Protein AF-A0A2V0PEZ6-F1 (afdb_monomer)

Foldseek 3Di:
DVVVVVVVVVVVVPDPPCVVVVVVVPPPVVVVVVVVVVPDDDDDDDDDDDDDDDPDLDPFAEEEEEEQDAQPLQQCLLVVLQVLVVCVVRHVYYHYAYAEAEDDPPPQPRLRSQSLQQVCLRRNDDSVLRYFYYPVVLVVCVVVVNLVVSLVRSVVSVVLSVLVRPDYAYEYEYEDDPDPRLLSSLVNLQLVLHAYEYEYEPQVPDALVRRVVVVVVSLVSNVCCCVVQVTDRRQYLAYEYEANAPVCQVVRFVVNCVVCVVVVGDYQFYFHRDVLSFWAFQVNLCVLQVKDFLDDDPPLSLFTAPEEAADPDDLVVVQVCLPPVVGQAYEYEYELVVVVNVVSLVVQVVDPPRRHHSEYEYEHDPDDDDDDPPSNVSCNVVVVVVVVVPPDDDDDRIYIYGHDPSVVSVVSVVPDTHGDGSPNPVSSVVSNVSCVPTGNVVSSVVSVVVSCVVCPQFDAPSNLLVLLQVLLVPSNPPPPVCVVVCVVVVNAFFAEEEDLLDLLRLQLLLVCQVSNSGAYEYEDDVVNSVVSNVVSVGDNVSHHYDYPCLVVLVVVVLQLQLLADDDDDPDDDDDDDPDAAEDPPQADDLLQLDFDDAQDPQRAGPSCRLAGNHDGRDGNDGQEYECEQLCFLVGLSRLQSHQAYEDELAALQARQFGAWAQLQQQDPVSCVSRVHDRSDIDGGGSGNPQDPDLVSVLVVLSSSCRSHVSYAYEYEHEADPPLLVVLLSVLVSQHLEYEYEANQGDDLDDDPCSNVPPTHGQLRRLLSNCLSCLVVVSLLRYAYEYEHPDQALVVVLLSQLSAHLYYDDDPNLLVLQPQPPPSCLNVLPRCQLSRHPDPVNVSNRRGHPVSSVVSVVRRVVRNCVVCVVVVHRDSQVRGQNLCVDDDDPPDCDPPDRDDDCCSSSDRSDDDHGSVSSVPDGRGDPPDDPVVVVVPDPLCSPQVLLVSLSCCLVSSHLEYEYALADPPCSNVVSNCVRVPDPDDFKKWKFWNFNHGTAIEIHARPFAADFLCRLLVRQVVSCVLCVLSPRNAQEAQEDPDFPPNDDDDLQVRSVSSQVVNCVVCVPHNYDDPHHPCQQQQPVVVVVRPVDDGPGTNPGRYYGYRGNVRRNVVSVVCCVVRVIQIEDDQDLRGRTHDHNPDGSVSSSSNSSSNSSSSVVSVVVVVPPDPDVPPPVVVVVVVPPDDDDDDDD

Sequence (1189 aa):
MIAATCVGALQAAGLRSCLGALTRAAPHAAAALALARRRAYGNAPSSPAGAAGANGAGKHSAIYLTDGNGTTLQEHTPLILGMLNYFERHLPFVGYFTPFGGNQGAKGNHPTDRHLRLVQSVVGGEPSSMMGVPEDEAARLIAAGKTAELQDRVFAAFAKNKARLGESKDLVLVGSPPMVGEQLDAEIAAALGAPVVLAIDGGELTSPAEIYRAATLRRQLYREHRASARCLAVPFLGAIVNKIPARDHAITSAQLKRRFEEGGIPLLGAVPDVGILRSVRLDEVKEALGADVLFSSTGTLDEEYSYVIPAAQRLADLLDILRNDGLMRPLIVTTVDRLDLVMGLMGAQVSAHGPGLAGVLLCPSGHRHTTESKTRDLAQDYFDGIKRSGLYKGFIFPVLAVNKPMVDVLRTLDGMRGAILPSSARKIQECKMLFDSHVDANLLVQNLEASESLHAGRMTPKKFTHQIKSMCGGGIWSMSGETPRRAARGEWGGVADFGATDSRVLLAASEVTARGLARVILLGDPVTVANEAKKAGADISGCSVNTSRLDKYVDALVEIRKKKGISREVASDQSAWPAEKGAGEGGEDPIRWTTLDDAAADGKSPTFPYLKGLENGDTATSKIKQVASGRFGVTPEFLVNADQLEIKVAQGAKPGEGGQLPGKKVSPYIAELRRSKPGVPLISPPPHHDIYSIEDLAQLIYDLHQINPEAKVSVKLVAEAGIGVVASGVAKANADVIQISGHDGGTGASPISSIKHAGGPMEMGVAETHQTLVRNELRERVVLRADGGMRSGRDVLMAAALGADEYGFGTVAMIATGCIMARVCHTNNCPVGVASQREELRARFPGAPADLVNYFHFVAEEVRAGLASLGLRSLDELIGRADLLRQRADLKLAKTAGLNLAFLTTFAGAAGGSSARLAQEVHSNGPQLDDVILADSEIRGDCNSFGVMMVALGDADGMVSGAIHTTAATIRPAMQVLKTDSLVSSVFFMCLPDKVLVYGDCAVNVSPSSKDLAQIAATSADTAAAFGLTPRVAMLSYSTLGSGAGPDVQKVTDAVKLVKEMRPDLMVEGPIQYDAAIDPAVARVKVKTHSEVAGRANVFVFPDLNTGNNTYKAVQQATGAIAMGPGLSKPVNDLSRGCTVADIVNTICVTSVQAMQAKAHAGGGGAGGAGAQQVVAAAVAAAPAAAAA

Nearest PDB structures (foldseek):
  1ofe-assembly2_B  TM=5.510E-01  e=1.376E-43  Synechocystis sp. PCC 6803
  1lm1-assembly1_A  TM=4.915E-01  e=4.345E-41  Synechocystis sp. PCC 6803
  1ofd-assembly2_B  TM=4.906E-01  e=1.569E-41  Synechocystis sp. PCC 6803
  6s6u-assembly1_A  TM=4.973E-01  e=2.276E-33  Azospirillum brasilense
  6s6s-assembly1_C  TM=4.905E-01  e=6.236E-32  Azospirillum brasilense

Organism: NCBI:txid307507

Structure (mmCIF, N/CA/C/O backbone):
data_AF-A0A2V0PEZ6-F1
#
_entry.id   AF-A0A2V0PEZ6-F1
#
loop_
_atom_site.group_PDB
_atom_site.id
_atom_site.type_symbol
_atom_site.label_atom_id
_atom_site.label_alt_id
_atom_site.label_comp_id
_atom_site.label_asym_id
_atom_site.label_entity_id
_atom_site.label_seq_id
_atom_site.pdbx_PDB_ins_code
_atom_site.Cartn_x
_atom_site.Cartn_y
_atom_site.Cartn_z
_atom_site.occupancy
_atom_site.B_iso_or_equiv
_atom_site.auth_seq_id
_atom_site.auth_comp_id
_atom_site.auth_asym_id
_atom_site.auth_atom_id
_atom_site.pdbx_PDB_model_num
ATOM 1 N N . MET A 1 1 ? -15.218 45.414 31.428 1.00 34.12 1 MET A N 1
ATOM 2 C CA . MET A 1 1 ? -14.978 46.824 31.043 1.00 34.12 1 MET A CA 1
ATOM 3 C C . MET A 1 1 ? -14.325 46.963 29.670 1.00 34.12 1 MET A C 1
ATOM 5 O O . MET A 1 1 ? -14.887 47.682 28.868 1.00 34.12 1 MET A O 1
ATOM 9 N N . ILE A 1 2 ? -13.255 46.233 29.328 1.00 30.09 2 ILE A N 1
ATOM 10 C CA . ILE A 1 2 ? -12.585 46.345 28.007 1.00 30.09 2 ILE A CA 1
ATOM 11 C C . ILE A 1 2 ? -13.483 45.916 26.815 1.00 30.09 2 ILE A C 1
ATOM 13 O O . ILE A 1 2 ? -13.410 46.499 25.737 1.00 30.09 2 ILE A O 1
ATOM 17 N N . ALA A 1 3 ? -14.414 44.974 27.021 1.00 30.25 3 ALA A N 1
ATOM 18 C CA . ALA A 1 3 ? -15.379 44.553 25.993 1.00 30.25 3 ALA A CA 1
ATOM 19 C C . ALA A 1 3 ? -16.481 45.595 25.691 1.00 30.25 3 ALA A C 1
ATOM 21 O O . ALA A 1 3 ? -17.000 45.628 24.581 1.00 30.25 3 ALA A O 1
ATOM 22 N N . ALA A 1 4 ? -16.818 46.472 26.645 1.00 33.84 4 ALA A N 1
ATOM 23 C CA . ALA A 1 4 ? -17.837 47.507 26.444 1.00 33.84 4 ALA A CA 1
ATOM 24 C C . ALA A 1 4 ? -17.295 48.687 25.614 1.00 33.84 4 ALA A C 1
ATOM 26 O O . ALA A 1 4 ? -18.023 49.280 24.823 1.00 33.84 4 ALA A O 1
ATOM 27 N N . THR A 1 5 ? -15.994 48.970 25.725 1.00 36.16 5 THR A N 1
ATOM 28 C CA . THR A 1 5 ? -15.318 50.046 24.986 1.00 36.16 5 THR A CA 1
ATOM 29 C C . THR A 1 5 ? -15.142 49.717 23.497 1.00 36.16 5 THR A C 1
ATOM 31 O O . THR A 1 5 ? -15.225 50.609 22.658 1.00 36.16 5 THR A O 1
ATOM 34 N N . CYS A 1 6 ? -14.976 48.435 23.140 1.00 34.53 6 CYS A N 1
ATOM 35 C CA . CYS A 1 6 ? -14.837 48.007 21.739 1.00 34.53 6 CYS A CA 1
ATOM 36 C C . CYS A 1 6 ? -16.167 48.014 20.963 1.00 34.53 6 CYS A C 1
ATOM 38 O O . CYS A 1 6 ? -16.174 48.274 19.761 1.00 34.53 6 CYS A O 1
ATOM 40 N N . VAL A 1 7 ? -17.300 47.776 21.637 1.00 39.66 7 VAL A N 1
ATOM 41 C CA . VAL A 1 7 ? -18.634 47.789 21.003 1.00 39.66 7 VAL A CA 1
ATOM 42 C C . VAL A 1 7 ? -19.071 49.217 20.657 1.00 39.66 7 VAL A C 1
ATOM 44 O O . VAL A 1 7 ? -19.615 49.442 19.576 1.00 39.66 7 VAL A O 1
ATOM 47 N N . GLY A 1 8 ? -18.751 50.196 21.512 1.00 35.38 8 GLY A N 1
ATOM 48 C CA . GLY A 1 8 ? -19.025 51.612 21.238 1.00 35.38 8 GLY A CA 1
ATOM 49 C C . GLY A 1 8 ? -18.233 52.172 20.048 1.00 35.38 8 GLY A C 1
ATOM 50 O O . GLY A 1 8 ? -18.774 52.941 19.257 1.00 35.38 8 GLY A O 1
ATOM 51 N N . ALA A 1 9 ? -16.981 51.737 19.861 1.00 38.50 9 ALA A N 1
ATOM 52 C CA . ALA A 1 9 ? -16.134 52.190 18.754 1.00 38.50 9 ALA A CA 1
ATOM 53 C C . ALA A 1 9 ? -16.578 51.640 17.381 1.00 38.50 9 ALA A C 1
ATOM 55 O O . ALA A 1 9 ? -16.454 52.325 16.368 1.00 38.50 9 ALA A O 1
ATOM 56 N N . LEU A 1 10 ? -17.143 50.428 17.338 1.00 39.81 10 LEU A N 1
ATOM 57 C CA . LEU A 1 10 ? -17.592 49.787 16.094 1.00 39.81 10 LEU A CA 1
ATOM 58 C C . LEU A 1 10 ? -18.952 50.309 15.597 1.00 39.81 10 LEU A C 1
ATOM 60 O O . LEU A 1 10 ? -19.192 50.319 14.390 1.00 39.81 10 LEU A O 1
ATOM 64 N N . GLN A 1 11 ? -19.820 50.805 16.489 1.00 39.09 11 GLN A N 1
ATOM 65 C CA . GLN A 1 11 ? -21.077 51.465 16.102 1.00 39.09 11 GLN A CA 1
ATOM 66 C C . GLN A 1 11 ? -20.857 52.843 15.461 1.00 39.09 11 GLN A C 1
ATOM 68 O O . GLN A 1 11 ? -21.628 53.227 14.583 1.00 39.09 11 GLN A O 1
ATOM 73 N N . ALA A 1 12 ? -19.787 53.553 15.830 1.00 38.94 12 ALA A N 1
ATOM 74 C CA . ALA A 1 12 ? -19.442 54.849 15.244 1.00 38.94 12 ALA A CA 1
ATOM 75 C C . ALA A 1 12 ? -18.870 54.749 13.811 1.00 38.94 12 ALA A C 1
ATOM 77 O O . ALA A 1 12 ? -18.877 55.738 13.084 1.00 38.94 12 ALA A O 1
ATOM 78 N N . ALA A 1 13 ? -18.408 53.564 13.385 1.00 41.56 13 ALA A N 1
ATOM 79 C CA . ALA A 1 13 ? -17.692 53.361 12.118 1.00 41.56 13 ALA A CA 1
ATOM 80 C C . ALA A 1 13 ? -18.529 52.734 10.977 1.00 41.56 13 ALA A C 1
ATOM 82 O O . ALA A 1 13 ? -17.995 52.464 9.905 1.00 41.56 13 ALA A O 1
ATOM 83 N N . GLY A 1 14 ? -19.830 52.478 11.168 1.00 36.72 14 GLY A N 1
ATOM 84 C CA . GLY A 1 14 ? -20.753 52.113 10.074 1.00 36.72 14 GLY A CA 1
ATOM 85 C C . GLY A 1 14 ? -20.540 50.747 9.388 1.00 36.72 14 GLY A C 1
ATOM 86 O O . GLY A 1 14 ? -21.167 50.474 8.364 1.00 36.72 14 GLY A O 1
ATOM 87 N N . LEU A 1 15 ? -19.708 49.856 9.932 1.00 40.09 15 LEU A N 1
ATOM 88 C CA . LEU A 1 15 ? -19.366 48.558 9.328 1.00 40.09 15 LEU A CA 1
ATOM 89 C C . LEU A 1 15 ? -20.370 47.450 9.710 1.00 40.09 15 LEU A C 1
ATOM 91 O O . LEU A 1 15 ? -20.171 46.699 10.664 1.00 40.09 15 LEU A O 1
ATOM 95 N N . ARG A 1 16 ? -21.464 47.312 8.944 1.00 39.25 16 ARG A N 1
ATOM 96 C CA . ARG A 1 16 ? -22.516 46.294 9.183 1.00 39.25 16 ARG A CA 1
ATOM 97 C C . ARG A 1 16 ? -22.111 44.844 8.866 1.00 39.25 16 ARG A C 1
ATOM 99 O O . ARG A 1 16 ? -22.759 43.927 9.362 1.00 39.25 16 ARG A O 1
ATOM 106 N N . SER A 1 17 ? -21.056 44.602 8.087 1.00 36.06 17 SER A N 1
ATOM 107 C CA . SER A 1 17 ? -20.670 43.247 7.646 1.00 36.06 17 SER A CA 1
ATOM 108 C C . SER A 1 17 ? -19.959 42.403 8.716 1.00 36.06 17 SER A C 1
ATOM 110 O O . SER A 1 17 ? -19.944 41.180 8.602 1.00 36.06 17 SER A O 1
ATOM 112 N N . CYS A 1 18 ? -19.446 43.009 9.792 1.00 35.44 18 CYS A N 1
ATOM 113 C CA . CYS A 1 18 ? -18.765 42.285 10.876 1.00 35.44 18 CYS A CA 1
ATOM 114 C C . CYS A 1 18 ? -19.692 41.848 12.030 1.00 35.44 18 CYS A C 1
ATOM 116 O O . CYS A 1 18 ? -19.283 41.042 12.865 1.00 35.44 18 CYS A O 1
ATOM 118 N N . LEU A 1 19 ? -20.954 42.306 12.074 1.00 34.19 19 LEU A N 1
ATOM 119 C CA . LEU A 1 19 ? -21.910 41.913 13.126 1.00 34.19 19 LEU A CA 1
ATOM 120 C C . LEU A 1 19 ? -22.400 40.458 12.996 1.00 34.19 19 LEU A C 1
ATOM 122 O O . LEU A 1 19 ? -22.786 39.850 13.992 1.00 34.19 19 LEU A O 1
ATOM 126 N N . GLY A 1 20 ? -22.358 39.879 11.792 1.00 31.75 20 GLY A N 1
ATOM 127 C CA . GLY A 1 20 ? -22.798 38.500 11.541 1.00 31.75 20 GLY A CA 1
ATOM 128 C C . GLY A 1 20 ? -21.821 37.417 12.017 1.00 31.75 20 GLY A C 1
ATOM 129 O O . GLY A 1 20 ? -22.214 36.261 12.162 1.00 31.75 20 GLY A O 1
ATOM 130 N N . ALA A 1 21 ? -20.560 37.772 12.281 1.00 35.31 21 ALA A N 1
ATOM 131 C CA . ALA A 1 21 ? -19.534 36.828 12.730 1.00 35.31 21 ALA A CA 1
ATOM 132 C C . ALA A 1 21 ? -19.492 36.667 14.264 1.00 35.31 21 ALA A C 1
ATOM 134 O O . ALA A 1 21 ? -19.077 35.622 14.761 1.00 35.31 21 ALA A O 1
ATOM 135 N N . LEU A 1 22 ? -19.977 37.657 15.023 1.00 29.73 22 LEU A N 1
ATOM 136 C CA . LEU A 1 22 ? -19.959 37.655 16.495 1.00 29.73 22 LEU A CA 1
ATOM 137 C C . LEU A 1 22 ? -21.168 36.952 17.139 1.00 29.73 22 LEU A C 1
ATOM 139 O O . LEU A 1 22 ? -21.116 36.605 18.315 1.00 29.73 22 LEU A O 1
ATOM 143 N N . THR A 1 23 ? -22.223 36.651 16.377 1.00 30.69 23 THR A N 1
ATOM 144 C CA . THR A 1 23 ? -23.391 35.878 16.846 1.00 30.69 23 THR A CA 1
ATOM 145 C C . THR A 1 23 ? -23.188 34.358 16.810 1.00 30.69 23 THR A C 1
ATOM 147 O O . THR A 1 23 ? -24.002 33.625 17.365 1.00 30.69 23 THR A O 1
ATOM 150 N N . ARG A 1 24 ? -22.084 33.857 16.230 1.00 33.66 24 ARG A N 1
ATOM 151 C CA . ARG A 1 24 ? -21.743 32.416 16.207 1.00 33.66 24 ARG A CA 1
ATOM 152 C C . ARG A 1 24 ? -20.792 31.964 17.325 1.00 33.66 24 ARG A C 1
ATOM 154 O O . ARG A 1 24 ? -20.493 30.779 17.409 1.00 33.66 24 ARG A O 1
ATOM 161 N N . ALA A 1 25 ? -20.372 32.863 18.217 1.00 29.05 25 ALA A N 1
ATOM 162 C CA . ALA A 1 25 ? -19.492 32.560 19.356 1.00 29.05 25 ALA A CA 1
ATOM 163 C C . ALA A 1 25 ? -20.240 32.457 20.709 1.00 29.05 25 ALA A C 1
ATOM 165 O O . ALA A 1 25 ? -19.677 32.717 21.770 1.00 29.05 25 ALA A O 1
ATOM 166 N N . ALA A 1 26 ? -21.523 32.083 20.681 1.00 28.94 26 ALA A N 1
ATOM 167 C CA . ALA A 1 26 ? -22.407 32.022 21.847 1.00 28.94 26 ALA A CA 1
ATOM 168 C C . ALA A 1 26 ? -22.497 30.685 22.647 1.00 28.94 26 ALA A C 1
ATOM 170 O O . ALA A 1 26 ? -23.466 30.552 23.390 1.00 28.94 26 ALA A O 1
ATOM 171 N N . PRO A 1 27 ? -21.555 29.710 22.606 1.00 28.59 27 PRO A N 1
ATOM 172 C CA . PRO A 1 27 ? -21.555 28.620 23.603 1.00 28.59 27 PRO A CA 1
ATOM 173 C C . PRO A 1 27 ? -20.714 28.890 24.865 1.00 28.59 27 PRO A C 1
ATOM 175 O O . PRO A 1 27 ? -20.953 28.271 25.897 1.00 28.59 27 PRO A O 1
ATOM 178 N N . HIS A 1 28 ? -19.746 29.815 24.837 1.00 32.31 28 HIS A N 1
ATOM 179 C CA . HIS A 1 28 ? -18.786 29.976 25.948 1.00 32.31 28 HIS A CA 1
ATOM 180 C C . HIS A 1 28 ? -19.166 31.032 27.004 1.00 32.31 28 HIS A C 1
ATOM 182 O O . HIS A 1 28 ? -18.557 31.080 28.071 1.00 32.31 28 HIS A O 1
ATOM 188 N N . ALA A 1 29 ? -20.211 31.835 26.776 1.00 29.12 29 ALA A N 1
ATOM 189 C CA . ALA A 1 29 ? -20.673 32.842 27.742 1.00 29.12 29 ALA A CA 1
ATOM 190 C C . ALA A 1 29 ? -21.552 32.265 28.877 1.00 29.12 29 ALA A C 1
ATOM 192 O O . ALA A 1 29 ? -21.693 32.894 29.926 1.00 29.12 29 ALA A O 1
ATOM 193 N N . ALA A 1 30 ? -22.106 31.057 28.710 1.00 30.27 30 ALA A N 1
ATOM 194 C CA . ALA A 1 30 ? -22.971 30.418 29.707 1.00 30.27 30 ALA A CA 1
ATOM 195 C C . ALA A 1 30 ? -22.200 29.937 30.956 1.00 30.27 30 ALA A C 1
ATOM 197 O O . ALA A 1 30 ? -22.709 30.035 32.072 1.00 30.27 30 ALA A O 1
ATOM 198 N N . ALA A 1 31 ? -20.942 29.510 30.794 1.00 31.05 31 ALA A N 1
ATOM 199 C CA . ALA A 1 31 ? -20.091 29.072 31.906 1.00 31.05 31 ALA A CA 1
ATOM 200 C C . ALA A 1 31 ? -19.629 30.243 32.799 1.00 31.05 31 ALA A C 1
ATOM 202 O O . ALA A 1 31 ? -19.542 30.108 34.019 1.00 31.05 31 ALA A O 1
ATOM 203 N N . ALA A 1 32 ? -19.408 31.426 32.213 1.00 30.66 32 ALA A N 1
ATOM 204 C CA . ALA A 1 32 ? -19.034 32.629 32.960 1.00 30.66 32 ALA A CA 1
ATOM 205 C C . ALA A 1 32 ? -20.216 33.227 33.752 1.00 30.66 32 ALA A C 1
ATOM 207 O O . ALA A 1 32 ? -20.022 33.759 34.847 1.00 30.66 32 ALA A O 1
ATOM 208 N N . LEU A 1 33 ? -21.452 33.093 33.249 1.00 30.83 33 LEU A N 1
ATOM 209 C CA . LEU A 1 33 ? -22.659 33.534 33.962 1.00 30.83 33 LEU A CA 1
ATOM 210 C C . LEU A 1 33 ? -22.996 32.646 35.176 1.00 30.83 33 LEU A C 1
ATOM 212 O O . LEU A 1 33 ? -23.523 33.148 36.171 1.00 30.83 33 LEU A O 1
ATOM 216 N N . ALA A 1 34 ? -22.655 31.353 35.128 1.00 32.53 34 ALA A N 1
ATOM 217 C CA . ALA A 1 34 ? -22.834 30.426 36.249 1.00 32.53 34 ALA A CA 1
ATOM 218 C C . ALA A 1 34 ? -21.904 30.760 37.433 1.00 32.53 34 ALA A C 1
ATOM 220 O O . ALA A 1 34 ? -22.328 30.721 38.587 1.00 32.53 34 ALA A O 1
ATOM 221 N N . LEU A 1 35 ? -20.670 31.202 37.158 1.00 33.50 35 LEU A N 1
ATOM 222 C CA . LEU A 1 35 ? -19.739 31.683 38.187 1.00 33.50 35 LEU A CA 1
ATOM 223 C C . LEU A 1 35 ? -20.143 33.042 38.783 1.00 33.50 35 LEU A C 1
ATOM 225 O O . LEU A 1 35 ? -19.887 33.285 39.959 1.00 33.50 35 LEU A O 1
ATOM 229 N N . ALA A 1 36 ? -20.819 33.909 38.022 1.00 32.12 36 ALA A N 1
ATOM 230 C CA . ALA A 1 36 ? -21.310 35.195 38.527 1.00 32.12 36 ALA A CA 1
ATOM 231 C C . ALA A 1 36 ? -22.546 35.057 39.443 1.00 32.12 36 ALA A C 1
ATOM 233 O O . ALA A 1 36 ? -22.724 35.861 40.359 1.00 32.12 36 ALA A O 1
ATOM 234 N N . ARG A 1 37 ? -23.366 34.006 39.267 1.00 32.06 37 ARG A N 1
ATOM 235 C CA . ARG A 1 37 ? -24.490 33.688 40.174 1.00 32.06 37 ARG A CA 1
ATOM 236 C C . ARG A 1 37 ? -24.048 33.166 41.549 1.00 32.06 37 ARG A C 1
ATOM 238 O O . ARG A 1 37 ? -24.825 33.282 42.494 1.00 32.06 37 ARG A O 1
ATOM 245 N N . ARG A 1 38 ? -22.793 32.708 41.702 1.00 37.09 38 ARG A N 1
ATOM 246 C CA . ARG A 1 38 ? -22.211 32.221 42.976 1.00 37.09 38 ARG A CA 1
ATOM 247 C C . ARG A 1 38 ? -22.097 33.278 44.089 1.00 37.09 38 ARG A C 1
ATOM 249 O O . ARG A 1 38 ? -21.725 32.929 45.201 1.00 37.09 38 ARG A O 1
ATOM 256 N N . ARG A 1 39 ? -22.401 34.558 43.831 1.00 31.14 39 ARG A N 1
ATOM 257 C CA . ARG A 1 39 ? -22.325 35.643 44.835 1.00 31.14 39 ARG A CA 1
ATOM 258 C C . ARG A 1 39 ? -23.665 36.283 45.219 1.00 31.14 39 ARG A C 1
ATOM 260 O O . ARG A 1 39 ? -23.661 37.190 46.041 1.00 31.14 39 ARG A O 1
ATOM 267 N N . ALA A 1 40 ? -24.794 35.853 44.649 1.00 27.89 40 ALA A N 1
ATOM 268 C CA . ALA A 1 40 ? -26.060 36.593 44.769 1.00 27.89 40 ALA A CA 1
ATOM 269 C C . ALA A 1 40 ? -27.091 36.014 45.762 1.00 27.89 40 ALA A C 1
ATOM 271 O O . ALA A 1 40 ? -28.107 36.662 46.002 1.00 27.89 40 ALA A O 1
ATOM 272 N N . TYR A 1 41 ? -26.849 34.848 46.368 1.00 26.23 41 TYR A N 1
ATOM 273 C CA . TYR A 1 41 ? -27.761 34.258 47.355 1.00 26.23 41 TYR A CA 1
ATOM 274 C C . TYR A 1 41 ? -27.072 34.061 48.710 1.00 26.23 41 TYR A C 1
ATOM 276 O O . TYR A 1 41 ? -26.319 33.112 48.894 1.00 26.23 41 TYR A O 1
ATOM 284 N N . GLY A 1 42 ? -27.388 34.947 49.662 1.00 27.17 42 GLY A N 1
ATOM 285 C CA . GLY A 1 42 ? -27.304 34.660 51.097 1.00 27.17 42 GLY A CA 1
ATOM 286 C C . GLY A 1 42 ? -26.284 35.468 51.899 1.00 27.17 42 GLY A C 1
ATOM 287 O O . GLY A 1 42 ? -25.166 35.020 52.120 1.00 27.17 42 GLY A O 1
ATOM 288 N N . ASN A 1 43 ? -26.727 36.615 52.422 1.00 27.73 43 ASN A N 1
ATOM 289 C CA . ASN A 1 43 ? -26.205 37.197 53.660 1.00 27.73 43 ASN A CA 1
ATOM 290 C C . ASN A 1 43 ? -26.256 36.150 54.789 1.00 27.73 43 ASN A C 1
ATOM 292 O O . ASN A 1 43 ? -27.319 35.580 55.033 1.00 27.73 43 ASN A O 1
ATOM 296 N N . ALA A 1 44 ? -25.151 35.951 55.507 1.00 26.05 44 ALA A N 1
ATOM 297 C CA . ALA A 1 44 ? -25.131 35.224 56.776 1.00 26.05 44 ALA A CA 1
ATOM 298 C C . ALA A 1 44 ? -25.045 36.222 57.951 1.00 26.05 44 ALA A C 1
ATOM 300 O O . ALA A 1 44 ? -24.298 37.200 57.849 1.00 26.05 44 ALA A O 1
ATOM 301 N N . PRO A 1 45 ? -25.782 36.010 59.059 1.00 27.27 45 PRO A N 1
ATOM 302 C CA . PRO A 1 45 ? -25.605 36.767 60.292 1.00 27.27 45 PRO A CA 1
ATOM 303 C C . PRO A 1 45 ? -24.343 36.313 61.050 1.00 27.27 45 PRO A C 1
ATOM 305 O O . PRO A 1 45 ? -23.789 35.240 60.826 1.00 27.27 45 PRO A O 1
ATOM 308 N N . SER A 1 46 ? -23.880 37.180 61.943 1.00 26.97 46 SER A N 1
ATOM 309 C CA . SER A 1 46 ? -22.612 37.139 62.677 1.00 26.97 46 SER A CA 1
ATOM 310 C C . SER A 1 46 ? -22.538 36.150 63.863 1.00 26.97 46 SER A C 1
ATOM 312 O O . SER A 1 46 ? -23.357 36.271 64.768 1.00 26.97 46 SER A O 1
ATOM 314 N N . SER A 1 47 ? -21.435 35.369 63.919 1.00 28.59 47 SER A N 1
ATOM 315 C CA . SER A 1 47 ? -20.692 34.814 65.099 1.00 28.59 47 SER A CA 1
ATOM 316 C C . SER A 1 47 ? -21.376 33.758 66.014 1.00 28.59 47 SER A C 1
ATOM 318 O O . SER A 1 47 ? -22.600 33.766 66.069 1.00 28.59 47 SER A O 1
ATOM 320 N N . PRO A 1 48 ? -20.656 32.893 66.798 1.00 31.78 48 PRO A N 1
ATOM 321 C CA . PRO A 1 48 ? -19.251 32.983 67.237 1.00 31.78 48 PRO A CA 1
ATOM 322 C C . PRO A 1 48 ? -18.373 31.706 67.160 1.00 31.78 48 PRO A C 1
ATOM 324 O O . PRO A 1 48 ? -18.800 30.621 66.785 1.00 31.78 48 PRO A O 1
ATOM 327 N N . ALA A 1 49 ? -17.096 31.908 67.503 1.00 31.17 49 ALA A N 1
ATOM 328 C CA . ALA A 1 49 ? -15.961 30.984 67.488 1.00 31.17 49 ALA A CA 1
ATOM 329 C C . ALA A 1 49 ? -16.137 29.650 68.249 1.00 31.17 49 ALA A C 1
ATOM 331 O O . ALA A 1 49 ? -16.747 29.605 69.314 1.00 31.17 49 ALA A O 1
ATOM 332 N N . GLY A 1 50 ? -15.469 28.596 67.758 1.00 23.22 50 GLY A N 1
ATOM 333 C CA . GLY A 1 50 ? -15.253 27.329 68.467 1.00 23.22 50 GLY A CA 1
ATOM 334 C C . GLY A 1 50 ? -14.541 26.290 67.591 1.00 23.22 50 GLY A C 1
ATOM 335 O O . GLY A 1 50 ? -14.939 26.056 66.459 1.00 23.22 50 GLY A O 1
ATOM 336 N N . ALA A 1 51 ? -13.448 25.723 68.093 1.00 26.88 51 ALA A N 1
ATOM 337 C CA . ALA A 1 51 ? -12.465 24.906 67.382 1.00 26.88 51 ALA A CA 1
ATOM 338 C C . ALA A 1 51 ? -12.911 23.471 67.023 1.00 26.88 51 ALA A C 1
ATOM 340 O O . ALA A 1 51 ? -13.625 22.852 67.801 1.00 26.88 51 ALA A O 1
ATOM 341 N N . ALA A 1 52 ? -12.381 22.921 65.917 1.00 24.86 52 ALA A N 1
ATOM 342 C CA . ALA A 1 52 ? -11.737 21.593 65.800 1.00 24.86 52 ALA A CA 1
ATOM 343 C C . ALA A 1 52 ? -11.479 21.247 64.314 1.00 24.86 52 ALA A C 1
ATOM 345 O O . ALA A 1 52 ? -12.288 21.556 63.447 1.00 24.86 52 ALA A O 1
ATOM 346 N N . GLY A 1 53 ? -10.308 20.674 64.019 1.00 31.19 53 GLY A N 1
ATOM 347 C CA . GLY A 1 53 ? -9.710 20.614 62.681 1.00 31.19 53 GLY A CA 1
ATOM 348 C C . GLY A 1 53 ? -10.346 19.656 61.668 1.00 31.19 53 GLY A C 1
ATOM 349 O O . GLY A 1 53 ? -10.916 18.628 62.017 1.00 31.19 53 GLY A O 1
ATOM 350 N N . ALA A 1 54 ? -10.142 19.975 60.389 1.00 26.97 54 ALA A N 1
ATOM 351 C CA . ALA A 1 54 ? -10.428 19.101 59.258 1.00 26.97 54 ALA A CA 1
ATOM 352 C C . ALA A 1 54 ? -9.174 18.975 58.373 1.00 26.97 54 ALA A C 1
ATOM 354 O O . ALA A 1 54 ? -8.911 19.806 57.507 1.00 26.97 54 ALA A O 1
ATOM 355 N N . ASN A 1 55 ? -8.396 17.916 58.609 1.00 30.11 55 ASN A N 1
ATOM 356 C CA . ASN A 1 55 ? -7.555 17.309 57.580 1.00 30.11 55 ASN A CA 1
ATOM 357 C C . ASN A 1 55 ? -8.482 16.458 56.704 1.00 30.11 55 ASN A C 1
ATOM 359 O O . ASN A 1 55 ? -8.991 15.441 57.166 1.00 30.11 55 ASN A O 1
ATOM 363 N N . GLY A 1 56 ? -8.719 16.878 55.464 1.00 28.58 56 GLY A N 1
ATOM 364 C CA . GLY A 1 56 ? -9.610 16.165 54.549 1.00 28.58 56 GLY A CA 1
ATOM 365 C C . GLY A 1 56 ? -9.654 16.808 53.170 1.00 28.58 56 GLY A C 1
ATOM 366 O O . GLY A 1 56 ? -10.711 17.217 52.708 1.00 28.58 56 GLY A O 1
ATOM 367 N N . ALA A 1 57 ? -8.500 16.949 52.516 1.00 28.50 57 ALA A N 1
ATOM 368 C CA . ALA A 1 57 ? -8.468 17.275 51.094 1.00 28.50 57 ALA A CA 1
ATOM 369 C C . ALA A 1 57 ? -8.986 16.056 50.301 1.00 28.50 57 ALA A C 1
ATOM 371 O O . ALA A 1 57 ? -8.248 15.098 50.074 1.00 28.50 57 ALA A O 1
ATOM 372 N N . GLY A 1 58 ? -10.274 16.061 49.943 1.00 33.41 58 GLY A N 1
ATOM 373 C CA . GLY A 1 58 ? -10.917 14.987 49.182 1.00 33.41 58 GLY A CA 1
ATOM 374 C C . GLY A 1 58 ? -10.326 14.835 47.774 1.00 33.41 58 GLY A C 1
ATOM 375 O O . GLY A 1 58 ? -10.260 15.792 47.007 1.00 33.41 58 GLY A O 1
ATOM 376 N N . LYS A 1 59 ? -9.913 13.612 47.423 1.00 42.03 59 LYS A N 1
ATOM 377 C CA . LYS A 1 59 ? -9.276 13.191 46.152 1.00 42.03 59 LYS A CA 1
ATOM 378 C C . LYS A 1 59 ? -10.216 13.190 44.921 1.00 42.03 59 LYS A C 1
ATOM 380 O O . LYS A 1 59 ? -10.058 12.346 44.042 1.00 42.03 59 LYS A O 1
ATOM 385 N N . HIS A 1 60 ? -11.275 13.993 44.864 1.00 52.03 60 HIS A N 1
ATOM 386 C CA . HIS A 1 60 ? -12.406 13.723 43.956 1.00 52.03 60 HIS A CA 1
ATOM 387 C C . HIS A 1 60 ? -12.682 14.860 42.957 1.00 52.03 60 HIS A C 1
ATOM 389 O O . HIS A 1 60 ? -12.795 16.019 43.343 1.00 52.03 60 HIS A O 1
ATOM 395 N N . SER A 1 61 ? -12.829 14.513 41.671 1.00 51.75 61 SER A N 1
ATOM 396 C CA . SER A 1 61 ? -13.076 15.448 40.559 1.00 51.75 61 SER A CA 1
ATOM 397 C C . SER A 1 61 ? -14.559 15.602 40.181 1.00 51.75 61 SER A C 1
ATOM 399 O O . SER A 1 61 ? -14.956 16.695 39.791 1.00 51.75 61 SER A O 1
ATOM 401 N N . ALA A 1 62 ? -15.395 14.560 40.288 1.00 65.06 62 ALA A N 1
ATOM 402 C CA . ALA A 1 62 ? -16.820 14.634 39.927 1.00 65.06 62 ALA A CA 1
ATOM 403 C C . ALA A 1 62 ? -17.662 13.470 40.497 1.00 65.06 62 ALA A C 1
ATOM 405 O O . ALA A 1 62 ? -17.157 12.348 40.601 1.00 65.06 62 ALA A O 1
ATOM 406 N N . ILE A 1 63 ? -18.954 13.700 40.786 1.00 74.44 63 ILE A N 1
ATOM 407 C CA . ILE A 1 63 ? -19.933 12.647 41.144 1.00 74.44 63 ILE A CA 1
ATOM 408 C C . ILE A 1 63 ? -21.232 12.763 40.329 1.00 74.44 63 ILE A C 1
ATOM 410 O O . ILE A 1 63 ? -21.710 13.868 40.084 1.00 74.44 63 ILE A O 1
ATOM 414 N N . TYR A 1 64 ? -21.822 11.634 39.933 1.00 75.19 64 TYR A N 1
ATOM 415 C CA . TYR A 1 64 ? -23.169 11.538 39.366 1.00 75.19 64 TYR A CA 1
ATOM 416 C C . TYR A 1 64 ? -24.103 10.820 40.322 1.00 75.19 64 TYR A C 1
ATOM 418 O O . TYR A 1 64 ? -23.845 9.677 40.690 1.00 75.19 64 TYR A O 1
ATOM 426 N N . LEU A 1 65 ? -25.215 11.465 40.658 1.00 78.38 65 LEU A N 1
ATOM 427 C CA . LEU A 1 65 ? -26.306 10.852 41.397 1.00 78.38 65 LEU A CA 1
ATOM 428 C C . LEU A 1 65 ? -27.340 10.292 40.416 1.00 78.38 65 LEU A C 1
ATOM 430 O O . LEU A 1 65 ? -27.840 11.025 39.563 1.00 78.38 65 LEU A O 1
ATOM 434 N N . THR A 1 66 ? -27.672 9.012 40.546 1.00 74.06 66 THR A N 1
ATOM 435 C CA . THR A 1 66 ? -28.766 8.381 39.802 1.00 74.06 66 THR A CA 1
ATOM 436 C C . THR A 1 66 ? -29.905 8.027 40.746 1.00 74.06 66 THR A C 1
ATOM 438 O O . THR A 1 66 ? -29.651 7.364 41.746 1.00 74.06 66 THR A O 1
ATOM 441 N N . ASP A 1 67 ? -31.135 8.436 40.436 1.00 73.75 67 ASP A N 1
ATOM 442 C CA . ASP A 1 67 ? -32.339 7.981 41.151 1.00 73.75 67 ASP A CA 1
ATOM 443 C C . ASP A 1 67 ? -33.113 6.990 40.281 1.00 73.75 67 ASP A C 1
ATOM 445 O O . ASP A 1 67 ? -33.557 7.350 39.189 1.00 73.75 67 ASP A O 1
ATOM 449 N N . GLY A 1 68 ? -33.242 5.751 40.755 1.00 60.34 68 GLY A N 1
ATOM 450 C CA . GLY A 1 68 ? -33.833 4.637 40.011 1.00 60.34 68 GLY A CA 1
ATOM 451 C C . GLY A 1 68 ? -35.341 4.737 39.758 1.00 60.34 68 GLY A C 1
ATOM 452 O O . GLY A 1 68 ? -35.861 4.146 38.812 1.00 60.34 68 GLY A O 1
ATOM 453 N N . ASN A 1 69 ? -36.070 5.530 40.548 1.00 62.75 69 ASN A N 1
ATOM 454 C CA . ASN A 1 69 ? -37.525 5.406 40.606 1.00 62.75 69 ASN A CA 1
ATOM 455 C C . ASN A 1 69 ? -38.256 6.577 39.928 1.00 62.75 69 ASN A C 1
ATOM 457 O O . ASN A 1 69 ? -38.346 7.653 40.504 1.00 62.75 69 ASN A O 1
ATOM 461 N N . GLY A 1 70 ? -38.827 6.371 38.732 1.00 50.66 70 GLY A N 1
ATOM 462 C CA . GLY A 1 70 ? -39.569 7.408 37.986 1.00 50.66 70 GLY A CA 1
ATOM 463 C C . GLY A 1 70 ? -40.918 7.810 38.608 1.00 50.66 70 GLY A C 1
ATOM 464 O O . GLY A 1 70 ? -41.306 8.980 38.565 1.00 50.66 70 GLY A O 1
ATOM 465 N N . THR A 1 71 ? -41.596 6.870 39.280 1.00 43.00 71 THR A N 1
ATOM 466 C CA . THR A 1 71 ? -42.989 7.056 39.736 1.00 43.00 71 THR A CA 1
ATOM 467 C C . THR A 1 71 ? -43.145 7.656 41.139 1.00 43.00 71 THR A C 1
ATOM 469 O O . THR A 1 71 ? -44.194 8.227 41.437 1.00 43.00 71 THR A O 1
ATOM 472 N N . THR A 1 72 ? -42.115 7.591 41.996 1.00 53.44 72 THR A N 1
ATOM 473 C CA . THR A 1 72 ? -42.158 8.081 43.395 1.00 53.44 72 THR A CA 1
ATOM 474 C C . THR A 1 72 ? -41.130 9.176 43.702 1.00 53.44 72 THR A C 1
ATOM 476 O O . THR A 1 72 ? -40.887 9.489 44.866 1.00 53.44 72 THR A O 1
ATOM 479 N N . LEU A 1 73 ? -40.573 9.835 42.675 1.00 57.88 73 LEU A N 1
ATOM 480 C CA . LEU A 1 73 ? -39.547 10.895 42.779 1.00 57.88 73 LEU A CA 1
ATOM 481 C C . LEU A 1 73 ? -39.810 11.943 43.878 1.00 57.88 73 LEU A C 1
ATOM 483 O O . LEU A 1 73 ? -38.877 12.476 44.484 1.00 57.88 73 LEU A O 1
ATOM 487 N N . GLN A 1 74 ? -41.078 12.250 44.169 1.00 59.84 74 GLN A N 1
ATOM 488 C CA . GLN A 1 74 ? -41.456 13.195 45.226 1.00 59.84 74 GLN A CA 1
ATOM 489 C C . GLN A 1 74 ? -40.997 12.762 46.629 1.00 59.84 74 GLN A C 1
ATOM 491 O O . GLN A 1 74 ? -40.701 13.616 47.461 1.00 59.84 74 GLN A O 1
ATOM 496 N N . GLU A 1 75 ? -40.878 11.464 46.897 1.00 67.12 75 GLU A N 1
ATOM 497 C CA . GLU A 1 75 ? -40.585 10.931 48.231 1.00 67.12 75 GLU A CA 1
ATOM 498 C C . GLU A 1 75 ? -39.098 10.982 48.587 1.00 67.12 75 GLU A C 1
ATOM 500 O O . GLU A 1 75 ? -38.744 11.182 49.752 1.00 67.12 75 GLU A O 1
ATOM 505 N N . HIS A 1 76 ? -38.223 10.853 47.587 1.00 74.56 76 HIS A N 1
ATOM 506 C CA . HIS A 1 76 ? -36.768 10.928 47.759 1.00 74.56 76 HIS A CA 1
ATOM 507 C C . HIS A 1 76 ? -36.213 12.331 47.520 1.00 74.56 76 HIS A C 1
ATOM 509 O O . HIS A 1 76 ? -35.051 12.591 47.835 1.00 74.56 76 HIS A O 1
ATOM 515 N N . THR A 1 77 ? -37.037 13.251 47.004 1.00 78.44 77 THR A N 1
ATOM 516 C CA . THR A 1 77 ? -36.630 14.626 46.691 1.00 78.44 77 THR A CA 1
ATOM 517 C C . THR A 1 77 ? -35.863 15.303 47.841 1.00 78.44 77 THR A C 1
ATOM 519 O O . THR A 1 77 ? -34.812 15.881 47.559 1.00 78.44 77 THR A O 1
ATOM 522 N N . PRO A 1 78 ? -36.276 15.201 49.125 1.00 82.81 78 PRO A N 1
ATOM 523 C CA . PRO A 1 78 ? -35.513 15.798 50.223 1.00 82.81 78 PRO A CA 1
ATOM 524 C C . PRO A 1 78 ? -34.085 15.253 50.357 1.00 82.81 78 PRO A C 1
ATOM 526 O O . PRO A 1 78 ? -33.148 16.027 50.553 1.00 82.81 78 PRO A O 1
ATOM 529 N N . LEU A 1 79 ? -33.907 13.936 50.203 1.00 85.56 79 LEU A N 1
ATOM 530 C CA . LEU A 1 79 ? -32.599 13.282 50.287 1.00 85.56 79 LEU A CA 1
ATOM 531 C C . LEU A 1 79 ? -31.711 13.665 49.101 1.00 85.56 79 LEU A C 1
ATOM 533 O O . LEU A 1 79 ? -30.547 14.004 49.295 1.00 85.56 79 LEU A O 1
ATOM 537 N N . ILE A 1 80 ? -32.271 13.675 47.889 1.00 85.62 80 ILE A N 1
ATOM 538 C CA . ILE A 1 80 ? -31.564 14.047 46.656 1.00 85.62 80 ILE A CA 1
ATOM 539 C C . ILE A 1 80 ? -31.066 15.488 46.736 1.00 85.62 80 ILE A C 1
ATOM 541 O O . ILE A 1 80 ? -29.891 15.744 46.488 1.00 85.62 80 ILE A O 1
ATOM 545 N N . LEU A 1 81 ? -31.923 16.429 47.141 1.00 85.81 81 LEU A N 1
ATOM 546 C CA . LEU A 1 81 ? -31.534 17.830 47.313 1.00 85.81 81 LEU A CA 1
ATOM 547 C C . LEU A 1 81 ? -30.444 18.004 48.377 1.00 85.81 81 LEU A C 1
ATOM 549 O O . LEU A 1 81 ? -29.512 18.784 48.173 1.00 85.81 81 LEU A O 1
ATOM 553 N N . GLY A 1 82 ? -30.546 17.269 49.488 1.00 86.75 82 GLY A N 1
ATOM 554 C CA . GLY A 1 82 ? -29.527 17.242 50.536 1.00 86.75 82 GLY A CA 1
ATOM 555 C C . GLY A 1 82 ? -28.173 16.743 50.025 1.00 86.75 82 GLY A C 1
ATOM 556 O O . GLY A 1 82 ? -27.161 17.427 50.188 1.00 86.75 82 GLY A O 1
ATOM 557 N N . MET A 1 83 ? -28.163 15.605 49.324 1.00 86.94 83 MET A N 1
ATOM 558 C CA . MET A 1 83 ? -26.958 15.008 48.737 1.00 86.94 83 MET A CA 1
ATOM 559 C C . MET A 1 83 ? -26.325 15.906 47.673 1.00 86.94 83 MET A C 1
ATOM 561 O O . MET A 1 83 ? -25.117 16.130 47.713 1.00 86.94 83 MET A O 1
ATOM 565 N N . LEU A 1 84 ? -27.120 16.454 46.748 1.00 85.88 84 LEU A N 1
ATOM 566 C CA . LEU A 1 84 ? -26.629 17.368 45.713 1.00 85.88 84 LEU A CA 1
ATOM 567 C C . LEU A 1 84 ? -25.982 18.610 46.341 1.00 85.88 84 LEU A C 1
ATOM 569 O O . LEU A 1 84 ? -24.868 18.967 45.971 1.00 85.88 84 LEU A O 1
ATOM 573 N N . ASN A 1 85 ? -26.620 19.208 47.354 1.00 86.38 85 ASN A N 1
ATOM 574 C CA . ASN A 1 85 ? -26.074 20.358 48.080 1.00 86.38 85 ASN A CA 1
ATOM 575 C C . ASN A 1 85 ? -24.806 20.014 48.883 1.00 86.38 85 ASN A C 1
ATOM 577 O O . ASN A 1 85 ? -23.909 20.846 49.020 1.00 86.38 85 ASN A O 1
ATOM 581 N N . TYR A 1 86 ? -24.710 18.807 49.447 1.00 86.81 86 TYR A N 1
ATOM 582 C CA . TYR A 1 86 ? -23.482 18.349 50.093 1.00 86.81 86 TYR A CA 1
ATOM 583 C C . TYR A 1 86 ? -22.347 18.196 49.074 1.00 86.81 86 TYR A C 1
ATOM 585 O O . TYR A 1 86 ? -21.293 18.804 49.254 1.00 86.81 86 TYR A O 1
ATOM 593 N N . PHE A 1 87 ? -22.559 17.458 47.981 1.00 84.44 87 PHE A N 1
ATOM 594 C CA . PHE A 1 87 ? -21.512 17.210 46.990 1.00 84.44 87 PHE A CA 1
ATOM 595 C C . PHE A 1 87 ? -21.097 18.468 46.224 1.00 84.44 87 PHE A C 1
ATOM 597 O O . PHE A 1 87 ? -19.909 18.638 45.979 1.00 84.44 87 PHE A O 1
ATOM 604 N N . GLU A 1 88 ? -22.012 19.389 45.914 1.00 81.25 88 GLU A N 1
ATOM 605 C CA . GLU A 1 88 ? -21.680 20.647 45.222 1.00 81.25 88 GLU A CA 1
ATOM 606 C C . GLU A 1 88 ? -20.741 21.534 46.059 1.00 81.25 88 GLU A C 1
ATOM 608 O O . GLU A 1 88 ? -19.889 22.238 45.519 1.00 81.25 88 GLU A O 1
ATOM 613 N N . ARG A 1 89 ? -20.848 21.466 47.395 1.00 81.94 89 ARG A N 1
ATOM 614 C CA . ARG A 1 89 ? -19.943 22.175 48.316 1.00 81.94 89 ARG A CA 1
ATOM 615 C C . ARG A 1 89 ? -18.533 21.572 48.360 1.00 81.94 89 ARG A C 1
ATOM 617 O O . ARG A 1 89 ? -17.600 22.287 48.715 1.00 81.94 89 ARG A O 1
ATOM 624 N N . HIS A 1 90 ? -18.376 20.291 48.021 1.00 77.06 90 HIS A N 1
ATOM 625 C CA . HIS A 1 90 ? -17.129 19.538 48.221 1.00 77.06 90 HIS A CA 1
ATOM 626 C C . HIS A 1 90 ? -16.456 19.079 46.918 1.00 77.06 90 HIS A C 1
ATOM 628 O O . HIS A 1 90 ? -15.286 18.707 46.949 1.00 77.06 90 HIS A O 1
ATOM 634 N N . LEU A 1 91 ? -17.163 19.106 45.783 1.00 74.81 91 LEU A N 1
ATOM 635 C CA . LEU A 1 91 ? -16.697 18.614 44.486 1.00 74.81 91 LEU A CA 1
ATOM 636 C C . LEU A 1 91 ? -16.864 19.678 43.393 1.00 74.81 91 LEU A C 1
ATOM 638 O O . LEU A 1 91 ? -17.848 20.417 43.399 1.00 74.81 91 LEU A O 1
ATOM 642 N N . PRO A 1 92 ? -15.951 19.742 42.406 1.00 64.88 92 PRO A N 1
ATOM 643 C CA . PRO A 1 92 ? -16.040 20.744 41.348 1.00 64.88 92 PRO A CA 1
ATOM 644 C C . PRO A 1 92 ? -17.155 20.460 40.331 1.00 64.88 92 PRO A C 1
ATOM 646 O O . PRO A 1 92 ? -17.638 21.403 39.702 1.00 64.88 92 PRO A O 1
ATOM 649 N N . PHE A 1 93 ? -17.589 19.201 40.192 1.00 71.19 93 PHE A N 1
ATOM 650 C CA . PHE A 1 93 ? -18.667 18.799 39.287 1.00 71.19 93 PHE A CA 1
ATOM 651 C C . PHE A 1 93 ? -19.628 17.802 39.947 1.00 71.19 93 PHE A C 1
ATOM 653 O O . PHE A 1 93 ? -19.210 16.778 40.491 1.00 71.19 93 PHE A O 1
ATOM 660 N N . VAL A 1 94 ? -20.929 18.080 39.846 1.00 78.12 94 VAL A N 1
ATOM 661 C CA . VAL A 1 94 ? -22.007 17.200 40.315 1.00 78.12 94 VAL A CA 1
ATOM 662 C C . VAL A 1 94 ? -23.035 17.049 39.200 1.00 78.12 94 VAL A C 1
ATOM 664 O O . VAL A 1 94 ? -23.508 18.043 38.654 1.00 78.12 94 VAL A O 1
ATOM 667 N N . GLY A 1 95 ? -23.355 15.808 38.844 1.00 78.62 95 GLY A N 1
ATOM 668 C CA . GLY A 1 95 ? -24.353 15.461 37.837 1.00 78.62 95 GLY A CA 1
ATOM 669 C C . GLY A 1 95 ? -25.548 14.722 38.435 1.00 78.62 95 GLY A C 1
ATOM 670 O O . GLY A 1 95 ? -25.449 14.114 39.501 1.00 78.62 95 GLY A O 1
ATOM 671 N N . TYR A 1 96 ? -26.675 14.753 37.724 1.00 83.44 96 TYR A N 1
ATOM 672 C CA . TYR A 1 96 ? -27.886 14.009 38.070 1.00 83.44 96 TYR A CA 1
ATOM 673 C C . TYR A 1 96 ? -28.436 13.265 36.849 1.00 83.44 96 TYR A C 1
ATOM 675 O O . TYR A 1 96 ? -28.408 13.789 35.729 1.00 83.44 96 TYR A O 1
ATOM 683 N N . PHE A 1 97 ? -28.942 12.053 37.072 1.00 78.75 97 PHE A N 1
ATOM 684 C CA . PHE A 1 97 ? -29.621 11.245 36.067 1.00 78.75 97 PHE A CA 1
ATOM 685 C C . PHE A 1 97 ? -30.801 10.480 36.674 1.00 78.75 97 PHE A C 1
ATOM 687 O O . PHE A 1 97 ? -30.723 9.978 37.791 1.00 78.75 97 PHE A O 1
ATOM 694 N N . THR A 1 98 ? -31.880 10.335 35.917 1.00 78.00 98 THR A N 1
ATOM 695 C CA . THR A 1 98 ? -32.958 9.396 36.235 1.00 78.00 98 THR A CA 1
ATOM 696 C C . THR A 1 98 ? -33.181 8.450 35.049 1.00 78.00 98 THR A C 1
ATOM 698 O O . THR A 1 98 ? -33.276 8.916 33.908 1.00 78.00 98 THR A O 1
ATOM 701 N N . PRO A 1 99 ? -33.235 7.120 35.250 1.00 72.31 99 PRO A N 1
ATOM 702 C CA . PRO A 1 99 ? -33.442 6.163 34.166 1.00 72.31 99 PRO A CA 1
ATOM 703 C C . PRO A 1 99 ? -34.762 6.360 33.420 1.00 72.31 99 PRO A C 1
ATOM 705 O O . PRO A 1 99 ? -34.817 6.077 32.222 1.00 72.31 99 PRO A O 1
ATOM 708 N N . PHE A 1 100 ? -35.790 6.882 34.099 1.00 73.00 100 PHE A N 1
ATOM 709 C CA . PHE A 1 100 ? -37.134 7.046 33.550 1.00 73.00 100 PHE A CA 1
ATOM 710 C C . PHE A 1 100 ? -37.623 8.487 33.659 1.00 73.00 100 PHE A C 1
ATOM 712 O O . PHE A 1 100 ? -37.426 9.138 34.681 1.00 73.00 100 PHE A O 1
ATOM 719 N N . GLY A 1 101 ? -38.263 8.997 32.605 1.00 66.69 101 GLY A N 1
ATOM 720 C CA . GLY A 1 101 ? -38.836 10.347 32.609 1.00 66.69 101 GLY A CA 1
ATOM 721 C C . GLY A 1 101 ? -40.319 10.402 32.253 1.00 66.69 101 GLY A C 1
ATOM 722 O O . GLY A 1 101 ? -40.894 9.426 31.776 1.00 66.69 101 GLY A O 1
ATOM 723 N N . GLY A 1 102 ? -40.933 11.569 32.476 1.00 61.59 102 GLY A N 1
ATOM 724 C CA . GLY A 1 102 ? -42.359 11.795 32.228 1.00 61.59 102 GLY A CA 1
ATOM 725 C C . GLY A 1 102 ? -42.750 11.694 30.747 1.00 61.59 102 GLY A C 1
ATOM 726 O O . GLY A 1 102 ? -41.940 11.937 29.850 1.00 61.59 102 GLY A O 1
ATOM 727 N N . ASN A 1 103 ? -44.012 11.336 30.488 1.00 58.31 103 ASN A N 1
ATOM 728 C CA . ASN A 1 103 ? -44.542 11.125 29.136 1.00 58.31 103 ASN A CA 1
ATOM 729 C C . ASN A 1 103 ? -44.468 12.392 28.265 1.00 58.31 103 ASN A C 1
ATOM 731 O O . ASN A 1 103 ? -45.024 13.439 28.615 1.00 58.31 103 ASN A O 1
ATOM 735 N N . GLN A 1 104 ? -43.881 12.275 27.068 1.00 45.62 104 GLN A N 1
ATOM 736 C CA . GLN A 1 104 ? -43.888 13.349 26.072 1.00 45.62 104 GLN A CA 1
ATOM 737 C C . GLN A 1 104 ? -45.315 13.576 25.547 1.00 45.62 104 GLN A C 1
ATOM 739 O O . GLN A 1 104 ? -45.822 12.814 24.730 1.00 45.62 104 GLN A O 1
ATOM 744 N N . GLY A 1 105 ? -45.978 14.628 26.032 1.00 44.47 105 GLY A N 1
ATOM 745 C CA . GLY A 1 105 ? -47.315 15.033 25.576 1.00 44.47 105 GLY A CA 1
ATOM 746 C C . GLY A 1 105 ? -48.276 15.446 26.691 1.00 44.47 105 GLY A C 1
ATOM 747 O O . GLY A 1 105 ? -49.266 16.128 26.422 1.00 44.47 105 GLY A O 1
ATOM 748 N N . ALA A 1 106 ? -47.984 15.116 27.951 1.00 43.62 106 ALA A N 1
ATOM 749 C CA . ALA A 1 106 ? -48.722 15.672 29.080 1.00 43.62 106 ALA A CA 1
ATOM 750 C C . ALA A 1 106 ? -48.264 17.121 29.310 1.00 43.62 106 ALA A C 1
ATOM 752 O O . ALA A 1 106 ? -47.072 17.391 29.415 1.00 43.62 106 ALA A O 1
ATOM 753 N N . LYS A 1 107 ? -49.198 18.077 29.371 1.00 44.56 107 LYS A N 1
ATOM 754 C CA . LYS A 1 107 ? -48.922 19.501 29.627 1.00 44.56 107 LYS A CA 1
ATOM 755 C C . LYS A 1 107 ? -48.149 19.691 30.945 1.00 44.56 107 LYS A C 1
ATOM 757 O O . LYS A 1 107 ? -48.785 19.855 31.974 1.00 44.56 107 LYS A O 1
ATOM 762 N N . GLY A 1 108 ? -46.814 19.655 30.923 1.00 49.44 108 GLY A N 1
ATOM 763 C CA . GLY A 1 108 ? -45.884 20.190 31.929 1.00 49.44 108 GLY A CA 1
ATOM 764 C C . GLY A 1 108 ? -46.159 19.925 33.417 1.00 49.44 108 GLY A C 1
ATOM 765 O O . GLY A 1 108 ? -45.630 20.666 34.238 1.00 49.44 108 GLY A O 1
ATOM 766 N N . ASN A 1 109 ? -46.974 18.938 33.796 1.00 53.53 109 ASN A N 1
ATOM 767 C CA . ASN A 1 109 ? -47.430 18.753 35.181 1.00 53.53 109 ASN A CA 1
ATOM 768 C C . ASN A 1 109 ? -47.149 17.339 35.727 1.00 53.53 109 ASN A C 1
ATOM 770 O O . ASN A 1 109 ? -47.606 16.990 36.818 1.00 53.53 109 ASN A O 1
ATOM 774 N N . HIS A 1 110 ? -46.374 16.522 34.998 1.00 63.34 110 HIS A N 1
ATOM 775 C CA . HIS A 1 110 ? -45.929 15.221 35.501 1.00 63.34 110 HIS A CA 1
ATOM 776 C C . HIS A 1 110 ? -45.036 15.416 36.743 1.00 63.34 110 HIS A C 1
ATOM 778 O O . HIS A 1 110 ? -44.226 16.352 36.765 1.00 63.34 110 HIS A O 1
ATOM 784 N N . PRO A 1 111 ? -45.154 14.581 37.795 1.00 62.34 111 PRO A N 1
ATOM 785 C CA . PRO A 1 111 ? -44.276 14.638 38.970 1.00 62.34 111 PRO A CA 1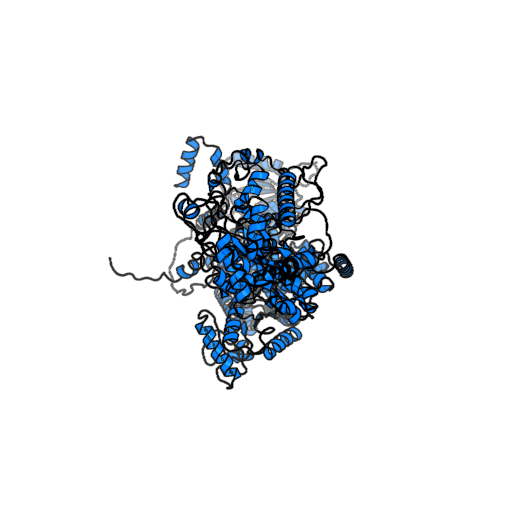
ATOM 786 C C . PRO A 1 111 ? -42.782 14.639 38.606 1.00 62.34 111 PRO A C 1
ATOM 788 O O . PRO A 1 111 ? -42.020 15.448 39.135 1.00 62.34 111 PRO A O 1
ATOM 791 N N . THR A 1 112 ? -42.393 13.823 37.626 1.00 65.31 112 THR A N 1
ATOM 792 C CA . THR A 1 112 ? -41.024 13.720 37.098 1.00 65.31 112 THR A CA 1
ATOM 793 C C . THR A 1 112 ? -40.531 15.011 36.447 1.00 65.31 112 THR A C 1
ATOM 795 O O . THR A 1 112 ? -39.431 15.465 36.740 1.00 65.31 112 THR A O 1
ATOM 798 N N . ASP A 1 113 ? -41.362 15.681 35.644 1.00 67.88 113 ASP A N 1
ATOM 799 C CA . ASP A 1 113 ? -40.996 16.951 34.996 1.00 67.88 113 ASP A CA 1
ATOM 800 C C . ASP A 1 113 ? -40.842 18.096 36.003 1.00 67.88 113 ASP A C 1
ATOM 802 O O . ASP A 1 113 ? -40.097 19.055 35.778 1.00 67.88 113 ASP A O 1
ATOM 806 N N . ARG A 1 114 ? -41.590 18.038 37.112 1.00 71.31 114 ARG A N 1
ATOM 807 C CA . ARG A 1 114 ? -41.456 18.983 38.228 1.00 71.31 114 ARG A CA 1
ATOM 808 C C . ARG A 1 114 ? -40.166 18.725 39.003 1.00 71.31 114 ARG A C 1
ATOM 810 O O . ARG A 1 114 ? -39.435 19.676 39.272 1.00 71.31 114 ARG A O 1
ATOM 817 N N . HIS A 1 115 ? -39.849 17.459 39.275 1.00 75.62 115 HIS A N 1
ATOM 818 C CA . HIS A 1 115 ? -38.600 17.060 39.923 1.00 75.62 115 HIS A CA 1
ATOM 819 C C . HIS A 1 115 ? -37.370 17.423 39.077 1.00 75.62 115 HIS A C 1
ATOM 821 O O . HIS A 1 115 ? -36.443 18.045 39.583 1.00 75.62 115 HIS A O 1
ATOM 827 N N . LEU A 1 116 ? -37.380 17.143 37.770 1.00 75.19 116 LEU A N 1
ATOM 828 C CA . LEU A 1 116 ? -36.274 17.495 36.875 1.00 75.19 116 LEU A CA 1
ATOM 829 C C . LEU A 1 116 ? -36.054 19.009 36.783 1.00 75.19 116 LEU A C 1
ATOM 831 O O . LEU A 1 116 ? -34.911 19.455 36.793 1.00 75.19 116 LEU A O 1
ATOM 835 N N . ARG A 1 117 ? -37.123 19.819 36.762 1.00 75.12 117 ARG A N 1
ATOM 836 C CA . ARG A 1 117 ? -37.007 21.290 36.835 1.00 75.12 117 ARG A CA 1
ATOM 837 C C . ARG A 1 117 ? -36.452 21.773 38.176 1.00 75.12 117 ARG A C 1
ATOM 839 O O . ARG A 1 117 ? -35.687 22.735 38.212 1.00 75.12 117 ARG A O 1
ATOM 846 N N . LEU A 1 118 ? -36.820 21.116 39.275 1.00 78.44 118 LEU A N 1
ATOM 847 C CA . LEU A 1 118 ? -36.266 21.383 40.602 1.00 78.44 118 LEU A CA 1
ATOM 848 C C . LEU A 1 118 ? -34.774 21.052 40.655 1.00 78.44 118 LEU A C 1
ATOM 850 O O . LEU A 1 118 ? -33.981 21.912 41.027 1.00 78.44 118 LEU A O 1
ATOM 854 N N . VAL A 1 119 ? -34.371 19.862 40.216 1.00 79.25 119 VAL A N 1
ATOM 855 C CA . VAL A 1 119 ? -32.961 19.461 40.166 1.00 79.25 119 VAL A CA 1
ATOM 856 C C . VAL A 1 119 ? -32.168 20.362 39.216 1.00 79.25 119 VAL A C 1
ATOM 858 O O . VAL A 1 119 ? -31.100 20.841 39.590 1.00 79.25 119 VAL A O 1
ATOM 861 N N . GLN A 1 120 ? -32.719 20.715 38.049 1.00 81.38 120 GLN A N 1
ATOM 862 C CA . GLN A 1 120 ? -32.131 21.696 37.130 1.00 81.38 120 GLN A CA 1
ATOM 863 C C . GLN A 1 120 ? -31.849 23.039 37.816 1.00 81.38 120 GLN A C 1
ATOM 865 O O . GLN A 1 120 ? -30.823 23.659 37.543 1.00 81.38 120 GLN A O 1
ATOM 870 N N . SER A 1 121 ? -32.733 23.499 38.705 1.00 76.69 121 SER A N 1
ATOM 871 C CA . SER A 1 121 ? -32.516 24.752 39.437 1.00 76.69 121 SER A CA 1
ATOM 872 C C . SER A 1 121 ? -31.337 24.692 40.418 1.00 76.69 121 SER A C 1
ATOM 874 O O . SER A 1 121 ? -30.795 25.741 40.764 1.00 76.69 121 SER A O 1
ATOM 876 N N . VAL A 1 122 ? -30.921 23.485 40.819 1.00 73.50 122 VAL A N 1
ATOM 877 C CA . VAL A 1 122 ? -29.808 23.237 41.746 1.00 73.50 122 VAL A CA 1
ATOM 878 C C . VAL A 1 122 ? -28.506 22.957 40.993 1.00 73.50 122 VAL A C 1
ATOM 880 O O . VAL A 1 122 ? -27.536 23.672 41.201 1.00 73.50 122 VAL A O 1
ATOM 883 N N . VAL A 1 123 ? -28.476 21.973 40.086 1.00 72.19 123 VAL A N 1
ATOM 884 C CA . VAL A 1 123 ? -27.236 21.540 39.398 1.00 72.19 123 VAL A CA 1
ATOM 885 C C . VAL A 1 123 ? -27.037 22.132 37.994 1.00 72.19 123 VAL A C 1
ATOM 887 O O . VAL A 1 123 ? -25.942 22.049 37.441 1.00 72.19 123 VAL A O 1
ATOM 890 N N . GLY A 1 124 ? -28.060 22.763 37.404 1.00 70.50 124 GLY A N 1
ATOM 891 C CA . GLY A 1 124 ? -28.031 23.267 36.023 1.00 70.50 124 GLY A CA 1
ATOM 892 C C . GLY A 1 124 ? -28.097 22.163 34.953 1.00 70.50 124 GLY A C 1
ATOM 893 O O . GLY A 1 124 ? -27.987 20.984 35.257 1.00 70.50 124 GLY A O 1
ATOM 894 N N . GLY A 1 125 ? -28.293 22.533 33.679 1.00 68.81 125 GLY A N 1
ATOM 895 C CA . GLY A 1 125 ? -28.374 21.602 32.534 1.00 68.81 125 GLY A CA 1
ATOM 896 C C . GLY A 1 125 ? -29.743 21.570 31.836 1.00 68.81 125 GLY A C 1
ATOM 897 O O . GLY A 1 125 ? -30.661 22.284 32.224 1.00 68.81 125 GLY A O 1
ATOM 898 N N . GLU A 1 126 ? -29.874 20.770 30.773 1.00 69.19 126 GLU A N 1
ATOM 899 C CA . GLU A 1 126 ? -31.137 20.567 30.037 1.00 69.19 126 GLU A CA 1
ATOM 900 C C . GLU A 1 126 ? -31.905 19.361 30.620 1.00 69.19 126 GLU A C 1
ATOM 902 O O . GLU A 1 126 ? -31.337 18.264 30.632 1.00 69.19 126 GLU A O 1
ATOM 907 N N . PRO A 1 127 ? -33.173 19.496 31.063 1.00 69.75 127 PRO A N 1
ATOM 908 C CA . PRO A 1 127 ? -33.939 18.405 31.682 1.00 69.75 127 PRO A CA 1
ATOM 909 C C . PRO A 1 127 ? -34.028 17.151 30.808 1.00 69.75 127 PRO A C 1
ATOM 911 O O . PRO A 1 127 ? -33.875 16.035 31.295 1.00 69.75 127 PRO A O 1
ATOM 914 N N . SER A 1 128 ? -34.168 17.341 29.493 1.00 67.00 128 SER A N 1
ATOM 915 C CA . SER A 1 128 ? -34.205 16.263 28.493 1.00 67.00 128 SER A CA 1
ATOM 916 C C . SER A 1 128 ? -32.928 15.418 28.448 1.00 67.00 128 SER A C 1
ATOM 918 O O . SER A 1 128 ? -32.954 14.276 28.001 1.00 67.00 128 SER A O 1
ATOM 920 N N . SER A 1 129 ? -31.802 15.966 28.908 1.00 68.56 129 SER A N 1
ATOM 921 C CA . SER A 1 129 ? -30.528 15.250 28.980 1.00 68.56 129 SER A CA 1
ATOM 922 C C . SER A 1 129 ? -30.285 14.549 30.314 1.00 68.56 129 SER A C 1
ATOM 924 O O . SER A 1 129 ? -29.375 13.736 30.383 1.00 68.56 129 SER A O 1
ATOM 926 N N . MET A 1 130 ? -31.095 14.830 31.340 1.00 76.50 130 MET A N 1
ATOM 927 C CA . MET A 1 130 ? -31.012 14.217 32.672 1.00 76.50 130 MET A CA 1
ATOM 928 C C . MET A 1 130 ? -31.850 12.940 32.801 1.00 76.50 130 MET A C 1
ATOM 930 O O . MET A 1 130 ? -31.891 12.354 33.878 1.00 76.50 130 MET A O 1
ATOM 934 N N . MET A 1 131 ? -32.515 12.511 31.726 1.00 77.19 131 MET A N 1
ATOM 935 C CA . MET A 1 131 ? -33.427 11.369 31.722 1.00 77.19 131 MET A CA 1
ATOM 936 C C . MET A 1 131 ? -33.020 10.295 30.708 1.00 77.19 131 MET A C 1
ATOM 938 O O . MET A 1 131 ? -32.419 10.602 29.676 1.00 77.19 131 MET A O 1
ATOM 942 N N . GLY A 1 132 ? -33.357 9.041 31.013 1.00 75.62 132 GLY A N 1
ATOM 943 C CA . GLY A 1 132 ? -33.135 7.884 30.148 1.00 75.62 132 GLY A CA 1
ATOM 944 C C . GLY A 1 132 ? -34.250 7.658 29.126 1.00 75.62 132 GLY A C 1
ATOM 945 O O . GLY A 1 132 ? -34.184 8.148 28.000 1.00 75.62 132 GLY A O 1
ATOM 946 N N . VAL A 1 133 ? -35.257 6.871 29.505 1.00 75.62 133 VAL A N 1
ATOM 947 C CA . VAL A 1 133 ? -36.367 6.437 28.639 1.00 75.62 133 VAL A CA 1
ATOM 948 C C . VAL A 1 133 ? -37.701 6.951 29.204 1.00 75.62 133 VAL A C 1
ATOM 950 O O . VAL A 1 133 ? -37.891 6.906 30.417 1.00 75.62 133 VAL A O 1
ATOM 953 N N . PRO A 1 134 ? -38.641 7.455 28.386 1.00 77.69 134 PRO A N 1
ATOM 954 C CA . PRO A 1 134 ? -39.986 7.798 28.854 1.00 77.69 134 PRO A CA 1
ATOM 955 C C . PRO A 1 134 ? -40.706 6.608 29.517 1.00 77.69 134 PRO A C 1
ATOM 957 O O . PRO A 1 134 ? -40.562 5.468 29.072 1.00 77.69 134 PRO A O 1
ATOM 960 N N . GLU A 1 135 ? -41.486 6.855 30.572 1.00 72.06 135 GLU A N 1
ATOM 961 C CA . GLU A 1 135 ? -42.174 5.802 31.339 1.00 72.06 135 GLU A CA 1
ATOM 962 C C . GLU A 1 135 ? -43.142 4.956 30.494 1.00 72.06 135 GLU A C 1
ATOM 964 O O . GLU A 1 135 ? -43.161 3.730 30.626 1.00 72.06 135 GLU A O 1
ATOM 969 N N . ASP A 1 136 ? -43.918 5.569 29.594 1.00 70.81 136 ASP A N 1
ATOM 970 C CA . ASP A 1 136 ? -44.829 4.844 28.698 1.00 70.81 136 ASP A CA 1
ATOM 971 C C . ASP A 1 136 ? -44.089 3.902 27.743 1.00 70.81 136 ASP A C 1
ATOM 973 O O . ASP A 1 136 ? -44.557 2.803 27.433 1.00 70.81 136 ASP A O 1
ATOM 977 N N . GLU A 1 137 ? -42.914 4.318 27.288 1.00 75.50 137 GLU A N 1
ATOM 978 C CA . GLU A 1 137 ? -42.055 3.534 26.419 1.00 75.50 137 GLU A CA 1
ATOM 979 C C . GLU A 1 137 ? -41.362 2.392 27.174 1.00 75.50 137 GLU A C 1
ATOM 981 O O . GLU A 1 137 ? -41.326 1.260 26.680 1.00 75.50 137 GLU A O 1
ATOM 986 N N . ALA A 1 138 ? -40.884 2.649 28.394 1.00 72.50 138 ALA A N 1
ATOM 987 C CA . ALA A 1 138 ? -40.329 1.622 29.269 1.00 72.50 138 ALA A CA 1
ATOM 988 C C . ALA A 1 138 ? -41.368 0.531 29.579 1.00 72.50 138 ALA A C 1
ATOM 990 O O . ALA A 1 138 ? -41.075 -0.659 29.442 1.00 72.50 138 ALA A O 1
ATOM 991 N N . ALA A 1 139 ? -42.610 0.922 29.888 1.00 71.81 139 ALA A N 1
ATOM 992 C CA . ALA A 1 139 ? -43.711 -0.010 30.123 1.00 71.81 139 ALA A CA 1
ATOM 993 C C . ALA A 1 139 ? -44.009 -0.895 28.897 1.00 71.81 139 ALA A C 1
ATOM 995 O O . ALA A 1 139 ? -44.227 -2.100 29.045 1.00 71.81 139 ALA A O 1
ATOM 996 N N . ARG A 1 140 ? -43.961 -0.338 27.675 1.00 76.38 140 ARG A N 1
ATOM 997 C CA . ARG A 1 140 ? -44.141 -1.110 26.428 1.00 76.38 140 ARG A CA 1
ATOM 998 C C . ARG A 1 140 ? -43.025 -2.131 26.207 1.00 76.38 140 ARG A C 1
ATOM 1000 O O . ARG A 1 140 ? -43.312 -3.265 25.830 1.00 76.38 140 ARG A O 1
ATOM 1007 N N . LEU A 1 141 ? -41.768 -1.747 26.435 1.00 72.69 141 LEU A N 1
ATOM 1008 C CA . LEU A 1 141 ? -40.617 -2.640 26.256 1.00 72.69 141 LEU A CA 1
ATOM 1009 C C . LEU A 1 141 ? -40.621 -3.790 27.268 1.00 72.69 141 LEU A C 1
ATOM 1011 O O . LEU A 1 141 ? -40.341 -4.931 26.896 1.00 72.69 141 LEU A O 1
ATOM 1015 N N . ILE A 1 142 ? -41.002 -3.513 28.517 1.00 69.19 142 ILE A N 1
ATOM 1016 C CA . ILE A 1 142 ? -41.162 -4.536 29.559 1.00 69.19 142 ILE A CA 1
ATOM 1017 C C . ILE A 1 142 ? -42.290 -5.504 29.189 1.00 69.19 142 ILE A C 1
ATOM 1019 O O . ILE A 1 142 ? -42.085 -6.716 29.222 1.00 69.19 142 ILE A O 1
ATOM 1023 N N . ALA A 1 143 ? -43.449 -4.995 28.757 1.00 71.38 143 ALA A N 1
ATOM 1024 C CA . ALA A 1 143 ? -44.570 -5.833 28.323 1.00 71.38 143 ALA A CA 1
ATOM 1025 C C . ALA A 1 143 ? -44.222 -6.727 27.116 1.00 71.38 143 ALA A C 1
ATOM 1027 O O . ALA A 1 143 ? -44.772 -7.816 26.973 1.00 71.38 143 ALA A O 1
ATOM 1028 N N . ALA A 1 144 ? -43.282 -6.294 26.271 1.00 72.62 144 ALA A N 1
ATOM 1029 C CA . ALA A 1 144 ? -42.772 -7.057 25.134 1.00 72.62 144 ALA A CA 1
ATOM 1030 C C . ALA A 1 144 ? -41.628 -8.035 25.487 1.00 72.62 144 ALA A C 1
ATOM 1032 O O . ALA A 1 144 ? -41.081 -8.667 24.585 1.00 72.62 144 ALA A O 1
ATOM 1033 N N . GLY A 1 145 ? -41.222 -8.145 26.760 1.00 64.56 145 GLY A N 1
ATOM 1034 C CA . GLY A 1 145 ? -40.101 -8.993 27.189 1.00 64.56 145 GLY A CA 1
ATOM 1035 C C . GLY A 1 145 ? -38.720 -8.497 26.733 1.00 64.56 145 GLY A C 1
ATOM 1036 O O . GLY A 1 145 ? -37.749 -9.251 26.754 1.00 64.56 145 GLY A O 1
ATOM 1037 N N . LYS A 1 146 ? -38.607 -7.231 26.314 1.00 68.31 146 LYS A N 1
ATOM 1038 C CA . LYS A 1 146 ? -37.396 -6.617 25.740 1.00 68.31 146 LYS A CA 1
ATOM 1039 C C . LYS A 1 146 ? -36.556 -5.878 26.790 1.00 68.31 146 LYS A C 1
ATOM 1041 O O . LYS A 1 146 ? -36.080 -4.766 26.561 1.00 68.31 146 LYS A O 1
ATOM 1046 N N . THR A 1 147 ? -36.343 -6.491 27.952 1.00 62.56 147 THR A N 1
ATOM 1047 C CA . THR A 1 147 ? -35.636 -5.866 29.087 1.00 62.56 147 THR A CA 1
ATOM 1048 C C . THR A 1 147 ? -34.186 -5.492 28.751 1.00 62.56 147 THR A C 1
ATOM 1050 O O . THR A 1 147 ? -33.712 -4.437 29.164 1.00 62.56 147 THR A O 1
ATOM 1053 N N . ALA A 1 148 ? -33.492 -6.298 27.940 1.00 56.25 148 ALA A N 1
ATOM 1054 C CA . ALA A 1 148 ? -32.130 -5.992 27.491 1.00 56.25 148 ALA A CA 1
ATOM 1055 C C . ALA A 1 148 ? -32.065 -4.734 26.597 1.00 56.25 148 ALA A C 1
ATOM 1057 O O . ALA A 1 148 ? -31.158 -3.920 26.744 1.00 56.25 148 ALA A O 1
ATOM 1058 N N . GLU A 1 149 ? -33.059 -4.536 25.723 1.00 66.62 149 GLU A N 1
ATOM 1059 C CA . GLU A 1 149 ? -33.169 -3.348 24.861 1.00 66.62 149 GLU A CA 1
ATOM 1060 C C . GLU A 1 149 ? -33.448 -2.087 25.693 1.00 66.62 149 GLU A C 1
ATOM 1062 O O . GLU A 1 149 ? -32.847 -1.037 25.465 1.00 66.62 149 GLU A O 1
ATOM 1067 N N . LEU A 1 150 ? -34.324 -2.197 26.700 1.00 69.44 150 LEU A N 1
ATOM 1068 C CA . LEU A 1 150 ? -34.598 -1.113 27.643 1.00 69.44 150 LEU A CA 1
ATOM 1069 C C . LEU A 1 150 ? -33.331 -0.694 28.400 1.00 69.44 150 LEU A C 1
ATOM 1071 O O . LEU A 1 150 ? -33.025 0.497 28.468 1.00 69.44 150 LEU A O 1
ATOM 1075 N N . GLN A 1 151 ? -32.575 -1.666 28.919 1.00 65.25 151 GLN A N 1
ATOM 1076 C CA . GLN A 1 151 ? -31.303 -1.413 29.593 1.00 65.25 151 GLN A CA 1
ATOM 1077 C C . GLN A 1 151 ? -30.329 -0.671 28.671 1.00 65.25 151 GLN A C 1
ATOM 1079 O O . GLN A 1 151 ? -29.852 0.400 29.039 1.00 65.25 151 GLN A O 1
ATOM 1084 N N . ASP A 1 152 ? -30.069 -1.189 27.467 1.00 62.41 152 ASP A N 1
ATOM 1085 C CA . ASP A 1 152 ? -29.127 -0.585 26.514 1.00 62.41 152 ASP A CA 1
ATOM 1086 C C . ASP A 1 152 ? -29.462 0.883 26.209 1.00 62.41 152 ASP A C 1
ATOM 1088 O O . ASP A 1 152 ? -28.568 1.729 26.120 1.00 62.41 152 ASP A O 1
ATOM 1092 N N . ARG A 1 153 ? -30.753 1.218 26.114 1.00 71.12 153 ARG A N 1
ATOM 1093 C CA . ARG A 1 153 ? -31.214 2.594 25.888 1.00 71.12 153 ARG A CA 1
ATOM 1094 C C . ARG A 1 153 ? -30.986 3.506 27.089 1.00 71.12 153 ARG A C 1
ATOM 1096 O O . ARG A 1 153 ? -30.524 4.634 26.905 1.00 71.12 153 ARG A O 1
ATOM 1103 N N . VAL A 1 154 ? -31.266 3.025 28.301 1.00 70.62 154 VAL A N 1
ATOM 1104 C CA . VAL A 1 154 ? -30.959 3.750 29.545 1.00 70.62 154 VAL A CA 1
ATOM 1105 C C . VAL A 1 154 ? -29.451 4.004 29.646 1.00 70.62 154 VAL A C 1
ATOM 1107 O O . VAL A 1 154 ? -29.044 5.132 29.924 1.00 70.62 154 VAL A O 1
ATOM 1110 N N . PHE A 1 155 ? -28.616 3.005 29.334 1.00 67.81 155 PHE A N 1
ATOM 1111 C CA . PHE A 1 155 ? -27.155 3.144 29.322 1.00 67.81 155 PHE A CA 1
ATOM 1112 C C . PHE A 1 155 ? -26.666 4.157 28.290 1.00 67.81 155 PHE A C 1
ATOM 1114 O O . PHE A 1 155 ? -25.829 4.998 28.615 1.00 67.81 155 PHE A O 1
ATOM 1121 N N . ALA A 1 156 ? -27.203 4.121 27.070 1.00 64.12 156 ALA A N 1
ATOM 1122 C CA . ALA A 1 156 ? -26.833 5.067 26.023 1.00 64.12 156 ALA A CA 1
ATOM 1123 C C . ALA A 1 156 ? -27.172 6.516 26.419 1.00 64.12 156 ALA A C 1
ATOM 1125 O O . ALA A 1 156 ? -26.359 7.425 26.225 1.00 64.12 156 ALA A O 1
ATOM 1126 N N . ALA A 1 157 ? -28.348 6.737 27.015 1.00 70.75 157 ALA A N 1
ATOM 1127 C CA . ALA A 1 157 ? -28.756 8.047 27.515 1.00 70.75 157 ALA A CA 1
ATOM 1128 C C . ALA A 1 157 ? -27.874 8.516 28.684 1.00 70.75 157 ALA A C 1
ATOM 1130 O O . ALA A 1 157 ? -27.389 9.652 28.674 1.00 70.75 157 ALA A O 1
ATOM 1131 N N . PHE A 1 158 ? -27.589 7.623 29.637 1.00 71.31 158 PHE A N 1
ATOM 1132 C CA . PHE A 1 158 ? -26.680 7.890 30.749 1.00 71.31 158 PHE A CA 1
ATOM 1133 C C . PHE A 1 158 ? -25.280 8.268 30.258 1.00 71.31 158 PHE A C 1
ATOM 1135 O O . PHE A 1 158 ? -24.739 9.294 30.663 1.00 71.31 158 PHE A O 1
ATOM 1142 N N . ALA A 1 159 ? -24.705 7.498 29.331 1.00 61.22 159 ALA A N 1
ATOM 1143 C CA . ALA A 1 159 ? -23.375 7.752 28.789 1.00 61.22 159 ALA A CA 1
ATOM 1144 C C . ALA A 1 159 ? -23.297 9.076 28.014 1.00 61.22 159 ALA A C 1
ATOM 1146 O O . ALA A 1 159 ? -22.319 9.814 28.149 1.00 61.22 159 ALA A O 1
ATOM 1147 N N . LYS A 1 160 ? -24.345 9.416 27.249 1.00 65.31 160 LYS A N 1
ATOM 1148 C CA . LYS A 1 160 ? -24.461 10.707 26.556 1.00 65.31 160 LYS A CA 1
ATOM 1149 C C . LYS A 1 160 ? -24.483 11.884 27.535 1.00 65.31 160 LYS A C 1
ATOM 1151 O O . LYS A 1 160 ? -23.900 12.927 27.240 1.00 65.31 160 LYS A O 1
ATOM 1156 N N . ASN A 1 161 ? -25.143 11.727 28.682 1.00 66.00 161 ASN A N 1
ATOM 1157 C CA . ASN A 1 161 ? -25.153 12.739 29.736 1.00 66.00 161 ASN A CA 1
ATOM 1158 C C . ASN A 1 161 ? -23.784 12.811 30.441 1.00 66.00 161 ASN A C 1
ATOM 1160 O O . ASN A 1 161 ? -23.176 13.880 30.505 1.00 66.00 161 ASN A O 1
ATOM 1164 N N . LYS A 1 162 ? -23.236 11.653 30.835 1.00 62.12 162 LYS A N 1
ATOM 1165 C CA . LYS A 1 162 ? -21.943 11.506 31.518 1.00 62.12 162 LYS A CA 1
ATOM 1166 C C . LYS A 1 162 ? -20.771 12.121 30.754 1.00 62.12 162 LYS A C 1
ATOM 1168 O O . LYS A 1 162 ? -19.943 12.796 31.366 1.00 62.12 162 LYS A O 1
ATOM 1173 N N . ALA A 1 163 ? -20.736 11.973 29.425 1.00 56.12 163 ALA A N 1
ATOM 1174 C CA . ALA A 1 163 ? -19.692 12.523 28.553 1.00 56.12 163 ALA A CA 1
ATOM 1175 C C . ALA A 1 163 ? -19.456 14.039 28.721 1.00 56.12 163 ALA A C 1
ATOM 1177 O O . ALA A 1 163 ? -18.387 14.536 28.378 1.00 56.12 163 ALA A O 1
ATOM 1178 N N . ARG A 1 164 ? -20.420 14.782 29.280 1.00 55.91 164 ARG A N 1
ATOM 1179 C CA . ARG A 1 164 ? -20.299 16.223 29.540 1.00 55.91 164 ARG A CA 1
ATOM 1180 C C . ARG A 1 164 ? -19.426 16.584 30.748 1.00 55.91 164 ARG A C 1
ATOM 1182 O O . ARG A 1 164 ? -19.016 17.736 30.835 1.00 55.91 164 ARG A O 1
ATOM 1189 N N . LEU A 1 165 ? -19.159 15.649 31.668 1.00 49.78 165 LEU A N 1
ATOM 1190 C CA . LEU A 1 165 ? -18.446 15.913 32.933 1.00 49.78 165 LEU A CA 1
ATOM 1191 C C . LEU A 1 165 ? -17.103 15.163 33.080 1.00 49.78 165 LEU A C 1
ATOM 1193 O O . LEU A 1 165 ? -16.444 15.316 34.104 1.00 49.78 165 LEU A O 1
ATOM 1197 N N . GLY A 1 166 ? -16.660 14.396 32.076 1.00 48.53 166 GLY A N 1
ATOM 1198 C CA . GLY A 1 166 ? -15.380 13.667 32.120 1.00 48.53 166 GLY A CA 1
ATOM 1199 C C . GLY A 1 166 ? -15.396 12.426 33.030 1.00 48.53 166 GLY A C 1
ATOM 1200 O O . GLY A 1 166 ? -16.440 11.798 33.210 1.00 48.53 166 GLY A O 1
ATOM 1201 N N . GLU A 1 167 ? -14.239 12.031 33.579 1.00 50.12 167 GLU A N 1
ATOM 1202 C CA . GLU A 1 167 ? -14.152 10.928 34.551 1.00 50.12 167 GLU A CA 1
ATOM 1203 C C . GLU A 1 167 ? -14.900 11.287 35.844 1.00 50.12 167 GLU A C 1
ATOM 1205 O O . GLU A 1 167 ? -14.426 12.070 36.669 1.00 50.12 167 GLU A O 1
ATOM 1210 N N . SER A 1 168 ? -16.085 10.702 36.019 1.00 58.19 168 SER A N 1
ATOM 1211 C CA . SER A 1 168 ? -16.942 10.899 37.186 1.00 58.19 168 SER A CA 1
ATOM 1212 C C . SER A 1 168 ? -17.239 9.588 37.905 1.00 58.19 168 SER A C 1
ATOM 1214 O O . SER A 1 168 ? -17.398 8.534 37.274 1.00 58.19 168 SER A O 1
ATOM 1216 N N . LYS A 1 169 ? -17.363 9.669 39.231 1.00 63.06 169 LYS A N 1
ATOM 1217 C CA . LYS A 1 169 ? -17.866 8.575 40.067 1.00 63.06 169 LYS A CA 1
ATOM 1218 C C . LYS A 1 169 ? -19.382 8.502 39.941 1.00 63.06 169 LYS A C 1
ATOM 1220 O O . LYS A 1 169 ? -20.030 9.542 39.912 1.00 63.06 169 LYS A O 1
ATOM 1225 N N . ASP A 1 170 ? -19.941 7.301 39.887 1.00 67.38 170 ASP A N 1
ATOM 1226 C CA . ASP A 1 170 ? -21.389 7.103 39.790 1.00 67.38 170 ASP A CA 1
ATOM 1227 C C . ASP A 1 170 ? -21.913 6.620 41.149 1.00 67.38 170 ASP A C 1
ATOM 1229 O O . ASP A 1 170 ? -21.305 5.754 41.769 1.00 67.38 170 ASP A O 1
ATOM 1233 N N . LEU A 1 171 ? -23.016 7.188 41.624 1.00 66.06 171 LEU A N 1
ATOM 1234 C CA . LEU A 1 171 ? -23.683 6.836 42.874 1.00 66.06 171 LEU A CA 1
ATOM 1235 C C . LEU A 1 171 ? -25.167 6.629 42.583 1.00 66.06 171 LEU A C 1
ATOM 1237 O O . LEU A 1 171 ? -25.821 7.532 42.062 1.00 66.06 171 LEU A O 1
ATOM 1241 N N . VAL A 1 172 ? -25.705 5.461 42.925 1.00 65.94 172 VAL A N 1
ATOM 1242 C CA . VAL A 1 172 ? -27.119 5.137 42.690 1.00 65.94 172 VAL A CA 1
ATOM 1243 C C . VAL A 1 172 ? -27.878 5.181 44.014 1.00 65.94 172 VAL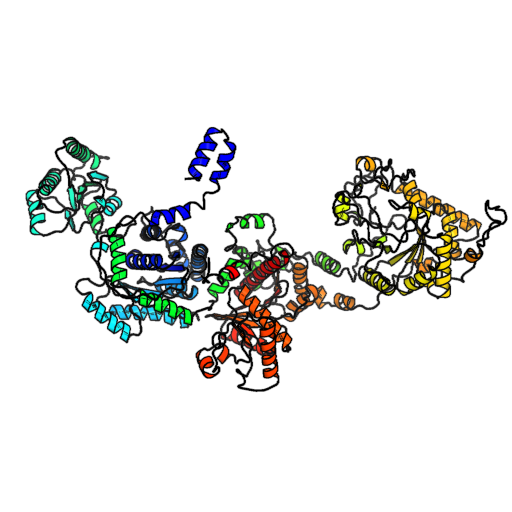 A C 1
ATOM 1245 O O . VAL A 1 172 ? -27.507 4.526 44.988 1.00 65.94 172 VAL A O 1
ATOM 1248 N N . LEU A 1 173 ? -28.949 5.966 44.054 1.00 67.88 173 LEU A N 1
ATOM 1249 C CA . LEU A 1 173 ? -29.910 6.003 45.145 1.00 67.88 173 LEU A CA 1
ATOM 1250 C C . LEU A 1 173 ? -31.105 5.113 44.783 1.00 67.88 173 LEU A C 1
ATOM 1252 O O . LEU A 1 173 ? -31.656 5.216 43.689 1.00 67.88 173 LEU A O 1
ATOM 1256 N N . VAL A 1 174 ? -31.480 4.225 45.704 1.00 65.94 174 VAL A N 1
ATOM 1257 C CA . VAL A 1 174 ? -32.493 3.179 45.484 1.00 65.94 174 VAL A CA 1
ATOM 1258 C C . VAL A 1 174 ? -33.598 3.298 46.530 1.00 65.94 174 VAL A C 1
ATOM 1260 O O . VAL A 1 174 ? -33.299 3.288 47.722 1.00 65.94 174 VAL A O 1
ATOM 1263 N N . GLY A 1 175 ? -34.860 3.376 46.100 1.00 60.06 175 GLY A N 1
ATOM 1264 C CA . GLY A 1 175 ? -36.036 3.605 46.958 1.00 60.06 175 GLY A CA 1
ATOM 1265 C C . GLY A 1 175 ? -37.019 2.434 47.137 1.00 60.06 175 GLY A C 1
ATOM 1266 O O . GLY A 1 175 ? -36.680 1.291 46.855 1.00 60.06 175 GLY A O 1
ATOM 1267 N N . SER A 1 176 ? -38.247 2.724 47.613 1.00 52.00 176 SER A N 1
ATOM 1268 C CA . SER A 1 176 ? -39.374 1.769 47.855 1.00 52.00 176 SER A CA 1
ATOM 1269 C C . SER A 1 176 ? -40.529 1.908 46.815 1.00 52.00 176 SER A C 1
ATOM 1271 O O . SER A 1 176 ? -40.587 2.965 46.193 1.00 52.00 176 SER A O 1
ATOM 1273 N N . PRO A 1 177 ? -41.423 0.903 46.569 1.00 52.44 177 PRO A N 1
ATOM 1274 C CA . PRO A 1 177 ? -41.765 0.482 45.188 1.00 52.44 177 PRO A CA 1
ATOM 1275 C C . PRO A 1 177 ? -43.242 0.656 44.728 1.00 52.44 177 PRO A C 1
ATOM 1277 O O . PRO A 1 177 ? -44.083 1.112 45.500 1.00 52.44 177 PRO A O 1
ATOM 1280 N N . PRO A 1 178 ? -43.577 0.236 43.477 1.00 45.25 178 PRO A N 1
ATOM 1281 C CA . PRO A 1 178 ? -44.065 -1.142 43.283 1.00 45.25 178 PRO A CA 1
ATOM 1282 C C . PRO A 1 178 ? -43.210 -2.021 42.338 1.00 45.25 178 PRO A C 1
ATOM 1284 O O . PRO A 1 178 ? -42.444 -1.543 41.506 1.00 45.25 178 PRO A O 1
ATOM 1287 N N . MET A 1 179 ? -43.365 -3.339 42.528 1.00 44.88 179 MET A N 1
ATOM 1288 C CA . MET A 1 179 ? -42.542 -4.515 42.162 1.00 44.88 179 MET A CA 1
ATOM 1289 C C . MET A 1 179 ? -41.809 -4.612 40.803 1.00 44.88 179 MET A C 1
ATOM 1291 O O . MET A 1 179 ? -41.072 -5.574 40.611 1.00 44.88 179 MET A O 1
ATOM 1295 N N . VAL A 1 180 ? -41.957 -3.681 39.864 1.00 47.88 180 VAL A N 1
ATOM 1296 C CA . VAL A 1 180 ? -41.290 -3.752 38.546 1.00 47.88 180 VAL A CA 1
ATOM 1297 C C . VAL A 1 180 ? -39.969 -2.963 38.525 1.00 47.88 180 VAL A C 1
ATOM 1299 O O . VAL A 1 180 ? -39.048 -3.334 37.802 1.00 47.88 180 VAL A O 1
ATOM 1302 N N . GLY A 1 181 ? -39.843 -1.912 39.348 1.00 57.00 181 GLY A N 1
ATOM 1303 C CA . GLY A 1 181 ? -38.667 -1.025 39.360 1.00 57.00 181 GLY A CA 1
ATOM 1304 C C . GLY A 1 181 ? -37.450 -1.561 40.124 1.00 57.00 181 GLY A C 1
ATOM 1305 O O . GLY A 1 181 ? -36.324 -1.407 39.663 1.00 57.00 181 GLY A O 1
ATOM 1306 N N . GLU A 1 182 ? -37.650 -2.257 41.252 1.00 59.22 182 GLU A N 1
ATOM 1307 C CA . GLU A 1 182 ? -36.541 -2.648 42.148 1.00 59.22 182 GLU A CA 1
ATOM 1308 C C . GLU A 1 182 ? -35.539 -3.618 41.490 1.00 59.22 182 GLU A C 1
ATOM 1310 O O . GLU A 1 182 ? -34.340 -3.557 41.772 1.00 59.22 182 GLU A O 1
ATOM 1315 N N . GLN A 1 183 ? -36.012 -4.497 40.599 1.00 59.78 183 GLN A N 1
ATOM 1316 C CA . GLN A 1 183 ? -35.151 -5.420 39.854 1.00 59.78 183 GLN A CA 1
ATOM 1317 C C . GLN A 1 183 ? -34.295 -4.676 38.818 1.00 59.78 183 GLN A C 1
ATOM 1319 O O . GLN A 1 183 ? -33.102 -4.936 38.678 1.00 59.78 183 GLN A O 1
ATOM 1324 N N . LEU A 1 184 ? -34.894 -3.701 38.140 1.00 62.97 184 LEU A N 1
ATOM 1325 C CA . LEU A 1 184 ? -34.239 -2.912 37.107 1.00 62.97 184 LEU A CA 1
ATOM 1326 C C . LEU A 1 184 ? -33.195 -1.953 37.699 1.00 62.97 184 LEU A C 1
ATOM 1328 O O . LEU A 1 184 ? -32.115 -1.808 37.132 1.00 62.97 184 LEU A O 1
ATOM 1332 N N . ASP A 1 185 ? -33.452 -1.381 38.878 1.00 66.19 185 ASP A N 1
ATOM 1333 C CA . ASP A 1 185 ? -32.479 -0.562 39.615 1.00 66.19 185 ASP A CA 1
ATOM 1334 C C . ASP A 1 185 ? -31.235 -1.368 40.010 1.00 66.19 185 ASP A C 1
ATOM 1336 O O . ASP A 1 185 ? -30.100 -0.895 39.874 1.00 66.19 185 ASP A O 1
ATOM 1340 N N . ALA A 1 186 ? -31.434 -2.622 40.432 1.00 66.38 186 ALA A N 1
ATOM 1341 C CA . ALA A 1 186 ? -30.343 -3.538 40.742 1.00 66.38 186 ALA A CA 1
ATOM 1342 C C . ALA A 1 186 ? -29.529 -3.905 39.498 1.00 66.38 186 ALA A C 1
ATOM 1344 O O . ALA A 1 186 ? -28.296 -3.928 39.544 1.00 66.38 186 ALA A O 1
ATOM 1345 N N . GLU A 1 187 ? -30.202 -4.140 38.373 1.00 63.44 187 GLU A N 1
ATOM 1346 C CA . GLU A 1 187 ? -29.567 -4.402 37.083 1.00 63.44 187 GLU A CA 1
ATOM 1347 C C . GLU A 1 187 ? -28.773 -3.189 36.573 1.00 63.44 187 GLU A C 1
ATOM 1349 O O . GLU A 1 187 ? -27.649 -3.358 36.090 1.00 63.44 187 GLU A O 1
ATOM 1354 N N . ILE A 1 188 ? -29.310 -1.972 36.722 1.00 65.12 188 ILE A N 1
ATOM 1355 C CA . ILE A 1 188 ? -28.648 -0.720 36.334 1.00 65.12 188 ILE A CA 1
ATOM 1356 C C . ILE A 1 188 ? -27.409 -0.481 37.204 1.00 65.12 188 ILE A C 1
ATOM 1358 O O . ILE A 1 188 ? -26.319 -0.277 36.664 1.00 65.12 188 ILE A O 1
ATOM 1362 N N . ALA A 1 189 ? -27.533 -0.574 38.531 1.00 67.88 189 ALA A N 1
ATOM 1363 C CA . ALA A 1 189 ? -26.409 -0.395 39.450 1.00 67.88 189 ALA A CA 1
ATOM 1364 C C . ALA A 1 189 ? -25.289 -1.424 39.203 1.00 67.88 189 ALA A C 1
ATOM 1366 O O . ALA A 1 189 ? -24.109 -1.062 39.158 1.00 67.88 189 ALA A O 1
ATOM 1367 N N . ALA A 1 190 ? -25.646 -2.692 38.963 1.00 64.56 190 ALA A N 1
ATOM 1368 C CA . ALA A 1 190 ? -24.694 -3.758 38.654 1.00 64.56 190 ALA A CA 1
ATOM 1369 C C . ALA A 1 190 ? -23.972 -3.547 37.318 1.00 64.56 190 ALA A C 1
ATOM 1371 O O . ALA A 1 190 ? -22.763 -3.764 37.224 1.00 64.56 190 ALA A O 1
ATOM 1372 N N . ALA A 1 191 ? -24.684 -3.102 36.286 1.00 58.78 191 ALA A N 1
ATOM 1373 C CA . ALA A 1 191 ? -24.086 -2.870 34.979 1.00 58.78 191 ALA A CA 1
ATOM 1374 C C . ALA A 1 191 ? -23.238 -1.582 34.926 1.00 58.78 191 ALA A C 1
ATOM 1376 O O . ALA A 1 191 ? -22.201 -1.585 34.256 1.00 58.78 191 ALA A O 1
ATOM 1377 N N . LEU A 1 192 ? -23.598 -0.538 35.689 1.00 62.31 192 LEU A N 1
ATOM 1378 C CA . LEU A 1 192 ? -22.762 0.656 35.900 1.00 62.31 192 LEU A CA 1
ATOM 1379 C C . LEU A 1 192 ? -21.540 0.383 36.793 1.00 62.31 192 LEU A C 1
ATOM 1381 O O . LEU A 1 192 ? -20.543 1.102 36.707 1.00 62.31 192 LEU A O 1
ATOM 1385 N N . GLY A 1 193 ? -21.601 -0.648 37.642 1.00 62.72 193 GLY A N 1
ATOM 1386 C CA . GLY A 1 193 ? -20.620 -0.866 38.706 1.00 62.72 193 GLY A CA 1
ATOM 1387 C C . GLY A 1 193 ? -20.665 0.239 39.767 1.00 62.72 193 GLY A C 1
ATOM 1388 O O . GLY A 1 193 ? -19.640 0.544 40.375 1.00 62.72 193 GLY A O 1
ATOM 1389 N N . ALA A 1 194 ? -21.828 0.869 39.944 1.00 71.38 194 ALA A N 1
ATOM 1390 C CA . ALA A 1 194 ? -22.006 2.022 40.812 1.00 71.38 194 ALA A CA 1
ATOM 1391 C C . ALA A 1 194 ? -22.419 1.583 42.229 1.00 71.38 194 ALA A C 1
ATOM 1393 O O . ALA A 1 194 ? -23.309 0.740 42.364 1.00 71.38 194 ALA A O 1
ATOM 1394 N N . PRO A 1 195 ? -21.808 2.124 43.297 1.00 76.81 195 PRO A N 1
ATOM 1395 C CA . PRO A 1 195 ? -22.256 1.893 44.663 1.00 76.81 195 PRO A CA 1
ATOM 1396 C C . PRO A 1 195 ? -23.688 2.389 44.911 1.00 76.81 195 PRO A C 1
ATOM 1398 O O . PRO A 1 195 ? -24.142 3.358 44.299 1.00 76.81 195 PRO A O 1
ATOM 1401 N N . VAL A 1 196 ? -24.379 1.732 45.846 1.00 81.44 196 VAL A N 1
ATOM 1402 C CA . VAL A 1 196 ? -25.796 1.964 46.161 1.00 81.44 196 VAL A CA 1
ATOM 1403 C C . VAL A 1 196 ? -25.996 2.499 47.576 1.00 81.44 196 VAL A C 1
ATOM 1405 O O . VAL A 1 196 ? -25.430 1.972 48.539 1.00 81.44 196 VAL A O 1
ATOM 1408 N N . VAL A 1 197 ? -26.879 3.492 47.697 1.00 85.19 197 VAL A N 1
ATOM 1409 C CA . VAL A 1 197 ? -27.486 3.950 48.957 1.00 85.19 197 VAL A CA 1
ATOM 1410 C C . VAL A 1 197 ? -28.971 3.590 48.951 1.00 85.19 197 VAL A C 1
ATOM 1412 O O . VAL A 1 197 ? -29.685 3.928 48.010 1.00 85.19 197 VAL A O 1
ATOM 1415 N N . LEU A 1 198 ? -29.447 2.921 50.005 1.00 83.69 198 LEU A N 1
ATOM 1416 C CA . LEU A 1 198 ? -30.868 2.586 50.154 1.00 83.69 198 LEU A CA 1
ATOM 1417 C C . LEU A 1 198 ? -31.617 3.728 50.847 1.00 83.69 198 LEU A C 1
ATOM 1419 O O . LEU A 1 198 ? -31.323 4.044 51.994 1.00 83.69 198 LEU A O 1
ATOM 1423 N N . ALA A 1 199 ? -32.619 4.295 50.188 1.00 82.81 199 ALA A N 1
ATOM 1424 C CA . ALA A 1 199 ? -33.610 5.184 50.774 1.00 82.81 199 ALA A CA 1
ATOM 1425 C C . ALA A 1 199 ? -34.846 4.370 51.191 1.00 82.81 199 ALA A C 1
ATOM 1427 O O . ALA A 1 199 ? -35.485 3.701 50.377 1.00 82.81 199 ALA A O 1
ATOM 1428 N N . ILE A 1 200 ? -35.180 4.394 52.479 1.00 82.31 200 ILE A N 1
ATOM 1429 C CA . ILE A 1 200 ? -36.308 3.641 53.040 1.00 82.31 200 ILE A CA 1
ATOM 1430 C C . ILE A 1 200 ? -37.346 4.626 53.553 1.00 82.31 200 ILE A C 1
ATOM 1432 O O . ILE A 1 200 ? -37.010 5.498 54.350 1.00 82.31 200 ILE A O 1
ATOM 1436 N N . ASP A 1 201 ? -38.598 4.473 53.132 1.00 79.06 201 ASP A N 1
ATOM 1437 C CA . ASP A 1 201 ? -39.702 5.247 53.693 1.00 79.06 201 ASP A CA 1
ATOM 1438 C C . ASP A 1 201 ? -40.111 4.668 55.059 1.00 79.06 201 ASP A C 1
ATOM 1440 O O . ASP A 1 201 ? -40.581 3.535 55.158 1.00 79.06 201 ASP A O 1
ATOM 1444 N N . GLY A 1 202 ? -39.878 5.431 56.125 1.00 76.12 202 GLY A N 1
ATOM 1445 C CA . GLY A 1 202 ? -40.272 5.107 57.495 1.00 76.12 202 GLY A CA 1
ATOM 1446 C C . GLY A 1 202 ? -41.659 5.624 57.890 1.00 76.12 202 GLY A C 1
ATOM 1447 O O . GLY A 1 202 ? -42.066 5.404 59.025 1.00 76.12 202 GLY A O 1
ATOM 1448 N N . GLY A 1 203 ? -42.375 6.312 56.995 1.00 71.12 203 GLY A N 1
ATOM 1449 C CA . GLY A 1 203 ? -43.720 6.840 57.228 1.00 71.12 203 GLY A CA 1
ATOM 1450 C C . GLY A 1 203 ? -44.837 5.814 57.010 1.00 71.12 203 GLY A C 1
ATOM 1451 O O . GLY A 1 203 ? -45.875 5.908 57.661 1.00 71.12 203 GLY A O 1
ATOM 1452 N N . GLU A 1 204 ? -44.626 4.827 56.133 1.00 60.72 204 GLU A N 1
ATOM 1453 C CA . GLU A 1 204 ? -45.572 3.719 55.893 1.00 60.72 204 GLU A CA 1
ATOM 1454 C C . GLU A 1 204 ? -45.301 2.483 56.769 1.00 60.72 204 GLU A C 1
ATOM 1456 O O . GLU A 1 204 ? -46.170 1.627 56.932 1.00 60.72 204 GLU A O 1
ATOM 1461 N N . LEU A 1 205 ? -44.099 2.380 57.346 1.00 62.44 205 LEU A N 1
ATOM 1462 C CA . LEU A 1 205 ? -43.647 1.231 58.133 1.00 62.44 205 LEU A CA 1
ATOM 1463 C C . LEU A 1 205 ? -43.771 1.539 59.629 1.00 62.44 205 LEU A C 1
ATOM 1465 O O . LEU A 1 205 ? -43.203 2.503 60.133 1.00 62.44 205 LEU A O 1
ATOM 1469 N N . THR A 1 206 ? -44.509 0.706 60.359 1.00 60.97 206 THR A N 1
ATOM 1470 C CA . THR A 1 206 ? -44.985 1.030 61.714 1.00 60.97 206 THR A CA 1
ATOM 1471 C C . THR A 1 206 ? -44.020 0.642 62.837 1.00 60.97 206 THR A C 1
ATOM 1473 O O . THR A 1 206 ? -44.244 1.013 63.990 1.00 60.97 206 THR A O 1
ATOM 1476 N N . SER A 1 207 ? -42.919 -0.065 62.539 1.00 80.06 207 SER A N 1
ATOM 1477 C CA . SER A 1 207 ? -41.897 -0.407 63.540 1.00 80.06 207 SER A CA 1
ATOM 1478 C C . SER A 1 207 ? -40.453 -0.442 63.000 1.00 80.06 207 SER A C 1
ATOM 1480 O O . SER A 1 207 ? -40.226 -0.781 61.835 1.00 80.06 207 SER A O 1
ATOM 1482 N N . PRO A 1 208 ? -39.429 -0.215 63.855 1.00 81.94 208 PRO A N 1
ATOM 1483 C CA . PRO A 1 208 ? -38.017 -0.373 63.478 1.00 81.94 208 PRO A CA 1
ATOM 1484 C C . PRO A 1 208 ? -37.662 -1.761 62.925 1.00 81.94 208 PRO A C 1
ATOM 1486 O O . PRO A 1 208 ? -36.721 -1.906 62.145 1.00 81.94 208 PRO A O 1
ATOM 1489 N N . ALA A 1 209 ? -38.405 -2.797 63.330 1.00 81.62 209 ALA A N 1
ATOM 1490 C CA . ALA A 1 209 ? -38.224 -4.156 62.834 1.00 81.62 209 ALA A CA 1
ATOM 1491 C C . ALA A 1 209 ? -38.668 -4.297 61.369 1.00 81.62 209 ALA A C 1
ATOM 1493 O O . ALA A 1 209 ? -37.978 -4.955 60.591 1.00 81.62 209 ALA A O 1
ATOM 1494 N N . GLU A 1 210 ? -39.779 -3.662 60.991 1.00 81.81 210 GLU A N 1
ATOM 1495 C CA . GLU A 1 210 ? -40.279 -3.629 59.612 1.00 81.81 210 GLU A CA 1
ATOM 1496 C C . GLU A 1 210 ? -39.341 -2.836 58.700 1.00 81.81 210 GLU A C 1
ATOM 1498 O O . GLU A 1 210 ? -38.977 -3.325 57.632 1.00 81.81 210 GLU A O 1
ATOM 1503 N N . ILE A 1 211 ? -38.859 -1.678 59.163 1.00 82.69 211 ILE A N 1
ATOM 1504 C CA . ILE A 1 211 ? -37.877 -0.845 58.446 1.00 82.69 211 ILE A CA 1
ATOM 1505 C C . ILE A 1 211 ? -36.583 -1.629 58.186 1.00 82.69 211 ILE A C 1
ATOM 1507 O O . ILE A 1 211 ? -36.087 -1.677 57.059 1.00 82.69 211 ILE A O 1
ATOM 1511 N N . TYR A 1 212 ? -36.051 -2.308 59.206 1.00 84.94 212 TYR A N 1
ATOM 1512 C CA . TYR A 1 212 ? -34.858 -3.142 59.051 1.00 84.94 212 TYR A CA 1
ATOM 1513 C C . TYR A 1 212 ? -35.099 -4.355 58.134 1.00 84.94 212 TYR A C 1
ATOM 1515 O O . TYR A 1 212 ? -34.236 -4.713 57.326 1.00 84.94 212 TYR A O 1
ATOM 1523 N N . ARG A 1 213 ? -36.278 -4.988 58.208 1.00 82.81 213 ARG A N 1
ATOM 1524 C CA . ARG A 1 213 ? -36.647 -6.094 57.311 1.00 82.81 213 ARG A CA 1
ATOM 1525 C C . ARG A 1 213 ? -36.721 -5.625 55.857 1.00 82.81 213 ARG A C 1
ATOM 1527 O O . ARG A 1 213 ? -36.195 -6.319 54.991 1.00 82.81 213 ARG A O 1
ATOM 1534 N N . ALA A 1 214 ? -37.291 -4.447 55.600 1.00 78.56 214 ALA A N 1
ATOM 1535 C CA . ALA A 1 214 ? -37.320 -3.835 54.273 1.00 78.56 214 ALA A CA 1
ATOM 1536 C C . ALA A 1 214 ? -35.899 -3.557 53.747 1.00 78.56 214 ALA A C 1
ATOM 1538 O O . ALA A 1 214 ? -35.579 -3.921 52.615 1.00 78.56 214 ALA A O 1
ATOM 1539 N N . ALA A 1 215 ? -35.010 -3.017 54.591 1.00 80.19 215 ALA A N 1
ATOM 1540 C CA . ALA A 1 215 ? -33.594 -2.829 54.257 1.00 80.19 215 ALA A CA 1
ATOM 1541 C C . ALA A 1 215 ? -32.898 -4.150 53.893 1.00 80.19 215 ALA A C 1
ATOM 1543 O O . ALA A 1 215 ? -32.134 -4.226 52.931 1.00 80.19 215 ALA A O 1
ATOM 1544 N N . THR A 1 216 ? -33.174 -5.203 54.665 1.00 81.19 216 THR A N 1
ATOM 1545 C CA . THR A 1 216 ? -32.547 -6.519 54.508 1.00 81.19 216 THR A CA 1
ATOM 1546 C C . THR A 1 216 ? -33.018 -7.222 53.240 1.00 81.19 216 THR A C 1
ATOM 1548 O O . THR A 1 216 ? -32.181 -7.710 52.486 1.00 81.19 216 THR A O 1
ATOM 1551 N N . LEU A 1 217 ? -34.329 -7.229 52.973 1.00 77.56 217 LEU A N 1
ATOM 1552 C CA . LEU A 1 217 ? -34.909 -7.798 51.752 1.00 77.56 217 LEU A CA 1
ATOM 1553 C C . LEU A 1 217 ? -34.351 -7.111 50.500 1.00 77.56 217 LEU A C 1
ATOM 1555 O O . LEU A 1 217 ? -33.950 -7.786 49.556 1.00 77.56 217 LEU A O 1
ATOM 1559 N N . ARG A 1 218 ? -34.216 -5.780 50.518 1.00 75.94 218 ARG A N 1
ATOM 1560 C CA . ARG A 1 218 ? -33.606 -5.043 49.400 1.00 75.94 218 ARG A CA 1
ATOM 1561 C C . ARG A 1 218 ? -32.132 -5.346 49.242 1.00 75.94 218 ARG A C 1
ATOM 1563 O O . ARG A 1 218 ? -31.687 -5.673 48.150 1.00 75.94 218 ARG A O 1
ATOM 1570 N N . ARG A 1 219 ? -31.363 -5.337 50.330 1.00 78.38 219 ARG A N 1
ATOM 1571 C CA . ARG A 1 219 ? -29.960 -5.767 50.277 1.00 78.38 219 ARG A CA 1
ATOM 1572 C C . ARG A 1 219 ? -29.828 -7.192 49.726 1.00 78.38 219 ARG A C 1
ATOM 1574 O O . ARG A 1 219 ? -28.852 -7.485 49.037 1.00 78.38 219 ARG A O 1
ATOM 1581 N N . GLN A 1 220 ? -30.781 -8.070 50.034 1.00 72.62 220 GLN A N 1
ATOM 1582 C CA . GLN A 1 220 ? -30.814 -9.441 49.546 1.00 72.62 220 GLN A CA 1
ATOM 1583 C C . GLN A 1 220 ? -31.110 -9.512 48.044 1.00 72.62 220 GLN A C 1
ATOM 1585 O O . GLN A 1 220 ? -30.373 -10.209 47.363 1.00 72.62 220 GLN A O 1
ATOM 1590 N N . LEU A 1 221 ? -32.037 -8.719 47.496 1.00 68.19 221 LEU A N 1
ATOM 1591 C CA . LEU A 1 221 ? -32.270 -8.629 46.042 1.00 68.19 221 LEU A CA 1
ATOM 1592 C C . LEU A 1 221 ? -30.990 -8.264 45.266 1.00 68.19 221 LEU A C 1
ATOM 1594 O O . LEU A 1 221 ? -30.618 -8.941 44.306 1.00 68.19 221 LEU A O 1
ATOM 1598 N N . TYR A 1 222 ? -30.243 -7.267 45.751 1.00 66.88 222 TYR A N 1
ATOM 1599 C CA . TYR A 1 222 ? -28.963 -6.850 45.158 1.00 66.88 222 TYR A CA 1
ATOM 1600 C C . TYR A 1 222 ? -27.847 -7.895 45.357 1.00 66.88 222 TYR A C 1
ATOM 1602 O O . TYR A 1 222 ? -26.886 -7.946 44.587 1.00 66.88 222 TYR A O 1
ATOM 1610 N N . ARG A 1 223 ? -27.964 -8.761 46.375 1.00 63.81 223 ARG A N 1
ATOM 1611 C CA . ARG A 1 223 ? -27.069 -9.907 46.600 1.00 63.81 223 ARG A CA 1
ATOM 1612 C C . ARG A 1 223 ? -27.455 -11.143 45.789 1.00 63.81 223 ARG A C 1
ATOM 1614 O O . ARG A 1 223 ? -26.556 -11.873 45.399 1.00 63.81 223 ARG A O 1
ATOM 1621 N N . GLU A 1 224 ? -28.734 -11.401 45.544 1.00 54.25 224 GLU A N 1
ATOM 1622 C CA . GLU A 1 224 ? -29.246 -12.578 44.829 1.00 54.25 224 GLU A CA 1
ATOM 1623 C C . GLU A 1 224 ? -29.139 -12.423 43.312 1.00 54.25 224 GLU A C 1
ATOM 1625 O O . GLU A 1 224 ? -28.868 -13.402 42.621 1.00 54.25 224 GLU A O 1
ATOM 1630 N N . HIS A 1 225 ? -29.193 -11.193 42.790 1.00 51.41 225 HIS A N 1
ATOM 1631 C CA . HIS A 1 225 ? -28.802 -10.904 41.401 1.00 51.41 225 HIS A CA 1
ATOM 1632 C C . HIS A 1 225 ? -27.360 -11.323 41.071 1.00 51.41 225 HIS A C 1
ATOM 1634 O O . HIS A 1 225 ? -27.033 -11.610 39.920 1.00 51.41 225 HIS A O 1
ATOM 1640 N N . ARG A 1 226 ? -26.501 -11.466 42.085 1.00 47.44 226 ARG A N 1
ATOM 1641 C CA . ARG A 1 226 ? -25.175 -12.080 41.948 1.00 47.44 226 ARG A CA 1
ATOM 1642 C C . ARG A 1 226 ? -25.244 -13.557 41.536 1.00 47.44 226 ARG A C 1
ATOM 1644 O O . ARG A 1 226 ? -24.350 -14.027 40.839 1.00 47.44 226 ARG A O 1
ATOM 1651 N N . ALA A 1 227 ? -26.266 -14.291 41.984 1.00 37.91 227 ALA A N 1
ATOM 1652 C CA . ALA A 1 227 ? -26.404 -15.731 41.766 1.00 37.91 227 ALA A CA 1
ATOM 1653 C C . ALA A 1 227 ? -27.019 -16.067 40.397 1.00 37.91 227 ALA A C 1
ATOM 1655 O O . ALA A 1 227 ? -26.626 -17.061 39.791 1.00 37.91 227 ALA A O 1
ATOM 1656 N N . SER A 1 228 ? -27.933 -15.234 39.888 1.00 38.72 228 SER A N 1
ATOM 1657 C CA . SER A 1 228 ? -28.607 -15.453 38.598 1.00 38.72 228 SER A CA 1
ATOM 1658 C C . SER A 1 228 ? -27.897 -14.804 37.401 1.00 38.72 228 SER A C 1
ATOM 1660 O O . SER A 1 228 ? -27.912 -15.382 36.318 1.00 38.72 228 SER A O 1
ATOM 1662 N N . ALA A 1 229 ? -27.241 -13.647 37.574 1.00 41.47 229 ALA A N 1
ATOM 1663 C CA . ALA A 1 229 ? -26.664 -12.872 36.464 1.00 41.47 229 ALA A CA 1
ATOM 1664 C C . ALA A 1 229 ? -25.128 -12.942 36.350 1.00 41.47 229 ALA A C 1
ATOM 1666 O O . ALA A 1 229 ? -24.552 -12.313 35.465 1.00 41.47 229 ALA A O 1
ATOM 1667 N N . ARG A 1 230 ? -24.441 -13.681 37.236 1.00 46.44 230 ARG A N 1
ATOM 1668 C CA . ARG A 1 230 ? -22.965 -13.753 37.314 1.00 46.44 230 ARG A CA 1
ATOM 1669 C C . ARG A 1 230 ? -22.263 -12.365 37.429 1.00 46.44 230 ARG A C 1
ATOM 1671 O O . ARG A 1 230 ? -21.060 -12.279 37.247 1.00 46.44 230 ARG A O 1
ATOM 1678 N N . CYS A 1 231 ? -22.959 -11.278 37.773 1.00 44.06 231 CYS A N 1
ATOM 1679 C CA . CYS A 1 231 ? -22.396 -9.917 37.854 1.00 44.06 231 CYS A CA 1
ATOM 1680 C C . CYS A 1 231 ? -21.598 -9.633 39.152 1.00 44.06 231 CYS A C 1
ATOM 1682 O O . CYS A 1 231 ? -21.731 -10.341 40.155 1.00 44.06 231 CYS A O 1
ATOM 1684 N N . LEU A 1 232 ? -20.801 -8.548 39.152 1.00 48.16 232 LEU A N 1
ATOM 1685 C CA . LEU A 1 232 ? -20.127 -7.993 40.343 1.00 48.16 232 LEU A CA 1
ATOM 1686 C C . LEU A 1 232 ? -21.121 -7.717 41.483 1.00 48.16 232 LEU A C 1
ATOM 1688 O O . LEU A 1 232 ? -22.252 -7.292 41.255 1.00 48.16 232 LEU A O 1
ATOM 1692 N N . ALA A 1 233 ? -20.675 -7.903 42.727 1.00 55.28 233 ALA A N 1
ATOM 1693 C CA . ALA A 1 233 ? -21.446 -7.478 43.889 1.00 55.28 233 ALA A CA 1
ATOM 1694 C C . ALA A 1 233 ? -21.511 -5.946 43.926 1.00 55.28 233 ALA A C 1
ATOM 1696 O O . ALA A 1 233 ? -20.479 -5.296 44.079 1.00 55.28 233 ALA A O 1
ATOM 1697 N N . VAL A 1 234 ? -22.713 -5.382 43.806 1.00 64.50 234 VAL A N 1
ATOM 1698 C CA . VAL A 1 234 ? -22.931 -3.936 43.912 1.00 64.50 234 VAL A CA 1
ATOM 1699 C C . VAL A 1 234 ? -22.501 -3.470 45.312 1.00 64.50 234 VAL A C 1
ATOM 1701 O O . VAL A 1 234 ? -23.013 -4.004 46.305 1.00 64.50 234 VAL A O 1
ATOM 1704 N N . PRO A 1 235 ? -21.544 -2.529 45.436 1.00 66.88 235 PRO A N 1
ATOM 1705 C CA . PRO A 1 235 ? -21.100 -2.062 46.736 1.00 66.88 235 PRO A CA 1
ATOM 1706 C C . PRO A 1 235 ? -22.234 -1.315 47.430 1.00 66.88 235 PRO A C 1
ATOM 1708 O O . PRO A 1 235 ? -22.791 -0.362 46.896 1.00 66.88 235 PRO A O 1
ATOM 1711 N N . PHE A 1 236 ? -22.574 -1.750 48.635 1.00 77.62 236 PHE A N 1
ATOM 1712 C CA . PHE A 1 236 ? -23.634 -1.139 49.419 1.00 77.62 236 PHE A CA 1
AT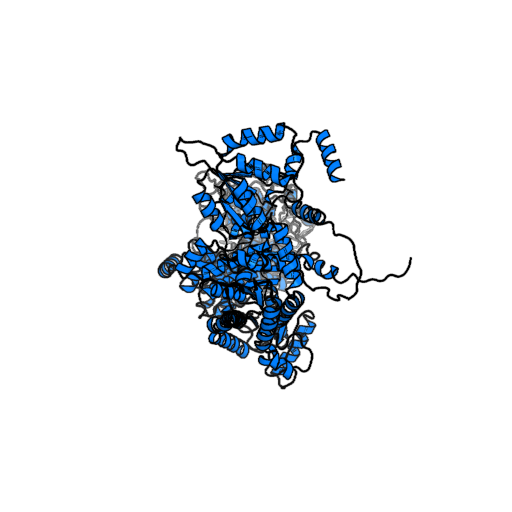OM 1713 C C . PHE A 1 236 ? -23.031 -0.166 50.434 1.00 77.62 236 PHE A C 1
ATOM 1715 O O . PHE A 1 236 ? -22.307 -0.598 51.332 1.00 77.62 236 PHE A O 1
ATOM 1722 N N . LEU A 1 237 ? -23.317 1.130 50.285 1.00 82.88 237 LEU A N 1
ATOM 1723 C CA . LEU A 1 237 ? -22.750 2.180 51.140 1.00 82.88 237 LEU A CA 1
ATOM 1724 C C . LEU A 1 237 ? -23.505 2.338 52.458 1.00 82.88 237 LEU A C 1
ATOM 1726 O O . LEU A 1 237 ? -22.922 2.782 53.443 1.00 82.88 237 LEU A O 1
ATOM 1730 N N . GLY A 1 238 ? -24.790 1.988 52.486 1.00 86.50 238 GLY A N 1
ATOM 1731 C CA . GLY A 1 238 ? -25.629 2.114 53.670 1.00 86.50 238 GLY A CA 1
ATOM 1732 C C . GLY A 1 238 ? -27.064 2.527 53.355 1.00 86.50 238 GLY A C 1
ATOM 1733 O O . GLY A 1 238 ? -27.449 2.672 52.193 1.00 86.50 238 GLY A O 1
ATOM 1734 N N . ALA A 1 239 ? -27.871 2.669 54.403 1.00 88.50 239 ALA A N 1
ATOM 1735 C CA . ALA A 1 239 ? -29.282 3.027 54.310 1.00 88.50 239 ALA A CA 1
ATOM 1736 C C . ALA A 1 239 ? -29.573 4.377 54.975 1.00 88.50 239 ALA A C 1
ATOM 1738 O O . ALA A 1 239 ? -29.042 4.671 56.046 1.00 88.50 239 ALA A O 1
ATOM 1739 N N . ILE A 1 240 ? -30.456 5.161 54.364 1.00 90.06 240 ILE A N 1
ATOM 1740 C CA . ILE A 1 240 ? -31.070 6.357 54.933 1.00 90.06 240 ILE A CA 1
ATOM 1741 C C . ILE A 1 240 ? -32.560 6.066 55.109 1.00 90.06 240 ILE A C 1
ATOM 1743 O O . ILE A 1 240 ? -33.250 5.724 54.149 1.00 90.06 240 ILE A O 1
ATOM 1747 N N . VAL A 1 241 ? -33.062 6.202 56.332 1.00 88.31 241 VAL A N 1
ATOM 1748 C CA . VAL A 1 241 ? -34.492 6.068 56.631 1.00 88.31 241 VAL A CA 1
ATOM 1749 C C . VAL A 1 241 ? -35.110 7.462 56.626 1.00 88.31 241 VAL A C 1
ATOM 1751 O O . VAL A 1 241 ? -34.711 8.304 57.423 1.00 88.31 241 VAL A O 1
ATOM 1754 N N . ASN A 1 242 ? -36.047 7.723 55.718 1.00 86.25 242 ASN A N 1
ATOM 1755 C CA . ASN A 1 242 ? -36.731 9.006 55.563 1.00 86.25 242 ASN A CA 1
ATOM 1756 C C . ASN A 1 242 ? -38.117 8.992 56.227 1.00 86.25 242 ASN A C 1
ATOM 1758 O O . ASN A 1 242 ? -38.684 7.926 56.446 1.00 86.25 242 ASN A O 1
ATOM 1762 N N . LYS A 1 243 ? -38.687 10.173 56.493 1.00 82.75 243 LYS A N 1
ATOM 1763 C CA . LYS A 1 243 ? -40.055 10.364 57.013 1.00 82.75 243 LYS A CA 1
ATOM 1764 C C . LYS A 1 243 ? -40.341 9.673 58.362 1.00 82.75 243 LYS A C 1
ATOM 1766 O O . LYS A 1 243 ? -41.451 9.196 58.594 1.00 82.75 243 LYS A O 1
ATOM 1771 N N . ILE A 1 244 ? -39.379 9.647 59.286 1.00 85.50 244 ILE A N 1
ATOM 1772 C CA . ILE A 1 244 ? -39.620 9.123 60.644 1.00 85.50 244 ILE A CA 1
ATOM 1773 C C . ILE A 1 244 ? -40.505 10.109 61.425 1.00 85.50 244 ILE A C 1
ATOM 1775 O O . ILE A 1 244 ? -40.134 11.279 61.521 1.00 85.50 244 ILE A O 1
ATOM 1779 N N . PRO A 1 245 ? -41.623 9.688 62.045 1.00 81.12 245 PRO A N 1
ATOM 1780 C CA . PRO A 1 245 ? -42.492 10.591 62.802 1.00 81.12 245 PRO A CA 1
ATOM 1781 C C . PRO A 1 245 ? -41.721 11.449 63.820 1.00 81.12 245 PRO A C 1
ATOM 1783 O O . PRO A 1 245 ? -41.075 10.917 64.724 1.00 81.12 245 PRO A O 1
ATOM 1786 N N . ALA A 1 246 ? -41.808 12.782 63.701 1.00 74.69 246 ALA A N 1
ATOM 1787 C CA . ALA A 1 246 ? -40.999 13.720 64.493 1.00 74.69 246 ALA A CA 1
ATOM 1788 C C . ALA A 1 246 ? -41.137 13.535 66.015 1.00 74.69 246 ALA A C 1
ATOM 1790 O O . ALA A 1 246 ? -40.157 13.667 66.744 1.00 74.69 246 ALA A O 1
ATOM 1791 N N . ARG A 1 247 ? -42.337 13.173 66.491 1.00 73.38 247 ARG A N 1
ATOM 1792 C CA . ARG A 1 247 ? -42.620 12.917 67.916 1.00 73.38 247 ARG A CA 1
ATOM 1793 C C . ARG A 1 247 ? -41.781 11.781 68.520 1.00 73.38 247 ARG A C 1
ATOM 1795 O O . ARG A 1 247 ? -41.428 11.853 69.690 1.00 73.38 247 ARG A O 1
ATOM 1802 N N . ASP A 1 248 ? -41.427 10.782 67.711 1.00 72.69 248 ASP A N 1
ATOM 1803 C CA . ASP A 1 248 ? -40.773 9.542 68.146 1.00 72.69 248 ASP A CA 1
ATOM 1804 C C . ASP A 1 248 ? -39.346 9.421 67.575 1.00 72.69 248 ASP A C 1
ATOM 1806 O O . ASP A 1 248 ? -38.702 8.373 67.693 1.00 72.69 248 ASP A O 1
ATOM 1810 N N . HIS A 1 249 ? -38.835 10.485 66.940 1.00 85.75 249 HIS A N 1
ATOM 1811 C CA . HIS A 1 249 ? -37.618 10.456 66.125 1.00 85.75 249 HIS A CA 1
ATOM 1812 C C . HIS A 1 249 ? -36.377 10.021 66.904 1.00 85.75 249 HIS A C 1
ATOM 1814 O O . HIS A 1 249 ? -35.678 9.113 66.458 1.00 85.75 249 HIS A O 1
ATOM 1820 N N . ALA A 1 250 ? -36.122 10.600 68.080 1.00 81.81 250 ALA A N 1
ATOM 1821 C CA . ALA A 1 250 ? -34.921 10.298 68.863 1.00 81.81 250 ALA A CA 1
ATOM 1822 C C . ALA A 1 250 ? -34.870 8.823 69.307 1.00 81.81 250 ALA A C 1
ATOM 1824 O O . ALA A 1 250 ? -33.837 8.161 69.187 1.00 81.81 250 ALA A O 1
ATOM 1825 N N . ILE A 1 251 ? -36.006 8.291 69.770 1.00 84.25 251 ILE A N 1
ATOM 1826 C CA . ILE A 1 251 ? -36.132 6.905 70.245 1.00 84.25 251 ILE A CA 1
ATOM 1827 C C . ILE A 1 251 ? -36.026 5.934 69.066 1.00 84.25 251 ILE A C 1
ATOM 1829 O O . ILE A 1 251 ? -35.238 4.987 69.104 1.00 84.25 251 ILE A O 1
ATOM 1833 N N . THR A 1 252 ? -36.776 6.200 67.996 1.00 83.62 252 THR A N 1
ATOM 1834 C CA . THR A 1 252 ? -36.804 5.365 66.789 1.00 83.62 252 THR A CA 1
ATOM 1835 C C . THR A 1 252 ? -35.433 5.330 66.114 1.00 83.62 252 THR A C 1
ATOM 1837 O O . THR A 1 252 ? -34.958 4.258 65.745 1.00 83.62 252 THR A O 1
ATOM 1840 N N . SER A 1 253 ? -34.741 6.470 66.023 1.00 85.50 253 SER A N 1
ATOM 1841 C CA . SER A 1 253 ? -33.398 6.565 65.437 1.00 85.50 253 SER A CA 1
ATOM 1842 C C . SER A 1 253 ? -32.365 5.754 66.222 1.00 85.50 253 SER A C 1
ATOM 1844 O O . SER A 1 253 ? -31.559 5.045 65.620 1.00 85.50 253 SER A O 1
ATOM 1846 N N . ALA A 1 254 ? -32.409 5.786 67.559 1.00 85.00 254 ALA A N 1
ATOM 1847 C CA . ALA A 1 254 ? -31.516 4.985 68.398 1.00 85.00 254 ALA A CA 1
ATOM 1848 C C . ALA A 1 254 ? -31.772 3.473 68.241 1.00 85.00 254 ALA A C 1
ATOM 1850 O O . ALA A 1 254 ? -30.830 2.683 68.138 1.00 85.00 254 ALA A O 1
ATOM 1851 N N . GLN A 1 255 ? -33.045 3.068 68.172 1.00 87.00 255 GLN A N 1
ATOM 1852 C CA . GLN A 1 255 ? -33.438 1.673 67.946 1.00 87.00 255 GLN A CA 1
ATOM 1853 C C . GLN A 1 255 ? -33.025 1.176 66.554 1.00 87.00 255 GLN A C 1
ATOM 1855 O O . GLN A 1 255 ? -32.528 0.055 66.428 1.00 87.00 255 GLN A O 1
ATOM 1860 N N . LEU A 1 256 ? -33.193 2.007 65.521 1.00 87.62 256 LEU A N 1
ATOM 1861 C CA . LEU A 1 256 ? -32.742 1.712 64.162 1.00 87.62 256 LEU A CA 1
ATOM 1862 C C . LEU A 1 256 ? -31.222 1.567 64.112 1.00 87.62 256 LEU A C 1
ATOM 1864 O O . LEU A 1 256 ? -30.743 0.562 63.599 1.00 87.62 256 LEU A O 1
ATOM 1868 N N . LYS A 1 257 ? -30.469 2.506 64.699 1.00 87.62 257 LYS A N 1
ATOM 1869 C CA . LYS A 1 257 ? -29.001 2.464 64.717 1.00 87.62 257 LYS A CA 1
ATOM 1870 C C . LYS A 1 257 ? -28.481 1.144 65.280 1.00 87.62 257 LYS A C 1
ATOM 1872 O O . LYS A 1 257 ? -27.750 0.437 64.593 1.00 87.62 257 LYS A O 1
ATOM 1877 N N . ARG A 1 258 ? -28.956 0.755 66.468 1.00 86.25 258 ARG A N 1
ATOM 1878 C CA . ARG A 1 258 ? -28.579 -0.513 67.105 1.00 86.25 258 ARG A CA 1
ATOM 1879 C C . ARG A 1 258 ? -28.897 -1.725 66.224 1.00 86.25 258 ARG A C 1
ATOM 1881 O O . ARG A 1 258 ? -28.069 -2.613 66.064 1.00 86.25 258 ARG A O 1
ATOM 1888 N N . ARG A 1 259 ? -30.093 -1.765 65.634 1.00 87.44 259 ARG A N 1
ATOM 1889 C CA . ARG A 1 259 ? -30.552 -2.917 64.845 1.00 87.44 259 ARG A CA 1
ATOM 1890 C C . ARG A 1 259 ? -29.821 -3.050 63.507 1.00 87.44 259 ARG A C 1
ATOM 1892 O O . ARG A 1 259 ? -29.537 -4.160 63.071 1.00 87.44 259 ARG A O 1
ATOM 1899 N N . PHE A 1 260 ? -29.502 -1.927 62.868 1.00 88.56 260 PHE A N 1
ATOM 1900 C CA . PHE A 1 260 ? -28.708 -1.879 61.640 1.00 88.56 260 PHE A CA 1
ATOM 1901 C C . PHE A 1 260 ? -27.239 -2.265 61.893 1.00 88.56 260 PHE A C 1
ATOM 1903 O O . PHE A 1 260 ? -26.670 -3.015 61.096 1.00 88.56 260 PHE A O 1
ATOM 1910 N N . GLU A 1 261 ? -26.664 -1.845 63.028 1.00 83.19 261 GLU A N 1
ATOM 1911 C CA . GLU A 1 261 ? -25.332 -2.266 63.490 1.00 83.19 261 GLU A CA 1
ATOM 1912 C C . GLU A 1 261 ? -25.271 -3.782 63.758 1.00 83.19 261 GLU A C 1
ATOM 1914 O O . GLU A 1 261 ? -24.419 -4.463 63.188 1.00 83.19 261 GLU A O 1
ATOM 1919 N N . GLU A 1 262 ? -26.216 -4.337 64.532 1.00 83.88 262 GLU A N 1
ATOM 1920 C CA . GLU A 1 262 ? -26.340 -5.789 64.783 1.00 83.88 262 GLU A CA 1
ATOM 1921 C C . GLU A 1 262 ? -26.548 -6.587 63.477 1.00 83.88 262 GLU A C 1
ATOM 1923 O O . GLU A 1 262 ? -26.095 -7.723 63.338 1.00 83.88 262 GLU A O 1
ATOM 1928 N N . GLY A 1 263 ? -27.215 -5.970 62.501 1.00 77.38 263 GLY A N 1
ATOM 1929 C CA . GLY A 1 263 ? -27.541 -6.527 61.192 1.00 77.38 263 GLY A CA 1
ATOM 1930 C C . GLY A 1 263 ? -26.472 -6.401 60.101 1.00 77.38 263 GLY A C 1
ATOM 1931 O O . GLY A 1 263 ? -26.634 -6.929 58.993 1.00 77.38 263 GLY A O 1
ATOM 1932 N N . GLY A 1 264 ? -25.384 -5.675 60.368 1.00 79.56 264 GLY A N 1
ATOM 1933 C CA . GLY A 1 264 ? -24.305 -5.437 59.407 1.00 79.56 264 GLY A CA 1
ATOM 1934 C C . GLY A 1 264 ? -24.720 -4.633 58.166 1.00 79.56 264 GLY A C 1
ATOM 1935 O O . GLY A 1 264 ? -24.193 -4.888 57.075 1.00 79.56 264 GLY A O 1
ATOM 1936 N N . ILE A 1 265 ? -25.689 -3.719 58.297 1.00 83.81 265 ILE A N 1
ATOM 1937 C CA . ILE A 1 265 ? -26.100 -2.734 57.281 1.00 83.81 265 ILE A CA 1
ATOM 1938 C C . ILE A 1 265 ? -25.739 -1.349 57.839 1.00 83.81 265 ILE A C 1
ATOM 1940 O O . ILE A 1 265 ? -26.345 -0.955 58.829 1.00 83.81 265 ILE A O 1
ATOM 1944 N N . PRO A 1 266 ? -24.793 -0.588 57.255 1.00 87.25 266 PRO A N 1
ATOM 1945 C CA . PRO A 1 266 ? -24.481 0.750 57.756 1.00 87.25 266 PRO A CA 1
ATOM 1946 C C . PRO A 1 266 ? -25.713 1.660 57.693 1.00 87.25 266 PRO A C 1
ATOM 1948 O O . PRO A 1 266 ? -26.301 1.831 56.623 1.00 87.25 266 PRO A O 1
ATOM 1951 N N . LEU A 1 267 ? -26.120 2.234 58.825 1.00 90.69 267 LEU A N 1
ATOM 1952 C CA . LEU A 1 267 ? -27.155 3.265 58.861 1.00 90.69 267 LEU A CA 1
ATOM 1953 C C . LEU A 1 267 ? -26.484 4.624 58.654 1.00 90.69 267 LEU A C 1
ATOM 1955 O O . LEU A 1 267 ? -25.760 5.095 59.525 1.00 90.69 267 LEU A O 1
ATOM 1959 N N . LEU A 1 268 ? -26.721 5.235 57.496 1.00 90.75 268 LEU A N 1
ATOM 1960 C CA . LEU A 1 268 ? -26.184 6.548 57.139 1.00 90.75 268 LEU A CA 1
ATOM 1961 C C . LEU A 1 268 ? -26.992 7.675 57.773 1.00 90.75 268 LEU A C 1
ATOM 1963 O O . LEU A 1 268 ? -26.443 8.728 58.056 1.00 90.75 268 LEU A O 1
ATOM 1967 N N . GLY A 1 269 ? -28.292 7.483 57.989 1.00 89.88 269 GLY A N 1
ATOM 1968 C CA . GLY A 1 269 ? -29.119 8.528 58.572 1.00 89.88 269 GLY A CA 1
ATOM 1969 C C . GLY A 1 269 ? -30.555 8.110 58.829 1.00 89.88 269 GLY A C 1
ATOM 1970 O O . GLY A 1 269 ? -31.065 7.153 58.245 1.00 89.88 269 GLY A O 1
ATOM 1971 N N . ALA A 1 270 ? -31.199 8.858 59.714 1.00 90.19 270 ALA A N 1
ATOM 1972 C CA . ALA A 1 270 ? -32.584 8.682 60.123 1.00 90.19 270 ALA A CA 1
ATOM 1973 C C . ALA A 1 270 ? -33.238 10.069 60.120 1.00 90.19 270 ALA A C 1
ATOM 1975 O O . ALA A 1 270 ? -33.050 10.851 61.049 1.00 90.19 270 ALA A O 1
ATOM 1976 N N . VAL A 1 271 ? -33.939 10.411 59.041 1.00 89.31 271 VAL A N 1
ATOM 1977 C CA . VAL A 1 271 ? -34.447 11.761 58.770 1.00 89.31 271 VAL A CA 1
ATOM 1978 C C . VAL A 1 271 ? -35.886 11.894 59.290 1.00 89.31 271 VAL A C 1
ATOM 1980 O O . VAL A 1 271 ? -36.735 11.062 58.942 1.00 89.31 271 VAL A O 1
ATOM 1983 N N . PRO A 1 272 ? -36.185 12.909 60.125 1.00 88.00 272 PRO A N 1
ATOM 1984 C CA . PRO A 1 272 ? -37.524 13.128 60.642 1.00 88.00 272 PRO A CA 1
ATOM 1985 C C . PRO A 1 272 ? -38.467 13.649 59.557 1.00 88.00 272 PRO A C 1
ATOM 1987 O O . PRO A 1 272 ? -38.082 14.347 58.621 1.00 88.00 272 PRO A O 1
ATOM 1990 N N . ASP A 1 273 ? -39.737 13.336 59.736 1.00 84.44 273 ASP A N 1
ATOM 1991 C CA . ASP A 1 273 ? -40.839 13.882 58.974 1.00 84.44 273 ASP A CA 1
ATOM 1992 C C . ASP A 1 273 ? -41.225 15.264 59.508 1.00 84.44 273 ASP A C 1
ATOM 1994 O O . ASP A 1 273 ? -41.748 15.387 60.617 1.00 84.44 273 ASP A O 1
ATOM 1998 N N . VAL A 1 274 ? -40.965 16.311 58.725 1.00 81.81 274 VAL A N 1
ATOM 1999 C CA . VAL A 1 274 ? -41.281 17.695 59.101 1.00 81.81 274 VAL A CA 1
ATOM 2000 C C . VAL A 1 274 ? -42.493 18.219 58.332 1.00 81.81 274 VAL A C 1
ATOM 2002 O O . VAL A 1 274 ? -42.627 18.028 57.121 1.00 81.81 274 VAL A O 1
ATOM 2005 N N . GLY A 1 275 ? -43.377 18.934 59.034 1.00 72.94 275 GLY A N 1
ATOM 2006 C CA . GLY A 1 275 ? -44.651 19.406 58.475 1.00 72.94 275 GLY A CA 1
ATOM 2007 C C . GLY A 1 275 ? -44.504 20.338 57.266 1.00 72.94 275 GLY A C 1
ATOM 2008 O O . GLY A 1 275 ? -45.290 20.242 56.327 1.00 72.94 275 GLY A O 1
ATOM 2009 N N . ILE A 1 276 ? -43.460 21.173 57.237 1.00 76.25 276 ILE A N 1
ATOM 2010 C CA . ILE A 1 276 ? -43.182 22.118 56.139 1.00 76.25 276 ILE A CA 1
ATOM 2011 C C . ILE A 1 276 ? -42.916 21.427 54.791 1.00 76.25 276 ILE A C 1
ATOM 2013 O O . ILE A 1 276 ? -43.180 21.993 53.738 1.00 76.25 276 ILE A O 1
ATOM 2017 N N . LEU A 1 277 ? -42.426 20.183 54.777 1.00 77.56 277 LEU A N 1
ATOM 2018 C CA . LEU A 1 277 ? -42.217 19.458 53.517 1.00 77.56 277 LEU A CA 1
ATOM 2019 C C . LEU A 1 277 ? -43.521 18.875 52.949 1.00 77.56 277 LEU A C 1
ATOM 2021 O O . LEU A 1 277 ? -43.571 18.561 51.762 1.00 77.56 277 LEU A O 1
ATOM 2025 N N . ARG A 1 278 ? -44.576 18.769 53.770 1.00 73.12 278 ARG A N 1
ATOM 2026 C CA . ARG A 1 278 ? -45.906 18.257 53.387 1.00 73.12 278 ARG A CA 1
ATOM 2027 C C . ARG A 1 278 ? -46.918 19.355 53.070 1.00 73.12 278 ARG A C 1
ATOM 2029 O O . ARG A 1 278 ? -47.934 19.071 52.438 1.00 73.12 278 ARG A O 1
ATOM 2036 N N . SER A 1 279 ? -46.668 20.576 53.530 1.00 77.12 279 SER A N 1
ATOM 2037 C CA . SER A 1 279 ? -47.579 21.707 53.372 1.00 77.12 279 SER A CA 1
ATOM 2038 C C . SER A 1 279 ? -47.783 22.071 51.900 1.00 77.12 279 SER A C 1
ATOM 2040 O O . SER A 1 279 ? -46.912 21.850 51.059 1.00 77.12 279 SER A O 1
ATOM 2042 N N . VAL A 1 280 ? -48.941 22.635 51.566 1.00 80.50 280 VAL A N 1
ATOM 2043 C CA . VAL A 1 280 ? -49.267 23.085 50.206 1.00 80.50 280 VAL A CA 1
ATOM 2044 C C . VAL A 1 280 ? -49.170 24.610 50.162 1.00 80.50 280 VAL A C 1
ATOM 2046 O O . VAL A 1 280 ? -49.724 25.294 51.027 1.00 80.50 280 VAL A O 1
ATOM 2049 N N . ARG A 1 281 ? -48.459 25.152 49.166 1.00 82.56 281 ARG A N 1
ATOM 2050 C CA . ARG A 1 281 ? -48.320 26.604 48.965 1.00 82.56 281 ARG A CA 1
ATOM 2051 C C . ARG A 1 281 ? -49.462 27.171 48.121 1.00 82.56 281 ARG A C 1
ATOM 2053 O O . ARG A 1 281 ? -50.093 26.473 47.327 1.00 82.56 281 ARG A O 1
ATOM 2060 N N . LEU A 1 282 ? -49.751 28.460 48.280 1.00 84.00 282 LEU A N 1
ATOM 2061 C CA . LEU A 1 282 ? -50.868 29.109 47.580 1.00 84.00 282 LEU A CA 1
ATOM 2062 C C . LEU A 1 282 ? -50.624 29.299 46.076 1.00 84.00 282 LEU A C 1
ATOM 2064 O O . LEU A 1 282 ? -51.586 29.377 45.309 1.00 84.00 282 LEU A O 1
ATOM 2068 N N . ASP A 1 283 ? -49.369 29.330 45.627 1.00 80.75 283 ASP A N 1
ATOM 2069 C CA . ASP A 1 283 ? -49.027 29.254 44.204 1.00 80.75 283 ASP A CA 1
ATOM 2070 C C . ASP A 1 283 ? -49.380 27.883 43.594 1.00 80.75 283 ASP A C 1
ATOM 2072 O O . ASP A 1 283 ? -49.940 27.842 42.494 1.00 80.75 283 ASP A O 1
ATOM 2076 N N . GLU A 1 284 ? -49.170 26.787 44.332 1.00 78.25 284 GLU A N 1
ATOM 2077 C CA . GLU A 1 284 ? -49.612 25.433 43.957 1.00 78.25 284 GLU A CA 1
ATOM 2078 C C . GLU A 1 284 ? -51.146 25.367 43.843 1.00 78.25 284 GLU A C 1
ATOM 2080 O O . GLU A 1 284 ? -51.682 24.804 42.885 1.00 78.25 284 GLU A O 1
ATOM 2085 N N . VAL A 1 285 ? -51.868 25.998 44.780 1.00 83.94 285 VAL A N 1
ATOM 2086 C CA . VAL A 1 285 ? -53.343 26.088 44.757 1.00 83.94 285 VAL A CA 1
ATOM 2087 C C . VAL A 1 285 ? -53.829 26.869 43.541 1.00 83.94 285 VAL A C 1
ATOM 2089 O O . VAL A 1 285 ? -54.755 26.441 42.844 1.00 83.94 285 VAL A O 1
ATOM 2092 N N . LYS A 1 286 ? -53.191 28.010 43.259 1.00 85.31 286 LYS A N 1
ATOM 2093 C CA . LYS A 1 286 ? -53.503 28.850 42.102 1.00 85.31 286 LYS A CA 1
ATOM 2094 C C . LYS A 1 286 ? -53.369 28.066 40.799 1.00 85.31 286 LYS A C 1
ATOM 2096 O O . LYS A 1 286 ? -54.245 28.162 39.941 1.00 85.31 286 LYS A O 1
ATOM 2101 N N . GLU A 1 287 ? -52.289 27.307 40.638 1.00 79.50 287 GLU A N 1
ATOM 2102 C CA . GLU A 1 287 ? -52.055 26.504 39.437 1.00 79.50 287 GLU A CA 1
ATOM 2103 C C . GLU A 1 287 ? -53.051 25.341 39.321 1.00 79.50 287 GLU A C 1
ATOM 2105 O O . GLU A 1 287 ? -53.694 25.195 38.281 1.00 79.50 287 GLU A O 1
ATOM 2110 N N . ALA A 1 288 ? -53.256 24.569 40.395 1.00 78.19 288 ALA A N 1
ATOM 2111 C CA . ALA A 1 288 ? -54.149 23.405 40.398 1.00 78.19 288 ALA A CA 1
ATOM 2112 C C . ALA A 1 288 ? -55.613 23.766 40.089 1.00 78.19 288 ALA A C 1
ATOM 2114 O O . ALA A 1 288 ? -56.333 23.028 39.407 1.00 78.19 288 ALA A O 1
ATOM 2115 N N . LEU A 1 289 ? -56.067 24.923 40.571 1.00 82.88 289 LEU A N 1
ATOM 2116 C CA . LEU A 1 289 ? -57.438 25.382 40.375 1.00 82.88 289 LEU A CA 1
ATOM 2117 C C . LEU A 1 289 ? -57.621 26.267 39.140 1.00 82.88 289 LEU A C 1
ATOM 2119 O O . LEU A 1 289 ? -58.766 26.481 38.739 1.00 82.88 289 LEU A O 1
ATOM 2123 N N . GLY A 1 290 ? -56.533 26.736 38.520 1.00 79.75 290 GLY A N 1
ATOM 2124 C CA . GLY A 1 290 ? -56.585 27.768 37.484 1.00 79.75 290 GLY A CA 1
ATOM 2125 C C . GLY A 1 290 ? -57.109 29.096 38.036 1.00 79.75 290 GLY A C 1
ATOM 2126 O O . GLY A 1 290 ? -57.922 29.750 37.389 1.00 79.75 290 GLY A O 1
ATOM 2127 N N . ALA A 1 291 ? -56.710 29.444 39.260 1.00 84.31 291 ALA A N 1
ATOM 2128 C CA . ALA A 1 291 ? -57.224 30.601 39.976 1.00 84.31 291 ALA A CA 1
ATOM 2129 C C . ALA A 1 291 ? -56.616 31.919 39.468 1.00 84.31 291 ALA A C 1
ATOM 2131 O O . ALA A 1 291 ? -55.416 32.015 39.182 1.00 84.31 291 ALA A O 1
ATOM 2132 N N . ASP A 1 292 ? -57.438 32.961 39.444 1.00 82.94 292 ASP A N 1
ATOM 2133 C CA . ASP A 1 292 ? -57.025 34.337 39.215 1.00 82.94 292 ASP A CA 1
ATOM 2134 C C . ASP A 1 292 ? -56.638 35.005 40.537 1.00 82.94 292 ASP A C 1
ATOM 2136 O O . ASP A 1 292 ? -57.338 34.885 41.540 1.00 82.94 292 ASP A O 1
ATOM 2140 N N . VAL A 1 293 ? -55.530 35.745 40.549 1.00 84.38 293 VAL A N 1
ATOM 2141 C CA . VAL A 1 293 ? -55.116 36.534 41.719 1.00 84.38 293 VAL A CA 1
ATOM 2142 C C . VAL A 1 293 ? -55.818 37.886 41.657 1.00 84.38 293 VAL A C 1
ATOM 2144 O O . VAL A 1 293 ? -55.487 38.707 40.804 1.00 84.38 293 VAL A O 1
ATOM 2147 N N . LEU A 1 294 ? -56.769 38.127 42.558 1.00 78.62 294 LEU A N 1
ATOM 2148 C CA . LEU A 1 294 ? -57.494 39.402 42.641 1.00 78.62 294 LEU A CA 1
ATOM 2149 C C . LEU A 1 294 ? -56.724 40.427 43.472 1.00 78.62 294 LEU A C 1
ATOM 2151 O O . LEU A 1 294 ? -56.628 41.615 43.135 1.00 78.62 294 LEU A O 1
ATOM 2155 N N . PHE A 1 295 ? -56.136 39.942 44.564 1.00 78.25 295 PHE A N 1
ATOM 2156 C CA . PHE A 1 295 ? -55.357 40.744 45.487 1.00 78.25 295 PHE A CA 1
ATOM 2157 C C . PHE A 1 295 ? -54.209 39.918 46.067 1.00 78.25 295 PHE A C 1
ATOM 2159 O O . PHE A 1 295 ? -54.422 38.820 46.563 1.00 78.25 295 PHE A O 1
ATOM 2166 N N . SER A 1 296 ? -52.984 40.436 46.015 1.00 75.62 296 SER A N 1
ATOM 2167 C CA . SER A 1 296 ? -51.799 39.835 46.636 1.00 75.62 296 SER A CA 1
ATOM 2168 C C . SER A 1 296 ? -50.702 40.899 46.723 1.00 75.62 296 SER A C 1
ATOM 2170 O O . SER A 1 296 ? -50.572 41.723 45.815 1.00 75.62 296 SER A O 1
ATOM 2172 N N . SER A 1 297 ? -49.924 40.910 47.806 1.00 71.25 297 SER A N 1
ATOM 2173 C CA . SER A 1 297 ? -48.669 41.668 47.891 1.00 71.25 297 SER A CA 1
ATOM 2174 C C . SER A 1 297 ? -47.476 40.775 47.530 1.00 71.25 297 SER A C 1
ATOM 2176 O O . SER A 1 297 ? -47.557 39.544 47.581 1.00 71.25 297 SER A O 1
ATOM 2178 N N . THR A 1 298 ? -46.353 41.383 47.143 1.00 59.88 298 THR A N 1
ATOM 2179 C CA . THR A 1 298 ? -45.150 40.681 46.672 1.00 59.88 298 THR A CA 1
ATOM 2180 C C . THR A 1 298 ? -44.685 39.620 47.681 1.00 59.88 298 THR A C 1
ATOM 2182 O O . THR A 1 298 ? -44.361 39.953 48.816 1.00 59.88 298 THR A O 1
ATOM 2185 N N . GLY A 1 299 ? -44.655 38.346 47.270 1.00 62.12 299 GLY A N 1
ATOM 2186 C CA . GLY A 1 299 ? -44.199 37.215 48.097 1.00 62.12 299 GLY A CA 1
ATOM 2187 C C . GLY A 1 299 ? -45.292 36.454 48.861 1.00 62.12 299 GLY A C 1
ATOM 2188 O O . GLY A 1 299 ? -45.014 35.385 49.384 1.00 62.12 299 GLY A O 1
ATOM 2189 N N . THR A 1 300 ? -46.542 36.924 48.882 1.00 72.81 300 THR A N 1
ATOM 2190 C CA . THR A 1 300 ? -47.610 36.282 49.687 1.00 72.81 300 THR A CA 1
ATOM 2191 C C . THR A 1 300 ? -48.170 34.977 49.117 1.00 72.81 300 THR A C 1
ATOM 2193 O O . THR A 1 300 ? -48.789 34.213 49.847 1.00 72.81 300 THR A O 1
ATOM 2196 N N . LEU A 1 301 ? -47.935 34.677 47.837 1.00 75.56 301 LEU A N 1
ATOM 2197 C CA . LEU A 1 301 ? -48.298 33.377 47.250 1.00 75.56 301 LEU A CA 1
ATOM 2198 C C . LEU A 1 301 ? -47.337 32.243 47.658 1.00 75.56 301 LEU A C 1
ATOM 2200 O O . LEU A 1 301 ? -47.639 31.083 47.405 1.00 75.56 301 LEU A O 1
ATOM 2204 N N . ASP A 1 302 ? -46.204 32.573 48.291 1.00 71.56 302 ASP A N 1
ATOM 2205 C CA . ASP A 1 302 ? -45.274 31.606 48.893 1.00 71.56 302 ASP A CA 1
ATOM 2206 C C . ASP A 1 302 ? -45.777 31.065 50.244 1.00 71.56 302 ASP A C 1
ATOM 2208 O O . ASP A 1 302 ? -45.180 30.157 50.815 1.00 71.56 302 ASP A O 1
ATOM 2212 N N . GLU A 1 303 ? -46.870 31.623 50.771 1.00 77.19 303 GLU A N 1
ATOM 2213 C CA . GLU A 1 303 ? -47.430 31.197 52.047 1.00 77.19 303 GLU A CA 1
ATOM 2214 C C . GLU A 1 303 ? -48.067 29.804 51.954 1.00 77.19 303 GLU A C 1
ATOM 2216 O O . GLU A 1 303 ? -48.653 29.411 50.942 1.00 77.19 303 GLU A O 1
ATOM 2221 N N . GLU A 1 304 ? -47.946 29.063 53.051 1.00 79.06 304 GLU A N 1
ATOM 2222 C CA . GLU A 1 304 ? -48.442 27.699 53.215 1.00 79.06 304 GLU A CA 1
ATOM 2223 C C . GLU A 1 304 ? -49.723 27.717 54.050 1.00 79.06 304 GLU A C 1
ATOM 2225 O O . GLU A 1 304 ? -49.806 28.446 55.047 1.00 79.06 304 GLU A O 1
ATOM 2230 N N . TYR A 1 305 ? -50.715 26.912 53.665 1.00 83.06 305 TYR A N 1
ATOM 2231 C CA . TYR A 1 305 ? -51.904 26.702 54.489 1.00 83.06 305 TYR A CA 1
ATOM 2232 C C . TYR A 1 305 ? -51.827 25.361 55.215 1.00 83.06 305 TYR A C 1
ATOM 2234 O O . TYR A 1 305 ? -51.372 24.361 54.658 1.00 83.06 305 TYR A O 1
ATOM 2242 N N . SER A 1 306 ? -52.306 25.342 56.458 1.00 70.56 306 SER A N 1
ATOM 2243 C CA . SER A 1 306 ? -52.351 24.113 57.265 1.00 70.56 306 SER A CA 1
ATOM 2244 C C . SER A 1 306 ? -53.719 23.433 57.207 1.00 70.56 306 SER A C 1
ATOM 2246 O O . SER A 1 306 ? -53.816 22.221 57.358 1.00 70.56 306 SER A O 1
ATOM 2248 N N . TYR A 1 307 ? -54.780 24.217 56.990 1.00 76.00 307 TYR A N 1
ATOM 2249 C CA . TYR A 1 307 ? -56.171 23.761 56.998 1.00 76.00 307 TYR A CA 1
ATOM 2250 C C . TYR A 1 307 ? -56.998 24.542 55.979 1.00 76.00 307 TYR A C 1
ATOM 2252 O O . TYR A 1 307 ? -56.705 25.704 55.696 1.00 76.00 307 TYR A O 1
ATOM 2260 N N . VAL A 1 308 ? -58.055 23.919 55.461 1.00 86.06 308 VAL A N 1
ATOM 2261 C CA . VAL A 1 308 ? -59.035 24.559 54.576 1.00 86.06 308 VAL A CA 1
ATOM 2262 C C . VAL A 1 308 ? -60.344 24.719 55.342 1.00 86.06 308 VAL A C 1
ATOM 2264 O O . VAL A 1 308 ? -60.850 23.743 55.889 1.00 86.06 308 VAL A O 1
ATOM 2267 N N . ILE A 1 309 ? -60.903 25.930 55.376 1.00 87.81 309 ILE A N 1
ATOM 2268 C CA . ILE A 1 309 ? -62.192 26.209 56.024 1.00 87.81 309 ILE A CA 1
ATOM 2269 C C . ILE A 1 309 ? -63.206 26.626 54.952 1.00 87.81 309 ILE A C 1
ATOM 2271 O O . ILE A 1 309 ? -63.101 27.735 54.419 1.00 87.81 309 ILE A O 1
ATOM 2275 N N . PRO A 1 310 ? -64.209 25.786 54.643 1.00 87.38 310 PRO A N 1
ATOM 2276 C CA . PRO A 1 310 ? -65.372 26.202 53.870 1.00 87.38 310 PRO A CA 1
ATOM 2277 C C . PRO A 1 310 ? -66.213 27.168 54.714 1.00 87.38 310 PRO A C 1
ATOM 2279 O O . PRO A 1 310 ? -66.829 26.772 55.702 1.00 87.38 310 PRO A O 1
ATOM 2282 N N . ALA A 1 311 ? -66.225 28.447 54.354 1.00 86.19 311 ALA A N 1
ATOM 2283 C CA . ALA A 1 311 ? -66.928 29.482 55.099 1.00 86.19 311 ALA A CA 1
ATOM 2284 C C . ALA A 1 311 ? -68.267 29.819 54.433 1.00 86.19 311 ALA A C 1
ATOM 2286 O O . ALA A 1 311 ? -68.329 30.612 53.490 1.00 86.19 311 ALA A O 1
ATOM 2287 N N . ALA A 1 312 ? -69.341 29.225 54.959 1.00 79.12 312 ALA A N 1
ATOM 2288 C CA . ALA A 1 312 ? -70.728 29.526 54.584 1.00 79.12 312 ALA A CA 1
ATOM 2289 C C . ALA A 1 312 ? -71.515 30.230 55.711 1.00 79.12 312 ALA A C 1
ATOM 2291 O O . ALA A 1 312 ? -72.553 30.839 55.458 1.00 79.12 312 ALA A O 1
ATOM 2292 N N . GLN A 1 313 ? -71.014 30.193 56.948 1.00 83.62 313 GLN A N 1
ATOM 2293 C CA . GLN A 1 313 ? -71.622 30.798 58.139 1.00 83.62 313 GLN A CA 1
ATOM 2294 C C . GLN A 1 313 ? -71.537 32.339 58.174 1.00 83.62 313 GLN A C 1
ATOM 2296 O O . GLN A 1 313 ? -70.953 32.972 57.287 1.00 83.62 313 GLN A O 1
ATOM 2301 N N . ARG A 1 314 ? -72.147 32.974 59.189 1.00 86.38 314 ARG A N 1
ATOM 2302 C CA . ARG A 1 314 ? -72.037 34.427 59.415 1.00 86.38 314 ARG A CA 1
ATOM 2303 C C . ARG A 1 314 ? -70.614 34.782 59.858 1.00 86.38 314 ARG A C 1
ATOM 2305 O O . ARG A 1 314 ? -69.913 33.952 60.430 1.00 86.38 314 ARG A O 1
ATOM 2312 N N . LEU A 1 315 ? -70.195 36.027 59.620 1.00 85.44 315 LEU A N 1
ATOM 2313 C CA . LEU A 1 315 ? -68.852 36.507 59.975 1.00 85.44 315 LEU A CA 1
ATOM 2314 C C . LEU A 1 315 ? -68.503 36.270 61.454 1.00 85.44 315 LEU A C 1
ATOM 2316 O O . LEU A 1 315 ? -67.388 35.851 61.746 1.00 85.44 315 LEU A O 1
ATOM 2320 N N . ALA A 1 316 ? -69.451 36.502 62.368 1.00 84.56 316 ALA A N 1
ATOM 2321 C CA . ALA A 1 316 ? -69.250 36.282 63.802 1.00 84.56 316 ALA A CA 1
ATOM 2322 C C . ALA A 1 316 ? -68.877 34.821 64.113 1.00 84.56 316 ALA A C 1
ATOM 2324 O O . ALA A 1 316 ? -67.881 34.576 64.786 1.00 84.56 316 ALA A O 1
ATOM 2325 N N . ASP A 1 317 ? -69.607 33.870 63.524 1.00 85.62 317 ASP A N 1
ATOM 2326 C CA . ASP A 1 317 ? -69.377 32.434 63.710 1.00 85.62 317 ASP A CA 1
ATOM 2327 C C . ASP A 1 317 ? -68.001 32.011 63.150 1.00 85.62 317 ASP A C 1
ATOM 2329 O O . ASP A 1 317 ? -67.282 31.223 63.760 1.00 85.62 317 ASP A O 1
ATOM 2333 N N . LEU A 1 318 ? -67.594 32.563 61.997 1.00 86.62 318 LEU A N 1
ATOM 2334 C CA . LEU A 1 318 ? -66.272 32.309 61.409 1.00 86.62 318 LEU A CA 1
ATOM 2335 C C . LEU A 1 318 ? -65.131 32.862 62.280 1.00 86.62 318 LEU A C 1
ATOM 2337 O O . LEU A 1 318 ? -64.111 32.196 62.440 1.00 86.62 318 LEU A O 1
ATOM 2341 N N . LEU A 1 319 ? -65.290 34.064 62.842 1.00 83.81 319 LEU A N 1
ATOM 2342 C CA . LEU A 1 319 ? -64.287 34.666 63.726 1.00 83.81 319 LEU A CA 1
ATOM 2343 C C . LEU A 1 319 ? -64.142 33.894 65.046 1.00 83.81 319 LEU A C 1
ATOM 2345 O O . LEU A 1 319 ? -63.024 33.770 65.543 1.00 83.81 319 LEU A O 1
ATOM 2349 N N . ASP A 1 320 ? -65.230 33.335 65.584 1.00 82.81 320 ASP A N 1
ATOM 2350 C CA . ASP A 1 320 ? -65.176 32.484 66.778 1.00 82.81 320 ASP A CA 1
ATOM 2351 C C . ASP A 1 320 ? -64.434 31.162 66.515 1.00 82.81 320 ASP A C 1
ATOM 2353 O O . ASP A 1 320 ? -63.593 30.777 67.330 1.00 82.81 320 ASP A O 1
ATOM 2357 N N . ILE A 1 321 ? -64.660 30.514 65.362 1.00 82.06 321 ILE A N 1
ATOM 2358 C CA . ILE A 1 321 ? -63.902 29.318 64.932 1.00 82.06 321 ILE A CA 1
ATOM 2359 C C . ILE A 1 321 ? -62.403 29.637 64.856 1.00 82.06 321 ILE A C 1
ATOM 2361 O O . ILE A 1 321 ? -61.571 28.926 65.417 1.00 82.06 321 ILE A O 1
ATOM 2365 N N . LEU A 1 322 ? -62.052 30.755 64.215 1.00 80.19 322 LEU A N 1
ATOM 2366 C CA . LEU A 1 322 ? -60.659 31.178 64.065 1.00 80.19 322 LEU A CA 1
ATOM 2367 C C . LEU A 1 322 ? -59.984 31.539 65.399 1.00 80.19 322 LEU A C 1
ATOM 2369 O O . LEU A 1 322 ? -58.766 31.414 65.509 1.00 80.19 322 LEU A O 1
ATOM 2373 N N . ARG A 1 323 ? -60.749 31.983 66.407 1.00 76.25 323 ARG A N 1
ATOM 2374 C CA . ARG A 1 323 ? -60.229 32.329 67.739 1.00 76.25 323 ARG A CA 1
ATOM 2375 C C . ARG A 1 323 ? -60.060 31.107 68.646 1.00 76.25 323 ARG A C 1
ATOM 2377 O O . ARG A 1 323 ? -59.090 31.054 69.395 1.00 76.25 323 ARG A O 1
ATOM 2384 N N . ASN A 1 324 ? -61.000 30.163 68.612 1.00 66.75 324 ASN A N 1
ATOM 2385 C CA . ASN A 1 324 ? -61.076 29.079 69.597 1.00 66.75 324 ASN A CA 1
ATOM 2386 C C . ASN A 1 324 ? -60.253 27.838 69.214 1.00 66.75 324 ASN A C 1
ATOM 2388 O O . ASN A 1 324 ? -59.741 27.167 70.106 1.00 66.75 324 ASN A O 1
ATOM 2392 N N . ASP A 1 325 ? -60.074 27.558 67.920 1.00 62.44 325 ASP A N 1
ATOM 2393 C CA . ASP A 1 325 ? -59.456 26.299 67.474 1.00 62.44 325 ASP A CA 1
ATOM 2394 C C . ASP A 1 325 ? -57.923 26.371 67.333 1.00 62.44 325 ASP A C 1
ATOM 2396 O O . ASP A 1 325 ? -57.283 25.391 66.953 1.00 62.44 325 ASP A O 1
ATOM 2400 N N . GLY A 1 326 ? -57.301 27.526 67.618 1.00 60.41 326 GLY A N 1
ATOM 2401 C CA . GLY A 1 326 ? -55.840 27.693 67.555 1.00 60.41 326 GLY A CA 1
ATOM 2402 C C . GLY A 1 326 ? -55.231 27.377 66.180 1.00 60.41 326 GLY A C 1
ATOM 2403 O O . GLY A 1 326 ? -54.046 27.054 66.080 1.00 60.41 326 GLY A O 1
ATOM 2404 N N . LEU A 1 327 ? -56.043 27.427 65.117 1.00 62.88 327 LEU A N 1
ATOM 2405 C CA . LEU A 1 327 ? -55.660 26.989 63.779 1.00 62.88 327 LEU A CA 1
ATOM 2406 C C . LEU A 1 327 ? -54.598 27.921 63.196 1.00 62.88 327 LEU A C 1
ATOM 2408 O O . LEU A 1 327 ? -54.845 29.089 62.893 1.00 62.88 327 LEU A O 1
ATOM 2412 N N . MET A 1 328 ? -53.405 27.375 62.985 1.00 64.25 328 MET A N 1
ATOM 2413 C CA . MET A 1 328 ? -52.302 28.097 62.365 1.00 64.25 328 MET A CA 1
ATOM 2414 C C . MET A 1 328 ? -52.549 28.237 60.858 1.00 64.25 328 MET A C 1
ATOM 2416 O O . MET A 1 328 ? -52.379 27.277 60.107 1.00 64.25 328 MET A O 1
ATOM 2420 N N . ARG A 1 329 ? -52.898 29.451 60.410 1.00 78.31 329 ARG A N 1
ATOM 2421 C CA . ARG A 1 329 ? -52.937 29.854 58.990 1.00 78.31 329 ARG A CA 1
ATOM 2422 C C . ARG A 1 329 ? -53.895 29.031 58.111 1.00 78.31 329 ARG A C 1
ATOM 2424 O O . ARG A 1 329 ? -53.444 28.300 57.227 1.00 78.31 329 ARG A O 1
ATOM 2431 N N . PRO A 1 330 ? -55.221 29.148 58.308 1.00 86.19 330 PRO A N 1
ATOM 2432 C CA . PRO A 1 330 ? -56.189 28.495 57.438 1.00 86.19 330 PRO A CA 1
ATOM 2433 C C . PRO A 1 330 ? -56.359 29.226 56.095 1.00 86.19 330 PRO A C 1
ATOM 2435 O O . PRO A 1 330 ? -56.231 30.452 56.008 1.00 86.19 330 PRO A O 1
ATOM 2438 N N . LEU A 1 331 ? -56.678 28.456 55.052 1.00 89.38 331 LEU A N 1
ATOM 2439 C CA . LEU A 1 331 ? -57.175 28.924 53.759 1.00 89.38 331 LEU A CA 1
ATOM 2440 C C . LEU A 1 331 ? -58.706 28.936 53.800 1.00 89.38 331 LEU A C 1
ATOM 2442 O O . LEU A 1 331 ? -59.340 27.891 53.945 1.00 89.38 331 LEU A O 1
ATOM 2446 N N . ILE A 1 332 ? -59.308 30.115 53.674 1.00 90.62 332 ILE A N 1
ATOM 2447 C CA . ILE A 1 332 ? -60.765 30.262 53.714 1.00 90.62 332 ILE A CA 1
ATOM 2448 C C . ILE A 1 332 ? -61.329 30.103 52.304 1.00 90.62 332 ILE A C 1
ATOM 2450 O O . ILE A 1 332 ? -60.903 30.803 51.390 1.00 90.62 332 ILE A O 1
ATOM 2454 N N . VAL A 1 333 ? -62.313 29.228 52.122 1.00 91.81 333 VAL A N 1
ATOM 2455 C CA . VAL A 1 333 ? -63.008 29.031 50.842 1.00 91.81 333 VAL A CA 1
ATOM 2456 C C . VAL A 1 333 ? -64.440 29.521 50.993 1.00 91.81 333 VAL A C 1
ATOM 2458 O O . VAL A 1 333 ? -65.192 28.989 51.803 1.00 91.81 333 VAL A O 1
ATOM 2461 N N . THR A 1 334 ? -64.835 30.537 50.231 1.00 90.69 334 THR A N 1
ATOM 2462 C CA . THR A 1 334 ? -66.192 31.107 50.287 1.00 90.69 334 THR A CA 1
ATOM 2463 C C . THR A 1 334 ? -66.690 31.491 48.892 1.00 90.69 334 THR A C 1
ATOM 2465 O O . THR A 1 334 ? -65.983 31.293 47.905 1.00 90.69 334 THR A O 1
ATOM 2468 N N . THR A 1 335 ? -67.920 31.979 48.771 1.00 87.06 335 THR A N 1
ATOM 2469 C CA . THR A 1 335 ? -68.521 32.394 47.496 1.00 87.06 335 THR A CA 1
ATOM 2470 C C . THR A 1 335 ? -68.401 33.905 47.273 1.00 87.06 335 THR A C 1
ATOM 2472 O O . THR A 1 335 ? -68.260 34.682 48.213 1.00 87.06 335 THR A O 1
ATOM 2475 N N . VAL A 1 336 ? -68.434 34.345 46.012 1.00 81.75 336 VAL A N 1
ATOM 2476 C CA . VAL A 1 336 ? -68.239 35.758 45.629 1.00 81.75 336 VAL A CA 1
ATOM 2477 C C . VAL A 1 336 ? -69.330 36.708 46.139 1.00 81.75 336 VAL A C 1
ATOM 2479 O O . VAL A 1 336 ? -69.092 37.900 46.254 1.00 81.75 336 VAL A O 1
ATOM 2482 N N . ASP A 1 337 ? -70.513 36.209 46.489 1.00 82.19 337 ASP A N 1
ATOM 2483 C CA . ASP A 1 337 ? -71.584 36.973 47.144 1.00 82.19 337 ASP A CA 1
ATOM 2484 C C . ASP A 1 337 ? -71.330 37.208 48.645 1.00 82.19 337 ASP A C 1
ATOM 2486 O O . ASP A 1 337 ? -72.028 38.005 49.269 1.00 82.19 337 ASP A O 1
ATOM 2490 N N . ARG A 1 338 ? -70.301 36.572 49.221 1.00 84.81 338 ARG A N 1
ATOM 2491 C CA . ARG A 1 338 ? -69.893 36.707 50.627 1.00 84.81 338 ARG A CA 1
ATOM 2492 C C . ARG A 1 338 ? -68.687 37.626 50.823 1.00 84.81 338 ARG A C 1
ATOM 2494 O O . ARG A 1 338 ? -67.788 37.355 51.621 1.00 84.81 338 ARG A O 1
ATOM 2501 N N . LEU A 1 339 ? -68.662 38.754 50.109 1.00 78.94 339 LEU A N 1
ATOM 2502 C CA . LEU A 1 339 ? -67.636 39.792 50.302 1.00 78.94 339 LEU A CA 1
ATOM 2503 C C . LEU A 1 339 ? -67.667 40.400 51.717 1.00 78.94 339 LEU A C 1
ATOM 2505 O O . LEU A 1 339 ? -66.645 40.908 52.178 1.00 78.94 339 LEU A O 1
ATOM 2509 N N . ASP A 1 340 ? -68.790 40.281 52.439 1.00 83.31 340 ASP A N 1
ATOM 2510 C CA . ASP A 1 340 ? -68.902 40.614 53.866 1.00 83.31 340 ASP A CA 1
ATOM 2511 C C . ASP A 1 340 ? -67.885 39.841 54.722 1.00 83.31 340 ASP A C 1
ATOM 2513 O O . ASP A 1 340 ? -67.263 40.421 55.615 1.00 83.31 340 ASP A O 1
ATOM 2517 N N . LEU A 1 341 ? -67.659 38.556 54.413 1.00 86.19 341 LEU A N 1
ATOM 2518 C CA . LEU A 1 341 ? -66.667 37.732 55.103 1.00 86.19 341 LEU A CA 1
ATOM 2519 C C . LEU A 1 341 ? -65.253 38.224 54.822 1.00 86.19 341 LEU A C 1
ATOM 2521 O O . LEU A 1 341 ? -64.454 38.353 55.745 1.00 86.19 341 LEU A O 1
ATOM 2525 N N . VAL A 1 342 ? -64.950 38.537 53.562 1.00 81.94 342 VAL A N 1
ATOM 2526 C CA . VAL A 1 342 ? -63.620 39.015 53.171 1.00 81.94 342 VAL A CA 1
ATOM 2527 C C . VAL A 1 342 ? -63.292 40.329 53.876 1.00 81.94 342 VAL A C 1
ATOM 2529 O O . VAL A 1 342 ? -62.222 40.450 54.466 1.00 81.94 342 VAL A O 1
ATOM 2532 N N . MET A 1 343 ? -64.234 41.274 53.914 1.00 78.31 343 MET A N 1
ATOM 2533 C CA . MET A 1 343 ? -64.059 42.547 54.622 1.00 78.31 343 MET A CA 1
ATOM 2534 C C . MET A 1 343 ? -63.923 42.387 56.127 1.00 78.31 343 MET A C 1
ATOM 2536 O O . MET A 1 343 ? -63.093 43.052 56.744 1.00 78.31 343 MET A O 1
ATOM 2540 N N . GLY A 1 344 ? -64.719 41.499 56.719 1.00 79.25 344 GLY A N 1
ATOM 2541 C CA . GLY A 1 344 ? -64.622 41.180 58.135 1.00 79.25 344 GLY A CA 1
ATOM 2542 C C . GLY A 1 344 ? -63.261 40.604 58.515 1.00 79.25 344 GLY A C 1
ATOM 2543 O O . GLY A 1 344 ? -62.662 41.039 59.496 1.00 79.25 344 GLY A O 1
ATOM 2544 N N . LEU A 1 345 ? -62.741 39.677 57.706 1.00 82.75 345 LEU A N 1
ATOM 2545 C CA . LEU A 1 345 ? -61.416 39.082 57.894 1.00 82.75 345 LEU A CA 1
ATOM 2546 C C . LEU A 1 345 ? -60.295 40.108 57.664 1.00 82.75 345 LEU A C 1
ATOM 2548 O O . LEU A 1 345 ? -59.340 40.146 58.437 1.00 82.75 345 LEU A O 1
ATOM 2552 N N . MET A 1 346 ? -60.430 40.980 56.659 1.00 77.19 346 MET A N 1
ATOM 2553 C CA . MET A 1 346 ? -59.494 42.086 56.419 1.00 77.19 346 MET A CA 1
ATOM 2554 C C . MET A 1 346 ? -59.473 43.077 57.590 1.00 77.19 346 MET A C 1
ATOM 2556 O O . MET A 1 346 ? -58.401 43.485 58.026 1.00 77.19 346 MET A O 1
ATOM 2560 N N . GLY A 1 347 ? -60.638 43.435 58.139 1.00 74.56 347 GLY A N 1
ATOM 2561 C CA . GLY A 1 347 ? -60.742 44.294 59.321 1.00 74.56 347 GLY A CA 1
ATOM 2562 C C . GLY A 1 347 ? -60.169 43.641 60.580 1.00 74.56 347 GLY A C 1
ATOM 2563 O O . GLY A 1 347 ? -59.479 44.301 61.356 1.00 74.56 347 GLY A O 1
ATOM 2564 N N . ALA A 1 348 ? -60.384 42.335 60.758 1.00 74.75 348 ALA A N 1
ATOM 2565 C CA . ALA A 1 348 ? -59.844 41.582 61.887 1.00 74.75 348 ALA A CA 1
ATOM 2566 C C . ALA A 1 348 ? -58.305 41.529 61.887 1.00 74.75 348 ALA A C 1
ATOM 2568 O O . ALA A 1 348 ? -57.705 41.549 62.960 1.00 74.75 348 ALA A O 1
ATOM 2569 N N . GLN A 1 349 ? -57.657 41.522 60.715 1.00 69.25 349 GLN A N 1
ATOM 2570 C CA . GLN A 1 349 ? -56.190 41.515 60.597 1.00 69.25 349 GLN A CA 1
ATOM 2571 C C . GLN A 1 349 ? -55.508 42.851 60.924 1.00 69.25 349 GLN A C 1
ATOM 2573 O O . GLN A 1 349 ? -54.305 42.867 61.167 1.00 69.25 349 GLN A O 1
ATOM 2578 N N . VAL A 1 350 ? -56.250 43.964 60.987 1.00 66.69 350 VAL A N 1
ATOM 2579 C CA . VAL A 1 350 ? -55.699 45.261 61.434 1.00 66.69 350 VAL A CA 1
ATOM 2580 C C . VAL A 1 350 ? -55.357 45.232 62.933 1.00 66.69 350 VAL A C 1
ATOM 2582 O O . VAL A 1 350 ? -54.522 46.003 63.404 1.00 66.69 350 VAL A O 1
ATOM 2585 N N . SER A 1 351 ? -55.971 44.322 63.697 1.00 66.00 351 SER A N 1
ATOM 2586 C CA . SER A 1 351 ? -55.641 44.098 65.105 1.00 66.00 351 SER A CA 1
ATOM 2587 C C . SER A 1 351 ? -54.374 43.255 65.251 1.00 66.00 351 SER A C 1
ATOM 2589 O O . SER A 1 351 ? -54.236 42.213 64.615 1.00 66.00 351 SER A O 1
ATOM 2591 N N . ALA A 1 352 ? -53.497 43.626 66.191 1.00 59.66 352 ALA A N 1
ATOM 2592 C CA . ALA A 1 352 ? -52.315 42.837 66.559 1.00 59.66 352 ALA A CA 1
ATOM 2593 C C . ALA A 1 352 ? -52.643 41.412 67.064 1.00 59.66 352 ALA A C 1
ATOM 2595 O O . ALA A 1 352 ? -51.753 40.571 67.137 1.00 59.66 352 ALA A O 1
ATOM 2596 N N . HIS A 1 353 ? -53.910 41.145 67.403 1.00 63.59 353 HIS A N 1
ATOM 2597 C CA . HIS A 1 353 ? -54.415 39.851 67.880 1.00 63.59 353 HIS A CA 1
ATOM 2598 C C . HIS A 1 353 ? -55.376 39.183 66.876 1.00 63.59 353 HIS A C 1
ATOM 2600 O O . HIS A 1 353 ? -56.139 38.292 67.249 1.00 63.59 353 HIS A O 1
ATOM 2606 N N . GLY A 1 354 ? -55.407 39.647 65.622 1.00 65.44 354 GLY A N 1
ATOM 2607 C CA . GLY A 1 354 ? -56.242 39.068 64.570 1.00 65.44 354 GLY A CA 1
ATOM 2608 C C . GLY A 1 354 ? -55.788 37.661 64.152 1.00 65.44 354 GLY A C 1
ATOM 2609 O O . GLY A 1 354 ? -54.614 37.318 64.310 1.00 65.44 354 GLY A O 1
ATOM 2610 N N . PRO A 1 355 ? -56.685 36.829 63.588 1.00 69.56 355 PRO A N 1
ATOM 2611 C CA . PRO A 1 355 ? -56.322 35.494 63.132 1.00 69.56 355 PRO A CA 1
ATOM 2612 C C . PRO A 1 355 ? -55.328 35.566 61.963 1.00 69.56 355 PRO A C 1
ATOM 2614 O O . PRO A 1 355 ? -55.536 36.276 60.972 1.00 69.56 355 PRO A O 1
ATOM 2617 N N . GLY A 1 356 ? -54.231 34.813 62.065 1.00 74.38 356 GLY A N 1
ATOM 2618 C CA . GLY A 1 356 ? -53.278 34.652 60.970 1.00 74.38 356 GLY A CA 1
ATOM 2619 C C . GLY A 1 356 ? -53.885 33.753 59.899 1.00 74.38 356 GLY A C 1
ATOM 2620 O O . GLY A 1 356 ? -54.123 32.583 60.169 1.00 74.38 356 GLY A O 1
ATOM 2621 N N . LEU A 1 357 ? -54.139 34.284 58.703 1.00 82.88 357 LEU A N 1
ATOM 2622 C CA . LEU A 1 357 ? -54.750 33.567 57.578 1.00 82.88 357 LEU A CA 1
ATOM 2623 C C . LEU A 1 357 ? -53.709 33.278 56.498 1.00 82.88 357 LEU A C 1
ATOM 2625 O O . LEU A 1 357 ? -52.829 34.105 56.260 1.00 82.88 357 LEU A O 1
ATOM 2629 N N . ALA A 1 358 ? -53.834 32.127 55.832 1.00 83.31 358 ALA A N 1
ATOM 2630 C CA . ALA A 1 358 ? -53.015 31.816 54.663 1.00 83.31 358 ALA A CA 1
ATOM 2631 C C . ALA A 1 358 ? -53.531 32.561 53.426 1.00 83.31 358 ALA A C 1
ATOM 2633 O O . ALA A 1 358 ? -52.754 33.190 52.724 1.00 83.31 358 ALA A O 1
ATOM 2634 N N . GLY A 1 359 ? -54.842 32.538 53.178 1.00 88.12 359 GLY A N 1
ATOM 2635 C CA . GLY A 1 359 ? -55.459 33.126 51.987 1.00 88.12 359 GLY A CA 1
ATOM 2636 C C . GLY A 1 359 ? -56.981 33.033 52.013 1.00 88.12 359 GLY A C 1
ATOM 2637 O O . GLY A 1 359 ? -57.554 32.356 52.871 1.00 88.12 359 GLY A O 1
ATOM 2638 N N . VAL A 1 360 ? -57.631 33.680 51.044 1.00 89.56 360 VAL A N 1
ATOM 2639 C CA . VAL A 1 360 ? -59.064 33.510 50.757 1.00 89.56 360 VAL A CA 1
ATOM 2640 C C . VAL A 1 360 ? -59.249 33.088 49.302 1.00 89.56 360 VAL A C 1
ATOM 2642 O O . VAL A 1 360 ? -58.651 33.664 48.396 1.00 89.56 360 VAL A O 1
ATOM 2645 N N . LEU A 1 361 ? -60.109 32.101 49.076 1.00 90.31 361 LEU A N 1
ATOM 2646 C CA . LEU A 1 361 ? -60.448 31.551 47.772 1.00 90.31 361 LEU A CA 1
ATOM 2647 C C . LEU A 1 361 ? -61.946 31.750 47.493 1.00 90.31 361 LEU A C 1
ATOM 2649 O O . LEU A 1 361 ? -62.797 31.193 48.188 1.00 90.31 361 LEU A O 1
ATOM 2653 N N . LEU A 1 362 ? -62.260 32.551 46.477 1.00 89.50 362 LEU A N 1
ATOM 2654 C CA . LEU A 1 362 ? -63.614 32.903 46.063 1.00 89.50 362 LEU A CA 1
ATOM 2655 C C . LEU A 1 362 ? -64.109 31.973 44.955 1.00 89.50 362 LEU A C 1
ATOM 2657 O O . LEU A 1 362 ? -63.482 31.846 43.902 1.00 89.50 362 LEU A O 1
ATOM 2661 N N . CYS A 1 363 ? -65.262 31.359 45.197 1.00 87.25 363 CYS A N 1
ATOM 2662 C CA . CYS A 1 363 ? -65.983 30.498 44.266 1.00 87.25 363 CYS A CA 1
ATOM 2663 C C . CYS A 1 363 ? -67.227 31.223 43.703 1.00 87.25 363 CYS A C 1
ATOM 2665 O O . CYS A 1 363 ? -67.708 32.182 44.317 1.00 87.25 363 CYS A O 1
ATOM 2667 N N . PRO A 1 364 ? -67.817 30.764 42.588 1.00 81.31 364 PRO A N 1
ATOM 2668 C CA . PRO A 1 364 ? -69.074 31.306 42.076 1.00 81.31 364 PRO A CA 1
ATOM 2669 C C . PRO A 1 364 ? -70.227 31.054 43.063 1.00 81.31 364 PRO A C 1
ATOM 2671 O O . PRO A 1 364 ? -70.269 30.006 43.714 1.00 81.31 364 PRO A O 1
ATOM 2674 N N . SER A 1 365 ? -71.187 31.981 43.154 1.00 72.25 365 SER A N 1
ATOM 2675 C CA . SER A 1 365 ? -72.427 31.763 43.910 1.00 72.25 365 SER A CA 1
ATOM 2676 C C . SER A 1 365 ? -73.377 30.856 43.113 1.00 72.25 365 SER A C 1
ATOM 2678 O O . SER A 1 365 ? -73.467 30.936 41.889 1.00 72.25 365 SER A O 1
ATOM 2680 N N . GLY A 1 366 ? -74.069 29.936 43.789 1.00 62.28 366 GLY A N 1
ATOM 2681 C CA . GLY A 1 366 ? -74.810 28.822 43.172 1.00 62.28 366 GLY A CA 1
ATOM 2682 C C . GLY A 1 366 ? -76.085 29.173 42.385 1.00 62.28 366 GLY A C 1
ATOM 2683 O O . GLY A 1 366 ? -76.966 28.323 42.277 1.00 62.28 366 GLY A O 1
ATOM 2684 N N . HIS A 1 367 ? -76.232 30.391 41.856 1.00 52.25 367 HIS A N 1
ATOM 2685 C CA . HIS A 1 367 ? -77.411 30.792 41.083 1.00 52.25 367 HIS A CA 1
ATOM 2686 C C . HIS A 1 367 ? -77.165 30.663 39.575 1.00 52.25 367 HIS A C 1
ATOM 2688 O O . HIS A 1 367 ? -76.276 31.287 39.002 1.00 52.25 367 HIS A O 1
ATOM 2694 N N . ARG A 1 368 ? -77.987 29.824 38.931 1.00 49.81 368 ARG A N 1
ATOM 2695 C CA . ARG A 1 368 ? -78.060 29.636 37.477 1.00 49.81 368 ARG A CA 1
ATOM 2696 C C . ARG A 1 368 ? -78.201 30.985 36.765 1.00 49.81 368 ARG A C 1
ATOM 2698 O O . ARG A 1 368 ? -79.295 31.522 36.787 1.00 49.81 368 ARG A O 1
ATOM 2705 N N . HIS A 1 369 ? -77.174 31.447 36.056 1.00 44.69 369 HIS A N 1
ATOM 2706 C CA . HIS A 1 369 ? -77.314 32.190 34.800 1.00 44.69 369 HIS A CA 1
ATOM 2707 C C . HIS A 1 369 ? -76.019 32.081 33.980 1.00 44.69 369 HIS A C 1
ATOM 2709 O O . HIS A 1 369 ? -74.946 32.414 34.463 1.00 44.69 369 HIS A O 1
ATOM 2715 N N . THR A 1 370 ? -76.186 31.558 32.759 1.00 42.00 370 THR A N 1
ATOM 2716 C CA . THR A 1 370 ? -75.460 31.846 31.507 1.00 42.00 370 THR A CA 1
ATOM 2717 C C . THR A 1 370 ? -73.927 31.910 31.518 1.00 42.00 370 THR A C 1
ATOM 2719 O O . THR A 1 370 ? -73.303 32.667 32.249 1.00 42.00 370 THR A O 1
ATOM 2722 N N . THR A 1 371 ? -73.340 31.131 30.605 1.00 47.94 371 THR A N 1
ATOM 2723 C CA . THR A 1 371 ? -72.026 31.328 29.967 1.00 47.94 371 THR A CA 1
ATOM 2724 C C . THR A 1 371 ? -71.385 32.698 30.242 1.00 47.94 371 THR A C 1
ATOM 2726 O O . THR A 1 371 ? -71.912 33.711 29.796 1.00 47.94 371 THR A O 1
ATOM 2729 N N . GLU A 1 372 ? -70.238 32.681 30.936 1.00 49.72 372 GLU A N 1
ATOM 2730 C CA . GLU A 1 372 ? -69.346 33.819 31.253 1.00 49.72 372 GLU A CA 1
ATOM 2731 C C . GLU A 1 372 ? -69.627 34.676 32.508 1.00 49.72 372 GLU A C 1
ATOM 2733 O O . GLU A 1 372 ? -69.257 35.846 32.551 1.00 49.72 372 GLU A O 1
ATOM 2738 N N . SER A 1 373 ? -70.135 34.110 33.611 1.00 53.06 373 SER A N 1
ATOM 2739 C CA . SER A 1 373 ? -69.900 34.737 34.928 1.00 53.06 373 SER A CA 1
ATOM 2740 C C . SER A 1 373 ? -68.436 34.529 35.349 1.00 53.06 373 SER A C 1
ATOM 2742 O O . SER A 1 373 ? -68.068 33.502 35.922 1.00 53.06 373 SER A O 1
ATOM 2744 N N . LYS A 1 374 ? -67.557 35.482 35.020 1.00 62.38 374 LYS A N 1
ATOM 2745 C CA . LYS A 1 374 ? -66.196 35.517 35.563 1.00 62.38 374 LYS A CA 1
ATOM 2746 C C . LYS A 1 374 ? -66.296 35.988 37.013 1.00 62.38 374 LYS A C 1
ATOM 2748 O O . LYS A 1 374 ? -66.412 37.180 37.266 1.00 62.38 374 LYS A O 1
ATOM 2753 N N . THR A 1 375 ? -66.200 35.057 37.966 1.00 65.25 375 THR A N 1
ATOM 2754 C CA . THR A 1 375 ? -66.040 35.323 39.418 1.00 65.25 375 THR A CA 1
ATOM 2755 C C . THR A 1 375 ? -65.022 36.438 39.676 1.00 65.25 375 THR A C 1
ATOM 2757 O O . THR A 1 375 ? -65.171 37.249 40.587 1.00 65.25 375 THR A O 1
ATOM 2760 N N . ARG A 1 376 ? -64.006 36.499 38.810 1.00 71.12 376 ARG A N 1
ATOM 2761 C CA . ARG A 1 376 ? -63.014 37.560 38.728 1.00 71.12 376 ARG A CA 1
ATOM 2762 C C . ARG A 1 376 ? -63.616 38.953 38.541 1.00 71.12 376 ARG A C 1
ATOM 2764 O O . ARG A 1 376 ? -63.303 39.821 39.340 1.00 71.12 376 ARG A O 1
ATOM 2771 N N . ASP A 1 377 ? -64.448 39.170 37.529 1.00 70.81 377 ASP A N 1
ATOM 2772 C CA . ASP A 1 377 ? -64.926 40.505 37.142 1.00 70.81 377 ASP A CA 1
ATOM 2773 C C . ASP A 1 377 ? -65.806 41.113 38.247 1.00 70.81 377 ASP A C 1
ATOM 2775 O O . ASP A 1 377 ? -65.617 42.265 38.627 1.00 70.81 377 ASP A O 1
ATOM 2779 N N . LEU A 1 378 ? -66.674 40.296 38.859 1.00 70.06 378 LEU A N 1
ATOM 2780 C CA . LEU A 1 378 ? -67.528 40.692 39.990 1.00 70.06 378 LEU A CA 1
ATOM 2781 C C . LEU A 1 378 ? -66.730 41.104 41.238 1.00 70.06 378 LEU A C 1
ATOM 2783 O O . LEU A 1 378 ? -67.151 41.985 41.984 1.00 70.06 378 LEU A O 1
ATOM 2787 N N . ALA A 1 379 ? -65.587 40.464 41.480 1.00 72.06 379 ALA A N 1
ATOM 2788 C CA . ALA A 1 379 ? -64.748 40.749 42.637 1.00 72.06 379 ALA A CA 1
ATOM 2789 C C . ALA A 1 379 ? -63.675 41.819 42.350 1.00 72.06 379 ALA A C 1
ATOM 2791 O O . ALA A 1 379 ? -63.249 42.524 43.263 1.00 72.06 379 ALA A O 1
ATOM 2792 N N . GLN A 1 380 ? -63.228 41.967 41.099 1.00 74.06 380 GLN A N 1
ATOM 2793 C CA . GLN A 1 380 ? -62.130 42.860 40.717 1.00 74.06 380 GLN A CA 1
ATOM 2794 C C . GLN A 1 380 ? -62.482 44.335 40.937 1.00 74.06 380 GLN A C 1
ATOM 2796 O O . GLN A 1 380 ? -61.684 45.054 41.540 1.00 74.06 380 GLN A O 1
ATOM 2801 N N . ASP A 1 381 ? -63.682 44.765 40.531 1.00 73.00 381 ASP A N 1
ATOM 2802 C CA . ASP A 1 381 ? -64.156 46.144 40.729 1.00 73.00 381 ASP A CA 1
ATOM 2803 C C . ASP A 1 381 ? -64.153 46.538 42.214 1.00 73.00 381 ASP A C 1
ATOM 2805 O O . ASP A 1 381 ? -63.788 47.657 42.588 1.00 73.00 381 ASP A O 1
ATOM 2809 N N . TYR A 1 382 ? -64.489 45.578 43.078 1.00 75.31 382 TYR A N 1
ATOM 2810 C CA . TYR A 1 382 ? -64.498 45.744 44.523 1.00 75.31 382 TYR A CA 1
ATOM 2811 C C . TYR A 1 382 ? -63.089 45.970 45.096 1.00 75.31 382 TYR A C 1
ATOM 2813 O O . TYR A 1 382 ? -62.841 46.953 45.802 1.00 75.31 382 TYR A O 1
ATOM 2821 N N . PHE A 1 383 ? -62.130 45.102 44.753 1.00 75.56 383 PHE A N 1
ATOM 2822 C CA . PHE A 1 383 ? -60.748 45.222 45.233 1.00 75.56 383 PHE A CA 1
ATOM 2823 C C . PHE A 1 383 ? -60.004 46.416 44.626 1.00 75.56 383 PHE A C 1
ATOM 2825 O O . PHE A 1 383 ? -59.141 47.003 45.288 1.00 75.56 383 PHE A O 1
ATOM 2832 N N . ASP A 1 384 ? -60.342 46.822 43.403 1.00 74.94 384 ASP A N 1
ATOM 2833 C CA . ASP A 1 384 ? -59.796 48.031 42.790 1.00 74.94 384 ASP A CA 1
ATOM 2834 C C . ASP A 1 384 ? -60.314 49.299 43.486 1.00 74.94 384 ASP A C 1
ATOM 2836 O O . ASP A 1 384 ? -59.544 50.244 43.682 1.00 74.94 384 ASP A O 1
ATOM 2840 N N . GLY A 1 385 ? -61.569 49.303 43.952 1.00 73.62 385 GLY A N 1
ATOM 2841 C CA . GLY A 1 385 ? -62.107 50.346 44.832 1.00 73.62 385 GLY A CA 1
ATOM 2842 C C . GLY A 1 385 ? -61.336 50.463 46.153 1.00 73.62 385 GLY A C 1
ATOM 2843 O O . GLY A 1 385 ? -60.940 51.563 46.548 1.00 73.62 385 GLY A O 1
ATOM 2844 N N . ILE A 1 386 ? -61.027 49.329 46.793 1.00 72.75 386 ILE A N 1
ATOM 2845 C CA . ILE A 1 386 ? -60.217 49.287 48.023 1.00 72.75 386 ILE A CA 1
ATOM 2846 C C . ILE A 1 386 ? -58.812 49.852 47.776 1.00 72.75 386 ILE A C 1
ATOM 2848 O O . ILE A 1 386 ? -58.356 50.700 48.547 1.00 72.75 386 ILE A O 1
ATOM 2852 N N . LYS A 1 387 ? -58.143 49.458 46.681 1.00 69.44 387 LYS A N 1
ATOM 2853 C CA . LYS A 1 387 ? -56.814 49.984 46.309 1.00 69.44 387 LYS A CA 1
ATOM 2854 C C . LYS A 1 387 ? -56.826 51.499 46.092 1.00 69.44 387 LYS A C 1
ATOM 2856 O O . LYS A 1 387 ? -55.904 52.179 46.536 1.00 69.44 387 LYS A O 1
ATOM 2861 N N . ARG A 1 388 ? -57.863 52.037 45.434 1.00 72.44 388 ARG A N 1
ATOM 2862 C CA . ARG A 1 388 ? -58.002 53.484 45.169 1.00 72.44 388 ARG A CA 1
ATOM 2863 C C . ARG A 1 388 ? -58.295 54.303 46.425 1.00 72.44 388 ARG A C 1
ATOM 2865 O O . ARG A 1 388 ? -57.928 55.471 46.468 1.00 72.44 388 ARG A O 1
ATOM 2872 N N . SER A 1 389 ? -58.926 5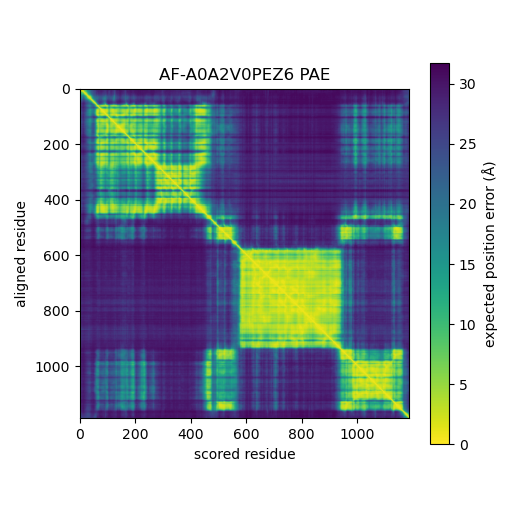3.710 47.440 1.00 72.00 389 SER A N 1
ATOM 2873 C CA . SER A 1 389 ? -59.329 54.425 48.659 1.00 72.00 389 SER A CA 1
ATOM 2874 C C . SER A 1 389 ? -58.160 54.929 49.519 1.00 72.00 389 SER A C 1
ATOM 2876 O O . SER A 1 389 ? -58.356 55.797 50.364 1.00 72.00 389 SER A O 1
ATOM 2878 N N . GLY A 1 390 ? -56.948 54.382 49.352 1.00 61.91 390 GLY A N 1
ATOM 2879 C CA . GLY A 1 390 ? -55.776 54.741 50.163 1.00 61.91 390 GLY A CA 1
ATOM 2880 C C . GLY A 1 390 ? -55.877 54.368 51.651 1.00 61.91 390 GLY A C 1
ATOM 2881 O O . GLY A 1 390 ? -54.935 54.623 52.400 1.00 61.91 390 GLY A O 1
ATOM 2882 N N . LEU A 1 391 ? -56.981 53.742 52.077 1.00 59.38 391 LEU A N 1
ATOM 2883 C CA . LEU A 1 391 ? -57.295 53.422 53.474 1.00 59.38 391 LEU A CA 1
ATOM 2884 C C . LEU A 1 391 ? -56.457 52.272 54.059 1.00 59.38 391 LEU A C 1
ATOM 2886 O O . LEU A 1 391 ? -56.514 52.037 55.262 1.00 59.38 391 LEU A O 1
ATOM 2890 N N . TYR A 1 392 ? -55.661 51.566 53.250 1.00 59.44 392 TYR A N 1
ATOM 2891 C CA . TYR A 1 392 ? -55.003 50.327 53.669 1.00 59.44 392 TYR A CA 1
ATOM 2892 C C . TYR A 1 392 ? -53.500 50.340 53.361 1.00 59.44 392 TYR A C 1
ATOM 2894 O O . TYR A 1 392 ? -53.087 50.429 52.205 1.00 59.44 392 TYR A O 1
ATOM 2902 N N . LYS A 1 393 ? -52.671 50.241 54.411 1.00 55.06 393 LYS A N 1
ATOM 2903 C CA . LYS A 1 393 ? -51.197 50.264 54.350 1.00 55.06 393 LYS A CA 1
ATOM 2904 C C . LYS A 1 393 ? -50.574 49.078 55.103 1.00 55.06 393 LYS A C 1
ATOM 2906 O O . LYS A 1 393 ? -49.884 49.271 56.098 1.00 55.06 393 LYS A O 1
ATOM 2911 N N . GLY A 1 394 ? -50.775 47.863 54.595 1.00 57.19 394 GLY A N 1
ATOM 2912 C CA . GLY A 1 394 ? -49.975 46.689 54.977 1.00 57.19 394 GLY A CA 1
ATOM 2913 C C . GLY A 1 394 ? -50.758 45.517 55.577 1.00 57.19 394 GLY A C 1
ATOM 2914 O O . GLY A 1 394 ? -51.693 45.719 56.338 1.00 57.19 394 GLY A O 1
ATOM 2915 N N . PHE A 1 395 ? -50.303 44.313 55.203 1.00 58.62 395 PHE A N 1
ATOM 2916 C CA . PHE A 1 395 ? -50.779 42.951 55.511 1.00 58.62 395 PHE A CA 1
ATOM 2917 C C . PHE A 1 395 ? -52.190 42.586 55.038 1.00 58.62 395 PHE A C 1
ATOM 2919 O O . PHE A 1 395 ? -53.183 42.785 55.723 1.00 58.62 395 PHE A O 1
ATOM 2926 N N . ILE A 1 396 ? -52.242 41.981 53.848 1.00 69.38 396 ILE A N 1
ATOM 2927 C CA . ILE A 1 396 ? -53.425 41.304 53.316 1.00 69.38 396 ILE A CA 1
ATOM 2928 C C . ILE A 1 396 ? -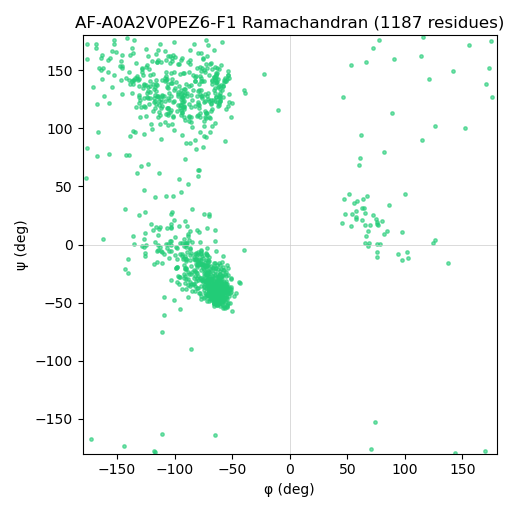52.967 39.930 52.821 1.00 69.38 396 ILE A C 1
ATOM 2930 O O . ILE A 1 396 ? -51.990 39.828 52.072 1.00 69.38 396 ILE A O 1
ATOM 2934 N N . PHE A 1 397 ? -53.658 38.884 53.263 1.00 77.25 397 PHE A N 1
ATOM 2935 C CA . PHE A 1 397 ? -53.531 37.538 52.712 1.00 77.25 397 PHE A CA 1
ATOM 2936 C C . PHE A 1 397 ? -54.004 37.529 51.243 1.00 77.25 397 PHE A C 1
ATOM 2938 O O . PHE A 1 397 ? -54.895 38.294 50.873 1.00 77.25 397 PHE A O 1
ATOM 2945 N N . PRO A 1 398 ? -53.432 36.695 50.366 1.00 84.88 398 PRO A N 1
ATOM 2946 C CA . PRO A 1 398 ? -53.827 36.658 48.967 1.00 84.88 398 PRO A CA 1
ATOM 2947 C C . PRO A 1 398 ? -55.297 36.239 48.818 1.00 84.88 398 PRO A C 1
ATOM 2949 O O . PRO A 1 398 ? -55.758 35.286 49.450 1.00 84.88 398 PRO A O 1
ATOM 2952 N N . VAL A 1 399 ? -56.019 36.958 47.955 1.00 86.69 399 VAL A N 1
ATOM 2953 C CA . VAL A 1 399 ? -57.387 36.642 47.540 1.00 86.69 399 VAL A CA 1
ATOM 2954 C C . VAL A 1 399 ? -57.356 36.120 46.110 1.00 86.69 399 VAL A C 1
ATOM 2956 O O . VAL A 1 399 ? -56.955 36.820 45.173 1.00 86.69 399 VAL A O 1
ATOM 2959 N N . LEU A 1 400 ? -57.777 34.873 45.961 1.00 88.44 400 LEU A N 1
ATOM 2960 C CA . LEU A 1 400 ? -57.800 34.117 44.718 1.00 88.44 400 LEU A CA 1
ATOM 2961 C C . LEU A 1 400 ? -59.257 33.907 44.291 1.00 88.44 400 LEU A C 1
ATOM 2963 O O . LEU A 1 400 ? -60.106 33.650 45.137 1.00 88.44 400 LEU A O 1
ATOM 2967 N N . ALA A 1 401 ? -59.558 33.976 42.998 1.00 86.44 401 ALA A N 1
ATOM 2968 C CA . ALA A 1 401 ? -60.870 33.637 42.448 1.00 86.44 401 ALA A CA 1
ATOM 2969 C C . ALA A 1 401 ? -60.783 32.435 41.516 1.00 86.44 401 ALA A C 1
ATOM 2971 O O . ALA A 1 401 ? -59.875 32.337 40.694 1.00 86.44 401 ALA A O 1
ATOM 2972 N N . VAL A 1 402 ? -61.753 31.532 41.623 1.00 87.44 402 VAL A N 1
ATOM 2973 C CA . VAL A 1 402 ? -61.830 30.312 40.818 1.00 87.44 402 VAL A CA 1
ATOM 2974 C C . VAL A 1 402 ? -63.204 30.231 40.174 1.00 87.44 402 VAL A C 1
ATOM 2976 O O . VAL A 1 402 ? -64.219 30.400 40.838 1.00 87.44 402 VAL A O 1
ATOM 2979 N N . ASN A 1 403 ? -63.254 29.896 38.886 1.00 82.75 403 ASN A N 1
ATOM 2980 C CA . ASN A 1 403 ? -64.508 29.631 38.175 1.00 82.75 403 ASN A CA 1
ATOM 2981 C C . ASN A 1 403 ? -64.912 28.149 38.285 1.00 82.75 403 ASN A C 1
ATOM 2983 O O . ASN A 1 403 ? -65.140 27.482 37.278 1.00 82.75 403 ASN A O 1
ATOM 2987 N N . LYS A 1 404 ? -64.952 27.612 39.511 1.00 82.06 404 LYS A N 1
ATOM 2988 C CA . LYS A 1 404 ? -65.376 26.235 39.812 1.00 82.06 404 LYS A CA 1
ATOM 2989 C C . LYS A 1 404 ? -66.293 26.234 41.040 1.00 82.06 404 LYS A C 1
ATOM 2991 O O . LYS A 1 404 ? -66.017 26.989 41.973 1.00 82.06 404 LYS A O 1
ATOM 2996 N N . PRO A 1 405 ? -67.352 25.406 41.080 1.00 83.69 405 PRO A N 1
ATOM 2997 C CA . PRO A 1 405 ? -68.183 25.250 42.270 1.00 83.69 405 PRO A CA 1
ATOM 2998 C C . PRO A 1 405 ? -67.349 24.903 43.511 1.00 83.69 405 PRO A C 1
ATOM 3000 O O . PRO A 1 405 ? -66.374 24.157 43.416 1.00 83.69 405 PRO A O 1
ATOM 3003 N N . MET A 1 406 ? -67.767 25.387 44.687 1.00 85.50 406 MET A N 1
ATOM 3004 C CA . MET A 1 406 ? -67.048 25.169 45.954 1.00 85.50 406 MET A CA 1
ATOM 3005 C C . MET A 1 406 ? -66.755 23.684 46.228 1.00 85.50 406 MET A C 1
ATOM 3007 O O . MET A 1 406 ? -65.678 23.352 46.710 1.00 85.50 406 MET A O 1
ATOM 3011 N N . VAL A 1 407 ? -67.665 22.774 45.867 1.00 83.75 407 VAL A N 1
ATOM 3012 C CA . VAL A 1 407 ? -67.474 21.322 46.042 1.00 83.75 407 VAL A CA 1
ATOM 3013 C C . VAL A 1 407 ? -66.285 20.790 45.231 1.00 83.75 407 VAL A C 1
ATOM 3015 O O . VAL A 1 407 ? -65.501 19.994 45.745 1.00 83.75 407 VAL A O 1
ATOM 3018 N N . ASP A 1 408 ? -66.110 21.246 43.989 1.00 83.62 408 ASP A N 1
ATOM 3019 C CA . ASP A 1 408 ? -65.001 20.815 43.127 1.00 83.62 408 ASP A CA 1
ATOM 3020 C C . ASP A 1 408 ? -63.671 21.423 43.578 1.00 83.62 408 ASP A C 1
ATOM 3022 O O . ASP A 1 408 ? -62.619 20.784 43.492 1.00 83.62 408 ASP A O 1
ATOM 3026 N N . VAL A 1 409 ? -63.725 22.651 44.099 1.00 86.25 409 VAL A N 1
ATOM 3027 C CA . VAL A 1 409 ? -62.582 23.316 44.729 1.00 86.25 409 VAL A CA 1
ATOM 3028 C C . VAL A 1 409 ? -62.115 22.525 45.949 1.00 86.25 409 VAL A C 1
ATOM 3030 O O . VAL A 1 409 ? -60.941 22.171 46.016 1.00 86.25 409 VAL A O 1
ATOM 3033 N N . LEU A 1 410 ? -63.023 22.174 46.865 1.00 88.69 410 LEU A N 1
ATOM 3034 C CA . LEU A 1 410 ? -62.691 21.389 48.056 1.00 88.69 410 LEU A CA 1
ATOM 3035 C C . LEU A 1 410 ? -62.154 20.000 47.696 1.00 88.69 410 LEU A C 1
ATOM 3037 O O . LEU A 1 410 ? -61.145 19.589 48.254 1.00 88.69 410 LEU A O 1
ATOM 3041 N N . ARG A 1 411 ? -62.752 19.314 46.711 1.00 84.75 411 ARG A N 1
ATOM 3042 C CA . ARG A 1 411 ? -62.250 18.014 46.231 1.00 84.75 411 ARG A CA 1
ATOM 3043 C C . ARG A 1 411 ? -60.844 18.116 45.639 1.00 84.75 411 ARG A C 1
ATOM 3045 O O . ARG A 1 411 ? -60.033 17.216 45.821 1.00 84.75 411 ARG A O 1
ATOM 3052 N N . THR A 1 412 ? -60.555 19.201 44.921 1.00 83.44 412 THR A N 1
ATOM 3053 C CA . THR A 1 412 ? -59.213 19.426 44.373 1.00 83.44 412 THR A CA 1
ATOM 3054 C C . THR A 1 412 ? -58.214 19.680 45.499 1.00 83.44 412 THR A C 1
ATOM 3056 O O . THR A 1 412 ? -57.161 19.057 45.495 1.00 83.44 412 THR A O 1
ATOM 3059 N N . LEU A 1 413 ? -58.554 20.538 46.470 1.00 85.38 413 LEU A N 1
ATOM 3060 C CA . LEU A 1 413 ? -57.694 20.858 47.617 1.00 85.38 413 LEU A CA 1
ATOM 3061 C C . LEU A 1 413 ? -57.414 19.637 48.509 1.00 85.38 413 LEU A C 1
ATOM 3063 O O . LEU A 1 413 ? -56.295 19.496 48.987 1.00 85.38 413 LEU A O 1
ATOM 3067 N N . ASP A 1 414 ? -58.392 18.747 48.694 1.00 81.38 414 ASP A N 1
ATOM 3068 C CA . ASP A 1 414 ? -58.246 17.498 49.461 1.00 81.38 414 ASP A CA 1
ATOM 3069 C C . ASP A 1 414 ? -57.273 16.506 48.792 1.00 81.38 414 ASP A C 1
ATOM 3071 O O . ASP A 1 414 ? -56.510 15.807 49.454 1.00 81.38 414 ASP A O 1
ATOM 3075 N N . GLY A 1 415 ? -57.237 16.491 47.456 1.00 72.69 415 GLY A N 1
ATOM 3076 C CA . GLY A 1 415 ? -56.309 15.665 46.679 1.00 72.69 415 GLY A CA 1
ATOM 3077 C C . GLY A 1 415 ? -54.901 16.249 46.522 1.00 72.69 415 GLY A C 1
ATOM 3078 O O . GLY A 1 415 ? -54.024 15.578 45.971 1.00 72.69 415 GLY A O 1
ATOM 3079 N N . MET A 1 416 ? -54.660 17.490 46.958 1.00 77.44 416 MET A N 1
ATOM 3080 C CA . MET A 1 416 ? -53.348 18.123 46.829 1.00 77.44 416 MET A CA 1
ATOM 3081 C C . MET A 1 416 ? -52.375 17.579 47.875 1.00 77.44 416 MET A C 1
ATOM 3083 O O . MET A 1 416 ? -52.613 17.648 49.077 1.00 77.44 416 MET A O 1
ATOM 3087 N N . ARG A 1 417 ? -51.222 17.094 47.407 1.00 71.00 417 ARG A N 1
ATOM 3088 C CA . ARG A 1 417 ? -50.054 16.818 48.250 1.00 71.00 417 ARG A CA 1
ATOM 3089 C C . ARG A 1 417 ? -48.994 17.878 47.989 1.00 71.00 417 ARG A C 1
ATOM 3091 O O . ARG A 1 417 ? -48.755 18.215 46.829 1.00 71.00 417 ARG A O 1
ATOM 3098 N N . GLY A 1 418 ? -48.378 18.396 49.051 1.00 69.56 418 GLY A N 1
ATOM 3099 C CA . GLY A 1 418 ? -47.342 19.419 48.944 1.00 69.56 418 GLY A CA 1
ATOM 3100 C C . GLY A 1 418 ? -46.174 18.951 48.081 1.00 69.56 418 GLY A C 1
ATOM 3101 O O . GLY A 1 418 ? -45.608 17.887 48.327 1.00 69.56 418 GLY A O 1
ATOM 3102 N N . ALA A 1 419 ? -45.804 19.744 47.074 1.00 71.75 419 ALA A N 1
ATOM 3103 C CA . ALA A 1 419 ? -44.623 19.498 46.259 1.00 71.75 419 ALA A CA 1
ATOM 3104 C C . ALA A 1 419 ? -43.478 20.448 46.646 1.00 71.75 419 ALA A C 1
ATOM 3106 O O . ALA A 1 419 ? -43.672 21.546 47.179 1.00 71.75 419 ALA A O 1
ATOM 3107 N N . ILE A 1 420 ? -42.246 20.030 46.356 1.00 77.06 420 ILE A N 1
ATOM 3108 C CA . ILE A 1 420 ? -41.078 20.912 46.403 1.00 77.06 420 ILE A CA 1
ATOM 3109 C C . ILE A 1 420 ? -40.884 21.435 44.980 1.00 77.06 420 ILE A C 1
ATOM 3111 O O . ILE A 1 420 ? -40.576 20.673 44.068 1.00 77.06 420 ILE A O 1
ATOM 3115 N N . LEU A 1 421 ? -41.128 22.726 44.773 1.00 75.81 421 LEU A N 1
ATOM 3116 C CA . LEU A 1 421 ? -40.965 23.396 43.484 1.00 75.81 421 LEU A CA 1
ATOM 3117 C C . LEU A 1 421 ? -39.662 24.207 43.476 1.00 75.81 421 LEU A C 1
ATOM 3119 O O . LEU A 1 421 ? -39.178 24.566 44.550 1.00 75.81 421 LEU A O 1
ATOM 3123 N N . PRO A 1 422 ? -39.113 24.573 42.299 1.00 74.25 422 PRO A N 1
ATOM 3124 C CA . PRO A 1 422 ? -37.963 25.481 42.218 1.00 74.25 422 PRO A CA 1
ATOM 3125 C C . PRO A 1 422 ? -38.168 26.811 42.966 1.00 74.25 422 PRO A C 1
ATOM 3127 O O . PRO A 1 422 ? -37.205 27.432 43.404 1.00 74.25 422 PRO A O 1
ATOM 3130 N N . SER A 1 423 ? -39.423 27.253 43.119 1.00 70.75 423 SER A N 1
ATOM 3131 C CA . SER A 1 423 ? -39.797 28.449 43.882 1.00 70.75 423 SER A CA 1
ATOM 3132 C C . SER A 1 423 ? -39.839 28.239 45.404 1.00 70.75 423 SER A C 1
ATOM 3134 O O . SER A 1 423 ? -39.842 29.224 46.135 1.00 70.75 423 SER A O 1
ATOM 3136 N N . SER A 1 424 ? -39.842 26.996 45.903 1.00 77.00 424 SER A N 1
ATOM 3137 C CA . SER A 1 424 ? -40.030 26.659 47.323 1.00 77.00 424 SER A CA 1
ATOM 3138 C C . SER A 1 424 ? -38.748 26.851 48.152 1.00 77.00 424 SER A C 1
ATOM 3140 O O . SER A 1 424 ? -38.204 25.888 48.696 1.00 77.00 424 SER A O 1
ATOM 3142 N N . ALA A 1 425 ? -38.252 28.086 48.275 1.00 78.00 425 ALA A N 1
ATOM 3143 C CA . ALA A 1 425 ? -36.971 28.383 48.930 1.00 78.00 425 ALA A CA 1
ATOM 3144 C C . ALA A 1 425 ? -36.878 27.847 50.373 1.00 78.00 425 ALA A C 1
ATOM 3146 O O . ALA A 1 425 ? -35.851 27.280 50.749 1.00 78.00 425 ALA A O 1
ATOM 3147 N N . ARG A 1 426 ? -37.958 27.966 51.164 1.00 78.38 426 ARG A N 1
ATOM 3148 C CA . ARG A 1 426 ? -38.007 27.446 52.544 1.00 78.38 426 ARG A CA 1
ATOM 3149 C C . ARG A 1 426 ? -37.934 25.920 52.594 1.00 78.38 426 ARG A C 1
ATOM 3151 O O . ARG A 1 426 ? -37.104 25.390 53.322 1.00 78.38 426 ARG A O 1
ATOM 3158 N N . LYS A 1 427 ? -38.727 25.219 51.775 1.00 83.12 427 LYS A N 1
ATOM 3159 C CA . LYS A 1 427 ? -38.702 23.747 51.695 1.00 83.12 427 LYS A CA 1
ATOM 3160 C C . LYS A 1 427 ? -37.335 23.229 51.235 1.00 83.12 427 LYS A C 1
ATOM 3162 O O . LYS A 1 427 ? -36.812 22.292 51.822 1.00 83.12 427 LYS A O 1
ATOM 3167 N N . ILE A 1 428 ? -36.725 23.867 50.229 1.00 84.88 428 ILE A N 1
ATOM 3168 C CA . ILE A 1 428 ? -35.382 23.507 49.744 1.00 84.88 428 ILE A CA 1
ATOM 3169 C C . ILE A 1 428 ? -34.339 23.691 50.854 1.00 84.88 428 ILE A C 1
ATOM 3171 O O . ILE A 1 428 ? -33.491 22.820 51.042 1.00 84.88 428 ILE A O 1
ATOM 3175 N N . GLN A 1 429 ? -34.396 24.801 51.597 1.00 84.19 429 GLN A N 1
ATOM 3176 C CA . GLN A 1 429 ? -33.491 25.042 52.720 1.00 84.19 429 GLN A CA 1
ATOM 3177 C C . GLN A 1 429 ? -33.689 24.014 53.840 1.00 84.19 429 GLN A C 1
ATOM 3179 O O . GLN A 1 429 ? -32.706 23.513 54.381 1.00 84.19 429 GLN A O 1
ATOM 3184 N N . GLU A 1 430 ? -34.935 23.648 54.137 1.00 86.50 430 GLU A N 1
ATOM 3185 C CA . GLU A 1 430 ? -35.251 22.604 55.111 1.00 86.50 430 GLU A CA 1
ATOM 3186 C C . GLU A 1 430 ? -34.650 21.251 54.706 1.00 86.50 430 GLU A C 1
ATOM 3188 O O . GLU A 1 430 ? -33.991 20.609 55.519 1.00 86.50 430 GLU A O 1
ATOM 3193 N N . CYS A 1 431 ? -34.775 20.843 53.436 1.00 87.19 431 CYS A N 1
ATOM 3194 C CA . CYS A 1 431 ? -34.152 19.609 52.942 1.00 87.19 431 CYS A CA 1
ATOM 3195 C C . CYS A 1 431 ? -32.633 19.592 53.173 1.00 87.19 431 CYS A C 1
ATOM 3197 O O . CYS A 1 431 ? -32.080 18.570 53.580 1.00 87.19 431 CYS A O 1
ATOM 3199 N N . LYS A 1 432 ? -31.960 20.729 52.949 1.00 88.44 432 LYS A N 1
ATOM 3200 C CA . LYS A 1 432 ? -30.515 20.870 53.187 1.00 88.44 432 LYS A CA 1
ATOM 3201 C C . LYS A 1 432 ? -30.171 20.723 54.671 1.00 88.44 432 LYS A C 1
ATOM 3203 O O . LYS A 1 432 ? -29.242 19.993 55.002 1.00 88.44 432 LYS A O 1
ATOM 3208 N N . MET A 1 433 ? -30.928 21.382 55.551 1.00 87.25 433 MET A N 1
ATOM 3209 C CA . MET A 1 433 ? -30.708 21.333 57.003 1.00 87.25 433 MET A CA 1
ATOM 3210 C C . MET A 1 433 ? -30.966 19.943 57.586 1.00 87.25 433 MET A C 1
ATOM 3212 O O . MET A 1 433 ? -30.175 19.468 58.401 1.00 87.25 433 MET A O 1
ATOM 3216 N N . LEU A 1 434 ? -32.035 19.272 57.149 1.00 88.75 434 LEU A N 1
ATOM 3217 C CA . LEU A 1 434 ? -32.355 17.909 57.570 1.00 88.75 434 LEU A CA 1
ATOM 3218 C C . LEU A 1 434 ? -31.265 16.918 57.175 1.00 88.75 434 LEU A C 1
ATOM 3220 O O . LEU A 1 434 ? -30.903 16.062 57.980 1.00 88.75 434 LEU A O 1
ATOM 3224 N N . PHE A 1 435 ? -30.723 17.041 55.962 1.00 90.31 435 PHE A N 1
ATOM 3225 C CA . PHE A 1 435 ? -29.623 16.193 55.517 1.00 90.31 435 PHE A CA 1
ATOM 3226 C C . PHE A 1 435 ? -28.362 16.434 56.355 1.00 90.31 435 PHE A C 1
ATOM 3228 O O . PHE A 1 435 ? -27.829 15.484 56.921 1.00 90.31 435 PHE A O 1
ATOM 3235 N N . ASP A 1 436 ? -27.942 17.695 56.512 1.00 85.69 436 ASP A N 1
ATOM 3236 C CA . ASP A 1 436 ? -26.741 18.054 57.283 1.00 85.69 436 ASP A CA 1
ATOM 3237 C C . ASP A 1 436 ? -26.851 17.654 58.774 1.00 85.69 436 ASP A C 1
ATOM 3239 O O . ASP A 1 436 ? -25.838 17.361 59.406 1.00 85.69 436 ASP A O 1
ATOM 3243 N N . SER A 1 437 ? -28.065 17.613 59.340 1.00 88.62 437 SER A N 1
ATOM 3244 C CA . SER A 1 437 ? -28.290 17.317 60.767 1.00 88.62 437 SER A CA 1
ATOM 3245 C C . SER A 1 437 ? -28.525 15.834 61.079 1.00 88.62 437 SER A C 1
ATOM 3247 O O . SER A 1 437 ? -28.309 15.406 62.214 1.00 88.62 437 SER A O 1
ATOM 3249 N N . HIS A 1 438 ? -29.019 15.049 60.116 1.00 90.81 438 HIS A N 1
ATOM 3250 C CA . HIS A 1 438 ? -29.512 13.687 60.372 1.00 90.81 438 HIS A CA 1
ATOM 3251 C C . HIS A 1 438 ? -28.918 12.605 59.466 1.00 90.81 438 HIS A C 1
ATOM 3253 O O . HIS A 1 438 ? -29.244 11.427 59.645 1.00 90.81 438 HIS A O 1
ATOM 3259 N N . VAL A 1 439 ? -28.046 12.976 58.526 1.00 90.88 439 VAL A N 1
ATOM 3260 C CA . VAL A 1 439 ? -27.290 12.043 57.687 1.00 90.88 439 VAL A CA 1
ATOM 3261 C C . VAL A 1 439 ? -25.796 12.223 57.947 1.00 90.88 439 VAL A C 1
ATOM 3263 O O . VAL A 1 439 ? -25.249 13.315 57.821 1.00 90.88 439 VAL A O 1
ATOM 3266 N N . ASP A 1 440 ? -25.115 11.132 58.285 1.00 89.62 440 ASP A N 1
ATOM 3267 C CA . ASP A 1 440 ? -23.664 11.078 58.417 1.00 89.62 440 ASP A CA 1
ATOM 3268 C C . ASP A 1 440 ? -23.015 11.055 57.026 1.00 89.62 440 ASP A C 1
ATOM 3270 O O . ASP A 1 440 ? -22.699 10.012 56.443 1.00 89.62 440 ASP A O 1
ATOM 3274 N N . ALA A 1 441 ? -22.849 12.251 56.465 1.00 83.62 441 ALA A N 1
ATOM 3275 C CA . ALA A 1 441 ? -22.234 12.434 55.160 1.00 83.62 441 ALA A CA 1
ATOM 3276 C C . ALA A 1 441 ? -20.749 12.018 55.144 1.00 83.62 441 ALA A C 1
ATOM 3278 O O . ALA A 1 441 ? -20.244 11.595 54.104 1.00 83.62 441 ALA A O 1
ATOM 3279 N N . ASN A 1 442 ? -20.056 12.065 56.288 1.00 82.12 442 ASN A N 1
ATOM 3280 C CA . ASN A 1 442 ? -18.666 11.619 56.384 1.00 82.12 442 ASN A CA 1
ATOM 3281 C C . ASN A 1 442 ? -18.573 10.098 56.252 1.00 82.12 442 ASN A C 1
ATOM 3283 O O . ASN A 1 442 ? -17.740 9.604 55.494 1.00 82.12 442 ASN A O 1
ATOM 3287 N N . LEU A 1 443 ? -19.457 9.355 56.925 1.00 84.31 443 LEU A N 1
ATOM 3288 C CA . LEU A 1 443 ? -19.559 7.904 56.773 1.00 84.31 443 LEU A CA 1
ATOM 3289 C C . LEU A 1 443 ? -19.938 7.511 55.336 1.00 84.31 443 LEU A C 1
ATOM 3291 O O . LEU A 1 443 ? -19.391 6.549 54.799 1.00 84.31 443 LEU A O 1
ATOM 3295 N N . LEU A 1 444 ? -20.820 8.279 54.684 1.00 84.81 444 LEU A N 1
ATOM 3296 C CA . LEU A 1 444 ? -21.151 8.089 53.267 1.00 84.81 444 LEU A CA 1
ATOM 3297 C C . LEU A 1 444 ? -19.905 8.214 52.372 1.00 84.81 444 LEU A C 1
ATOM 3299 O O . LEU A 1 444 ? -19.672 7.341 51.535 1.00 84.81 444 LEU A O 1
ATOM 3303 N N . VAL A 1 445 ? -19.095 9.262 52.556 1.00 81.31 445 VAL A N 1
ATOM 3304 C CA . VAL A 1 445 ? -17.855 9.473 51.787 1.00 81.31 445 VAL A CA 1
ATOM 3305 C C . VAL A 1 445 ? -16.815 8.393 52.097 1.00 81.31 445 VAL A C 1
ATOM 3307 O O . VAL A 1 445 ? -16.232 7.833 51.174 1.00 81.31 445 VAL A O 1
ATOM 3310 N N . GLN A 1 446 ? -16.629 8.020 53.365 1.00 80.88 446 GLN A N 1
ATOM 3311 C CA . GLN A 1 446 ? -15.708 6.944 53.755 1.00 80.88 446 GLN A CA 1
ATOM 3312 C C . GLN A 1 446 ? -16.094 5.601 53.126 1.00 80.88 446 GLN A C 1
ATOM 3314 O O . GLN A 1 446 ? -15.241 4.891 52.592 1.00 80.88 446 GLN A O 1
ATOM 3319 N N . ASN A 1 447 ? -17.384 5.253 53.144 1.00 81.56 447 ASN A N 1
ATOM 3320 C CA . ASN A 1 447 ? -17.870 4.024 52.521 1.00 81.56 447 ASN A CA 1
ATOM 3321 C C . ASN A 1 447 ? -17.715 4.074 50.997 1.00 81.56 447 ASN A C 1
ATOM 3323 O O . ASN A 1 447 ? -17.395 3.053 50.381 1.00 81.56 447 ASN A O 1
ATOM 3327 N N . LEU A 1 448 ? -17.896 5.251 50.392 1.00 76.12 448 LEU A N 1
ATOM 3328 C CA . LEU A 1 448 ? -17.639 5.470 48.972 1.00 76.12 448 LEU A CA 1
ATOM 3329 C C . LEU A 1 448 ? -16.160 5.198 48.641 1.00 76.12 448 LEU A C 1
ATOM 3331 O O . LEU A 1 448 ? -15.884 4.394 47.755 1.00 76.12 448 LEU A O 1
ATOM 3335 N N . GLU A 1 449 ? -15.212 5.756 49.396 1.00 70.88 449 GLU A N 1
ATOM 3336 C CA . GLU A 1 449 ? -13.767 5.521 49.220 1.00 70.88 449 GLU A CA 1
ATOM 3337 C C . GLU A 1 449 ? -13.362 4.056 49.466 1.00 70.88 449 GLU A C 1
ATOM 3339 O O . GLU A 1 449 ? -12.590 3.468 48.701 1.00 70.88 449 GLU A O 1
ATOM 3344 N N . ALA A 1 450 ? -13.913 3.419 50.502 1.00 68.38 450 ALA A N 1
ATOM 3345 C CA . ALA A 1 450 ? -13.664 2.008 50.787 1.00 68.38 450 ALA A CA 1
ATOM 3346 C C . ALA A 1 450 ? -14.156 1.111 49.640 1.00 68.38 450 ALA A C 1
ATOM 3348 O O . ALA A 1 450 ? -13.459 0.169 49.243 1.00 68.38 450 ALA A O 1
ATOM 3349 N N . SER A 1 451 ? -15.317 1.431 49.059 1.00 65.31 451 SER A N 1
ATOM 3350 C CA . SER A 1 451 ? -15.861 0.708 47.909 1.00 65.31 451 SER A CA 1
ATOM 3351 C C . SER A 1 451 ? -14.948 0.787 46.680 1.00 65.31 451 SER A C 1
ATOM 3353 O O . SER A 1 451 ? -14.827 -0.203 45.954 1.00 65.31 451 SER A O 1
ATOM 3355 N N . GLU A 1 452 ? -14.225 1.897 46.498 1.00 55.06 452 GLU A N 1
ATOM 3356 C CA . GLU A 1 452 ? -13.253 2.060 45.415 1.00 55.06 452 GLU A CA 1
ATOM 3357 C C . GLU A 1 452 ? -12.034 1.175 45.593 1.00 55.06 452 GLU A C 1
ATOM 3359 O O . GLU A 1 452 ? -11.606 0.552 44.634 1.00 55.06 452 GLU A O 1
ATOM 3364 N N . SER A 1 453 ? -11.488 1.036 46.800 1.00 50.78 453 SER A N 1
ATOM 3365 C CA . SER A 1 453 ? -10.330 0.152 47.017 1.00 50.78 453 SER A CA 1
ATOM 3366 C C . SER A 1 453 ? -10.611 -1.319 46.651 1.00 50.78 453 SER A C 1
ATOM 3368 O O . SER A 1 453 ? -9.708 -2.051 46.242 1.00 50.78 453 SER A O 1
ATOM 3370 N N . LEU A 1 454 ? -11.880 -1.734 46.737 1.00 51.22 454 LEU A N 1
ATOM 3371 C CA . LEU A 1 454 ? -12.379 -3.056 46.346 1.00 51.22 454 LEU A CA 1
ATOM 3372 C C . LEU A 1 454 ? -12.670 -3.189 44.838 1.00 51.22 454 LEU A C 1
ATOM 3374 O O . LEU A 1 454 ? -12.688 -4.313 44.329 1.00 51.22 454 LEU A O 1
ATOM 3378 N N . HIS A 1 455 ? -12.894 -2.076 44.129 1.00 51.75 455 HIS A N 1
ATOM 3379 C CA . HIS A 1 455 ? -13.358 -2.043 42.730 1.00 51.75 455 HIS A CA 1
ATOM 3380 C C . HIS A 1 455 ? -12.456 -1.242 41.773 1.00 51.75 455 HIS A C 1
ATOM 3382 O O . HIS A 1 455 ? -12.732 -1.194 40.574 1.00 51.75 455 HIS A O 1
ATOM 3388 N N . ALA A 1 456 ? -11.365 -0.650 42.265 1.00 41.88 456 ALA A N 1
ATOM 3389 C CA . ALA A 1 456 ? -10.440 0.177 41.502 1.00 41.88 456 ALA A CA 1
ATOM 3390 C C . ALA A 1 456 ? -9.907 -0.597 40.290 1.00 41.88 456 ALA A C 1
ATOM 3392 O O . ALA A 1 456 ? -9.239 -1.622 40.431 1.00 41.88 456 ALA A O 1
ATOM 3393 N N . GLY A 1 457 ? -10.227 -0.102 39.091 1.00 47.88 457 GLY A N 1
ATOM 3394 C CA . GLY A 1 457 ? -9.786 -0.680 37.821 1.00 47.88 457 GLY A CA 1
ATOM 3395 C C . GLY A 1 457 ? -10.599 -1.875 37.306 1.00 47.88 457 GLY A C 1
ATOM 3396 O O . GLY A 1 457 ? -10.172 -2.501 36.338 1.00 47.88 457 GLY A O 1
ATOM 3397 N N . ARG A 1 458 ? -11.753 -2.221 37.901 1.00 55.00 458 ARG A N 1
ATOM 3398 C CA . ARG A 1 458 ? -12.599 -3.323 37.402 1.00 55.00 458 ARG A CA 1
ATOM 3399 C C . ARG A 1 458 ? -13.584 -2.843 36.336 1.00 55.00 458 ARG A C 1
ATOM 3401 O O . ARG A 1 458 ? -14.542 -2.128 36.616 1.00 55.00 458 ARG A O 1
ATOM 3408 N N . MET A 1 459 ? -13.343 -3.268 35.102 1.00 58.00 459 MET A N 1
ATOM 3409 C CA . MET A 1 459 ? -14.240 -3.081 33.965 1.00 58.00 459 MET A CA 1
ATOM 3410 C C . MET A 1 459 ? -15.292 -4.202 33.936 1.00 58.00 459 MET A C 1
ATOM 3412 O O . MET A 1 459 ? -14.911 -5.371 33.905 1.00 58.00 459 MET A O 1
ATOM 3416 N N . THR A 1 460 ? -16.593 -3.881 33.931 1.00 59.94 460 THR A N 1
ATOM 3417 C CA . THR A 1 460 ? -17.654 -4.884 33.688 1.00 59.94 460 THR A CA 1
ATOM 3418 C C . THR A 1 460 ? -17.750 -5.192 32.188 1.00 59.94 460 THR A C 1
ATOM 3420 O O . THR A 1 460 ? -17.481 -4.303 31.378 1.00 59.94 460 THR A O 1
ATOM 3423 N N . PRO A 1 461 ? -18.198 -6.391 31.769 1.00 57.03 461 PRO A N 1
ATOM 3424 C CA . PRO A 1 461 ? -18.426 -6.696 30.352 1.00 57.03 461 PRO A CA 1
ATOM 3425 C C . PRO A 1 461 ? -19.363 -5.712 29.654 1.00 57.03 461 PRO A C 1
ATOM 3427 O O . PRO A 1 461 ? -19.092 -5.298 28.530 1.00 57.03 461 PRO A O 1
ATOM 3430 N N . LYS A 1 462 ? -20.445 -5.290 30.324 1.00 57.59 462 LYS A N 1
ATOM 3431 C CA . LYS A 1 462 ? -21.395 -4.311 29.774 1.00 57.59 462 LYS A CA 1
ATOM 3432 C C . LYS A 1 462 ? -20.754 -2.931 29.611 1.00 57.59 462 LYS A C 1
ATOM 3434 O O . LYS A 1 462 ? -20.902 -2.329 28.551 1.00 57.59 462 LYS A O 1
ATOM 3439 N N . LYS A 1 463 ? -19.976 -2.466 30.598 1.00 59.25 463 LYS A N 1
ATOM 3440 C CA . LYS A 1 463 ? -19.220 -1.207 30.506 1.00 59.25 463 LYS A CA 1
ATOM 3441 C C . LYS A 1 463 ? -18.158 -1.269 29.408 1.00 59.25 463 LYS A C 1
ATOM 3443 O O . LYS A 1 463 ? -18.075 -0.338 28.621 1.00 59.25 463 LYS A O 1
ATOM 3448 N N . PHE A 1 464 ? -17.430 -2.378 29.293 1.00 60.25 464 PHE A N 1
ATOM 3449 C CA . PHE A 1 464 ? -16.438 -2.612 28.240 1.00 60.25 464 PHE A CA 1
ATOM 3450 C C . PHE A 1 464 ? -17.065 -2.611 26.843 1.00 60.25 464 PHE A C 1
ATOM 3452 O O . PHE A 1 464 ? -16.628 -1.878 25.961 1.00 60.25 464 PHE A O 1
ATOM 3459 N N . THR A 1 465 ? -18.148 -3.372 26.664 1.00 58.56 465 THR A N 1
ATOM 3460 C CA . THR A 1 465 ? -18.892 -3.465 25.400 1.00 58.56 465 THR A CA 1
ATOM 3461 C C . THR A 1 465 ? -19.467 -2.105 25.007 1.00 58.56 465 THR A C 1
ATOM 3463 O O . THR A 1 465 ? -19.362 -1.694 23.854 1.00 58.56 465 THR A O 1
ATOM 3466 N N . HIS A 1 466 ? -20.037 -1.364 25.961 1.00 59.34 466 HIS A N 1
ATOM 3467 C CA . HIS A 1 466 ? -20.514 -0.005 25.722 1.00 59.34 466 HIS A CA 1
ATOM 3468 C C . HIS A 1 466 ? -19.363 0.947 25.372 1.00 59.34 466 HIS A C 1
ATOM 3470 O O . HIS A 1 466 ? -19.495 1.766 24.467 1.00 59.34 466 HIS A O 1
ATOM 3476 N N . GLN A 1 467 ? -18.225 0.852 26.060 1.00 59.66 467 GLN A N 1
ATOM 3477 C CA . GLN A 1 467 ? -17.065 1.695 25.795 1.00 59.66 467 GLN A CA 1
ATOM 3478 C C . GLN A 1 467 ? -16.533 1.458 24.377 1.00 59.66 467 GLN A C 1
ATOM 3480 O O . GLN A 1 467 ? -16.379 2.423 23.631 1.00 59.66 467 GLN A O 1
ATOM 3485 N N . ILE A 1 468 ? -16.380 0.198 23.959 1.00 59.75 468 ILE A N 1
ATOM 3486 C CA . ILE A 1 468 ? -16.038 -0.189 22.582 1.00 59.75 468 ILE A CA 1
ATOM 3487 C C . ILE A 1 468 ? -17.047 0.397 21.580 1.00 59.75 468 ILE A C 1
ATOM 3489 O O . ILE A 1 468 ? -16.654 1.060 20.619 1.00 59.75 468 ILE A O 1
ATOM 3493 N N . LYS A 1 469 ? -18.352 0.232 21.835 1.00 57.88 469 LYS A N 1
ATOM 3494 C CA . LYS A 1 469 ? -19.418 0.790 20.984 1.00 57.88 469 LYS A CA 1
ATOM 3495 C C . LYS A 1 469 ? -19.363 2.322 20.912 1.00 57.88 469 LYS A C 1
ATOM 3497 O O . LYS A 1 469 ? -19.566 2.880 19.841 1.00 57.88 469 LYS A O 1
ATOM 3502 N N . SER A 1 470 ? -19.041 3.010 22.008 1.00 52.56 470 SER A N 1
ATOM 3503 C CA . SER A 1 470 ? -18.909 4.476 22.052 1.00 52.56 470 SER A CA 1
ATOM 3504 C C . SER A 1 470 ? -17.660 4.998 21.331 1.00 52.56 470 SER A C 1
ATOM 3506 O O . SER A 1 470 ? -17.689 6.101 20.781 1.00 52.56 470 SER A O 1
ATOM 3508 N N . MET A 1 471 ? -16.583 4.200 21.299 1.00 55.53 471 MET A N 1
ATOM 3509 C CA . MET A 1 471 ? -15.382 4.486 20.510 1.00 55.53 471 MET A CA 1
ATOM 3510 C C . MET A 1 471 ? -15.664 4.354 19.006 1.00 55.53 471 MET A C 1
ATOM 3512 O O . MET A 1 471 ? -15.178 5.176 18.234 1.00 55.53 471 MET A O 1
ATOM 3516 N N . CYS A 1 472 ? -16.498 3.387 18.603 1.00 53.50 472 CYS A N 1
ATOM 3517 C CA . CYS A 1 472 ? -16.961 3.232 17.218 1.00 53.50 472 CYS A CA 1
ATOM 3518 C C . CYS A 1 472 ? -17.979 4.325 16.826 1.00 53.50 472 CYS A C 1
ATOM 3520 O O . CYS A 1 472 ? -17.894 4.929 15.759 1.00 53.50 472 CYS A O 1
ATOM 3522 N N . GLY A 1 473 ? -18.920 4.630 17.726 1.00 45.72 473 GLY A N 1
ATOM 3523 C CA . GLY A 1 473 ? -20.014 5.588 17.554 1.00 45.72 473 GLY A CA 1
ATOM 3524 C C . GLY A 1 473 ? -19.729 6.987 18.111 1.00 45.72 473 GLY A C 1
ATOM 3525 O O . GLY A 1 473 ? -20.481 7.479 18.946 1.00 45.72 473 GLY A O 1
ATOM 3526 N N . GLY A 1 474 ? -18.651 7.641 17.666 1.00 43.97 474 GLY A N 1
ATOM 3527 C CA . GLY A 1 474 ? -18.535 9.111 17.625 1.00 43.97 474 GLY A CA 1
ATOM 3528 C C . GLY A 1 474 ? -18.790 9.934 18.906 1.00 43.97 474 GLY A C 1
ATOM 3529 O O . GLY A 1 474 ? -19.160 11.103 18.788 1.00 43.97 474 GLY A O 1
ATOM 3530 N N . GLY A 1 475 ? -18.597 9.391 20.113 1.00 31.47 475 GLY A N 1
ATOM 3531 C CA . GLY A 1 475 ? -18.915 10.108 21.359 1.00 31.47 475 GLY A CA 1
ATOM 3532 C C . GLY A 1 475 ? -17.876 11.149 21.801 1.00 31.47 475 GLY A C 1
ATOM 3533 O O . GLY A 1 475 ? -18.237 12.252 22.202 1.00 31.47 475 GLY A O 1
ATOM 3534 N N . ILE A 1 476 ? -16.580 10.835 21.698 1.00 30.39 476 ILE A N 1
ATOM 3535 C CA . ILE A 1 476 ? -15.504 11.646 22.311 1.00 30.39 476 ILE A CA 1
ATOM 3536 C C . ILE A 1 476 ? -14.960 12.753 21.382 1.00 30.39 476 ILE A C 1
ATOM 3538 O O . ILE A 1 476 ? -14.352 13.709 21.849 1.00 30.39 476 ILE A O 1
ATOM 3542 N N . TRP A 1 477 ? -15.262 12.709 20.080 1.00 29.94 477 TRP A N 1
ATOM 3543 C CA . TRP A 1 477 ? -14.751 13.675 19.088 1.00 29.94 477 TRP A CA 1
ATOM 3544 C C . TRP A 1 477 ? -15.828 14.582 18.467 1.00 29.94 477 TRP A C 1
ATOM 3546 O O . TRP A 1 477 ? -15.575 15.274 17.483 1.00 29.94 477 TRP A O 1
ATOM 3556 N N . SER A 1 478 ? -17.037 14.629 19.038 1.00 26.42 478 SER A N 1
ATOM 3557 C CA . SER A 1 478 ? -18.148 15.431 18.492 1.00 26.42 478 SER A CA 1
ATOM 3558 C C . SER A 1 478 ? -18.077 16.939 18.792 1.00 26.42 478 SER A C 1
ATOM 3560 O O . SER A 1 478 ? -18.937 17.687 18.328 1.00 26.42 478 SER A O 1
ATOM 3562 N N . MET A 1 479 ? -17.034 17.432 19.474 1.00 27.64 479 MET A N 1
ATOM 3563 C CA . MET A 1 479 ? -16.864 18.876 19.708 1.00 27.64 479 MET A CA 1
ATOM 3564 C C . MET A 1 479 ? -16.467 19.686 18.456 1.00 27.64 479 MET A C 1
ATOM 3566 O O . MET A 1 479 ? -16.513 20.912 18.508 1.00 27.64 479 MET A O 1
ATOM 3570 N N . SER A 1 480 ? -16.131 19.051 17.324 1.00 27.27 480 SER A N 1
ATOM 3571 C CA . SER A 1 480 ? -15.744 19.751 16.082 1.00 27.27 480 SER A CA 1
ATOM 3572 C C . SER A 1 480 ? -16.808 19.759 14.972 1.00 27.27 480 SER A C 1
ATOM 3574 O O . SER A 1 480 ? -16.613 20.407 13.946 1.00 27.27 480 SER A O 1
ATOM 3576 N N . GLY A 1 481 ? -17.944 19.066 15.132 1.00 26.72 481 GLY A N 1
ATOM 3577 C CA . GLY A 1 481 ? -18.982 19.005 14.089 1.00 26.72 481 GLY A CA 1
ATOM 3578 C C . GLY A 1 481 ? -18.559 18.293 12.788 1.00 26.72 481 GLY A C 1
ATOM 3579 O O . GLY A 1 481 ? -19.222 18.447 11.760 1.00 26.72 481 GLY A O 1
ATOM 3580 N N . GLU A 1 482 ? -17.473 17.514 12.801 1.00 27.78 482 GLU A N 1
ATOM 3581 C CA . GLU A 1 482 ? -16.952 16.828 11.607 1.00 27.78 482 GLU A CA 1
ATOM 3582 C C . GLU A 1 482 ? -17.594 15.458 11.324 1.00 27.78 482 GLU A C 1
ATOM 3584 O O . GLU A 1 482 ? -17.543 14.982 10.188 1.00 27.78 482 GLU A O 1
ATOM 3589 N N . THR A 1 483 ? -18.251 14.831 12.304 1.00 31.55 483 THR A N 1
ATOM 3590 C CA . THR A 1 483 ? -18.759 13.448 12.212 1.00 31.55 483 THR A CA 1
ATOM 3591 C C . THR A 1 483 ? -19.801 13.232 11.100 1.00 31.55 483 THR A C 1
ATOM 3593 O O . THR A 1 483 ? -19.649 12.281 10.331 1.00 31.55 483 THR A O 1
ATOM 3596 N N . PRO A 1 484 ? -20.798 14.123 10.898 1.00 31.31 484 PRO A N 1
ATOM 3597 C CA . PRO A 1 484 ? -21.741 13.992 9.781 1.00 31.31 484 PRO A CA 1
ATOM 3598 C C . PRO A 1 484 ? -21.110 14.320 8.417 1.00 31.31 484 PRO A C 1
ATOM 3600 O O . PRO A 1 484 ? -21.628 13.918 7.379 1.00 31.31 484 PRO A O 1
ATOM 3603 N N . ARG A 1 485 ? -19.983 15.049 8.394 1.00 29.86 485 ARG A N 1
ATOM 3604 C CA . ARG A 1 485 ? -19.325 15.497 7.155 1.00 29.86 485 ARG A CA 1
ATOM 3605 C C . ARG A 1 485 ? -18.370 14.462 6.562 1.00 29.86 485 ARG A C 1
ATOM 3607 O O . ARG A 1 485 ? -18.178 14.505 5.353 1.00 29.86 485 ARG A O 1
ATOM 3614 N N . ARG A 1 486 ? -17.805 13.543 7.356 1.00 32.00 486 ARG A N 1
ATOM 3615 C CA . ARG A 1 486 ? -16.921 12.465 6.855 1.00 32.00 486 ARG A CA 1
ATOM 3616 C C . ARG A 1 486 ? -17.687 11.262 6.294 1.00 32.00 486 ARG A C 1
ATOM 3618 O O . ARG A 1 486 ? -17.293 10.718 5.267 1.00 32.00 486 ARG A O 1
ATOM 3625 N N . ALA A 1 487 ? -18.831 10.909 6.893 1.00 30.58 487 ALA A N 1
ATOM 3626 C CA . ALA A 1 487 ? -19.747 9.898 6.342 1.00 30.58 487 ALA A CA 1
ATOM 3627 C C . ALA A 1 487 ? -20.296 10.309 4.962 1.00 30.58 487 ALA A C 1
ATOM 3629 O O . ALA A 1 487 ? -20.358 9.494 4.049 1.00 30.58 487 ALA A O 1
ATOM 3630 N N . ALA A 1 488 ? -20.591 11.600 4.779 1.00 29.58 488 ALA A N 1
ATOM 3631 C CA . ALA A 1 488 ? -21.041 12.157 3.504 1.00 29.58 488 ALA A CA 1
ATOM 3632 C C . ALA A 1 488 ? -19.934 12.276 2.428 1.00 29.58 488 ALA A C 1
ATOM 3634 O O . ALA A 1 488 ? -20.255 12.500 1.265 1.00 29.58 488 ALA A O 1
ATOM 3635 N N . ARG A 1 489 ? -18.647 12.139 2.794 1.00 30.52 489 ARG A N 1
ATOM 3636 C CA . ARG A 1 489 ? -17.489 12.191 1.874 1.00 30.52 489 ARG A CA 1
ATOM 3637 C C . ARG A 1 489 ? -16.891 10.819 1.539 1.00 30.52 489 ARG A C 1
ATOM 3639 O O . ARG A 1 489 ? -15.934 10.760 0.779 1.00 30.52 489 ARG A O 1
ATOM 3646 N N . GLY A 1 490 ? -17.433 9.729 2.090 1.00 30.72 490 GLY A N 1
ATOM 3647 C CA . GLY A 1 490 ? -16.942 8.372 1.820 1.00 30.72 490 GLY A CA 1
ATOM 3648 C C . GLY A 1 490 ? -15.632 7.997 2.529 1.00 30.72 490 GLY A C 1
ATOM 3649 O O . GLY A 1 490 ? -14.980 7.047 2.119 1.00 30.72 490 GLY A O 1
ATOM 3650 N N . GLU A 1 491 ? -15.248 8.707 3.596 1.00 32.75 491 GLU A N 1
ATOM 3651 C CA . GLU A 1 491 ? -13.941 8.564 4.273 1.00 32.75 491 GLU A CA 1
ATOM 3652 C C . GLU A 1 491 ? -13.903 7.486 5.390 1.00 32.75 491 GLU A C 1
ATOM 3654 O O . GLU A 1 491 ? -12.925 7.401 6.133 1.00 32.75 491 GLU A O 1
ATOM 3659 N N . TRP A 1 492 ? -14.951 6.664 5.543 1.00 37.44 492 TRP A N 1
ATOM 3660 C CA . TRP A 1 492 ? -14.960 5.516 6.469 1.00 37.44 492 TRP A CA 1
ATOM 3661 C C . TRP A 1 492 ? -14.497 4.252 5.735 1.00 37.44 492 TRP A C 1
ATOM 3663 O O . TRP A 1 492 ? -15.169 3.826 4.790 1.00 37.44 492 TRP A O 1
ATOM 3673 N N . GLY A 1 493 ? -13.393 3.629 6.159 1.00 43.16 493 GLY A N 1
ATOM 3674 C CA . GLY A 1 493 ? -13.011 2.315 5.640 1.00 43.16 493 GLY A CA 1
ATOM 3675 C C . GLY A 1 493 ? -13.788 1.199 6.344 1.00 43.16 493 GLY A C 1
ATOM 3676 O O . GLY A 1 493 ? -14.197 1.325 7.500 1.00 43.16 493 GLY A O 1
ATOM 3677 N N . GLY A 1 494 ? -14.109 0.147 5.591 1.00 51.78 494 GLY A N 1
ATOM 3678 C CA . GLY A 1 494 ? -14.959 -0.951 6.057 1.00 51.78 494 GLY A CA 1
ATOM 3679 C C . GLY A 1 494 ? -14.183 -2.047 6.786 1.00 51.78 494 GLY A C 1
ATOM 3680 O O . GLY A 1 494 ? -12.979 -2.191 6.587 1.00 51.78 494 GLY A O 1
ATOM 3681 N N . VAL A 1 495 ? -14.877 -2.841 7.604 1.00 53.41 495 VAL A N 1
ATOM 3682 C CA . VAL A 1 495 ? -14.365 -4.111 8.141 1.00 53.41 495 VAL A CA 1
ATOM 3683 C C . VAL A 1 495 ? -14.813 -5.234 7.215 1.00 53.41 495 VAL A C 1
ATOM 3685 O O . VAL A 1 495 ? -16.012 -5.393 6.974 1.00 53.41 495 VAL A O 1
ATOM 3688 N N . ALA A 1 496 ? -13.859 -5.993 6.682 1.00 53.75 496 ALA A N 1
ATOM 3689 C CA . ALA A 1 496 ? -14.150 -7.208 5.932 1.00 53.75 496 ALA A CA 1
ATOM 3690 C C . ALA A 1 496 ? -14.438 -8.355 6.914 1.00 53.75 496 ALA A C 1
ATOM 3692 O O . ALA A 1 496 ? -13.580 -8.667 7.740 1.00 53.75 496 ALA A O 1
ATOM 3693 N N . ASP A 1 497 ? -15.628 -8.954 6.843 1.00 54.84 497 ASP A N 1
ATOM 3694 C CA . ASP A 1 497 ? -16.030 -10.087 7.691 1.00 54.84 497 ASP A CA 1
ATOM 3695 C C . ASP A 1 497 ? -16.294 -11.339 6.841 1.00 54.84 497 ASP A C 1
ATOM 3697 O O . ASP A 1 497 ? -16.910 -11.276 5.768 1.00 54.84 497 ASP A O 1
ATOM 3701 N N . PHE A 1 498 ? -15.787 -12.479 7.311 1.00 60.47 498 PHE A N 1
ATOM 3702 C CA . PHE A 1 498 ? -15.717 -13.733 6.567 1.00 60.47 498 PHE A CA 1
ATOM 3703 C C . PHE A 1 498 ? -16.707 -14.781 7.051 1.00 60.47 498 PHE A C 1
ATOM 3705 O O . PHE A 1 498 ? -16.888 -15.011 8.242 1.00 60.47 498 PHE A O 1
ATOM 3712 N N . GLY A 1 499 ? -17.273 -15.506 6.084 1.00 58.31 499 GLY A N 1
ATOM 3713 C CA . GLY A 1 499 ? -18.307 -16.508 6.319 1.00 58.31 499 GLY A CA 1
ATOM 3714 C C . GLY A 1 499 ? -19.697 -15.978 6.013 1.00 58.31 499 GLY A C 1
ATOM 3715 O O . GLY A 1 499 ? -20.630 -16.261 6.747 1.00 58.31 499 GLY A O 1
ATOM 3716 N N . ALA A 1 500 ? -19.862 -15.252 4.904 1.00 59.19 500 ALA A N 1
ATOM 3717 C CA . ALA A 1 500 ? -21.161 -14.751 4.450 1.00 59.19 500 ALA A CA 1
ATOM 3718 C C . ALA A 1 500 ? -22.158 -15.869 4.043 1.00 59.19 500 ALA A C 1
ATOM 3720 O O . ALA A 1 500 ? -23.269 -15.593 3.604 1.00 59.19 500 ALA A O 1
ATOM 3721 N N . THR A 1 501 ? -21.768 -17.136 4.205 1.00 66.00 501 THR A N 1
ATOM 3722 C CA . THR A 1 501 ? -22.623 -18.329 4.137 1.00 66.00 501 THR A CA 1
ATOM 3723 C C . THR A 1 501 ? -23.029 -18.862 5.520 1.00 66.00 501 THR A C 1
ATOM 3725 O O . THR A 1 501 ? -23.844 -19.773 5.604 1.00 66.00 501 THR A O 1
ATOM 3728 N N . ASP A 1 502 ? -22.455 -18.342 6.610 1.00 80.88 502 ASP A N 1
ATOM 3729 C CA . ASP A 1 502 ? -22.794 -18.680 7.994 1.00 80.88 502 ASP A CA 1
ATOM 3730 C C . ASP A 1 502 ? -23.842 -17.693 8.524 1.00 80.88 502 ASP A C 1
ATOM 3732 O O . ASP A 1 502 ? -23.663 -16.472 8.505 1.00 80.88 502 ASP A O 1
ATOM 3736 N N . SER A 1 503 ? -24.949 -18.224 9.045 1.00 81.38 503 SER A N 1
ATOM 3737 C CA . SER A 1 503 ? -26.057 -17.413 9.555 1.00 81.38 503 SER A CA 1
ATOM 3738 C C . SER A 1 503 ? -25.642 -16.466 10.687 1.00 81.38 503 SER A C 1
ATOM 3740 O O . SER A 1 503 ? -26.229 -15.397 10.827 1.00 81.38 503 SER A O 1
ATOM 3742 N N . ARG A 1 504 ? -24.633 -16.823 11.496 1.00 83.62 504 ARG A N 1
ATOM 3743 C CA . ARG A 1 504 ? -24.167 -15.999 12.623 1.00 83.62 504 ARG A CA 1
ATOM 3744 C C . ARG A 1 504 ? -23.460 -14.737 12.135 1.00 83.62 504 ARG A C 1
ATOM 3746 O O . ARG A 1 504 ? -23.687 -13.670 12.698 1.00 83.62 504 ARG A O 1
ATOM 3753 N N . VAL A 1 505 ? -22.652 -14.860 11.081 1.00 81.12 505 VAL A N 1
ATOM 3754 C CA . VAL A 1 505 ? -21.932 -13.744 10.443 1.00 81.12 505 VAL A CA 1
ATOM 3755 C C . VAL A 1 505 ? -22.926 -12.770 9.812 1.00 81.12 505 VAL A C 1
ATOM 3757 O O . VAL A 1 505 ? -22.843 -11.564 10.028 1.00 81.12 505 VAL A O 1
ATOM 3760 N N . LEU A 1 506 ? -23.939 -13.284 9.110 1.00 82.19 506 LEU A N 1
ATOM 3761 C CA . LEU A 1 506 ? -24.971 -12.457 8.473 1.00 82.19 506 LEU A CA 1
ATOM 3762 C C . LEU A 1 506 ? -25.834 -11.697 9.490 1.00 82.19 506 LEU A C 1
ATOM 3764 O O . LEU A 1 506 ? -26.103 -10.508 9.308 1.00 82.19 506 LEU A O 1
ATOM 3768 N N . LEU A 1 507 ? -26.228 -12.355 10.585 1.00 80.50 507 LEU A N 1
ATOM 3769 C CA . LEU A 1 507 ? -26.954 -11.715 11.686 1.00 80.50 507 LEU A CA 1
ATOM 3770 C C . LEU A 1 507 ? -26.101 -10.641 12.378 1.00 80.50 507 LEU A C 1
ATOM 3772 O O . LEU A 1 507 ? -26.602 -9.553 12.660 1.00 80.50 507 LEU A O 1
ATOM 3776 N N . ALA A 1 508 ? -24.810 -10.909 12.592 1.00 78.19 508 ALA A N 1
ATOM 3777 C CA . ALA A 1 508 ? -23.887 -9.941 13.178 1.00 78.19 508 ALA A CA 1
ATOM 3778 C C . ALA A 1 508 ? -23.683 -8.719 12.270 1.00 78.19 508 ALA A C 1
ATOM 3780 O O . ALA A 1 508 ? -23.751 -7.585 12.742 1.00 78.19 508 ALA A O 1
ATOM 3781 N N . ALA A 1 509 ? -23.497 -8.928 10.964 1.00 78.44 509 ALA A N 1
ATOM 3782 C CA . ALA A 1 509 ? -23.352 -7.855 9.984 1.00 78.44 509 ALA A CA 1
ATOM 3783 C C . ALA A 1 509 ? -24.604 -6.964 9.909 1.00 78.44 509 ALA A C 1
ATOM 3785 O O . ALA A 1 509 ? -24.488 -5.734 9.875 1.00 78.44 509 ALA A O 1
ATOM 3786 N N . SER A 1 510 ? -25.793 -7.575 9.959 1.00 78.38 510 SER A N 1
ATOM 3787 C CA . SER A 1 510 ? -27.072 -6.864 10.051 1.00 78.38 510 SER A CA 1
ATOM 3788 C C . SER A 1 510 ? -27.146 -6.006 11.320 1.00 78.38 510 SER A C 1
ATOM 3790 O O . SER A 1 510 ? -27.440 -4.812 11.253 1.00 78.38 510 SER A O 1
ATOM 3792 N N . GLU A 1 511 ? -26.778 -6.571 12.474 1.00 74.81 511 GLU A N 1
ATOM 3793 C CA . GLU A 1 511 ? -26.791 -5.877 13.765 1.00 74.81 511 GLU A CA 1
ATOM 3794 C C . GLU A 1 511 ? -25.785 -4.713 13.832 1.00 74.81 511 GLU A C 1
ATOM 3796 O O . GLU A 1 511 ? -26.125 -3.628 14.313 1.00 74.81 511 GLU A O 1
ATOM 3801 N N . VAL A 1 512 ? -24.562 -4.907 13.329 1.00 69.88 512 VAL A N 1
ATOM 3802 C CA . VAL A 1 512 ? -23.511 -3.873 13.267 1.00 69.88 512 VAL A CA 1
ATOM 3803 C C . VAL A 1 512 ? -23.955 -2.698 12.402 1.00 69.88 512 VAL A C 1
ATOM 3805 O O . VAL A 1 512 ? -23.804 -1.539 12.798 1.00 69.88 512 VAL A O 1
ATOM 3808 N N . THR A 1 513 ? -24.533 -2.999 11.242 1.00 69.69 513 THR A N 1
ATOM 3809 C CA . THR A 1 513 ? -24.936 -1.997 10.256 1.00 69.69 513 THR A CA 1
ATOM 3810 C C . THR A 1 513 ? -26.179 -1.232 10.709 1.00 69.69 513 THR A C 1
ATOM 3812 O O . THR A 1 513 ? -26.180 -0.003 10.678 1.00 69.69 513 THR A O 1
ATOM 3815 N N . ALA A 1 514 ? -27.204 -1.926 11.219 1.00 67.56 514 ALA A N 1
ATOM 3816 C CA . ALA A 1 514 ? -28.429 -1.305 11.732 1.00 67.56 514 ALA A CA 1
ATOM 3817 C C . ALA A 1 514 ? -28.155 -0.338 12.895 1.00 67.56 514 ALA A C 1
ATOM 3819 O O . ALA A 1 514 ? -28.856 0.659 13.070 1.00 67.56 514 ALA A O 1
ATOM 3820 N N . ARG A 1 515 ? -27.111 -0.614 13.684 1.00 61.34 515 ARG A N 1
ATOM 3821 C CA . ARG A 1 515 ? -26.678 0.234 14.802 1.00 61.34 515 ARG A CA 1
ATOM 3822 C C . ARG A 1 515 ? -25.647 1.295 14.411 1.00 61.34 515 ARG A C 1
ATOM 3824 O O . ARG A 1 515 ? -25.245 2.072 15.274 1.00 61.34 515 ARG A O 1
ATOM 3831 N N . GLY A 1 516 ? -25.210 1.332 13.150 1.00 59.38 516 GLY A N 1
ATOM 3832 C CA . GLY A 1 516 ? -24.205 2.277 12.661 1.00 59.38 516 GLY A CA 1
ATOM 3833 C C . GLY A 1 516 ? -22.838 2.129 13.335 1.00 59.38 516 GLY A C 1
ATOM 3834 O O . GLY A 1 516 ? -22.146 3.126 13.523 1.00 59.38 516 GLY A O 1
ATOM 3835 N N . LEU A 1 517 ? -22.469 0.910 13.747 1.00 62.25 517 LEU A N 1
ATOM 3836 C CA . LEU A 1 517 ? -21.232 0.649 14.494 1.00 62.25 517 LEU A CA 1
ATOM 3837 C C . LEU A 1 517 ? -20.001 0.572 13.581 1.00 62.25 517 LEU A C 1
ATOM 3839 O O . LEU A 1 517 ? -18.937 1.049 13.959 1.00 62.25 517 LEU A O 1
ATOM 3843 N N . ALA A 1 518 ? -20.142 -0.003 12.386 1.00 66.25 518 ALA A N 1
ATOM 3844 C CA . ALA A 1 518 ? -19.099 -0.060 11.364 1.00 66.25 518 ALA A CA 1
ATOM 3845 C C . ALA A 1 518 ? -19.721 -0.276 9.976 1.00 66.25 518 ALA A C 1
ATOM 3847 O O . ALA A 1 518 ? -20.839 -0.781 9.859 1.00 66.25 518 ALA A O 1
ATOM 3848 N N . ARG A 1 519 ? -18.985 0.068 8.913 1.00 73.31 519 ARG A N 1
ATOM 3849 C CA . ARG A 1 519 ? -19.323 -0.357 7.548 1.00 73.31 519 ARG A CA 1
ATOM 3850 C C . ARG A 1 519 ? -18.799 -1.777 7.343 1.00 73.31 519 ARG A C 1
ATOM 3852 O O . ARG A 1 519 ? -17.593 -1.984 7.432 1.00 73.31 519 ARG A O 1
ATOM 3859 N N . VAL A 1 520 ? -19.679 -2.733 7.055 1.00 77.88 520 VAL A N 1
ATOM 3860 C CA . VAL A 1 520 ? -19.302 -4.146 6.883 1.00 77.88 520 VAL A CA 1
ATOM 3861 C C . VAL A 1 520 ? -19.208 -4.508 5.401 1.00 77.88 520 VAL A C 1
ATOM 3863 O O . VAL A 1 520 ? -20.106 -4.193 4.612 1.00 77.88 520 VAL A O 1
ATOM 3866 N N . ILE A 1 521 ? -18.115 -5.178 5.034 1.00 77.19 521 ILE A N 1
ATOM 3867 C CA . ILE A 1 521 ? -17.903 -5.774 3.716 1.00 77.19 521 ILE A CA 1
ATOM 3868 C C . ILE A 1 521 ? -18.010 -7.292 3.867 1.00 77.19 521 ILE A C 1
ATOM 3870 O O . ILE A 1 521 ? -17.163 -7.913 4.504 1.00 77.19 521 ILE A O 1
ATOM 3874 N N . LEU A 1 522 ? -19.055 -7.881 3.289 1.00 79.06 522 LEU A N 1
ATOM 3875 C CA . LEU A 1 522 ? -19.270 -9.326 3.279 1.00 79.06 522 LEU A CA 1
ATOM 3876 C C . LEU A 1 522 ? -18.622 -9.938 2.040 1.00 79.06 522 LEU A C 1
ATOM 3878 O O . LEU A 1 522 ? -18.793 -9.432 0.927 1.00 79.06 522 LEU A O 1
ATOM 3882 N N . LEU A 1 523 ? -17.896 -11.035 2.236 1.00 70.38 523 LEU A N 1
ATOM 3883 C CA . LEU A 1 523 ? -17.116 -11.683 1.185 1.00 70.38 523 LEU A CA 1
ATOM 3884 C C . LEU A 1 523 ? -17.685 -13.063 0.848 1.00 70.38 523 LEU A C 1
ATOM 3886 O O . LEU A 1 523 ? -17.766 -13.938 1.711 1.00 70.38 523 LEU A O 1
ATOM 3890 N N . GLY A 1 524 ? -18.091 -13.234 -0.412 1.00 67.38 524 GLY A N 1
ATOM 3891 C CA . GLY A 1 524 ? -18.724 -14.452 -0.939 1.00 67.38 524 GLY A CA 1
ATOM 3892 C C . GLY A 1 524 ? -19.845 -14.139 -1.932 1.00 67.38 524 GLY A C 1
ATOM 3893 O O . GLY A 1 524 ? -20.476 -13.101 -1.797 1.00 67.38 524 GLY A O 1
ATOM 3894 N N . ASP A 1 525 ? -20.081 -15.021 -2.913 1.00 67.75 525 ASP A N 1
ATOM 3895 C CA . ASP A 1 525 ? -21.021 -14.860 -4.046 1.00 67.75 525 ASP A CA 1
ATOM 3896 C C . ASP A 1 525 ? -22.362 -14.171 -3.685 1.00 67.75 525 ASP A C 1
ATOM 3898 O O . ASP A 1 525 ? -23.016 -14.581 -2.727 1.00 67.75 525 ASP A O 1
ATOM 3902 N N . PRO A 1 526 ? -22.826 -13.139 -4.423 1.00 71.00 526 PRO A N 1
ATOM 3903 C CA . PRO A 1 526 ? -23.782 -12.194 -3.869 1.00 71.00 526 PRO A CA 1
ATOM 3904 C C . PRO A 1 526 ? -25.189 -12.766 -3.954 1.00 71.00 526 PRO A C 1
ATOM 3906 O O . PRO A 1 526 ? -26.045 -12.432 -3.140 1.00 71.00 526 PRO A O 1
ATOM 3909 N N . VAL A 1 527 ? -25.403 -13.695 -4.889 1.00 73.94 527 VAL A N 1
ATOM 3910 C CA . VAL A 1 527 ? -26.610 -14.507 -4.984 1.00 73.94 527 VAL A CA 1
ATOM 3911 C C . VAL A 1 527 ? -26.676 -15.464 -3.794 1.00 73.94 527 VAL A C 1
ATOM 3913 O O . VAL A 1 527 ? -27.705 -15.548 -3.125 1.00 73.94 527 VAL A O 1
ATOM 3916 N N . THR A 1 528 ? -25.573 -16.143 -3.484 1.00 74.12 528 THR A N 1
ATOM 3917 C CA . THR A 1 528 ? -25.469 -17.071 -2.350 1.00 74.12 528 THR A CA 1
ATOM 3918 C C . THR A 1 528 ? -25.664 -16.347 -1.019 1.00 74.12 528 THR A C 1
ATOM 3920 O O . THR A 1 528 ? -26.506 -16.751 -0.221 1.00 74.12 528 THR A O 1
ATOM 3923 N N . VAL A 1 529 ? -24.968 -15.230 -0.807 1.00 77.12 529 VAL A N 1
ATOM 3924 C CA . VAL A 1 529 ? -25.059 -14.411 0.410 1.00 77.12 529 VAL A CA 1
ATOM 3925 C C . VAL A 1 529 ? -26.464 -13.841 0.598 1.00 77.12 529 VAL A C 1
ATOM 3927 O O . VAL A 1 529 ? -27.011 -13.917 1.696 1.00 77.12 529 VAL A O 1
ATOM 3930 N N . ALA A 1 530 ? -27.100 -13.331 -0.463 1.00 79.06 530 ALA A N 1
ATOM 3931 C CA . ALA A 1 530 ? -28.476 -12.839 -0.382 1.00 79.06 530 ALA A CA 1
ATOM 3932 C C . ALA A 1 530 ? -29.473 -13.957 -0.033 1.00 79.06 530 ALA A C 1
ATOM 3934 O O . ALA A 1 530 ? -30.396 -13.747 0.759 1.00 79.06 530 ALA A O 1
ATOM 3935 N N . ASN A 1 531 ? -29.282 -15.155 -0.591 1.00 80.81 531 ASN A N 1
ATOM 3936 C CA . ASN A 1 531 ? -30.124 -16.312 -0.299 1.00 80.81 531 ASN A CA 1
ATOM 3937 C C . ASN A 1 531 ? -29.963 -16.793 1.149 1.00 80.81 531 ASN A C 1
ATOM 3939 O O . ASN A 1 531 ? -30.968 -17.031 1.820 1.00 80.81 531 ASN A O 1
ATOM 3943 N N . GLU A 1 532 ? -28.732 -16.906 1.648 1.00 81.81 532 GLU A N 1
ATOM 3944 C CA . GLU A 1 532 ? -28.472 -17.301 3.036 1.00 81.81 532 GLU A CA 1
ATOM 3945 C C . GLU A 1 532 ? -28.935 -16.227 4.033 1.00 81.81 532 GLU A C 1
ATOM 3947 O O . GLU A 1 532 ? -29.537 -16.561 5.054 1.00 81.81 532 GLU A O 1
ATOM 3952 N N . ALA A 1 533 ? -28.799 -14.937 3.707 1.00 82.56 533 ALA A N 1
ATOM 3953 C CA . ALA A 1 533 ? -29.320 -13.846 4.537 1.00 82.56 533 ALA A CA 1
ATOM 3954 C C . ALA A 1 533 ? -30.848 -13.898 4.643 1.00 82.56 533 ALA A C 1
ATOM 3956 O O . ALA A 1 533 ? -31.408 -13.766 5.733 1.00 82.56 533 ALA A O 1
ATOM 3957 N N . LYS A 1 534 ? -31.529 -14.187 3.527 1.00 83.75 534 LYS A N 1
ATOM 3958 C CA . LYS A 1 534 ? -32.983 -14.368 3.498 1.00 83.75 534 LYS A CA 1
ATOM 3959 C C . LYS A 1 534 ? -33.434 -15.576 4.323 1.00 83.75 534 LYS A C 1
ATOM 3961 O O . LYS A 1 534 ? -34.453 -15.485 5.002 1.00 83.75 534 LYS A O 1
ATOM 3966 N N . LYS A 1 535 ? -32.686 -16.686 4.295 1.00 82.81 535 LYS A N 1
ATOM 3967 C CA . LYS A 1 535 ? -32.956 -17.867 5.136 1.00 82.81 535 LYS A CA 1
ATOM 3968 C C . LYS A 1 535 ? -32.732 -17.582 6.622 1.00 82.81 535 LYS A C 1
ATOM 3970 O O . LYS A 1 535 ? -33.510 -18.051 7.446 1.00 82.81 535 LYS A O 1
ATOM 3975 N N . ALA A 1 536 ? -31.695 -16.816 6.954 1.00 81.38 536 ALA A N 1
ATOM 3976 C CA . ALA A 1 536 ? -31.351 -16.453 8.327 1.00 81.38 536 ALA A CA 1
ATOM 3977 C C . ALA A 1 536 ? -32.214 -15.312 8.905 1.00 81.38 536 ALA A C 1
ATOM 3979 O O . ALA A 1 536 ? -32.175 -15.078 10.110 1.00 81.38 536 ALA A O 1
ATOM 3980 N N . GLY A 1 537 ? -32.984 -14.600 8.071 1.00 83.31 537 GLY A N 1
ATOM 3981 C CA . GLY A 1 537 ? -33.770 -13.433 8.485 1.00 83.31 537 GLY A CA 1
ATOM 3982 C C . GLY A 1 537 ? -32.927 -12.184 8.775 1.00 83.31 537 GLY A C 1
ATOM 3983 O O . GLY A 1 537 ? -33.352 -11.339 9.559 1.00 83.31 537 GLY A O 1
ATOM 3984 N N . ALA A 1 538 ? -31.738 -12.069 8.175 1.00 83.12 538 ALA A N 1
ATOM 3985 C CA . ALA A 1 538 ? -30.817 -10.951 8.372 1.00 83.12 538 ALA A CA 1
ATOM 3986 C C . ALA A 1 538 ? -31.011 -9.862 7.298 1.00 83.12 538 ALA A C 1
ATOM 3988 O O . ALA A 1 538 ? -31.007 -10.161 6.103 1.00 83.12 538 ALA A O 1
ATOM 3989 N N . ASP A 1 539 ? -31.135 -8.595 7.708 1.00 82.50 539 ASP A N 1
ATOM 3990 C CA . ASP A 1 539 ? -31.145 -7.449 6.787 1.00 82.50 539 ASP A CA 1
ATOM 3991 C C . ASP A 1 539 ? -29.713 -6.967 6.529 1.00 82.50 539 ASP A C 1
ATOM 3993 O O . ASP A 1 539 ? -29.088 -6.345 7.390 1.00 82.50 539 ASP A O 1
ATOM 3997 N N . ILE A 1 540 ? -29.198 -7.263 5.336 1.00 80.12 540 ILE A N 1
ATOM 3998 C CA . ILE A 1 540 ? -27.850 -6.887 4.889 1.00 80.12 540 ILE A CA 1
ATOM 3999 C C . ILE A 1 540 ? -27.851 -5.696 3.916 1.00 80.12 540 ILE A C 1
ATOM 4001 O O . ILE A 1 540 ? -26.845 -5.447 3.258 1.00 80.12 540 ILE A O 1
ATOM 4005 N N . SER A 1 541 ? -28.957 -4.950 3.802 1.00 76.94 541 SER A N 1
ATOM 4006 C CA . SER A 1 541 ? -29.105 -3.844 2.835 1.00 76.94 541 SER A CA 1
ATOM 4007 C C . SER A 1 541 ? -28.093 -2.704 3.009 1.00 76.94 541 SER A C 1
ATOM 4009 O O . SER A 1 541 ? -27.771 -2.015 2.042 1.00 76.94 541 SER A O 1
ATOM 4011 N N . GLY A 1 542 ? -27.560 -2.514 4.219 1.00 69.12 542 GLY A N 1
ATOM 4012 C CA . GLY A 1 542 ? -26.484 -1.555 4.486 1.00 69.12 542 GLY A CA 1
ATOM 4013 C C . GLY A 1 542 ? -25.065 -2.145 4.425 1.00 69.12 542 GLY A C 1
ATOM 4014 O O . GLY A 1 542 ? -24.101 -1.419 4.675 1.00 69.12 542 GLY A O 1
ATOM 4015 N N . CYS A 1 543 ? -24.914 -3.436 4.116 1.00 76.50 543 CYS A N 1
ATOM 4016 C CA . CYS A 1 543 ? -23.620 -4.081 3.906 1.00 76.50 543 CYS A CA 1
ATOM 4017 C C . CYS A 1 543 ? -23.251 -4.055 2.416 1.00 76.50 543 CYS A C 1
ATOM 4019 O O . CYS A 1 543 ? -24.111 -4.164 1.543 1.00 76.50 543 CYS A O 1
ATOM 4021 N N . SER A 1 544 ? -21.958 -3.972 2.101 1.00 73.69 544 SER A N 1
ATOM 4022 C CA . SER A 1 544 ? -21.488 -4.230 0.734 1.00 73.69 544 SER A CA 1
ATOM 4023 C C . SER A 1 544 ? -21.096 -5.696 0.598 1.00 73.69 544 SER A C 1
ATOM 4025 O O . SER A 1 544 ? -20.222 -6.152 1.330 1.00 73.69 544 SER A O 1
ATOM 4027 N N . VAL A 1 545 ? -21.705 -6.416 -0.342 1.00 67.62 545 VAL A N 1
ATOM 4028 C CA . VAL A 1 545 ? -21.315 -7.790 -0.683 1.00 67.62 545 VAL A CA 1
ATOM 4029 C C . VAL A 1 545 ? -20.368 -7.729 -1.875 1.00 67.62 545 VAL A C 1
ATOM 4031 O O . VAL A 1 545 ? -20.730 -7.181 -2.916 1.00 67.62 545 VAL A O 1
ATOM 4034 N N . ASN A 1 546 ? -19.142 -8.222 -1.717 1.00 63.66 546 ASN A N 1
ATOM 4035 C CA . ASN A 1 546 ? -18.118 -8.153 -2.757 1.00 63.66 546 ASN A CA 1
ATOM 4036 C C . ASN A 1 546 ? -17.717 -9.556 -3.216 1.00 63.66 546 ASN A C 1
ATOM 4038 O O . ASN A 1 546 ? -17.339 -10.404 -2.407 1.00 63.66 546 ASN A O 1
ATOM 4042 N N . THR A 1 547 ? -17.847 -9.793 -4.522 1.00 55.62 547 THR A N 1
ATOM 4043 C CA . THR A 1 547 ? -17.805 -11.142 -5.123 1.00 55.62 547 THR A CA 1
ATOM 4044 C C . THR A 1 547 ? -17.072 -11.198 -6.441 1.00 55.62 547 THR A C 1
ATOM 4046 O O . THR A 1 547 ? -16.767 -12.276 -6.932 1.00 55.62 547 THR A O 1
ATOM 4049 N N . SER A 1 548 ? -16.794 -10.040 -7.024 1.00 45.03 548 SER A N 1
ATOM 4050 C CA . SER A 1 548 ? -16.437 -9.907 -8.432 1.00 45.03 548 SER A CA 1
ATOM 4051 C C . SER A 1 548 ? -15.120 -9.173 -8.631 1.00 45.03 548 SER A C 1
ATOM 4053 O O . SER A 1 548 ? -14.904 -8.514 -9.642 1.00 45.03 548 SER A O 1
ATOM 4055 N N . ARG A 1 549 ? -14.218 -9.260 -7.656 1.00 47.31 549 ARG A N 1
ATOM 4056 C CA . ARG A 1 549 ? -12.879 -8.687 -7.787 1.00 47.31 549 ARG A CA 1
ATOM 4057 C C . ARG A 1 549 ? -11.780 -9.655 -7.399 1.00 47.31 549 ARG A C 1
ATOM 4059 O O . ARG A 1 549 ? -10.703 -9.201 -7.044 1.00 47.31 549 ARG A O 1
ATOM 4066 N N . LEU A 1 550 ? -12.021 -10.965 -7.496 1.00 43.69 550 LEU A N 1
ATOM 4067 C CA . LEU A 1 550 ? -10.901 -11.902 -7.434 1.00 43.69 550 LEU A CA 1
ATOM 4068 C C . LEU A 1 550 ? -9.844 -11.473 -8.461 1.00 43.69 550 LEU A C 1
ATOM 4070 O O . LEU A 1 550 ? -8.705 -11.323 -8.067 1.00 43.69 550 LEU A O 1
ATOM 4074 N N . ASP A 1 551 ? -10.251 -11.072 -9.669 1.00 41.06 551 ASP A N 1
ATOM 4075 C CA . ASP A 1 551 ? -9.344 -10.529 -10.688 1.00 41.06 551 ASP A CA 1
ATOM 4076 C C . ASP A 1 551 ? -8.720 -9.191 -10.271 1.00 41.06 551 ASP A C 1
ATOM 4078 O O . ASP A 1 551 ? -7.512 -9.099 -10.231 1.00 41.06 551 ASP A O 1
ATOM 4082 N N . LYS A 1 552 ? -9.483 -8.199 -9.786 1.00 39.56 552 LYS A N 1
ATOM 4083 C CA . LYS A 1 552 ? -8.919 -6.888 -9.384 1.00 39.56 552 LYS A CA 1
ATOM 4084 C C . LYS A 1 552 ? -7.985 -6.930 -8.158 1.00 39.56 552 LYS A C 1
ATOM 4086 O O . LYS A 1 552 ? -7.174 -6.028 -7.969 1.00 39.56 552 LYS A O 1
ATOM 4091 N N . TYR A 1 553 ? -8.131 -7.929 -7.286 1.00 43.66 553 TYR A N 1
ATOM 4092 C CA . TYR A 1 553 ? -7.261 -8.136 -6.124 1.00 43.66 553 TYR A CA 1
ATOM 4093 C C . TYR A 1 553 ? -6.163 -9.157 -6.393 1.00 43.66 553 TYR A C 1
ATOM 4095 O O . TYR A 1 553 ? -5.102 -9.015 -5.806 1.00 43.66 553 TYR A O 1
ATOM 4103 N N . VAL A 1 554 ? -6.363 -10.116 -7.302 1.00 40.16 554 VAL A N 1
ATOM 4104 C CA . VAL A 1 554 ? -5.279 -10.861 -7.954 1.00 40.16 554 VAL A CA 1
ATOM 4105 C C . VAL A 1 554 ? -4.395 -9.876 -8.702 1.00 40.16 554 VAL A C 1
ATOM 4107 O O . VAL A 1 554 ? -3.199 -9.945 -8.503 1.00 40.16 554 VAL A O 1
ATOM 4110 N N . ASP A 1 555 ? -4.950 -8.887 -9.403 1.00 42.47 555 ASP A N 1
ATOM 4111 C CA . ASP A 1 555 ? -4.236 -7.782 -10.040 1.00 42.47 555 ASP A CA 1
ATOM 4112 C C . ASP A 1 555 ? -3.498 -6.944 -9.008 1.00 42.47 555 ASP A C 1
ATOM 4114 O O . ASP A 1 555 ? -2.356 -6.604 -9.245 1.00 42.47 555 ASP A O 1
ATOM 4118 N N . ALA A 1 556 ? -4.082 -6.683 -7.831 1.00 38.97 556 ALA A N 1
ATOM 4119 C CA . ALA A 1 556 ? -3.435 -5.940 -6.749 1.00 38.97 556 ALA A CA 1
ATOM 4120 C C . ALA A 1 556 ? -2.393 -6.759 -5.948 1.00 38.97 556 ALA A C 1
ATOM 4122 O O . ALA A 1 556 ? -1.418 -6.193 -5.458 1.00 38.97 556 ALA A O 1
ATOM 4123 N N . LEU A 1 557 ? -2.538 -8.087 -5.853 1.00 36.62 557 LEU A N 1
ATOM 4124 C CA . LEU A 1 557 ? -1.515 -9.036 -5.382 1.00 36.62 557 LEU A CA 1
ATOM 4125 C C . LEU A 1 557 ? -0.403 -9.153 -6.429 1.00 36.62 557 LEU A C 1
ATOM 4127 O O . LEU A 1 557 ? 0.764 -9.178 -6.063 1.00 36.62 557 LEU A O 1
ATOM 4131 N N . VAL A 1 558 ? -0.760 -9.132 -7.712 1.00 40.19 558 VAL A N 1
ATOM 4132 C CA . VAL A 1 558 ? 0.102 -8.971 -8.886 1.00 40.19 558 VAL A CA 1
ATOM 4133 C C . VAL A 1 558 ? 0.630 -7.539 -8.975 1.00 40.19 558 VAL A C 1
ATOM 4135 O O . VAL A 1 558 ? 1.609 -7.350 -9.651 1.00 40.19 558 VAL A O 1
ATOM 4138 N N . GLU A 1 559 ? 0.100 -6.535 -8.270 1.00 39.94 559 GLU A N 1
ATOM 4139 C CA . GLU A 1 559 ? 0.584 -5.138 -8.238 1.00 39.94 559 GLU A CA 1
ATOM 4140 C C . GLU A 1 559 ? 1.557 -4.930 -7.062 1.00 39.94 559 GLU A C 1
ATOM 4142 O O . GLU A 1 559 ? 2.580 -4.258 -7.189 1.00 39.94 559 GLU A O 1
ATOM 4147 N N . ILE A 1 560 ? 1.265 -5.562 -5.916 1.00 37.03 560 ILE A N 1
ATOM 4148 C CA . ILE A 1 560 ? 2.093 -5.594 -4.698 1.00 37.03 560 ILE A CA 1
ATOM 4149 C C . ILE A 1 560 ? 3.259 -6.582 -4.856 1.00 37.03 560 ILE A C 1
ATOM 4151 O O . ILE A 1 560 ? 4.387 -6.282 -4.464 1.00 37.03 560 ILE A O 1
ATOM 4155 N N . ARG A 1 561 ? 3.009 -7.758 -5.445 1.00 38.59 561 ARG A N 1
ATOM 4156 C CA . ARG A 1 561 ? 4.015 -8.740 -5.892 1.00 38.59 561 ARG A CA 1
ATOM 4157 C C . ARG A 1 561 ? 4.210 -8.716 -7.392 1.00 38.59 561 ARG A C 1
ATOM 4159 O O . ARG A 1 561 ? 4.775 -9.648 -7.963 1.00 38.59 561 ARG A O 1
ATOM 4166 N N . LYS A 1 562 ? 3.921 -7.562 -7.989 1.00 38.75 562 LYS A N 1
ATOM 4167 C CA . LYS A 1 562 ? 4.423 -7.267 -9.312 1.00 38.75 562 LYS A CA 1
ATOM 4168 C C . LYS A 1 562 ? 5.903 -7.407 -9.351 1.00 38.75 562 LYS A C 1
ATOM 4170 O O . LYS A 1 562 ? 6.338 -7.605 -10.429 1.00 38.75 562 LYS A O 1
ATOM 4175 N N . LYS A 1 563 ? 6.676 -7.414 -8.261 1.00 37.66 563 LYS A N 1
ATOM 4176 C CA . LYS A 1 563 ? 8.092 -7.785 -8.312 1.00 37.66 563 LYS A CA 1
ATOM 4177 C C . LYS A 1 563 ? 8.400 -9.187 -8.857 1.00 37.66 563 LYS A C 1
ATOM 4179 O O . LYS A 1 563 ? 9.585 -9.380 -9.032 1.00 37.66 563 LYS A O 1
ATOM 4184 N N . LYS A 1 564 ? 7.448 -10.116 -9.091 1.00 32.09 564 LYS A N 1
ATOM 4185 C CA . LYS A 1 564 ? 7.671 -11.558 -9.393 1.00 32.09 564 LYS A CA 1
ATOM 4186 C C . LYS A 1 564 ? 6.688 -12.195 -10.424 1.00 32.09 564 LYS A C 1
ATOM 4188 O O . LYS A 1 564 ? 6.379 -13.369 -10.290 1.00 32.09 564 LYS A O 1
ATOM 4193 N N . GLY A 1 565 ? 6.201 -11.392 -11.377 1.00 35.69 565 GLY A N 1
ATOM 4194 C CA . GLY A 1 565 ? 5.184 -11.588 -12.419 1.00 35.69 565 GLY A CA 1
ATOM 4195 C C . GLY A 1 565 ? 4.810 -12.993 -12.908 1.00 35.69 565 GLY A C 1
ATOM 4196 O O . GLY A 1 565 ? 5.633 -13.888 -12.984 1.00 35.69 565 GLY A O 1
ATOM 4197 N N . ILE A 1 566 ? 3.522 -13.117 -13.258 1.00 29.72 566 ILE A N 1
ATOM 4198 C CA . ILE A 1 566 ? 2.873 -13.986 -14.264 1.00 29.72 566 ILE A CA 1
ATOM 4199 C C . ILE A 1 566 ? 1.406 -13.516 -14.362 1.00 29.72 566 ILE A C 1
ATOM 4201 O O . ILE A 1 566 ? 0.755 -13.348 -13.327 1.00 29.72 566 ILE A O 1
ATOM 4205 N N . SER A 1 567 ? 0.861 -13.378 -15.580 1.00 35.47 567 SER A N 1
ATOM 4206 C CA . SER A 1 567 ? -0.575 -13.533 -15.899 1.00 35.47 567 SER A CA 1
ATOM 4207 C C . SER A 1 567 ? -0.804 -13.591 -17.429 1.00 35.47 567 SER A C 1
ATOM 4209 O O . SER A 1 567 ? 0.121 -13.401 -18.198 1.00 35.47 567 SER A O 1
ATOM 4211 N N . ARG A 1 568 ? -2.023 -13.955 -17.854 1.00 28.95 568 ARG A N 1
ATOM 4212 C CA . ARG A 1 568 ? -2.361 -15.127 -18.682 1.00 28.95 568 ARG A CA 1
ATOM 4213 C C . ARG A 1 568 ? -3.171 -14.798 -19.955 1.00 28.95 568 ARG A C 1
ATOM 4215 O O . ARG A 1 568 ? -4.144 -15.495 -20.237 1.00 28.95 568 ARG A O 1
ATOM 4222 N N . GLU A 1 569 ? -2.788 -13.788 -20.735 1.00 27.56 569 GLU A N 1
ATOM 4223 C CA . GLU A 1 569 ? -3.523 -13.396 -21.957 1.00 27.56 569 GLU A CA 1
ATOM 4224 C C . GLU A 1 569 ? -2.610 -13.179 -23.175 1.00 27.56 569 GLU A C 1
ATOM 4226 O O . GLU A 1 569 ? -2.581 -12.128 -23.806 1.00 27.56 569 GLU A O 1
ATOM 4231 N N . VAL A 1 570 ? -1.912 -14.244 -23.575 1.00 30.50 570 VAL A N 1
ATOM 4232 C CA . VAL A 1 570 ? -1.443 -14.398 -24.959 1.00 30.50 570 VAL A CA 1
ATOM 4233 C C . VAL A 1 570 ? -2.599 -14.956 -25.785 1.00 30.50 570 VAL A C 1
ATOM 4235 O O . VAL A 1 570 ? -2.762 -16.171 -25.875 1.00 30.50 570 VAL A O 1
ATOM 4238 N N . ALA A 1 571 ? -3.420 -14.068 -26.351 1.00 24.91 571 ALA A N 1
ATOM 4239 C CA . ALA A 1 571 ? -4.180 -14.316 -27.581 1.00 24.91 571 ALA A CA 1
ATOM 4240 C C . ALA A 1 571 ? -4.965 -13.069 -28.035 1.00 24.91 571 ALA A C 1
ATOM 4242 O O . ALA A 1 571 ? -6.169 -12.971 -27.824 1.00 24.91 571 ALA A O 1
ATOM 4243 N N . SER A 1 572 ? -4.307 -12.147 -28.737 1.00 22.48 572 SER A N 1
ATOM 4244 C CA . SER A 1 572 ? -4.857 -11.590 -29.985 1.00 22.48 572 SER A CA 1
ATOM 4245 C C . SER A 1 572 ? -3.763 -10.834 -30.734 1.00 22.48 572 SER A C 1
ATOM 4247 O O . SER A 1 572 ? -3.426 -9.690 -30.454 1.00 22.48 572 SER A O 1
ATOM 4249 N N . ASP A 1 573 ? -3.171 -11.543 -31.683 1.00 25.92 573 ASP A N 1
ATOM 4250 C CA . ASP A 1 573 ? -2.318 -10.981 -32.715 1.00 25.92 573 ASP A CA 1
ATOM 4251 C C . ASP A 1 573 ? -3.230 -10.388 -33.801 1.00 25.92 573 ASP A C 1
ATOM 4253 O O . ASP A 1 573 ? -4.081 -11.109 -34.329 1.00 25.92 573 ASP A O 1
ATOM 4257 N N . GLN A 1 574 ? -3.092 -9.094 -34.111 1.00 23.58 574 GLN A N 1
ATOM 4258 C CA . GLN A 1 574 ? -2.683 -8.638 -35.447 1.00 23.58 574 GLN A CA 1
ATOM 4259 C C . GLN A 1 574 ? -2.744 -7.114 -35.647 1.00 23.58 574 GLN A C 1
ATOM 4261 O O . GLN A 1 574 ? -3.589 -6.406 -35.112 1.00 23.58 574 GLN A O 1
ATOM 4266 N N . SER A 1 575 ? -1.848 -6.706 -36.556 1.00 24.48 575 SER A N 1
ATOM 4267 C CA . SER A 1 575 ? -1.802 -5.505 -37.403 1.00 24.48 575 SER A CA 1
ATOM 4268 C C . SER A 1 575 ? -1.274 -4.190 -36.820 1.00 24.48 575 SER A C 1
ATOM 4270 O O . SER A 1 575 ? -2.026 -3.258 -36.588 1.00 24.48 575 SER A O 1
ATOM 4272 N N . ALA A 1 576 ? 0.059 -4.077 -36.750 1.00 26.41 576 ALA A N 1
ATOM 4273 C CA . ALA A 1 576 ? 0.832 -2.902 -37.184 1.00 26.41 576 ALA A CA 1
ATOM 4274 C C . ALA A 1 576 ? 2.328 -3.279 -37.286 1.00 26.41 576 ALA A C 1
ATOM 4276 O O . ALA A 1 576 ? 2.791 -4.184 -36.600 1.00 26.41 576 ALA A O 1
ATOM 4277 N N . TRP A 1 577 ? 3.080 -2.612 -38.167 1.00 32.34 577 TRP A N 1
ATOM 4278 C CA . TRP A 1 577 ? 4.516 -2.824 -38.439 1.00 32.34 577 TRP A CA 1
ATOM 4279 C C . TRP A 1 577 ? 5.362 -3.112 -37.167 1.00 32.34 577 TRP A C 1
ATOM 4281 O O . TRP A 1 577 ? 5.254 -2.342 -36.210 1.00 32.34 577 TRP A O 1
ATOM 4291 N N . PRO A 1 578 ? 6.246 -4.138 -37.137 1.00 36.81 578 PRO A N 1
ATOM 4292 C CA . PRO A 1 578 ? 6.893 -4.662 -35.917 1.00 36.81 578 PRO A CA 1
ATOM 4293 C C . PRO A 1 578 ? 8.011 -3.771 -35.329 1.00 36.81 578 PRO A C 1
ATOM 4295 O O . PRO A 1 578 ? 8.921 -4.258 -34.667 1.00 36.81 578 PRO A O 1
ATOM 4298 N N . ALA A 1 579 ? 7.978 -2.456 -35.556 1.00 51.62 579 ALA A N 1
ATOM 4299 C CA . ALA A 1 579 ? 8.933 -1.539 -34.941 1.00 51.62 579 ALA A CA 1
ATOM 4300 C C . ALA A 1 579 ? 8.535 -1.237 -33.488 1.00 51.62 579 ALA A C 1
ATOM 4302 O O . ALA A 1 579 ? 7.498 -0.625 -33.221 1.00 51.62 579 ALA A O 1
ATOM 4303 N N . GLU A 1 580 ? 9.391 -1.620 -32.546 1.00 54.47 580 GLU A N 1
ATOM 4304 C CA . GLU A 1 580 ? 9.193 -1.345 -31.127 1.00 54.47 580 GLU A CA 1
ATOM 4305 C C . GLU A 1 580 ? 9.444 0.136 -30.804 1.00 54.47 580 GLU A C 1
ATOM 4307 O O . GLU A 1 580 ? 10.474 0.718 -31.154 1.00 54.47 580 GLU A O 1
ATOM 4312 N N . LYS A 1 581 ? 8.491 0.769 -30.112 1.00 65.00 581 LYS A N 1
ATOM 4313 C CA . LYS A 1 581 ? 8.632 2.138 -29.594 1.00 65.00 581 LYS A CA 1
ATOM 4314 C C . LYS A 1 581 ? 8.997 2.096 -28.114 1.00 65.00 581 LYS A C 1
ATOM 4316 O O . LYS A 1 581 ? 8.365 1.373 -27.347 1.00 65.00 581 LYS A O 1
ATOM 4321 N N . GLY A 1 582 ? 9.971 2.915 -27.718 1.00 53.34 582 GLY A N 1
ATOM 4322 C CA . GLY A 1 582 ? 10.390 3.061 -26.325 1.00 53.34 582 GLY A CA 1
ATOM 4323 C C . GLY A 1 582 ? 9.765 4.251 -25.600 1.00 53.34 582 GLY A C 1
ATOM 4324 O O . GLY A 1 582 ? 9.885 5.392 -26.052 1.00 53.34 582 GLY A O 1
ATOM 4325 N N . ALA A 1 583 ? 9.165 4.005 -24.435 1.00 63.75 583 ALA A N 1
ATOM 4326 C CA . ALA A 1 583 ? 8.870 5.026 -23.443 1.00 63.75 583 ALA A CA 1
ATOM 4327 C C . ALA A 1 583 ? 10.195 5.433 -22.800 1.00 63.75 583 ALA A C 1
ATOM 4329 O O . ALA A 1 583 ? 10.803 4.650 -22.074 1.00 63.75 583 ALA A O 1
ATOM 4330 N N . GLY A 1 584 ? 10.664 6.647 -23.099 1.00 82.31 584 GLY A N 1
ATOM 4331 C CA . GLY A 1 584 ? 11.873 7.194 -22.482 1.00 82.31 584 GLY A CA 1
ATOM 4332 C C . GLY A 1 584 ? 11.722 7.431 -20.970 1.00 82.31 584 GLY A C 1
ATOM 4333 O O . GLY A 1 584 ? 10.770 6.996 -20.335 1.00 82.31 584 GLY A O 1
ATOM 4334 N N . GLU A 1 585 ? 12.622 8.222 -20.389 1.00 87.31 585 GLU A N 1
ATOM 4335 C CA . GLU A 1 585 ? 12.771 8.449 -18.934 1.00 87.31 585 GLU A CA 1
ATOM 4336 C C . GLU A 1 585 ? 11.597 9.150 -18.207 1.00 87.31 585 GLU A C 1
ATOM 4338 O O . GLU A 1 585 ? 11.782 9.717 -17.128 1.00 87.31 585 GLU A O 1
ATOM 4343 N N . GLY A 1 586 ? 10.430 9.284 -18.835 1.00 86.94 586 GLY A N 1
ATOM 4344 C CA . GLY A 1 586 ? 9.370 10.191 -18.401 1.00 86.94 586 GLY A CA 1
ATOM 4345 C C . GLY A 1 586 ? 8.143 9.562 -17.765 1.00 86.94 586 GLY A C 1
ATOM 4346 O O . GLY A 1 586 ? 7.271 10.331 -17.359 1.00 86.94 586 GLY A O 1
ATOM 4347 N N . GLY A 1 587 ? 8.075 8.234 -17.698 1.00 90.38 587 GLY A N 1
ATOM 4348 C CA . GLY A 1 587 ? 6.833 7.512 -17.452 1.00 90.38 587 GLY A CA 1
ATOM 4349 C C . GLY A 1 587 ? 5.945 7.426 -18.689 1.00 90.38 587 GLY A C 1
ATOM 4350 O O . GLY A 1 587 ? 6.234 8.010 -19.737 1.00 90.38 587 GLY A O 1
ATOM 4351 N N . GLU A 1 588 ? 4.837 6.712 -18.543 1.00 91.69 588 GLU A N 1
ATOM 4352 C CA . GLU A 1 588 ? 3.801 6.574 -19.560 1.00 91.69 588 GLU A CA 1
ATOM 4353 C C . GLU A 1 588 ? 2.418 6.655 -18.918 1.00 91.69 588 GLU A C 1
ATOM 4355 O O . GLU A 1 588 ? 2.219 6.133 -17.823 1.00 91.69 588 GLU A O 1
ATOM 4360 N N . ASP A 1 589 ? 1.506 7.372 -19.571 1.00 91.19 589 ASP A N 1
ATOM 4361 C CA . ASP A 1 589 ? 0.125 7.503 -19.115 1.00 91.19 589 ASP A CA 1
ATOM 4362 C C . ASP A 1 589 ? -0.611 6.163 -19.306 1.00 91.19 589 ASP A C 1
ATOM 4364 O O . ASP A 1 589 ? -0.619 5.666 -20.440 1.00 91.19 589 ASP A O 1
ATOM 4368 N N . PRO A 1 590 ? -1.222 5.594 -18.247 1.00 89.19 590 PRO A N 1
ATOM 4369 C CA . PRO A 1 590 ? -1.962 4.336 -18.306 1.00 89.19 590 PRO A CA 1
ATOM 4370 C C . PRO A 1 590 ? -3.021 4.245 -19.402 1.00 89.19 590 PRO A C 1
ATOM 4372 O O . PRO A 1 590 ? -3.250 3.165 -19.944 1.00 89.19 590 PRO A O 1
ATOM 4375 N N . ILE A 1 591 ? -3.627 5.372 -19.796 1.00 88.19 591 ILE A N 1
ATOM 4376 C CA . ILE A 1 591 ? -4.635 5.391 -20.868 1.00 88.19 591 ILE A CA 1
ATOM 4377 C C . ILE A 1 591 ? -4.090 4.842 -22.199 1.00 88.19 591 ILE A C 1
ATOM 4379 O O . ILE A 1 591 ? -4.847 4.395 -23.054 1.00 88.19 591 ILE A O 1
ATOM 4383 N N . ARG A 1 592 ? -2.762 4.848 -22.386 1.00 87.06 592 ARG A N 1
ATOM 4384 C CA . ARG A 1 592 ? -2.092 4.377 -23.605 1.00 87.06 592 ARG A CA 1
ATOM 4385 C C . ARG A 1 592 ? -2.007 2.858 -23.721 1.00 87.06 592 ARG A C 1
ATOM 4387 O O . ARG A 1 592 ? -1.667 2.386 -24.800 1.00 87.06 592 ARG A O 1
ATOM 4394 N N . TRP A 1 593 ? -2.268 2.106 -22.655 1.00 88.06 593 TRP A N 1
ATOM 4395 C CA . TRP A 1 593 ? -2.148 0.642 -22.670 1.00 88.06 593 TRP A CA 1
ATOM 4396 C C . TRP A 1 593 ? -3.381 -0.056 -23.235 1.00 88.06 593 TRP A C 1
ATOM 4398 O O . TRP A 1 593 ? -3.319 -1.235 -23.559 1.00 88.06 593 TRP A O 1
ATOM 4408 N N . THR A 1 594 ? -4.484 0.675 -23.394 1.00 84.81 594 THR A N 1
ATOM 4409 C CA . THR A 1 594 ? -5.707 0.135 -23.990 1.00 84.81 594 THR A CA 1
ATOM 4410 C C . THR A 1 594 ? -5.647 0.240 -25.512 1.00 84.81 594 THR A C 1
ATOM 4412 O O . THR A 1 594 ? -5.219 1.261 -26.058 1.00 84.81 594 THR A O 1
ATOM 4415 N N . THR A 1 595 ? -6.074 -0.821 -26.193 1.00 88.19 595 THR A N 1
ATOM 4416 C CA . THR A 1 595 ? -6.297 -0.807 -27.642 1.00 88.19 595 THR A CA 1
ATOM 4417 C C . THR A 1 595 ? -7.472 0.101 -27.973 1.00 88.19 595 THR A C 1
ATOM 4419 O O . THR A 1 595 ? -8.486 0.102 -27.280 1.00 88.19 595 THR A O 1
ATOM 4422 N N . LEU A 1 596 ? -7.327 0.882 -29.032 1.00 86.94 596 LEU A N 1
ATOM 4423 C CA . LEU A 1 596 ? -8.284 1.898 -29.419 1.00 86.94 596 LEU A CA 1
ATOM 4424 C C . LEU A 1 596 ? -9.476 1.297 -30.174 1.00 86.94 596 LEU A C 1
ATOM 4426 O O . LEU A 1 596 ? -9.290 0.592 -31.165 1.00 86.94 596 LEU A O 1
ATOM 4430 N N . ASP A 1 597 ? -10.694 1.607 -29.736 1.00 91.38 597 ASP A N 1
ATOM 4431 C CA . ASP A 1 597 ? -11.955 1.150 -30.343 1.00 91.38 597 ASP A CA 1
ATOM 4432 C C . ASP A 1 597 ? -12.924 2.300 -30.688 1.00 91.38 597 ASP A C 1
ATOM 4434 O O . ASP A 1 597 ? -14.042 2.070 -31.161 1.00 91.38 597 ASP A O 1
ATOM 4438 N N . ASP A 1 598 ? -12.483 3.546 -30.498 1.00 91.62 598 ASP A N 1
ATOM 4439 C CA . ASP A 1 598 ? -13.280 4.762 -30.643 1.00 91.62 598 ASP A CA 1
ATOM 4440 C C . ASP A 1 598 ? -12.806 5.698 -31.775 1.00 91.62 598 ASP A C 1
ATOM 4442 O O . ASP A 1 598 ? -13.229 6.858 -31.838 1.00 91.62 598 ASP A O 1
ATOM 4446 N N . ALA A 1 599 ? -11.953 5.225 -32.693 1.00 89.50 599 ALA A N 1
ATOM 4447 C CA . ALA A 1 599 ? -11.580 5.988 -33.882 1.00 89.50 599 ALA A CA 1
ATOM 4448 C C . ALA A 1 599 ? -12.777 6.131 -34.830 1.00 89.50 599 ALA A C 1
ATOM 4450 O O . ALA A 1 599 ? -13.368 5.159 -35.308 1.00 89.50 599 ALA A O 1
ATOM 4451 N N . ALA A 1 600 ? -13.106 7.379 -35.152 1.00 89.81 600 ALA A N 1
ATOM 4452 C CA . ALA A 1 600 ? -14.052 7.715 -36.200 1.00 89.81 600 ALA A CA 1
ATOM 4453 C C . ALA A 1 600 ? -13.419 7.564 -37.595 1.00 89.81 600 ALA A C 1
ATOM 4455 O O . ALA A 1 600 ? -12.201 7.551 -37.758 1.00 89.81 600 ALA A O 1
ATOM 4456 N N . ALA A 1 601 ? -14.260 7.536 -38.633 1.00 87.12 601 ALA A N 1
ATOM 4457 C CA . ALA A 1 601 ? -13.823 7.399 -40.027 1.00 87.12 601 ALA A CA 1
ATOM 4458 C C . ALA A 1 601 ? -12.899 8.533 -40.525 1.00 87.12 601 ALA A C 1
ATOM 4460 O O . ALA A 1 601 ? -12.239 8.378 -41.547 1.00 87.12 601 ALA A O 1
ATOM 4461 N N . ASP A 1 602 ? -12.852 9.677 -39.833 1.00 86.19 602 ASP A N 1
ATOM 4462 C CA . ASP A 1 602 ? -11.928 10.781 -40.129 1.00 86.19 602 ASP A CA 1
ATOM 4463 C C . ASP A 1 602 ? -10.567 10.646 -39.414 1.00 86.19 602 ASP A C 1
ATOM 4465 O O . ASP A 1 602 ? -9.742 11.564 -39.462 1.00 86.19 602 ASP A O 1
ATOM 4469 N N . GLY A 1 603 ? -10.334 9.510 -38.753 1.00 83.69 603 GLY A N 1
ATOM 4470 C CA . GLY A 1 603 ? -9.096 9.170 -38.068 1.00 83.69 603 GLY A CA 1
ATOM 4471 C C . GLY A 1 603 ? -8.885 9.904 -36.745 1.00 83.69 603 GLY A C 1
ATOM 4472 O O . GLY A 1 603 ? -7.737 10.070 -36.317 1.00 83.69 603 GLY A O 1
ATOM 4473 N N . LYS A 1 604 ? -9.962 10.406 -36.123 1.00 88.69 604 LYS A N 1
ATOM 4474 C CA . LYS A 1 604 ? -9.941 11.030 -34.794 1.00 88.69 604 LYS A CA 1
ATOM 4475 C C . LYS A 1 604 ? -10.565 10.119 -33.749 1.00 88.69 604 LYS A C 1
ATOM 4477 O O . LYS A 1 604 ? -11.598 9.508 -33.994 1.00 88.69 604 LYS A O 1
ATOM 4482 N N . SER A 1 605 ? -9.980 10.123 -32.558 1.00 90.12 605 SER A N 1
ATOM 4483 C CA . SER A 1 605 ? -10.468 9.392 -31.389 1.00 90.12 605 SER A CA 1
ATOM 4484 C C . SER A 1 605 ? -10.821 10.372 -30.263 1.00 90.12 605 SER A C 1
ATOM 4486 O O . SER A 1 605 ? -10.021 11.271 -29.978 1.00 90.12 605 SER A O 1
ATOM 4488 N N . PRO A 1 606 ? -11.986 10.230 -29.605 1.00 90.31 606 PRO A N 1
ATOM 4489 C CA . PRO A 1 606 ? -12.287 10.913 -28.349 1.00 90.31 606 PRO A CA 1
ATOM 4490 C C . PRO A 1 606 ? -11.261 10.650 -27.239 1.00 90.31 606 PRO A C 1
ATOM 4492 O O . PRO A 1 606 ? -10.977 11.566 -26.467 1.00 90.31 606 PRO A O 1
ATOM 4495 N N . THR A 1 607 ? -10.689 9.445 -27.174 1.00 88.88 607 THR A N 1
ATOM 4496 C CA . THR A 1 607 ? -9.637 9.064 -26.217 1.00 88.88 607 THR A CA 1
ATOM 4497 C C . THR A 1 607 ? -8.332 9.823 -26.474 1.00 88.88 607 THR A C 1
ATOM 4499 O O . THR A 1 607 ? -7.718 10.351 -25.543 1.00 88.88 607 THR A O 1
ATOM 4502 N N . PHE A 1 608 ? -7.935 9.971 -27.742 1.00 89.56 608 PHE A N 1
ATOM 4503 C CA . PHE A 1 608 ? -6.741 10.725 -28.144 1.00 89.56 608 PHE A CA 1
ATOM 4504 C C . PHE A 1 608 ? -7.065 11.857 -29.132 1.00 89.56 608 PHE A C 1
ATOM 4506 O O . PHE A 1 608 ? -6.619 11.834 -30.283 1.00 89.56 608 PHE A O 1
ATOM 4513 N N . PRO A 1 609 ? -7.760 12.923 -28.689 1.00 87.38 609 PRO A N 1
ATOM 4514 C CA . PRO A 1 609 ? -8.308 13.950 -29.583 1.00 87.38 609 PRO A CA 1
ATOM 4515 C C . PRO A 1 609 ? -7.233 14.836 -30.231 1.00 87.38 609 PRO A C 1
ATOM 4517 O O . PRO A 1 609 ? -7.515 15.629 -31.128 1.00 87.38 609 PRO A O 1
ATOM 4520 N N . TYR A 1 610 ? -5.993 14.730 -29.754 1.00 84.75 610 TYR A N 1
ATOM 4521 C CA . TYR A 1 610 ? -4.827 15.463 -30.237 1.00 84.75 610 TYR A CA 1
ATOM 4522 C C . TYR A 1 610 ? -3.999 14.685 -31.273 1.00 84.75 610 TYR A C 1
ATOM 4524 O O . TYR A 1 610 ? -3.074 15.260 -31.852 1.00 84.75 610 TYR A O 1
ATOM 4532 N N . LEU A 1 611 ? -4.298 13.403 -31.497 1.00 85.75 611 LEU A N 1
ATOM 4533 C CA . LEU A 1 611 ? -3.675 12.580 -32.533 1.00 85.75 611 LEU A CA 1
ATOM 4534 C C . LEU A 1 611 ? -4.509 12.613 -33.822 1.00 85.75 611 LEU A C 1
ATOM 4536 O O . LEU A 1 611 ? -5.676 13.001 -33.824 1.00 85.75 611 LEU A O 1
ATOM 4540 N N . LYS A 1 612 ? -3.873 12.263 -34.942 1.00 84.94 612 LYS A N 1
ATOM 4541 C CA . LYS A 1 612 ? -4.466 12.300 -36.285 1.00 84.94 612 LYS A CA 1
ATOM 4542 C C . LYS A 1 612 ? -4.163 10.998 -37.011 1.00 84.94 612 LYS A C 1
ATOM 4544 O O . LYS A 1 612 ? -3.053 10.487 -36.874 1.00 84.94 612 LYS A O 1
ATOM 4549 N N . GLY A 1 613 ? -5.107 10.547 -37.835 1.00 85.50 613 GLY A N 1
ATOM 4550 C CA . GLY A 1 613 ? -4.938 9.355 -38.665 1.00 85.50 613 GLY A CA 1
ATOM 4551 C C . GLY A 1 613 ? -4.847 8.080 -37.833 1.00 85.50 613 GLY A C 1
ATOM 4552 O O . GLY A 1 613 ? -3.966 7.271 -38.096 1.00 85.50 613 GLY A O 1
ATOM 4553 N N . LEU A 1 614 ? -5.686 7.978 -36.797 1.00 87.88 614 LEU A N 1
ATOM 4554 C CA . LEU A 1 614 ? -5.846 6.775 -35.984 1.00 87.88 614 LEU A CA 1
ATOM 4555 C C . LEU A 1 614 ? -6.898 5.846 -36.590 1.00 87.88 614 LEU A C 1
ATOM 4557 O O . LEU A 1 614 ? -7.890 6.317 -37.145 1.00 87.88 614 LEU A O 1
ATOM 4561 N N . GLU A 1 615 ? -6.719 4.548 -36.408 1.00 87.81 615 GLU A N 1
ATOM 4562 C CA . GLU A 1 615 ? -7.669 3.507 -36.795 1.00 87.81 615 GLU A CA 1
ATOM 4563 C C . GLU A 1 615 ? -8.033 2.634 -35.584 1.00 87.81 615 GLU A C 1
ATOM 4565 O O . GLU A 1 615 ? -7.281 2.531 -34.614 1.00 87.81 615 GLU A O 1
ATOM 4570 N N . ASN A 1 616 ? -9.213 2.005 -35.613 1.00 86.44 616 ASN A N 1
ATOM 4571 C CA . ASN A 1 616 ? -9.579 1.042 -34.572 1.00 86.44 616 ASN A CA 1
ATOM 4572 C C . ASN A 1 616 ? -8.635 -0.162 -34.630 1.00 86.44 616 ASN A C 1
ATOM 4574 O O . ASN A 1 616 ? -8.377 -0.695 -35.707 1.00 86.44 616 ASN A O 1
ATOM 4578 N N . GLY A 1 617 ? -8.150 -0.592 -33.468 1.00 85.75 617 GLY A N 1
ATOM 4579 C CA . GLY A 1 617 ? -7.062 -1.561 -33.340 1.00 85.75 617 GLY A CA 1
ATOM 4580 C C . GLY A 1 617 ? -5.693 -0.919 -33.103 1.00 85.75 617 GLY A C 1
ATOM 4581 O O . GLY A 1 617 ? -4.777 -1.616 -32.668 1.00 85.75 617 GLY A O 1
ATOM 4582 N N . ASP A 1 618 ? -5.544 0.397 -33.303 1.00 84.50 618 ASP A N 1
ATOM 4583 C CA . ASP A 1 618 ? -4.311 1.092 -32.936 1.00 84.50 618 ASP A CA 1
ATOM 4584 C C . ASP A 1 618 ? -4.064 1.023 -31.425 1.00 84.50 618 ASP A C 1
ATOM 4586 O O . ASP A 1 618 ? -4.979 1.076 -30.603 1.00 84.50 618 ASP A O 1
ATOM 4590 N N . THR A 1 619 ? -2.790 0.991 -31.039 1.00 87.00 619 THR A N 1
ATOM 4591 C CA . THR A 1 619 ? -2.380 1.152 -29.644 1.00 87.00 619 THR A CA 1
ATOM 4592 C C . THR A 1 619 ? -1.343 2.255 -29.509 1.00 87.00 619 THR A C 1
ATOM 4594 O O . THR A 1 619 ? -0.411 2.392 -30.309 1.00 87.00 619 THR A O 1
ATOM 4597 N N . ALA A 1 620 ? -1.504 3.064 -28.464 1.00 86.69 620 ALA A N 1
ATOM 4598 C CA . ALA A 1 620 ? -0.547 4.098 -28.114 1.00 86.69 620 ALA A CA 1
ATOM 4599 C C . ALA A 1 620 ? 0.531 3.584 -27.149 1.00 86.69 620 ALA A C 1
ATOM 4601 O O . ALA A 1 620 ? 1.378 4.388 -26.753 1.00 86.69 620 ALA A O 1
ATOM 4602 N N . THR A 1 621 ? 0.521 2.306 -26.755 1.00 89.69 621 THR A N 1
ATOM 4603 C CA . THR A 1 621 ? 1.471 1.751 -25.781 1.00 89.69 621 THR A CA 1
ATOM 4604 C C . THR A 1 621 ? 2.901 1.793 -26.312 1.00 89.69 621 THR A C 1
ATOM 4606 O O . THR A 1 621 ? 3.154 1.594 -27.504 1.00 89.69 621 THR A O 1
ATOM 4609 N N . SER A 1 622 ? 3.866 2.063 -25.435 1.00 91.25 622 SER A N 1
ATOM 4610 C CA . SER A 1 622 ? 5.272 1.833 -25.774 1.00 91.25 622 SER A CA 1
ATOM 4611 C C . SER A 1 622 ? 5.672 0.427 -25.339 1.00 91.25 622 SER A C 1
ATOM 4613 O O . SER A 1 622 ? 5.627 0.122 -24.144 1.00 91.25 622 SER A O 1
ATOM 4615 N N . LYS A 1 623 ? 6.089 -0.397 -26.306 1.00 92.06 623 LYS A N 1
ATOM 4616 C CA . LYS A 1 623 ? 6.539 -1.781 -26.091 1.00 92.06 623 LYS A CA 1
ATOM 4617 C C . LYS A 1 623 ? 7.780 -1.860 -25.206 1.00 92.06 623 LYS A C 1
ATOM 4619 O O . LYS A 1 623 ? 7.856 -2.712 -24.331 1.00 92.06 623 LYS A O 1
ATOM 4624 N N . ILE A 1 624 ? 8.723 -0.935 -25.393 1.00 94.94 624 ILE A N 1
ATOM 4625 C CA . ILE A 1 624 ? 9.923 -0.841 -24.558 1.00 94.94 624 ILE A CA 1
ATOM 4626 C C . ILE A 1 624 ? 9.675 0.217 -23.487 1.00 94.94 624 ILE A C 1
ATOM 4628 O O . ILE A 1 624 ? 9.265 1.332 -23.811 1.00 94.94 624 ILE A O 1
ATOM 4632 N N . LYS A 1 625 ? 9.950 -0.074 -22.219 1.00 96.69 625 LYS A N 1
ATOM 4633 C CA . LYS A 1 625 ? 9.780 0.891 -21.129 1.00 96.69 625 LYS A CA 1
ATOM 4634 C C . LYS A 1 625 ? 11.067 1.103 -20.350 1.00 96.69 625 LYS A C 1
ATOM 4636 O O . LYS A 1 625 ? 11.699 0.159 -19.890 1.00 96.69 625 LYS A O 1
ATOM 4641 N N . GLN A 1 626 ? 11.475 2.362 -20.221 1.00 96.12 626 GLN A N 1
ATOM 4642 C CA . GLN A 1 626 ? 12.783 2.698 -19.675 1.00 96.12 626 GLN A CA 1
ATOM 4643 C C . GLN A 1 626 ? 12.763 2.855 -18.150 1.00 96.12 626 GLN A C 1
ATOM 4645 O O . GLN A 1 626 ? 11.985 3.626 -17.586 1.00 96.12 626 GLN A O 1
ATOM 4650 N N . VAL A 1 627 ? 13.704 2.188 -17.489 1.00 97.56 627 VAL A N 1
ATOM 4651 C CA . VAL A 1 627 ? 14.052 2.362 -16.081 1.00 97.56 627 VAL A CA 1
ATOM 4652 C C . VAL A 1 627 ? 15.340 3.182 -16.036 1.00 97.56 627 VAL A C 1
ATOM 4654 O O . VAL A 1 627 ? 16.421 2.682 -16.329 1.00 97.56 627 VAL A O 1
ATOM 4657 N N . ALA A 1 628 ? 15.222 4.469 -15.703 1.00 96.06 628 ALA A N 1
ATOM 4658 C CA . ALA A 1 628 ? 16.341 5.415 -15.613 1.00 96.06 628 ALA A CA 1
ATOM 4659 C C . ALA A 1 628 ? 16.557 5.900 -14.169 1.00 96.06 628 ALA A C 1
ATOM 4661 O O . ALA A 1 628 ? 15.686 5.716 -13.312 1.00 96.06 628 ALA A O 1
ATOM 4662 N N . SER A 1 629 ? 17.685 6.560 -13.892 1.00 94.81 629 SER A N 1
ATOM 4663 C CA . SER A 1 629 ? 18.131 6.946 -12.540 1.00 94.81 629 SER A CA 1
ATOM 4664 C C . SER A 1 629 ? 17.094 7.697 -11.695 1.00 94.81 629 SER A C 1
ATOM 4666 O O . SER A 1 629 ? 16.995 7.462 -10.496 1.00 94.81 629 SER A O 1
ATOM 4668 N N . GLY A 1 630 ? 16.281 8.563 -12.307 1.00 93.06 630 GLY A N 1
ATOM 4669 C CA . GLY A 1 630 ? 15.235 9.315 -11.604 1.00 93.06 630 GLY A CA 1
ATOM 4670 C C . GLY A 1 630 ? 13.988 8.504 -11.229 1.00 93.06 630 GLY A C 1
ATOM 4671 O O . GLY A 1 630 ? 13.146 9.022 -10.504 1.00 93.06 630 GLY A O 1
ATOM 4672 N N . ARG A 1 631 ? 13.831 7.276 -11.755 1.00 96.56 631 ARG A N 1
ATOM 4673 C CA . ARG A 1 631 ? 12.641 6.406 -11.607 1.00 96.56 631 ARG A CA 1
ATOM 4674 C C . ARG A 1 631 ? 11.306 7.115 -11.873 1.00 96.56 631 ARG A C 1
ATOM 4676 O O . ARG A 1 631 ? 10.255 6.705 -11.387 1.00 96.56 631 ARG A O 1
ATOM 4683 N N . PHE A 1 632 ? 11.330 8.176 -12.679 1.00 92.56 632 PHE A N 1
ATOM 4684 C CA . PHE A 1 632 ? 10.129 8.933 -12.994 1.00 92.56 632 PHE A CA 1
ATOM 4685 C C . PHE A 1 632 ? 9.136 8.049 -13.733 1.00 92.56 632 PHE A C 1
ATOM 4687 O O . PHE A 1 632 ? 9.441 7.510 -14.793 1.00 92.56 632 PHE A O 1
ATOM 4694 N N . GLY A 1 633 ? 7.938 7.927 -13.170 1.00 86.62 633 GLY A N 1
ATOM 4695 C CA . GLY A 1 633 ? 6.881 7.150 -13.796 1.00 86.62 633 GLY A CA 1
ATOM 4696 C C . GLY A 1 633 ? 7.025 5.635 -13.677 1.00 86.62 633 GLY A C 1
ATOM 4697 O O . GLY A 1 633 ? 6.155 4.934 -14.181 1.00 86.62 633 GLY A O 1
ATOM 4698 N N . VAL A 1 634 ? 8.076 5.137 -13.014 1.00 93.06 634 VAL A N 1
ATOM 4699 C CA . VAL A 1 634 ? 8.308 3.702 -12.834 1.00 93.06 634 VAL A CA 1
ATOM 4700 C C . VAL A 1 634 ? 7.385 3.195 -11.733 1.00 93.06 634 VAL A C 1
ATOM 4702 O O . VAL A 1 634 ? 7.664 3.338 -10.543 1.00 93.06 634 VAL A O 1
ATOM 4705 N N . THR A 1 635 ? 6.257 2.633 -12.145 1.00 89.00 635 THR A N 1
ATOM 4706 C CA . THR A 1 635 ? 5.296 1.951 -11.279 1.00 89.00 635 THR A CA 1
ATOM 4707 C C . THR A 1 635 ? 5.212 0.478 -11.648 1.00 89.00 635 THR A C 1
ATOM 4709 O O . THR A 1 635 ? 5.626 0.101 -12.744 1.00 89.00 635 THR A O 1
ATOM 4712 N N . PRO A 1 636 ? 4.646 -0.362 -10.771 1.00 86.00 636 PRO A N 1
ATOM 4713 C CA . PRO A 1 636 ? 4.340 -1.732 -11.130 1.00 86.00 636 PRO A CA 1
ATOM 4714 C C . PRO A 1 636 ? 3.553 -1.815 -12.457 1.00 86.00 636 PRO A C 1
ATOM 4716 O O . PRO A 1 636 ? 4.050 -2.393 -13.418 1.00 86.00 636 PRO A O 1
ATOM 4719 N N . GLU A 1 637 ? 2.393 -1.162 -12.566 1.00 83.50 637 GLU A N 1
ATOM 4720 C CA . GLU A 1 637 ? 1.593 -1.058 -13.802 1.00 83.50 637 GLU A CA 1
ATOM 4721 C C . GLU A 1 637 ? 2.386 -0.682 -15.058 1.00 83.50 637 GLU A C 1
ATOM 4723 O O . GLU A 1 637 ? 2.209 -1.296 -16.106 1.00 83.50 637 GLU A O 1
ATOM 4728 N N . PHE A 1 638 ? 3.319 0.263 -14.945 1.00 88.31 638 PHE A N 1
ATOM 4729 C CA . PHE A 1 638 ? 4.213 0.620 -16.039 1.00 88.31 638 PHE A CA 1
ATOM 4730 C C . PHE A 1 638 ? 5.096 -0.569 -16.448 1.00 88.31 638 PHE A C 1
ATOM 4732 O O . PHE A 1 638 ? 5.182 -0.881 -17.628 1.00 88.31 638 PHE A O 1
ATOM 4739 N N . LEU A 1 639 ? 5.717 -1.260 -15.492 1.00 88.56 639 LEU A N 1
ATOM 4740 C CA . LEU A 1 639 ? 6.677 -2.333 -15.765 1.00 88.56 639 LEU A CA 1
ATOM 4741 C C . LEU A 1 639 ? 6.049 -3.592 -16.393 1.00 88.56 639 LEU A C 1
ATOM 4743 O O . LEU A 1 639 ? 6.708 -4.251 -17.193 1.00 88.56 639 LEU A O 1
ATOM 4747 N N . VAL A 1 640 ? 4.793 -3.919 -16.074 1.00 90.06 640 VAL A N 1
ATOM 4748 C CA . VAL A 1 640 ? 4.122 -5.104 -16.659 1.00 90.06 640 VAL A CA 1
ATOM 4749 C C . VAL A 1 640 ? 3.523 -4.868 -18.035 1.00 90.06 640 VAL A C 1
ATOM 4751 O O . VAL A 1 640 ? 3.349 -5.813 -18.786 1.00 90.06 640 VAL A O 1
ATOM 4754 N N . ASN A 1 641 ? 3.227 -3.620 -18.394 1.00 87.56 641 ASN A N 1
ATOM 4755 C CA . ASN A 1 641 ? 2.666 -3.284 -19.706 1.00 87.56 641 ASN A CA 1
ATOM 4756 C C . ASN A 1 641 ? 3.767 -3.106 -20.770 1.00 87.56 641 ASN A C 1
ATOM 4758 O O . ASN A 1 641 ? 3.651 -2.246 -21.649 1.00 87.56 641 ASN A O 1
ATOM 4762 N N . ALA A 1 642 ? 4.880 -3.828 -20.633 1.00 90.44 642 ALA A N 1
ATOM 4763 C CA . ALA A 1 642 ? 6.071 -3.721 -21.466 1.00 90.44 642 ALA A CA 1
ATOM 4764 C C . ALA A 1 642 ? 6.460 -5.096 -22.020 1.00 90.44 642 ALA A C 1
ATOM 4766 O O . ALA A 1 642 ? 6.509 -6.062 -21.265 1.00 90.44 642 ALA A O 1
ATOM 4767 N N . ASP A 1 643 ? 6.819 -5.143 -23.301 1.00 92.50 643 ASP A N 1
ATOM 4768 C CA . ASP A 1 643 ? 7.429 -6.309 -23.957 1.00 92.50 643 ASP A CA 1
ATOM 4769 C C . ASP A 1 643 ? 8.941 -6.356 -23.642 1.00 92.50 643 ASP A C 1
ATOM 4771 O O . ASP A 1 643 ? 9.587 -7.403 -23.675 1.00 92.50 643 ASP A O 1
ATOM 4775 N N . GLN A 1 644 ? 9.528 -5.193 -23.334 1.00 96.88 644 GLN A N 1
ATOM 4776 C CA . GLN A 1 644 ? 10.932 -5.052 -22.965 1.00 96.88 644 GLN A CA 1
ATOM 4777 C C . GLN A 1 644 ? 11.137 -3.920 -21.946 1.00 96.88 644 GLN A C 1
ATOM 4779 O O . GLN A 1 644 ? 10.555 -2.839 -22.053 1.00 96.88 644 GLN A O 1
ATOM 4784 N N . LEU A 1 645 ? 12.030 -4.128 -20.982 1.00 98.06 645 LEU A N 1
ATOM 4785 C CA . LEU A 1 645 ? 12.418 -3.157 -19.963 1.00 98.06 645 LEU A CA 1
ATOM 4786 C C . LEU A 1 645 ? 13.859 -2.688 -20.190 1.00 98.06 645 LEU A C 1
ATOM 4788 O O . LEU A 1 645 ? 14.790 -3.482 -20.134 1.00 98.06 645 LEU A O 1
ATOM 4792 N N . GLU A 1 646 ? 14.062 -1.391 -20.427 1.00 98.62 646 GLU A N 1
ATOM 4793 C CA . GLU A 1 646 ? 15.389 -0.829 -20.713 1.00 98.62 646 GLU A CA 1
ATOM 4794 C C . GLU A 1 646 ? 15.999 -0.146 -19.487 1.00 98.62 646 GLU A C 1
ATOM 4796 O O . GLU A 1 646 ? 15.586 0.949 -19.102 1.00 98.62 646 GLU A O 1
ATOM 4801 N N . ILE A 1 647 ? 17.041 -0.740 -18.908 1.00 98.62 647 ILE A N 1
ATOM 4802 C CA . ILE A 1 647 ? 17.893 -0.091 -17.911 1.00 98.62 647 ILE A CA 1
ATOM 4803 C C . ILE A 1 647 ? 18.781 0.924 -18.627 1.00 98.62 647 ILE A C 1
ATOM 4805 O O . ILE A 1 647 ? 19.724 0.583 -19.350 1.00 98.62 647 ILE A O 1
ATOM 4809 N N . LYS A 1 648 ? 18.504 2.206 -18.398 1.00 97.94 648 LYS A N 1
ATOM 4810 C CA . LYS A 1 648 ? 19.263 3.293 -19.010 1.00 97.94 648 LYS A CA 1
ATOM 4811 C C . LYS A 1 648 ? 20.444 3.713 -18.150 1.00 97.94 648 LYS A C 1
ATOM 4813 O O . LYS A 1 648 ? 20.357 4.694 -17.416 1.00 97.94 648 LYS A O 1
ATOM 4818 N N . VAL A 1 649 ? 21.575 3.043 -18.338 1.00 97.81 649 VAL A N 1
ATOM 4819 C CA . VAL A 1 649 ? 22.831 3.436 -17.686 1.00 97.81 649 VAL A CA 1
ATOM 4820 C C . VAL A 1 649 ? 23.312 4.787 -18.217 1.00 97.81 649 VAL A C 1
ATOM 4822 O O . VAL A 1 649 ? 23.683 5.655 -17.434 1.00 97.81 649 VAL A O 1
ATOM 4825 N N . ALA A 1 650 ? 23.273 4.997 -19.538 1.00 96.00 650 ALA A N 1
ATOM 4826 C CA . ALA A 1 650 ? 23.777 6.226 -20.150 1.00 96.00 650 ALA A CA 1
ATOM 4827 C C . ALA A 1 650 ? 23.092 6.577 -21.489 1.00 96.00 650 ALA A C 1
ATOM 4829 O O . ALA A 1 650 ? 22.286 5.826 -22.035 1.00 96.00 650 ALA A O 1
ATOM 4830 N N . GLN A 1 651 ? 23.395 7.762 -22.032 1.00 95.62 651 GLN A N 1
ATOM 4831 C CA . GLN A 1 651 ? 23.032 8.155 -23.403 1.00 95.62 651 GLN A CA 1
ATOM 4832 C C . GLN A 1 651 ? 24.169 8.920 -24.087 1.00 95.62 651 GLN A C 1
ATOM 4834 O O . GLN A 1 651 ? 24.867 9.695 -23.434 1.00 95.62 651 GLN A O 1
ATOM 4839 N N . GLY A 1 652 ? 24.303 8.783 -25.410 1.00 94.62 652 GLY A N 1
ATOM 4840 C CA . GLY A 1 652 ? 25.443 9.333 -26.158 1.00 94.62 652 GLY A CA 1
ATOM 4841 C C . GLY A 1 652 ? 25.673 10.836 -25.975 1.00 94.62 652 GLY A C 1
ATOM 4842 O O . GLY A 1 652 ? 26.799 11.276 -25.809 1.00 94.62 652 GLY A O 1
ATOM 4843 N N . ALA A 1 653 ? 24.599 11.626 -25.897 1.00 95.00 653 ALA A N 1
ATOM 4844 C CA . ALA A 1 653 ? 24.691 13.084 -25.770 1.00 95.00 653 ALA A CA 1
ATOM 4845 C C . ALA A 1 653 ? 25.202 13.604 -24.408 1.00 95.00 653 ALA A C 1
ATOM 4847 O O . ALA A 1 653 ? 25.414 14.812 -24.257 1.00 95.00 653 ALA A O 1
ATOM 4848 N N . LYS A 1 654 ? 25.249 12.738 -23.389 1.00 95.50 654 LYS A N 1
ATOM 4849 C CA . LYS A 1 654 ? 25.701 13.044 -22.021 1.00 95.50 654 LYS A CA 1
ATOM 4850 C C . LYS A 1 654 ? 25.917 11.750 -21.227 1.00 95.50 654 LYS A C 1
ATOM 4852 O O . LYS A 1 654 ? 25.076 11.386 -20.408 1.00 95.50 654 LYS A O 1
ATOM 4857 N N . PRO A 1 655 ? 27.016 11.033 -21.486 1.00 93.94 655 PRO A N 1
ATOM 4858 C CA . PRO A 1 655 ? 27.207 9.689 -20.951 1.00 93.94 655 PRO A CA 1
ATOM 4859 C C . PRO A 1 655 ? 27.374 9.667 -19.428 1.00 93.94 655 PRO A C 1
ATOM 4861 O O . PRO A 1 655 ? 26.817 8.799 -18.773 1.00 93.94 655 PRO A O 1
ATOM 4864 N N . GLY A 1 656 ? 28.080 10.651 -18.862 1.00 93.12 656 GLY A N 1
ATOM 4865 C CA . GLY A 1 656 ? 28.355 10.741 -17.421 1.00 93.12 656 GLY A CA 1
ATOM 4866 C C . GLY A 1 656 ? 27.306 11.495 -16.594 1.00 93.12 656 GLY A C 1
ATOM 4867 O O . GLY A 1 656 ? 27.616 11.925 -15.486 1.00 93.12 656 GLY A O 1
ATOM 4868 N N . GLU A 1 657 ? 26.102 11.738 -17.123 1.00 92.38 657 GLU A N 1
ATOM 4869 C CA . GLU A 1 657 ? 25.080 12.570 -16.471 1.00 92.38 657 GLU A CA 1
ATOM 4870 C C . GLU A 1 657 ? 23.663 11.989 -16.592 1.00 92.38 657 GLU A C 1
ATOM 4872 O O . GLU A 1 657 ? 23.355 11.195 -17.480 1.00 92.38 657 GLU A O 1
ATOM 4877 N N . GLY A 1 658 ? 22.755 12.477 -15.742 1.00 88.00 658 GLY A N 1
ATOM 4878 C CA . GLY A 1 658 ? 21.345 12.093 -15.752 1.00 88.00 658 GLY A CA 1
ATOM 4879 C C . GLY A 1 658 ? 20.467 12.848 -16.766 1.00 88.00 658 GLY A C 1
ATOM 4880 O O . GLY A 1 658 ? 20.843 13.843 -17.407 1.00 88.00 658 GLY A O 1
ATOM 4881 N N . GLY A 1 659 ? 19.220 12.387 -16.887 1.00 93.19 659 GLY A N 1
ATOM 4882 C CA . GLY A 1 659 ? 18.145 13.066 -17.614 1.00 93.19 659 GLY A CA 1
ATOM 4883 C C . GLY A 1 659 ? 17.926 14.506 -17.133 1.00 93.19 659 GLY A C 1
ATOM 4884 O O . GLY A 1 659 ? 18.021 14.796 -15.943 1.00 93.19 659 GLY A O 1
ATOM 4885 N N . GLN A 1 660 ? 17.623 15.423 -18.059 1.00 95.62 660 GLN A N 1
ATOM 4886 C CA . GLN A 1 660 ? 17.377 16.836 -17.744 1.00 95.62 660 GLN A CA 1
ATOM 4887 C C . GLN A 1 660 ? 16.082 17.292 -18.413 1.00 95.62 660 GLN A C 1
ATOM 4889 O O . GLN A 1 660 ? 15.963 17.256 -19.640 1.00 95.62 660 GLN A O 1
ATOM 4894 N N . LEU A 1 661 ? 15.131 17.764 -17.609 1.00 97.62 661 LEU A N 1
ATOM 4895 C CA . LEU A 1 661 ? 13.899 18.384 -18.078 1.00 97.62 661 LEU A CA 1
ATOM 4896 C C . LEU A 1 661 ? 13.758 19.783 -17.454 1.00 97.62 661 LEU A C 1
ATOM 4898 O O . LEU A 1 661 ? 13.535 19.898 -16.247 1.00 97.62 661 LEU A O 1
ATOM 4902 N N . PRO A 1 662 ? 13.882 20.864 -18.250 1.00 96.75 662 PRO A N 1
ATOM 4903 C CA . PRO A 1 662 ? 13.718 22.228 -17.752 1.00 96.75 662 PRO A CA 1
ATOM 4904 C C . PRO A 1 662 ? 12.349 22.437 -17.098 1.00 96.75 662 PRO A C 1
ATOM 4906 O O . PRO A 1 662 ? 11.344 22.009 -17.658 1.00 96.75 662 PRO A O 1
ATOM 4909 N N . GLY A 1 663 ? 12.290 23.168 -15.979 1.00 95.88 663 GLY A N 1
ATOM 4910 C CA . GLY A 1 663 ? 11.059 23.345 -15.188 1.00 95.88 663 GLY A CA 1
ATOM 4911 C C . GLY A 1 663 ? 9.871 23.901 -15.978 1.00 95.88 663 GLY A C 1
ATOM 4912 O O . GLY A 1 663 ? 8.746 23.445 -15.825 1.00 95.88 663 GLY A O 1
ATOM 4913 N N . LYS A 1 664 ? 10.127 24.777 -16.957 1.00 96.00 664 LYS A N 1
ATOM 4914 C CA . LYS A 1 664 ? 9.102 25.275 -17.895 1.00 96.00 664 LYS A CA 1
ATOM 4915 C C . LYS A 1 664 ? 8.437 24.198 -18.764 1.00 96.00 664 LYS A C 1
ATOM 4917 O O . LYS A 1 664 ? 7.425 24.484 -19.391 1.00 96.00 664 LYS A O 1
ATOM 4922 N N . LYS A 1 665 ? 9.021 23.000 -18.861 1.00 97.31 665 LYS A N 1
ATOM 4923 C CA . LYS A 1 665 ? 8.452 21.819 -19.533 1.00 97.31 665 LYS A CA 1
ATOM 4924 C C . LYS A 1 665 ? 7.796 20.849 -18.545 1.00 97.31 665 LYS A C 1
ATOM 4926 O O . LYS A 1 665 ? 7.254 19.839 -18.970 1.00 97.31 665 LYS A O 1
ATOM 4931 N N . VAL A 1 666 ? 7.840 21.130 -17.249 1.00 97.50 666 VAL A N 1
ATOM 4932 C CA . VAL A 1 666 ? 7.182 20.330 -16.214 1.00 97.50 666 VAL A CA 1
ATOM 4933 C C . VAL A 1 666 ? 5.787 20.911 -16.008 1.00 97.50 666 VAL A C 1
ATOM 4935 O O . VAL A 1 666 ? 5.528 21.652 -15.063 1.00 97.50 666 VAL A O 1
ATOM 4938 N N . SER A 1 667 ? 4.910 20.651 -16.981 1.00 96.38 667 SER A N 1
ATOM 4939 C CA . SER A 1 667 ? 3.490 21.013 -16.909 1.00 96.38 667 SER A CA 1
ATOM 4940 C C . SER A 1 667 ? 2.781 20.220 -15.797 1.00 96.38 667 SER A C 1
ATOM 4942 O O . SER A 1 667 ? 3.351 19.244 -15.305 1.00 96.38 667 SER A O 1
ATOM 4944 N N . PRO A 1 668 ? 1.546 20.587 -15.402 1.00 96.62 668 PRO A N 1
ATOM 4945 C CA . PRO A 1 668 ? 0.767 19.802 -14.441 1.00 96.62 668 PRO A CA 1
ATOM 4946 C C . PRO A 1 668 ? 0.648 18.323 -14.832 1.00 96.62 668 PRO A C 1
ATOM 4948 O O . PRO A 1 668 ? 0.943 17.464 -14.012 1.00 96.62 668 PRO A O 1
ATOM 4951 N N . TYR A 1 669 ? 0.363 18.040 -16.107 1.00 95.12 669 TYR A N 1
ATOM 4952 C CA . TYR A 1 669 ? 0.309 16.678 -16.652 1.00 95.12 669 TYR A CA 1
ATOM 4953 C C . TYR A 1 669 ? 1.639 15.917 -16.503 1.00 95.12 669 TYR A C 1
ATOM 4955 O O . TYR A 1 669 ? 1.678 14.786 -16.031 1.00 95.12 669 TYR A O 1
ATOM 4963 N N . ILE A 1 670 ? 2.768 16.547 -16.853 1.00 94.69 670 ILE A N 1
ATOM 4964 C CA . ILE A 1 670 ? 4.086 15.911 -16.701 1.00 94.69 670 ILE A CA 1
ATOM 4965 C C . ILE A 1 670 ? 4.429 15.696 -15.222 1.00 94.69 670 ILE A C 1
ATOM 4967 O O . ILE A 1 670 ? 5.041 14.689 -14.872 1.00 94.69 670 ILE A O 1
ATOM 4971 N N . ALA A 1 671 ? 4.060 16.639 -14.357 1.00 95.44 671 ALA A N 1
ATOM 4972 C CA . ALA A 1 671 ? 4.290 16.534 -12.926 1.00 95.44 671 ALA A CA 1
ATOM 4973 C C . ALA A 1 671 ? 3.475 15.397 -12.299 1.00 95.44 671 ALA A C 1
ATOM 4975 O O . ALA A 1 671 ? 4.013 14.653 -11.487 1.00 95.44 671 ALA A O 1
ATOM 4976 N N . GLU A 1 672 ? 2.225 15.222 -12.720 1.00 94.06 672 GLU A N 1
ATOM 4977 C CA . GLU A 1 672 ? 1.372 14.101 -12.326 1.00 94.06 672 GLU A CA 1
ATOM 4978 C C . GLU A 1 672 ? 1.991 12.763 -12.743 1.00 94.06 672 GLU A C 1
ATOM 4980 O O . GLU A 1 672 ? 2.268 11.915 -11.892 1.00 94.06 672 GLU A O 1
ATOM 4985 N N . LEU A 1 673 ? 2.340 12.624 -14.027 1.00 90.94 673 LEU A N 1
ATOM 4986 C CA . LEU A 1 673 ? 2.929 11.402 -14.574 1.00 90.94 673 LEU A CA 1
ATOM 4987 C C . LEU A 1 673 ? 4.214 10.983 -13.838 1.00 90.94 673 LEU A C 1
ATOM 4989 O O . LEU A 1 673 ? 4.459 9.804 -13.557 1.00 90.94 673 LEU A O 1
ATOM 4993 N N . ARG A 1 674 ? 5.039 11.973 -13.489 1.00 95.50 674 ARG A N 1
ATOM 4994 C CA . ARG A 1 674 ? 6.332 11.778 -12.824 1.00 95.50 674 ARG A CA 1
ATOM 4995 C C . ARG A 1 674 ? 6.261 11.825 -11.302 1.00 95.50 674 ARG A C 1
ATOM 4997 O O . ARG A 1 674 ? 7.299 11.656 -10.668 1.00 95.50 674 ARG A O 1
ATOM 5004 N N . ARG A 1 675 ? 5.078 12.061 -10.724 1.00 94.62 675 ARG A N 1
ATOM 5005 C CA . ARG A 1 675 ? 4.872 12.280 -9.283 1.00 94.62 675 ARG A CA 1
ATOM 5006 C C . ARG A 1 675 ? 5.820 13.358 -8.729 1.00 94.62 675 ARG A C 1
ATOM 5008 O O . ARG A 1 675 ? 6.423 13.215 -7.669 1.00 94.62 675 ARG A O 1
ATOM 5015 N N . SER A 1 676 ? 5.970 14.446 -9.482 1.00 93.31 676 SER A N 1
ATOM 5016 C CA . SER A 1 676 ? 6.845 15.579 -9.178 1.00 93.31 676 SER A CA 1
ATOM 5017 C C . SER A 1 676 ? 6.057 16.878 -8.972 1.00 93.31 676 SER A C 1
ATOM 5019 O O . SER A 1 676 ? 4.833 16.909 -9.042 1.00 93.31 676 SER A O 1
ATOM 5021 N N . LYS A 1 677 ? 6.757 17.994 -8.725 1.00 95.62 677 LYS A N 1
ATOM 5022 C CA . LYS A 1 677 ? 6.127 19.315 -8.564 1.00 95.62 677 LYS A CA 1
ATOM 5023 C C . LYS A 1 677 ? 6.044 20.066 -9.905 1.00 95.62 677 LYS A C 1
ATOM 5025 O O . LYS A 1 677 ? 7.074 20.173 -10.575 1.00 95.62 677 LYS A O 1
ATOM 5030 N N . PRO A 1 678 ? 4.877 20.621 -10.293 1.00 96.62 678 PRO A N 1
ATOM 5031 C CA . PRO A 1 678 ? 4.752 21.448 -11.494 1.00 96.62 678 PRO A CA 1
ATOM 5032 C C . PRO A 1 678 ? 5.725 22.634 -11.494 1.00 96.62 678 PRO A C 1
ATOM 5034 O O . PRO A 1 678 ? 5.960 23.257 -10.461 1.00 96.62 678 PRO A O 1
ATOM 5037 N N . GLY A 1 679 ? 6.296 22.950 -12.657 1.00 95.44 679 GLY A N 1
ATOM 5038 C CA . GLY A 1 679 ? 7.215 24.075 -12.861 1.00 95.44 679 GLY A CA 1
ATOM 5039 C C . GLY A 1 679 ? 8.640 23.879 -12.327 1.00 95.44 679 GLY A C 1
ATOM 5040 O O . GLY A 1 679 ? 9.524 24.673 -12.655 1.00 95.44 679 GLY A O 1
ATOM 5041 N N . VAL A 1 680 ? 8.898 22.829 -11.542 1.00 97.25 680 VAL A N 1
ATOM 5042 C CA . VAL A 1 680 ? 10.212 22.570 -10.940 1.00 97.25 680 VAL A CA 1
ATOM 5043 C C . VAL A 1 680 ? 11.101 21.800 -11.923 1.00 97.25 680 VAL A C 1
ATOM 5045 O O . VAL A 1 680 ? 10.660 20.783 -12.452 1.00 97.25 680 VAL A O 1
ATOM 5048 N N . PRO A 1 681 ? 12.344 22.244 -12.196 1.00 96.25 681 PRO A N 1
ATOM 5049 C CA . PRO A 1 681 ? 13.271 21.493 -13.041 1.00 96.25 681 PRO A CA 1
ATOM 5050 C C . PRO A 1 681 ? 13.545 20.087 -12.500 1.00 96.25 681 PRO A C 1
ATOM 5052 O O . PRO A 1 681 ? 13.809 19.924 -11.311 1.00 96.25 681 PRO A O 1
ATOM 5055 N N . LEU A 1 682 ? 13.541 19.087 -13.385 1.00 96.94 682 LEU A N 1
ATOM 5056 C CA . LEU A 1 682 ? 13.895 17.709 -13.045 1.00 96.94 682 LEU A CA 1
ATOM 5057 C C . LEU A 1 682 ? 15.277 17.396 -13.613 1.00 96.94 682 LEU A C 1
ATOM 5059 O O . LEU A 1 682 ? 15.436 17.184 -14.818 1.00 96.94 682 LEU A O 1
ATOM 5063 N N . ILE A 1 683 ? 16.273 17.396 -12.734 1.00 96.06 683 ILE A N 1
ATOM 5064 C CA . ILE A 1 683 ? 17.626 16.925 -13.022 1.00 96.06 683 ILE A CA 1
ATOM 5065 C C . ILE A 1 683 ? 17.753 15.579 -12.321 1.00 96.06 683 ILE A C 1
ATOM 5067 O O . ILE A 1 683 ? 17.696 15.512 -11.096 1.00 96.06 683 ILE A O 1
ATOM 5071 N N . SER A 1 684 ? 17.847 14.510 -13.105 1.00 95.44 684 SER A N 1
ATOM 5072 C CA . SER A 1 684 ? 17.976 13.162 -12.552 1.00 95.44 684 SER A CA 1
ATOM 5073 C C . SER A 1 684 ? 19.387 12.979 -11.989 1.00 95.44 684 SER A C 1
ATOM 5075 O O . SER A 1 684 ? 20.327 13.559 -12.546 1.00 95.44 684 SER A O 1
ATOM 5077 N N . PRO A 1 685 ? 19.565 12.165 -10.936 1.00 96.12 685 PRO A N 1
ATOM 5078 C CA . PRO A 1 685 ? 20.895 11.771 -10.489 1.00 96.12 685 PRO A CA 1
ATOM 5079 C C . PRO A 1 685 ? 21.713 11.193 -11.655 1.00 96.12 685 PRO A C 1
ATOM 5081 O O . PRO A 1 685 ? 21.133 10.514 -12.510 1.00 96.12 685 PRO A O 1
ATOM 5084 N N . PRO A 1 686 ? 23.031 11.449 -11.733 1.00 94.12 686 PRO A N 1
ATOM 5085 C CA . PRO A 1 686 ? 23.870 10.792 -12.727 1.00 94.12 686 PRO A CA 1
ATOM 5086 C C . PRO A 1 686 ? 23.858 9.259 -12.611 1.00 94.12 686 PRO A C 1
ATOM 5088 O O . PRO A 1 686 ? 23.588 8.621 -13.624 1.00 94.12 686 PRO A O 1
ATOM 5091 N N . PRO A 1 687 ? 24.064 8.648 -11.424 1.00 96.69 687 PRO A N 1
ATOM 5092 C CA . PRO A 1 687 ? 23.989 7.200 -11.297 1.00 96.69 687 PRO A CA 1
ATOM 5093 C C . PRO A 1 687 ? 22.563 6.724 -11.004 1.00 96.69 687 PRO A C 1
ATOM 5095 O O . PRO A 1 687 ? 21.740 7.433 -10.421 1.00 96.69 687 PRO A O 1
ATOM 5098 N N . HIS A 1 688 ? 22.303 5.465 -11.333 1.00 97.81 688 HIS A N 1
ATOM 5099 C CA . HIS A 1 688 ? 21.275 4.690 -10.653 1.00 97.81 688 HIS A CA 1
ATOM 5100 C C . HIS A 1 688 ? 21.740 4.438 -9.212 1.00 97.81 688 HIS A C 1
ATOM 5102 O O . HIS A 1 688 ? 22.805 3.873 -9.002 1.00 97.81 688 HIS A O 1
ATOM 5108 N N . HIS A 1 689 ? 20.972 4.876 -8.213 1.00 96.44 689 HIS A N 1
ATOM 5109 C CA . HIS A 1 689 ? 21.376 4.727 -6.805 1.00 96.44 689 HIS A CA 1
ATOM 5110 C C . HIS A 1 689 ? 21.312 3.282 -6.284 1.00 96.44 689 HIS A C 1
ATOM 5112 O O . HIS A 1 689 ? 21.777 3.007 -5.183 1.00 96.44 689 HIS A O 1
ATOM 5118 N N . ASP A 1 690 ? 20.744 2.386 -7.080 1.00 94.69 690 ASP A N 1
ATOM 5119 C CA . ASP A 1 690 ? 20.693 0.940 -6.904 1.00 94.69 690 ASP A CA 1
ATOM 5120 C C . ASP A 1 690 ? 21.633 0.200 -7.875 1.00 94.69 690 ASP A C 1
ATOM 5122 O O . ASP A 1 690 ? 21.490 -1.004 -8.034 1.00 94.69 690 ASP A O 1
ATOM 5126 N N . ILE A 1 691 ? 22.569 0.899 -8.539 1.00 98.00 691 ILE A N 1
ATOM 5127 C CA . ILE A 1 691 ? 23.625 0.296 -9.366 1.00 98.00 691 ILE A CA 1
ATOM 5128 C C . ILE A 1 691 ? 24.961 0.996 -9.087 1.00 98.00 691 ILE A C 1
ATOM 5130 O O . ILE A 1 691 ? 25.259 2.037 -9.678 1.00 98.00 691 ILE A O 1
ATOM 5134 N N . TYR A 1 692 ? 25.794 0.414 -8.224 1.00 96.88 692 TYR A N 1
ATOM 5135 C CA . TYR A 1 692 ? 27.169 0.879 -7.986 1.00 96.88 692 TYR A CA 1
ATOM 5136 C C . TYR A 1 692 ? 28.240 -0.121 -8.425 1.00 96.88 692 TYR A C 1
ATOM 5138 O O . TYR A 1 692 ? 29.432 0.188 -8.393 1.00 96.88 692 TYR A O 1
ATOM 5146 N N . SER A 1 693 ? 27.817 -1.295 -8.873 1.00 97.94 693 SER A N 1
ATOM 5147 C CA . SER A 1 693 ? 28.663 -2.405 -9.288 1.00 97.94 693 SER A CA 1
ATOM 5148 C C . SER A 1 693 ? 27.934 -3.274 -10.321 1.00 97.94 693 SER A C 1
ATOM 5150 O O . SER A 1 693 ? 26.772 -3.025 -10.659 1.00 97.94 693 SER A O 1
ATOM 5152 N N . ILE A 1 694 ? 28.613 -4.290 -10.860 1.00 98.19 694 ILE A N 1
ATOM 5153 C CA . ILE A 1 694 ? 28.005 -5.190 -11.848 1.00 98.19 694 ILE A CA 1
ATOM 5154 C C . ILE A 1 694 ? 26.993 -6.145 -11.201 1.00 98.19 694 ILE A C 1
ATOM 5156 O O . ILE A 1 694 ? 25.995 -6.500 -11.822 1.00 98.19 694 ILE A O 1
ATOM 5160 N N . GLU A 1 695 ? 27.219 -6.525 -9.946 1.00 97.56 695 GLU A N 1
ATOM 5161 C CA . GLU A 1 695 ? 26.308 -7.324 -9.135 1.00 97.56 695 GLU A CA 1
ATOM 5162 C C . GLU A 1 695 ? 25.034 -6.553 -8.775 1.00 97.56 695 GLU A C 1
ATOM 5164 O O . GLU A 1 695 ? 23.951 -7.134 -8.799 1.00 97.56 695 GLU A O 1
ATOM 5169 N N . ASP A 1 696 ? 25.124 -5.238 -8.564 1.00 98.31 696 ASP A N 1
ATOM 5170 C CA . ASP A 1 696 ? 23.936 -4.399 -8.381 1.00 98.31 696 ASP A CA 1
ATOM 5171 C C . ASP A 1 696 ? 23.113 -4.293 -9.678 1.00 98.31 696 ASP A C 1
ATOM 5173 O O . ASP A 1 696 ? 21.884 -4.354 -9.653 1.00 98.31 696 ASP A O 1
ATOM 5177 N N . LEU A 1 697 ? 23.780 -4.194 -10.839 1.00 98.56 697 LEU A N 1
ATOM 5178 C CA . LEU A 1 697 ? 23.091 -4.258 -12.132 1.00 98.56 697 LEU A CA 1
ATOM 5179 C C . LEU A 1 697 ? 22.398 -5.614 -12.313 1.00 98.56 697 LEU A C 1
ATOM 5181 O O . LEU A 1 697 ? 21.250 -5.644 -12.748 1.00 98.56 697 LEU A O 1
ATOM 5185 N N . ALA A 1 698 ? 23.065 -6.714 -11.953 1.00 98.44 698 ALA A N 1
ATOM 5186 C CA . ALA A 1 698 ? 22.467 -8.047 -11.971 1.00 98.44 698 ALA A CA 1
ATOM 5187 C C . ALA A 1 698 ? 21.252 -8.136 -11.040 1.00 98.44 698 ALA A C 1
ATOM 5189 O O . ALA A 1 698 ? 20.248 -8.734 -11.413 1.00 98.44 698 ALA A O 1
ATOM 5190 N N . GLN A 1 699 ? 21.298 -7.495 -9.868 1.00 98.19 699 GLN A N 1
ATOM 5191 C CA . GLN A 1 699 ? 20.157 -7.429 -8.959 1.00 98.19 699 GLN A CA 1
ATOM 5192 C C . GLN A 1 699 ? 18.991 -6.633 -9.556 1.00 98.19 699 GLN A C 1
ATOM 5194 O O . GLN A 1 699 ? 17.843 -7.044 -9.402 1.00 98.19 699 GLN A O 1
ATOM 5199 N N . LEU A 1 700 ? 19.251 -5.526 -10.260 1.00 98.38 700 LEU A N 1
ATOM 5200 C CA . LEU A 1 700 ? 18.179 -4.804 -10.945 1.00 98.38 700 LEU A CA 1
ATOM 5201 C C . LEU A 1 700 ? 17.610 -5.617 -12.114 1.00 98.38 700 LEU A C 1
ATOM 5203 O O . LEU A 1 700 ? 16.396 -5.651 -12.269 1.00 98.38 700 LEU A O 1
ATOM 5207 N N . ILE A 1 701 ? 18.448 -6.289 -12.912 1.00 98.62 701 ILE A N 1
ATOM 5208 C CA . ILE A 1 701 ? 17.981 -7.194 -13.978 1.00 98.62 701 ILE A CA 1
ATOM 5209 C C . ILE A 1 701 ? 17.110 -8.300 -13.374 1.00 98.62 701 ILE A C 1
ATOM 5211 O O . ILE A 1 701 ? 15.996 -8.506 -13.849 1.00 98.62 701 ILE A O 1
ATOM 5215 N N . TYR A 1 702 ? 17.564 -8.921 -12.279 1.00 98.00 702 TYR A N 1
ATOM 5216 C CA . TYR A 1 702 ? 16.782 -9.892 -11.522 1.00 98.00 702 TYR A CA 1
ATOM 5217 C C . TYR A 1 702 ? 15.436 -9.294 -11.121 1.00 98.00 702 TYR A C 1
ATOM 5219 O O . TYR A 1 702 ? 14.415 -9.867 -11.468 1.00 98.00 702 TYR A O 1
ATOM 5227 N N . ASP A 1 703 ? 15.407 -8.129 -10.466 1.00 97.50 703 ASP A N 1
ATOM 5228 C CA . ASP A 1 703 ? 14.170 -7.464 -10.043 1.00 97.50 703 ASP A CA 1
ATOM 5229 C C . ASP A 1 703 ? 13.222 -7.177 -11.224 1.00 97.50 703 ASP A C 1
ATOM 5231 O O . ASP A 1 703 ? 12.007 -7.239 -11.033 1.00 97.50 703 ASP A O 1
ATOM 5235 N N . LEU A 1 704 ? 13.755 -6.876 -12.419 1.00 97.44 704 LEU A N 1
ATOM 5236 C CA . LEU A 1 704 ? 12.993 -6.585 -13.642 1.00 97.44 704 LEU A CA 1
ATOM 5237 C C . LEU A 1 704 ? 12.413 -7.841 -14.323 1.00 97.44 704 LEU A C 1
ATOM 5239 O O . LEU A 1 704 ? 11.237 -7.850 -14.679 1.00 97.44 704 LEU A O 1
ATOM 5243 N N . HIS A 1 705 ? 13.191 -8.917 -14.450 1.00 96.81 705 HIS A N 1
ATOM 5244 C CA . HIS A 1 705 ? 12.677 -10.223 -14.898 1.00 96.81 705 HIS A CA 1
ATOM 5245 C C . HIS A 1 705 ? 11.695 -10.810 -13.915 1.00 96.81 705 HIS A C 1
ATOM 5247 O O . HIS A 1 705 ? 10.728 -11.467 -14.278 1.00 96.81 705 HIS A O 1
ATOM 5253 N N . GLN A 1 706 ? 11.954 -10.564 -12.641 1.00 92.38 706 GLN A N 1
ATOM 5254 C CA . GLN A 1 706 ? 11.063 -10.988 -11.611 1.00 92.38 706 GLN A CA 1
ATOM 5255 C C . GLN A 1 706 ? 9.760 -10.214 -11.809 1.00 92.38 706 GLN A C 1
ATOM 5257 O O . GLN A 1 706 ? 8.737 -10.857 -11.946 1.00 92.38 706 GLN A O 1
ATOM 5262 N N . ILE A 1 707 ? 9.749 -8.882 -11.965 1.00 90.38 707 ILE A N 1
ATOM 5263 C CA . ILE A 1 707 ? 8.474 -8.156 -12.097 1.00 90.38 707 ILE A CA 1
ATOM 5264 C C . ILE A 1 707 ? 7.633 -8.524 -13.307 1.00 90.38 707 ILE A C 1
ATOM 5266 O O . ILE A 1 707 ? 6.406 -8.620 -13.223 1.00 90.38 707 ILE A O 1
ATOM 5270 N N . ASN A 1 708 ? 8.308 -8.755 -14.417 1.00 92.69 708 ASN A N 1
ATOM 5271 C CA . ASN A 1 708 ? 7.688 -9.104 -15.669 1.00 92.69 708 ASN A CA 1
ATOM 5272 C C . ASN A 1 708 ? 8.534 -10.203 -16.332 1.00 92.69 708 ASN A C 1
ATOM 5274 O O . ASN A 1 708 ? 9.496 -9.877 -17.028 1.00 92.69 708 ASN A O 1
ATOM 5278 N N . PRO A 1 709 ? 8.208 -11.491 -16.112 1.00 90.56 709 PRO A N 1
ATOM 5279 C CA . PRO A 1 709 ? 9.004 -12.604 -16.636 1.00 90.56 709 PRO A CA 1
ATOM 5280 C C . PRO A 1 709 ? 8.892 -12.757 -18.152 1.00 90.56 709 PRO A C 1
ATOM 5282 O O . PRO A 1 709 ? 9.685 -13.477 -18.750 1.00 90.56 709 PRO A O 1
ATOM 5285 N N . GLU A 1 710 ? 7.906 -12.106 -18.770 1.00 92.69 710 GLU A N 1
ATOM 5286 C CA . GLU A 1 710 ? 7.699 -12.121 -20.217 1.00 92.69 710 GLU A CA 1
ATOM 5287 C C . GLU A 1 710 ? 8.462 -10.985 -20.914 1.00 92.69 710 GLU A C 1
ATOM 5289 O O . GLU A 1 710 ? 8.623 -11.019 -22.134 1.00 92.69 710 GLU A O 1
ATOM 5294 N N . ALA A 1 711 ? 8.981 -10.005 -20.162 1.00 94.25 711 ALA A N 1
ATOM 5295 C CA . ALA A 1 711 ? 9.725 -8.890 -20.730 1.00 94.25 711 ALA A CA 1
ATOM 5296 C C . ALA A 1 711 ? 11.229 -9.156 -20.799 1.00 94.25 711 ALA A C 1
ATOM 5298 O O . ALA A 1 711 ? 11.886 -9.418 -19.790 1.00 94.25 711 ALA A O 1
ATOM 5299 N N . LYS A 1 712 ? 11.809 -8.945 -21.986 1.00 97.56 712 LYS A N 1
ATOM 5300 C CA . LYS A 1 712 ? 13.269 -8.877 -22.141 1.00 97.56 712 LYS A CA 1
ATOM 5301 C C . LYS A 1 712 ? 13.825 -7.678 -21.370 1.00 97.56 712 LYS A C 1
ATOM 5303 O O . LYS A 1 712 ? 13.217 -6.611 -21.352 1.00 97.56 712 LYS A O 1
ATOM 5308 N N . VAL A 1 713 ? 15.019 -7.789 -20.804 1.00 98.56 713 VAL A N 1
ATOM 5309 C CA . VAL A 1 713 ? 15.719 -6.676 -20.154 1.00 98.56 713 VAL A CA 1
ATOM 5310 C C . VAL A 1 713 ? 16.868 -6.203 -21.040 1.00 98.56 713 VAL A C 1
ATOM 5312 O O . VAL A 1 713 ? 17.810 -6.949 -21.320 1.00 98.56 713 VAL A O 1
ATOM 5315 N N . SER A 1 714 ? 16.799 -4.948 -21.493 1.00 98.56 714 SER A N 1
ATOM 5316 C CA . SER A 1 714 ? 17.904 -4.272 -22.176 1.00 98.56 714 SER A CA 1
ATOM 5317 C C . SER A 1 714 ? 18.742 -3.430 -21.227 1.00 98.56 714 SER A C 1
ATOM 5319 O O . SER A 1 714 ? 18.230 -2.796 -20.309 1.00 98.56 714 SER A O 1
ATOM 5321 N N . VAL A 1 715 ? 20.043 -3.338 -21.503 1.00 98.75 715 VAL A N 1
ATOM 5322 C CA . VAL A 1 715 ? 20.935 -2.369 -20.855 1.00 98.75 715 VAL A CA 1
ATOM 5323 C C . VAL A 1 715 ? 21.486 -1.412 -21.902 1.00 98.75 715 VAL A C 1
ATOM 5325 O O . VAL A 1 715 ? 22.202 -1.815 -22.822 1.00 98.75 715 VAL A O 1
ATOM 5328 N N . LYS A 1 716 ? 21.160 -0.126 -21.755 1.00 98.50 716 LYS A N 1
ATOM 5329 C CA . LYS A 1 716 ? 21.607 0.934 -22.660 1.00 98.50 716 LYS A CA 1
ATOM 5330 C C . LYS A 1 716 ? 22.906 1.567 -22.177 1.00 98.50 716 LYS A C 1
ATOM 5332 O O . LYS A 1 716 ? 22.929 2.313 -21.195 1.00 98.50 716 LYS A O 1
ATOM 5337 N N . LEU A 1 717 ? 23.971 1.295 -22.923 1.00 98.38 717 LEU A N 1
ATOM 5338 C CA . LEU A 1 717 ? 25.329 1.788 -22.730 1.00 98.38 717 LEU A CA 1
ATOM 5339 C C . LEU A 1 717 ? 25.695 2.818 -23.809 1.00 98.38 717 LEU A C 1
ATOM 5341 O O . LEU A 1 717 ? 25.024 2.959 -24.837 1.00 98.38 717 LEU A O 1
ATOM 5345 N N . VAL A 1 718 ? 26.793 3.538 -23.583 1.00 98.38 718 VAL A N 1
ATOM 5346 C CA . VAL A 1 718 ? 27.371 4.474 -24.554 1.00 98.38 718 VAL A CA 1
ATOM 5347 C C . VAL A 1 718 ? 28.746 3.991 -24.953 1.00 98.38 718 VAL A C 1
ATOM 5349 O O . VAL A 1 718 ? 29.548 3.696 -24.078 1.00 98.38 718 VAL A O 1
ATOM 5352 N N . ALA A 1 719 ? 29.012 3.963 -26.258 1.00 97.88 719 ALA A N 1
ATOM 5353 C CA . ALA A 1 719 ? 30.297 3.578 -26.813 1.00 97.88 719 ALA A CA 1
ATOM 5354 C C . ALA A 1 719 ? 31.444 4.375 -26.175 1.00 97.88 719 ALA A C 1
ATOM 5356 O O . ALA A 1 719 ? 31.474 5.600 -26.247 1.00 97.88 719 ALA A O 1
ATOM 5357 N N . GLU A 1 720 ? 32.404 3.670 -25.595 1.00 96.62 720 GLU A N 1
ATOM 5358 C CA . GLU A 1 720 ? 33.707 4.170 -25.165 1.00 96.62 720 GLU A CA 1
ATOM 5359 C C . GLU A 1 720 ? 34.684 2.991 -25.120 1.00 96.62 720 GLU A C 1
ATOM 5361 O O . GLU A 1 720 ? 34.259 1.834 -25.095 1.00 96.62 720 GLU A O 1
ATOM 5366 N N . ALA A 1 721 ? 35.988 3.263 -25.147 1.00 95.00 721 ALA A N 1
ATOM 5367 C CA . ALA A 1 721 ? 36.979 2.193 -25.077 1.00 95.00 721 ALA A CA 1
ATOM 5368 C C . ALA A 1 721 ? 36.848 1.432 -23.745 1.00 95.00 721 ALA A C 1
ATOM 5370 O O . ALA A 1 721 ? 36.864 2.050 -22.683 1.00 95.00 721 ALA A O 1
ATOM 5371 N N . GLY A 1 722 ? 36.751 0.102 -23.801 1.00 95.94 722 GLY A N 1
ATOM 5372 C CA . GLY A 1 722 ? 36.535 -0.761 -22.633 1.00 95.94 722 GLY A CA 1
ATOM 5373 C C . GLY A 1 722 ? 35.093 -1.261 -22.481 1.00 95.94 722 GLY A C 1
ATOM 5374 O O . GLY A 1 722 ? 34.829 -2.131 -21.644 1.00 95.94 722 GLY A O 1
ATOM 5375 N N . ILE A 1 723 ? 34.159 -0.781 -23.309 1.00 98.06 723 ILE A N 1
ATOM 5376 C CA . ILE A 1 723 ? 32.756 -1.205 -23.288 1.00 98.06 723 ILE A CA 1
ATOM 5377 C C . ILE A 1 723 ? 32.567 -2.704 -23.539 1.00 98.06 723 ILE A C 1
ATOM 5379 O O . ILE A 1 723 ? 31.602 -3.283 -23.044 1.00 98.06 723 ILE A O 1
ATOM 5383 N N . GLY A 1 724 ? 33.480 -3.371 -24.253 1.00 97.56 724 GLY A N 1
ATOM 5384 C CA . GLY A 1 724 ? 33.396 -4.815 -24.485 1.00 97.56 724 GLY A CA 1
ATOM 5385 C C . GLY A 1 724 ? 33.489 -5.633 -23.192 1.00 97.56 724 GLY A C 1
ATOM 5386 O O . GLY A 1 724 ? 32.784 -6.635 -23.026 1.00 97.56 724 GLY A O 1
ATOM 5387 N N . VAL A 1 725 ? 34.310 -5.176 -22.240 1.00 98.00 725 VAL A N 1
ATOM 5388 C CA . VAL A 1 725 ? 34.446 -5.799 -20.914 1.00 98.00 725 VAL A CA 1
ATOM 5389 C C . VAL A 1 725 ? 33.165 -5.605 -20.108 1.00 98.00 725 VAL A C 1
ATOM 5391 O O . VAL A 1 725 ? 32.633 -6.569 -19.557 1.00 98.00 725 VAL A O 1
ATOM 5394 N N . VAL A 1 726 ? 32.627 -4.382 -20.104 1.00 98.31 726 VAL A N 1
ATOM 5395 C CA . VAL A 1 726 ? 31.354 -4.062 -19.441 1.00 98.31 726 VAL A CA 1
ATOM 5396 C C . VAL A 1 726 ? 30.221 -4.903 -20.027 1.00 98.31 726 VAL A C 1
ATOM 5398 O O . VAL A 1 726 ? 29.486 -5.538 -19.278 1.00 98.31 726 VAL A O 1
ATOM 5401 N N . ALA A 1 727 ? 30.127 -4.998 -21.355 1.00 98.38 727 ALA A N 1
ATOM 5402 C CA . ALA A 1 727 ? 29.116 -5.797 -22.041 1.00 98.38 727 ALA A CA 1
ATOM 5403 C C . ALA A 1 727 ? 29.196 -7.291 -21.685 1.00 98.38 727 ALA A C 1
ATOM 5405 O O . ALA A 1 727 ? 28.166 -7.945 -21.544 1.00 98.38 727 ALA A O 1
ATOM 5406 N N . SER A 1 728 ? 30.401 -7.828 -21.473 1.00 98.50 728 SER A N 1
ATOM 5407 C CA . SER A 1 728 ? 30.571 -9.206 -20.990 1.00 98.50 728 SER A CA 1
ATOM 5408 C C . SER A 1 728 ? 30.025 -9.381 -19.569 1.00 98.50 728 SER A C 1
ATOM 5410 O O . SER A 1 728 ? 29.393 -10.393 -19.271 1.00 98.50 728 SER A O 1
ATOM 5412 N N . GLY A 1 729 ? 30.218 -8.384 -18.700 1.00 98.38 729 GLY A N 1
ATOM 5413 C CA . GLY A 1 729 ? 29.581 -8.333 -17.383 1.00 98.38 729 GLY A CA 1
ATOM 5414 C C . GLY A 1 729 ? 28.056 -8.293 -17.483 1.00 98.38 729 GLY A C 1
ATOM 5415 O O . GLY A 1 729 ? 27.388 -9.087 -16.831 1.00 98.38 729 GLY A O 1
ATOM 5416 N N . VAL A 1 730 ? 27.515 -7.433 -18.347 1.00 98.75 730 VAL A N 1
ATOM 5417 C CA . VAL A 1 730 ? 26.068 -7.286 -18.584 1.00 98.75 730 VAL A CA 1
ATOM 5418 C C . VAL A 1 730 ? 25.436 -8.592 -19.079 1.00 98.75 730 VAL A C 1
ATOM 5420 O O . VAL A 1 730 ? 24.410 -9.013 -18.554 1.00 98.75 730 VAL A O 1
ATOM 5423 N N . ALA A 1 731 ? 26.073 -9.281 -20.029 1.00 98.44 731 ALA A N 1
ATOM 5424 C CA . ALA A 1 731 ? 25.605 -10.580 -20.514 1.00 98.44 731 ALA A CA 1
ATOM 5425 C C . ALA A 1 731 ? 25.626 -11.658 -19.412 1.00 98.44 731 ALA A C 1
ATOM 5427 O O . ALA A 1 731 ? 24.748 -12.515 -19.350 1.00 98.44 731 ALA A O 1
ATOM 5428 N N . LYS A 1 732 ? 26.619 -11.623 -18.511 1.00 98.31 732 LYS A N 1
ATOM 5429 C CA . LYS A 1 732 ? 26.681 -12.519 -17.340 1.00 98.31 732 LYS A CA 1
ATOM 5430 C C . LYS A 1 732 ? 25.683 -12.146 -16.243 1.00 98.31 732 LYS A C 1
ATOM 5432 O O . LYS A 1 732 ? 25.308 -13.018 -15.468 1.00 98.31 732 LYS A O 1
ATOM 5437 N N . ALA A 1 733 ? 25.266 -10.885 -16.191 1.00 98.31 733 ALA A N 1
ATOM 5438 C CA . ALA A 1 733 ? 24.252 -10.356 -15.286 1.00 98.31 733 ALA A CA 1
ATOM 5439 C C . ALA A 1 733 ? 22.813 -10.674 -15.738 1.00 98.31 733 ALA A C 1
ATOM 5441 O O . ALA A 1 733 ? 21.872 -10.145 -15.158 1.00 98.31 733 ALA A O 1
ATOM 5442 N N . ASN A 1 734 ? 22.657 -11.554 -16.736 1.00 98.06 734 ASN A N 1
ATOM 5443 C CA . ASN A 1 734 ? 21.385 -12.059 -17.252 1.00 98.06 734 ASN A CA 1
ATOM 5444 C C . ASN A 1 734 ? 20.604 -11.089 -18.156 1.00 98.06 734 ASN A C 1
ATOM 5446 O O . ASN A 1 734 ? 19.426 -11.309 -18.383 1.00 98.06 734 ASN A O 1
ATOM 5450 N N . ALA A 1 735 ? 21.212 -10.026 -18.695 1.00 98.44 735 ALA A N 1
ATOM 5451 C CA . ALA A 1 735 ? 20.509 -9.167 -19.656 1.00 98.44 735 ALA A CA 1
ATOM 5452 C C . ALA A 1 735 ? 20.195 -9.916 -20.964 1.00 98.44 735 ALA A C 1
ATOM 5454 O O . ALA A 1 735 ? 21.026 -10.682 -21.449 1.00 98.44 735 ALA A O 1
ATOM 5455 N N . ASP A 1 736 ? 19.046 -9.635 -21.580 1.00 98.56 736 ASP A N 1
ATOM 5456 C CA . ASP A 1 736 ? 18.650 -10.202 -22.879 1.00 98.56 736 ASP A CA 1
ATOM 5457 C C . ASP A 1 736 ? 19.192 -9.384 -24.054 1.00 98.56 736 ASP A C 1
ATOM 5459 O O . ASP A 1 736 ? 19.478 -9.912 -25.130 1.00 98.56 736 ASP A O 1
ATOM 5463 N N . VAL A 1 737 ? 19.314 -8.068 -23.864 1.00 98.69 737 VAL A N 1
ATOM 5464 C CA . VAL A 1 737 ? 19.682 -7.131 -24.928 1.00 98.69 737 VAL A CA 1
ATOM 5465 C C . VAL A 1 737 ? 20.711 -6.124 -24.418 1.00 98.69 737 VAL A C 1
ATOM 5467 O O . VAL A 1 737 ? 20.599 -5.571 -23.325 1.00 98.69 737 VAL A O 1
ATOM 5470 N N . ILE A 1 738 ? 21.720 -5.832 -25.230 1.00 98.75 738 ILE A N 1
ATOM 5471 C CA . ILE A 1 738 ? 22.702 -4.783 -24.954 1.00 98.75 738 ILE A CA 1
ATOM 5472 C C . ILE A 1 738 ? 22.560 -3.723 -26.033 1.00 98.75 738 ILE A C 1
ATOM 5474 O O . ILE A 1 738 ? 22.733 -4.017 -27.211 1.00 98.75 738 ILE A O 1
ATOM 5478 N N . GLN A 1 739 ? 22.266 -2.485 -25.642 1.00 98.56 739 GLN A N 1
ATOM 5479 C CA . GLN A 1 739 ? 22.213 -1.363 -26.571 1.00 98.56 739 GLN A CA 1
ATOM 5480 C C . GLN A 1 739 ? 23.481 -0.520 -26.476 1.00 98.56 739 GLN A C 1
ATOM 5482 O O . GLN A 1 739 ? 23.789 0.031 -25.421 1.00 98.56 739 GLN A O 1
ATOM 5487 N N . ILE A 1 740 ? 24.180 -0.363 -27.597 1.00 98.56 740 ILE A N 1
ATOM 5488 C CA . ILE A 1 740 ? 25.360 0.488 -27.728 1.00 98.56 740 ILE A CA 1
ATOM 5489 C C . ILE A 1 740 ? 24.975 1.778 -28.444 1.00 98.56 740 ILE A C 1
ATOM 5491 O O . ILE A 1 740 ? 24.588 1.774 -29.612 1.00 98.56 740 ILE A O 1
ATOM 5495 N N . SER A 1 741 ? 25.099 2.893 -27.731 1.00 98.12 741 SER A N 1
ATOM 5496 C CA . SER A 1 741 ? 24.746 4.219 -28.239 1.00 98.12 741 SER A CA 1
ATOM 5497 C C . SER A 1 741 ? 25.998 5.007 -28.613 1.00 98.12 741 SER A C 1
ATOM 5499 O O . SER A 1 741 ? 26.894 5.165 -27.785 1.00 98.12 741 SER A O 1
ATOM 5501 N N . GLY A 1 742 ? 26.073 5.544 -29.828 1.00 97.62 742 GLY A N 1
ATOM 5502 C CA . GLY A 1 742 ? 27.168 6.428 -30.244 1.00 97.62 742 GLY A CA 1
ATOM 5503 C C . GLY A 1 742 ? 27.065 7.844 -29.667 1.00 97.62 742 GLY A C 1
ATOM 5504 O O . GLY A 1 742 ? 25.978 8.313 -29.319 1.00 97.62 742 GLY A O 1
ATOM 5505 N N . HIS A 1 743 ? 28.187 8.573 -29.640 1.00 96.75 743 HIS A N 1
ATOM 5506 C CA . HIS A 1 743 ? 28.253 9.970 -29.173 1.00 96.75 743 HIS A CA 1
ATOM 5507 C C . HIS A 1 743 ? 27.291 10.919 -29.917 1.00 96.75 743 HIS A C 1
ATOM 5509 O O . HIS A 1 743 ? 26.849 11.926 -29.368 1.00 96.75 743 HIS A O 1
ATOM 5515 N N . ASP A 1 744 ? 26.920 10.586 -31.157 1.00 91.94 744 ASP A N 1
ATOM 5516 C CA . ASP A 1 744 ? 26.020 11.371 -32.014 1.00 91.94 744 ASP A CA 1
ATOM 5517 C C . ASP A 1 744 ? 24.520 11.184 -31.702 1.00 91.94 744 ASP A C 1
ATOM 5519 O O . ASP A 1 744 ? 23.644 11.609 -32.466 1.00 91.94 744 ASP A O 1
ATOM 5523 N N . GLY A 1 745 ? 24.192 10.559 -30.568 1.00 89.50 745 GLY A N 1
ATOM 5524 C CA . GLY A 1 745 ? 22.827 10.466 -30.057 1.00 89.50 745 GLY A CA 1
ATOM 5525 C C . GLY A 1 745 ? 22.170 11.839 -29.840 1.00 89.50 745 GLY A C 1
ATOM 5526 O O . GLY A 1 745 ? 22.789 12.802 -29.389 1.00 89.50 745 GLY A O 1
ATOM 5527 N N . GLY A 1 746 ? 20.873 11.941 -30.142 1.00 91.75 746 GLY A N 1
ATOM 5528 C CA . GLY A 1 746 ? 20.093 13.158 -29.902 1.00 91.75 746 GLY A CA 1
ATOM 5529 C C . GLY A 1 746 ? 19.803 13.411 -28.415 1.00 91.75 746 GLY A C 1
ATOM 5530 O O . GLY A 1 746 ? 19.876 12.515 -27.575 1.00 91.75 746 GLY A O 1
ATOM 5531 N N . THR A 1 747 ? 19.425 14.646 -28.073 1.00 94.00 747 THR A N 1
ATOM 5532 C CA . THR A 1 747 ? 18.938 14.991 -26.727 1.00 94.00 747 THR A CA 1
ATOM 5533 C C . THR A 1 747 ? 17.990 16.186 -26.744 1.00 94.00 747 THR A C 1
ATOM 5535 O O . THR A 1 747 ? 18.146 17.121 -27.532 1.00 94.00 747 THR A O 1
ATOM 5538 N N . GLY A 1 748 ? 17.004 16.172 -25.845 1.00 93.75 748 GLY A N 1
ATOM 5539 C CA . GLY A 1 748 ? 16.110 17.306 -25.617 1.00 93.75 748 GLY A CA 1
ATOM 5540 C C . GLY A 1 748 ? 16.756 18.437 -24.809 1.00 93.75 748 GLY A C 1
ATOM 5541 O O . GLY A 1 748 ? 16.399 19.598 -25.016 1.00 93.75 748 GLY A O 1
ATOM 5542 N N . ALA A 1 749 ? 17.691 18.107 -23.910 1.00 95.12 749 ALA A N 1
ATOM 5543 C CA . ALA A 1 749 ? 18.454 19.046 -23.086 1.00 95.12 749 ALA A CA 1
ATOM 5544 C C . ALA A 1 749 ? 19.727 18.376 -22.533 1.00 95.12 749 ALA A C 1
ATOM 5546 O O . ALA A 1 749 ? 19.674 17.296 -21.933 1.00 95.12 749 ALA A O 1
ATOM 5547 N N . SER A 1 750 ? 20.873 19.018 -22.751 1.00 94.12 750 SER A N 1
ATOM 5548 C CA . SER A 1 750 ? 22.185 18.573 -22.274 1.00 94.12 750 SER A CA 1
ATOM 5549 C C . SER A 1 750 ? 23.182 19.740 -22.325 1.00 94.12 750 SER A C 1
ATOM 5551 O O . SER A 1 750 ? 23.008 20.622 -23.179 1.00 94.12 750 SER A O 1
ATOM 5553 N N . PRO A 1 751 ? 24.218 19.766 -21.468 1.00 94.06 751 PRO A N 1
ATOM 5554 C CA . PRO A 1 751 ? 25.337 20.685 -21.619 1.00 94.06 751 PRO A CA 1
ATOM 5555 C C . PRO A 1 751 ? 26.008 20.548 -22.992 1.00 94.06 751 PRO A C 1
ATOM 5557 O O . PRO A 1 751 ? 26.195 19.450 -23.517 1.00 94.06 751 PRO A O 1
ATOM 5560 N N . ILE A 1 752 ? 26.409 21.682 -23.575 1.00 95.25 752 ILE A N 1
ATOM 5561 C CA . ILE A 1 752 ? 27.121 21.697 -24.866 1.00 95.25 752 ILE A CA 1
ATOM 5562 C C . ILE A 1 752 ? 28.458 20.962 -24.756 1.00 95.25 752 ILE A C 1
ATOM 5564 O O . ILE A 1 752 ? 28.847 20.281 -25.704 1.00 95.25 752 ILE A O 1
ATOM 5568 N N . SER A 1 753 ? 29.130 21.072 -23.606 1.00 96.06 753 SER A N 1
ATOM 5569 C CA . SER A 1 753 ? 30.369 20.348 -23.322 1.00 96.06 753 SER A CA 1
ATOM 5570 C C . SER A 1 753 ? 30.189 18.846 -23.531 1.00 96.06 753 SER A C 1
ATOM 5572 O O . SER A 1 753 ? 30.941 18.245 -24.289 1.00 96.06 753 SER A O 1
ATOM 5574 N N . SER A 1 754 ? 29.147 18.259 -22.946 1.00 95.44 754 SER A N 1
ATOM 5575 C CA . SER A 1 754 ? 28.882 16.820 -22.999 1.00 95.44 754 SER A CA 1
ATOM 5576 C C . SER A 1 754 ? 28.496 16.371 -24.410 1.00 95.44 754 SER A C 1
ATOM 5578 O O . SER A 1 754 ? 29.056 15.402 -24.909 1.00 95.44 754 SER A O 1
ATOM 5580 N N . ILE A 1 755 ? 27.662 17.150 -25.114 1.00 94.12 755 ILE A N 1
ATOM 5581 C CA . ILE A 1 755 ? 27.296 16.882 -26.521 1.00 94.12 755 ILE A CA 1
ATOM 5582 C C . ILE A 1 755 ? 28.529 16.849 -27.443 1.00 94.12 755 ILE A C 1
ATOM 5584 O O . ILE A 1 755 ? 28.521 16.160 -28.460 1.00 94.12 755 ILE A O 1
ATOM 5588 N N . LYS A 1 756 ? 29.556 17.660 -27.163 1.00 95.44 756 LYS A N 1
ATOM 5589 C CA . LYS A 1 756 ? 30.716 17.826 -28.051 1.00 95.44 756 LYS A CA 1
ATOM 5590 C C . LYS A 1 756 ? 31.938 17.007 -27.661 1.00 95.44 756 LYS A C 1
ATOM 5592 O O . LYS A 1 756 ? 32.808 16.836 -28.514 1.00 95.44 756 LYS A O 1
ATOM 5597 N N . HIS A 1 757 ? 32.030 16.558 -26.412 1.00 96.25 757 HIS A N 1
ATOM 5598 C CA . HIS A 1 757 ? 33.285 16.052 -25.854 1.00 96.25 757 HIS A CA 1
ATOM 5599 C C . HIS A 1 757 ? 33.163 14.746 -25.062 1.00 96.25 757 HIS A C 1
ATOM 5601 O O . HIS A 1 757 ? 34.183 14.278 -24.567 1.00 96.25 757 HIS A O 1
ATOM 5607 N N . ALA A 1 758 ? 31.972 14.154 -24.928 1.00 95.69 758 ALA A N 1
ATOM 5608 C CA . ALA A 1 758 ? 31.792 12.902 -24.196 1.00 95.69 758 ALA A CA 1
ATOM 5609 C C . ALA A 1 758 ? 31.187 11.800 -25.083 1.00 95.69 758 ALA A C 1
ATOM 5611 O O . ALA A 1 758 ? 30.281 12.062 -25.872 1.00 95.69 758 ALA A O 1
ATOM 5612 N N . GLY A 1 759 ? 31.676 10.567 -24.913 1.00 95.00 759 GLY A N 1
ATOM 5613 C CA . GLY A 1 759 ? 31.284 9.394 -25.701 1.00 95.00 759 GLY A CA 1
ATOM 5614 C C . GLY A 1 759 ? 32.151 9.163 -26.946 1.00 95.00 759 GLY A C 1
ATOM 5615 O O . GLY A 1 759 ? 32.832 10.061 -27.440 1.00 95.00 759 GLY A O 1
ATOM 5616 N N . GLY A 1 760 ? 32.121 7.933 -27.451 1.00 95.88 760 GLY A N 1
ATOM 5617 C CA . GLY A 1 760 ? 32.837 7.457 -28.632 1.00 95.88 760 GLY A CA 1
ATOM 5618 C C . GLY A 1 760 ? 31.914 7.089 -29.806 1.00 95.88 760 GLY A C 1
ATOM 5619 O O . GLY A 1 760 ? 30.685 7.127 -29.679 1.00 95.88 760 GLY A O 1
ATOM 5620 N N . PRO A 1 761 ? 32.482 6.787 -30.989 1.00 96.75 761 PRO A N 1
ATOM 5621 C CA . PRO A 1 761 ? 31.705 6.434 -32.179 1.00 96.75 761 PRO A CA 1
ATOM 5622 C C . PRO A 1 761 ? 30.959 5.108 -32.007 1.00 96.75 761 PRO A C 1
ATOM 5624 O O . PRO A 1 761 ? 31.495 4.169 -31.411 1.00 96.75 761 PRO A O 1
ATOM 5627 N N . MET A 1 762 ? 29.750 5.016 -32.569 1.00 96.44 762 MET A N 1
ATOM 5628 C CA . MET A 1 762 ? 28.928 3.798 -32.520 1.00 96.44 762 MET A CA 1
ATOM 5629 C C . MET A 1 762 ? 29.674 2.610 -33.133 1.00 96.44 762 MET A C 1
ATOM 5631 O O . MET A 1 762 ? 29.691 1.530 -32.551 1.00 96.44 762 MET A O 1
ATOM 5635 N N . GLU A 1 763 ? 30.372 2.833 -34.248 1.00 96.62 763 GLU A N 1
ATOM 5636 C CA . GLU A 1 763 ? 31.097 1.803 -34.986 1.00 96.62 763 GLU A CA 1
ATOM 5637 C C . GLU A 1 763 ? 32.155 1.115 -34.118 1.00 96.62 763 GLU A C 1
ATOM 5639 O O . GLU A 1 763 ? 32.283 -0.107 -34.140 1.00 96.62 763 GLU A O 1
ATOM 5644 N N . MET A 1 764 ? 32.885 1.896 -33.315 1.00 96.19 764 MET A N 1
ATOM 5645 C CA . MET A 1 764 ? 33.904 1.375 -32.402 1.00 96.19 764 MET A CA 1
ATOM 5646 C C . MET A 1 764 ? 33.274 0.575 -31.264 1.00 96.19 764 MET A C 1
ATOM 5648 O O . MET A 1 764 ? 33.733 -0.528 -30.976 1.00 96.19 764 MET A O 1
ATOM 5652 N N . GLY A 1 765 ? 32.218 1.108 -30.641 1.00 97.31 765 GLY A N 1
ATOM 5653 C CA . GLY A 1 765 ? 31.557 0.447 -29.517 1.00 97.31 765 GLY A CA 1
ATOM 5654 C C . GLY A 1 765 ? 30.900 -0.873 -29.915 1.00 97.31 765 GLY A C 1
ATOM 5655 O O . GLY A 1 765 ? 31.108 -1.883 -29.251 1.00 97.31 765 GLY A O 1
ATOM 5656 N N . VAL A 1 766 ? 30.155 -0.890 -31.026 1.00 97.75 766 VAL A N 1
ATOM 5657 C CA . VAL A 1 766 ? 29.492 -2.105 -31.530 1.00 97.75 766 VAL A CA 1
ATOM 5658 C C . VAL A 1 766 ? 30.524 -3.173 -31.884 1.00 97.75 766 VAL A C 1
ATOM 5660 O O . VAL A 1 766 ? 30.380 -4.316 -31.450 1.00 97.75 766 VAL A O 1
ATOM 5663 N N . ALA A 1 767 ? 31.591 -2.802 -32.602 1.00 97.31 767 ALA A N 1
ATOM 5664 C CA . ALA A 1 767 ? 32.656 -3.734 -32.960 1.00 97.31 767 ALA A CA 1
ATOM 5665 C C . ALA A 1 767 ? 33.366 -4.301 -31.720 1.00 97.31 767 ALA A C 1
ATOM 5667 O O . ALA A 1 767 ? 33.576 -5.510 -31.636 1.00 97.31 767 ALA A O 1
ATOM 5668 N N . GLU A 1 768 ? 33.705 -3.458 -30.738 1.00 98.06 768 GLU A N 1
ATOM 5669 C CA . GLU A 1 768 ? 34.360 -3.897 -29.502 1.00 98.06 768 GLU A CA 1
ATOM 5670 C C . GLU A 1 768 ? 33.472 -4.848 -28.694 1.00 98.06 768 GLU A C 1
ATOM 5672 O O . GLU A 1 768 ? 33.934 -5.910 -28.261 1.00 98.06 768 GLU A O 1
ATOM 5677 N N . THR A 1 769 ? 32.193 -4.506 -28.527 1.00 98.00 769 THR A N 1
ATOM 5678 C CA . THR A 1 769 ? 31.218 -5.356 -27.842 1.00 98.00 769 THR A CA 1
ATOM 5679 C C . THR A 1 769 ? 31.050 -6.690 -28.560 1.00 98.00 769 THR A C 1
ATOM 5681 O O . THR A 1 769 ? 31.181 -7.734 -27.922 1.00 98.00 769 THR A O 1
ATOM 5684 N N . HIS A 1 770 ? 30.834 -6.686 -29.878 1.00 97.50 770 HIS A N 1
ATOM 5685 C CA . HIS A 1 770 ? 30.683 -7.915 -30.653 1.00 97.50 770 HIS A CA 1
ATOM 5686 C C . HIS A 1 770 ? 31.923 -8.811 -30.545 1.00 97.50 770 HIS A C 1
ATOM 5688 O O . HIS A 1 770 ? 31.805 -9.976 -30.163 1.00 97.50 770 HIS A O 1
ATOM 5694 N N . GLN A 1 771 ? 33.112 -8.258 -30.800 1.00 96.44 771 GLN A N 1
ATOM 5695 C CA . GLN A 1 771 ? 34.372 -9.000 -30.731 1.00 96.44 771 GLN A CA 1
ATOM 5696 C C . GLN A 1 771 ? 34.617 -9.594 -29.345 1.00 96.44 771 GLN A C 1
ATOM 5698 O O . GLN A 1 771 ? 35.041 -10.743 -29.227 1.00 96.44 771 GLN A O 1
ATOM 5703 N N . THR A 1 772 ? 34.359 -8.823 -28.289 1.00 97.06 772 THR A N 1
ATOM 5704 C CA . THR A 1 772 ? 34.609 -9.276 -26.918 1.00 97.06 772 THR A CA 1
ATOM 5705 C C . THR A 1 772 ? 33.621 -10.360 -26.507 1.00 97.06 772 THR A C 1
ATOM 5707 O O . THR A 1 772 ? 34.039 -11.377 -25.957 1.00 97.06 772 THR A O 1
ATOM 5710 N N . LEU A 1 773 ? 32.334 -10.205 -26.824 1.00 97.56 773 LEU A N 1
ATOM 5711 C CA . LEU A 1 773 ? 31.321 -11.215 -26.517 1.00 97.56 773 LEU A CA 1
ATOM 5712 C C . LEU A 1 773 ? 31.560 -12.529 -27.270 1.00 97.56 773 LEU A C 1
ATOM 5714 O O . LEU A 1 773 ? 31.360 -13.590 -26.686 1.00 97.56 773 LEU A O 1
ATOM 5718 N N . VAL A 1 774 ? 32.012 -12.479 -28.531 1.00 96.69 774 VAL A N 1
ATOM 5719 C CA . VAL A 1 774 ? 32.366 -13.689 -29.299 1.00 96.69 774 VAL A CA 1
ATOM 5720 C C . VAL A 1 774 ? 33.562 -14.396 -28.663 1.00 96.69 774 VAL A C 1
ATOM 5722 O O . VAL A 1 774 ? 33.487 -15.588 -28.387 1.00 96.69 774 VAL A O 1
ATOM 5725 N N . ARG A 1 775 ? 34.635 -13.659 -28.342 1.00 95.06 775 ARG A N 1
ATOM 5726 C CA . ARG A 1 775 ? 35.839 -14.224 -27.698 1.00 95.06 775 ARG A CA 1
ATOM 5727 C C . ARG A 1 775 ? 35.570 -14.851 -26.328 1.00 95.06 775 ARG A C 1
ATOM 5729 O O . ARG A 1 775 ? 36.346 -15.696 -25.904 1.00 95.06 775 ARG A O 1
ATOM 5736 N N . ASN A 1 776 ? 34.516 -14.415 -25.639 1.00 96.06 776 ASN A N 1
ATOM 5737 C CA . ASN A 1 776 ? 34.111 -14.942 -24.335 1.00 96.06 776 ASN A CA 1
ATOM 5738 C C . ASN A 1 776 ? 32.950 -15.948 -24.421 1.00 96.06 776 ASN A C 1
ATOM 5740 O O . ASN A 1 776 ? 32.428 -16.330 -23.379 1.00 96.06 776 ASN A O 1
ATOM 5744 N N . GLU A 1 777 ? 32.517 -16.346 -25.624 1.00 96.06 777 GLU A N 1
ATOM 5745 C CA . GLU A 1 777 ? 31.393 -17.278 -25.832 1.00 96.06 777 GLU A CA 1
ATOM 5746 C C . GLU A 1 777 ? 30.066 -16.794 -25.201 1.00 96.06 777 GLU A C 1
ATOM 5748 O O . GLU A 1 777 ? 29.193 -17.574 -24.824 1.00 96.06 777 GLU A O 1
ATOM 5753 N N . LEU A 1 778 ? 29.893 -15.473 -25.095 1.00 97.00 778 LEU A N 1
ATOM 5754 C CA . LEU A 1 778 ? 28.702 -14.822 -24.535 1.00 97.00 778 LEU A CA 1
ATOM 5755 C C . LEU A 1 778 ? 27.795 -14.211 -25.611 1.00 97.00 778 LEU A C 1
ATOM 5757 O O . LEU A 1 778 ? 26.669 -13.825 -25.305 1.00 97.00 778 LEU A O 1
ATOM 5761 N N . ARG A 1 779 ? 28.260 -14.111 -26.865 1.00 96.19 779 ARG A N 1
ATOM 5762 C CA . ARG A 1 779 ? 27.540 -13.419 -27.950 1.00 96.19 779 ARG A CA 1
ATOM 5763 C C . ARG A 1 779 ? 26.157 -13.996 -28.238 1.00 96.19 779 ARG A C 1
ATOM 5765 O O . ARG A 1 779 ? 25.261 -13.223 -28.567 1.00 96.19 779 ARG A O 1
ATOM 5772 N N . GLU A 1 780 ? 25.995 -15.310 -28.100 1.00 95.06 780 GLU A N 1
ATOM 5773 C CA . GLU A 1 780 ? 24.716 -15.985 -28.352 1.00 95.06 780 GLU A CA 1
ATOM 5774 C C . GLU A 1 780 ? 23.661 -15.700 -27.288 1.00 95.06 780 GLU A C 1
ATOM 5776 O O . GLU A 1 780 ? 22.488 -15.909 -27.552 1.00 95.06 780 GLU A O 1
ATOM 5781 N N . ARG A 1 781 ? 24.049 -15.204 -26.106 1.00 95.50 781 ARG A N 1
ATOM 5782 C CA . ARG A 1 781 ? 23.106 -14.939 -25.011 1.00 95.50 781 ARG A CA 1
ATOM 5783 C C . ARG A 1 781 ? 22.343 -13.630 -25.165 1.00 95.50 781 ARG A C 1
ATOM 5785 O O . ARG A 1 781 ? 21.380 -13.424 -24.439 1.00 95.50 781 ARG A O 1
ATOM 5792 N N . VAL A 1 782 ? 22.818 -12.713 -26.007 1.00 97.44 782 VAL A N 1
ATOM 5793 C CA . VAL A 1 782 ? 22.316 -11.335 -26.032 1.00 97.44 782 VAL A CA 1
ATOM 5794 C C . VAL A 1 782 ? 22.068 -10.842 -27.445 1.00 97.44 782 VAL A C 1
ATOM 5796 O O . VAL A 1 782 ? 22.873 -11.071 -28.347 1.00 97.44 782 VAL A O 1
ATOM 5799 N N . VAL A 1 783 ? 20.992 -10.087 -27.622 1.00 98.31 783 VAL A N 1
ATOM 5800 C CA . VAL A 1 783 ? 20.763 -9.272 -28.819 1.00 98.31 783 VAL A CA 1
ATOM 5801 C C . VAL A 1 783 ? 21.583 -7.986 -28.691 1.00 98.31 783 VAL A C 1
ATOM 5803 O O . VAL A 1 783 ? 21.565 -7.328 -27.650 1.00 98.31 783 VAL A O 1
ATOM 5806 N N . LEU A 1 784 ? 22.323 -7.612 -29.735 1.00 98.12 784 LEU A N 1
ATOM 5807 C CA . LEU A 1 784 ? 23.113 -6.382 -29.759 1.00 98.12 784 LEU A CA 1
ATOM 5808 C C . LEU A 1 784 ? 22.380 -5.302 -30.558 1.00 98.12 784 LEU A C 1
ATOM 5810 O O . LEU A 1 784 ? 22.284 -5.380 -31.778 1.00 98.12 784 LEU A O 1
ATOM 5814 N N . ARG A 1 785 ? 21.896 -4.264 -29.884 1.00 98.50 785 ARG A N 1
ATOM 5815 C CA . ARG A 1 785 ? 21.206 -3.124 -30.498 1.00 98.50 785 ARG A CA 1
ATOM 5816 C C . ARG A 1 785 ? 22.167 -1.947 -30.657 1.00 98.50 785 ARG A C 1
ATOM 5818 O O . ARG A 1 785 ? 22.957 -1.668 -29.759 1.00 98.50 785 ARG A O 1
ATOM 5825 N N . ALA A 1 786 ? 22.097 -1.225 -31.769 1.00 98.12 786 ALA A N 1
ATOM 5826 C CA . ALA A 1 786 ? 22.936 -0.054 -32.024 1.00 98.12 786 ALA A CA 1
ATOM 5827 C C . ALA A 1 786 ? 22.091 1.200 -32.264 1.00 98.12 786 ALA A C 1
ATOM 5829 O O . ALA A 1 786 ? 21.110 1.157 -33.001 1.00 98.12 786 ALA A O 1
ATOM 5830 N N . ASP A 1 787 ? 22.479 2.332 -31.674 1.00 97.25 787 ASP A N 1
ATOM 5831 C CA . ASP A 1 787 ? 21.948 3.649 -32.036 1.00 97.25 787 ASP A CA 1
ATOM 5832 C C . ASP A 1 787 ? 23.061 4.708 -32.110 1.00 97.25 787 ASP A C 1
ATOM 5834 O O . ASP A 1 787 ? 24.201 4.486 -31.700 1.00 97.25 787 ASP A O 1
ATOM 5838 N N . GLY A 1 788 ? 22.725 5.883 -32.643 1.00 91.62 788 GLY A N 1
ATOM 5839 C CA . GLY A 1 788 ? 23.623 7.038 -32.681 1.00 91.62 788 GLY A CA 1
ATOM 5840 C C . GLY A 1 788 ? 23.772 7.578 -34.093 1.00 91.62 788 GLY A C 1
ATOM 5841 O O . GLY A 1 788 ? 24.471 7.014 -34.923 1.00 91.62 788 GLY A O 1
ATOM 5842 N N . GLY A 1 789 ? 23.083 8.680 -34.389 1.00 90.62 789 GLY A N 1
ATOM 5843 C CA . GLY A 1 789 ? 23.220 9.379 -35.667 1.00 90.62 789 GLY A CA 1
ATOM 5844 C C . GLY A 1 789 ? 22.699 8.659 -36.921 1.00 90.62 789 GLY A C 1
ATOM 5845 O O . GLY A 1 789 ? 22.752 9.294 -37.972 1.00 90.62 789 GLY A O 1
ATOM 5846 N N . MET A 1 790 ? 22.175 7.428 -36.822 1.00 94.38 790 MET A N 1
ATOM 5847 C CA . MET A 1 790 ? 21.673 6.608 -37.943 1.00 94.38 790 MET A CA 1
ATOM 5848 C C . MET A 1 790 ? 20.530 7.282 -38.715 1.00 94.38 790 MET A C 1
ATOM 5850 O O . MET A 1 790 ? 19.632 7.880 -38.111 1.00 94.38 790 MET A O 1
ATOM 5854 N N . ARG A 1 791 ? 20.568 7.203 -40.055 1.00 94.62 791 ARG A N 1
ATOM 5855 C CA . ARG A 1 791 ? 19.625 7.913 -40.947 1.00 94.62 791 ARG A CA 1
ATOM 5856 C C . ARG A 1 791 ? 19.160 7.116 -42.158 1.00 94.62 791 ARG A C 1
ATOM 5858 O O . ARG A 1 791 ? 18.118 7.458 -42.711 1.00 94.62 791 ARG A O 1
ATOM 5865 N N . SER A 1 792 ? 19.945 6.139 -42.594 1.00 96.19 792 SER A N 1
ATOM 5866 C CA . SER A 1 792 ? 19.799 5.472 -43.890 1.00 96.19 792 SER A CA 1
ATOM 5867 C C . SER A 1 792 ? 19.942 3.958 -43.774 1.00 96.19 792 SER A C 1
ATOM 5869 O O . SER A 1 792 ? 20.471 3.450 -42.781 1.00 96.19 792 SER A O 1
ATOM 5871 N N . GLY A 1 793 ? 19.522 3.234 -44.813 1.00 96.38 793 GLY A N 1
ATOM 5872 C CA . GLY A 1 793 ? 19.754 1.793 -44.905 1.00 96.38 793 GLY A CA 1
ATOM 5873 C C . GLY A 1 793 ? 21.242 1.442 -44.941 1.00 96.38 793 GLY A C 1
ATOM 5874 O O . GLY A 1 793 ? 21.654 0.433 -44.371 1.00 96.38 793 GLY A O 1
ATOM 5875 N N . ARG A 1 794 ? 22.092 2.312 -45.502 1.00 95.56 794 ARG A N 1
ATOM 5876 C CA . ARG A 1 794 ? 23.551 2.147 -45.424 1.00 95.56 794 ARG A CA 1
ATOM 5877 C C . ARG A 1 794 ? 24.080 2.123 -43.987 1.00 95.56 794 ARG A C 1
ATOM 5879 O O . ARG A 1 794 ? 24.971 1.329 -43.698 1.00 95.56 794 ARG A O 1
ATOM 5886 N N . ASP A 1 795 ? 23.553 2.964 -43.099 1.00 97.00 795 ASP A N 1
ATOM 5887 C CA . ASP A 1 795 ? 23.983 2.984 -41.693 1.00 97.00 795 ASP A CA 1
ATOM 5888 C C . ASP A 1 795 ? 23.609 1.672 -40.988 1.00 97.00 795 ASP A C 1
ATOM 5890 O O . ASP A 1 795 ? 24.401 1.136 -40.214 1.00 97.00 795 ASP A O 1
ATOM 5894 N N . VAL A 1 796 ? 22.433 1.123 -41.312 1.00 98.00 796 VAL A N 1
ATOM 5895 C CA . VAL A 1 796 ? 21.978 -0.192 -40.836 1.00 98.00 796 VAL A CA 1
ATOM 5896 C C . VAL A 1 796 ? 22.913 -1.301 -41.310 1.00 98.00 796 VAL A C 1
ATOM 5898 O O . VAL A 1 796 ? 23.390 -2.079 -40.492 1.00 98.00 796 VAL A O 1
ATOM 5901 N N . LEU A 1 797 ? 23.244 -1.343 -42.605 1.00 97.62 797 LEU A N 1
ATOM 5902 C CA . LEU A 1 797 ? 24.158 -2.346 -43.168 1.00 97.62 797 LEU A CA 1
ATOM 5903 C C . LEU A 1 797 ? 25.552 -2.283 -42.529 1.00 97.62 797 LEU A C 1
ATOM 5905 O O . LEU A 1 797 ? 26.156 -3.319 -42.258 1.00 97.62 797 LEU A O 1
ATOM 5909 N N . MET A 1 798 ? 26.053 -1.073 -42.262 1.00 96.44 798 MET A N 1
ATOM 5910 C CA . MET A 1 798 ? 27.323 -0.878 -41.561 1.00 96.44 798 MET A CA 1
ATOM 5911 C C . MET A 1 798 ? 27.260 -1.415 -40.126 1.00 96.44 798 MET A C 1
ATOM 5913 O O . MET A 1 798 ? 28.129 -2.190 -39.736 1.00 96.44 798 MET A O 1
ATOM 5917 N N . ALA A 1 799 ? 26.236 -1.050 -39.349 1.00 97.31 799 ALA A N 1
ATOM 5918 C CA . ALA A 1 799 ? 26.069 -1.540 -37.980 1.00 97.31 799 ALA A CA 1
ATOM 5919 C C . ALA A 1 799 ? 25.887 -3.069 -37.934 1.00 97.31 799 ALA A C 1
ATOM 5921 O O . ALA A 1 799 ? 26.476 -3.733 -37.079 1.00 97.31 799 ALA A O 1
ATOM 5922 N N . ALA A 1 800 ? 25.134 -3.630 -38.887 1.00 97.06 800 ALA A N 1
ATOM 5923 C CA . ALA A 1 800 ? 24.941 -5.067 -39.048 1.00 97.06 800 ALA A CA 1
ATOM 5924 C C . ALA A 1 800 ? 26.280 -5.783 -39.245 1.00 97.06 800 ALA A C 1
ATOM 5926 O O . ALA A 1 800 ? 26.637 -6.651 -38.451 1.00 97.06 800 ALA A O 1
ATOM 5927 N N . ALA A 1 801 ? 27.075 -5.360 -40.233 1.00 96.38 801 ALA A N 1
ATOM 5928 C CA . ALA A 1 801 ? 28.385 -5.948 -40.511 1.00 96.38 801 ALA A CA 1
ATOM 5929 C C . ALA A 1 801 ? 29.337 -5.893 -39.300 1.00 96.38 801 ALA A C 1
ATOM 5931 O O . ALA A 1 801 ? 30.137 -6.804 -39.106 1.00 96.38 801 ALA A O 1
ATOM 5932 N N . LEU A 1 802 ? 29.223 -4.861 -38.456 1.00 96.75 802 LEU A N 1
ATOM 5933 C CA . LEU A 1 802 ? 30.000 -4.728 -37.216 1.00 96.75 802 LEU A CA 1
ATOM 5934 C C . LEU A 1 802 ? 29.476 -5.594 -36.055 1.00 96.75 802 LEU A C 1
ATOM 5936 O O . LEU A 1 802 ? 30.195 -5.779 -35.074 1.00 96.75 802 LEU A O 1
ATOM 5940 N N . GLY A 1 803 ? 28.263 -6.144 -36.164 1.00 95.75 803 GLY A N 1
ATOM 5941 C CA . GLY A 1 803 ? 27.719 -7.146 -35.245 1.00 95.75 803 GLY A CA 1
ATOM 5942 C C . GLY A 1 803 ? 26.364 -6.822 -34.613 1.00 95.75 803 GLY A C 1
ATOM 5943 O O . GLY A 1 803 ? 25.928 -7.604 -33.767 1.00 95.75 803 GLY A O 1
ATOM 5944 N N . ALA A 1 804 ? 25.710 -5.710 -34.971 1.00 97.69 804 ALA A N 1
ATOM 5945 C CA . ALA A 1 804 ? 24.405 -5.331 -34.421 1.00 97.69 804 ALA A CA 1
ATOM 5946 C C . ALA A 1 804 ? 23.239 -6.113 -35.057 1.00 97.69 804 ALA A C 1
ATOM 5948 O O . ALA A 1 804 ? 23.127 -6.202 -36.280 1.00 97.69 804 ALA A O 1
ATOM 5949 N N . ASP A 1 805 ? 22.353 -6.621 -34.206 1.00 97.19 805 ASP A N 1
ATOM 5950 C CA . ASP A 1 805 ? 21.109 -7.320 -34.537 1.00 97.19 805 ASP A CA 1
ATOM 5951 C C . ASP A 1 805 ? 19.933 -6.345 -34.751 1.00 97.19 805 ASP A C 1
ATOM 5953 O O . ASP A 1 805 ? 19.075 -6.577 -35.596 1.00 97.19 805 ASP A O 1
ATOM 5957 N N . GLU A 1 806 ? 19.905 -5.234 -34.005 1.00 97.38 806 GLU A N 1
ATOM 5958 C CA . GLU A 1 806 ? 18.807 -4.257 -34.017 1.00 97.38 806 GLU A CA 1
ATOM 5959 C C . GLU A 1 806 ? 19.310 -2.810 -34.118 1.00 97.38 806 GLU A C 1
ATOM 5961 O O . GLU A 1 806 ? 20.435 -2.492 -33.720 1.00 97.38 806 GLU A O 1
ATOM 5966 N N . TYR A 1 807 ? 18.455 -1.906 -34.611 1.00 97.19 807 TYR A N 1
ATOM 5967 C CA . TYR A 1 807 ? 18.856 -0.555 -35.022 1.00 97.19 807 TYR A CA 1
ATOM 5968 C C . TYR A 1 807 ? 17.896 0.516 -34.487 1.00 97.19 807 TYR A C 1
ATOM 5970 O O . TYR A 1 807 ? 16.711 0.538 -34.820 1.00 97.19 807 TYR A O 1
ATOM 5978 N N . GLY A 1 808 ? 18.409 1.426 -33.659 1.00 95.12 808 GLY A N 1
ATOM 5979 C CA . GLY A 1 808 ? 17.641 2.481 -33.003 1.00 95.12 808 GLY A CA 1
ATOM 5980 C C . GLY A 1 808 ? 17.660 3.813 -33.758 1.00 95.12 808 GLY A C 1
ATOM 5981 O O . GLY A 1 808 ? 18.717 4.341 -34.109 1.00 95.12 808 GLY A O 1
ATOM 5982 N N . PHE A 1 809 ? 16.481 4.422 -33.927 1.00 95.19 809 PHE A N 1
ATOM 5983 C CA . PHE A 1 809 ? 16.305 5.697 -34.630 1.00 95.19 809 PHE A CA 1
ATOM 5984 C C . PHE A 1 809 ? 15.562 6.717 -33.761 1.00 95.19 809 PHE A C 1
ATOM 5986 O O . PHE A 1 809 ? 14.405 6.526 -33.403 1.00 95.19 809 PHE A O 1
ATOM 5993 N N . GLY A 1 810 ? 16.215 7.841 -33.452 1.00 91.81 810 GLY A N 1
ATOM 5994 C CA . GLY A 1 810 ? 15.615 8.939 -32.682 1.00 91.81 810 GLY A CA 1
ATOM 5995 C C . GLY A 1 810 ? 15.380 10.190 -33.527 1.00 91.81 810 GLY A C 1
ATOM 5996 O O . GLY A 1 810 ? 14.260 10.508 -33.918 1.00 91.81 810 GLY A O 1
ATOM 5997 N N . THR A 1 811 ? 16.458 10.917 -33.832 1.00 93.94 811 THR A N 1
ATOM 5998 C CA . THR A 1 811 ? 16.396 12.231 -34.498 1.00 93.94 811 THR A CA 1
ATOM 5999 C C . THR A 1 811 ? 15.661 12.194 -35.838 1.00 93.94 811 THR A C 1
ATOM 6001 O O . THR A 1 811 ? 14.845 13.069 -36.107 1.00 93.94 811 THR A O 1
ATOM 6004 N N . VAL A 1 812 ? 15.923 11.192 -36.676 1.00 93.94 812 VAL A N 1
ATOM 6005 C CA . VAL A 1 812 ? 15.286 11.065 -37.996 1.00 93.94 812 VAL A CA 1
ATOM 6006 C C . VAL A 1 812 ? 13.810 10.684 -37.909 1.00 93.94 812 VAL A C 1
ATOM 6008 O O . VAL A 1 812 ? 13.018 11.229 -38.667 1.00 93.94 812 VAL A O 1
ATOM 6011 N N . ALA A 1 813 ? 13.411 9.884 -36.915 1.00 90.62 813 ALA A N 1
ATOM 6012 C CA . ALA A 1 813 ? 12.001 9.624 -36.626 1.00 90.62 813 ALA A CA 1
ATOM 6013 C C . ALA A 1 813 ? 11.265 10.906 -36.190 1.00 90.62 813 ALA A C 1
ATOM 6015 O O . ALA A 1 813 ? 10.136 11.167 -36.606 1.00 90.62 813 ALA A O 1
ATOM 6016 N N . MET A 1 814 ? 11.928 11.770 -35.411 1.00 93.12 814 MET A N 1
ATOM 6017 C CA . MET A 1 814 ? 11.394 13.097 -35.087 1.00 93.12 814 MET A CA 1
ATOM 6018 C C . MET A 1 814 ? 11.310 14.006 -36.322 1.00 93.12 814 MET A C 1
ATOM 6020 O O . MET A 1 814 ? 10.397 14.820 -36.408 1.00 93.12 814 MET A O 1
ATOM 6024 N N . ILE A 1 815 ? 12.258 13.914 -37.263 1.00 94.81 815 ILE A N 1
ATOM 6025 C CA . ILE A 1 815 ? 12.234 14.684 -38.522 1.00 94.81 815 ILE A CA 1
ATOM 6026 C C . ILE A 1 815 ? 11.082 14.219 -39.412 1.00 94.81 815 ILE A C 1
ATOM 6028 O O . ILE A 1 815 ? 10.323 15.065 -39.876 1.00 94.81 815 ILE A O 1
ATOM 6032 N N . ALA A 1 816 ? 10.904 12.905 -39.580 1.00 90.88 816 ALA A N 1
ATOM 6033 C CA . ALA A 1 816 ? 9.809 12.324 -40.358 1.00 90.88 816 ALA A CA 1
ATOM 6034 C C . ALA A 1 816 ? 8.433 12.783 -39.851 1.00 90.88 816 ALA A C 1
ATOM 6036 O O . ALA A 1 816 ? 7.528 13.017 -40.638 1.00 90.88 816 ALA A O 1
ATOM 6037 N N . THR A 1 817 ? 8.305 13.000 -38.539 1.00 89.06 817 THR A N 1
ATOM 6038 C CA . THR A 1 817 ? 7.069 13.471 -37.892 1.00 89.06 817 THR A CA 1
ATOM 6039 C C . THR A 1 817 ? 6.968 15.002 -37.760 1.00 89.06 817 THR A C 1
ATOM 6041 O O . THR A 1 817 ? 6.011 15.513 -37.178 1.00 89.06 817 THR A O 1
ATOM 6044 N N . GLY A 1 818 ? 7.930 15.762 -38.306 1.00 91.94 818 GLY A N 1
ATOM 6045 C CA . GLY A 1 818 ? 7.830 17.219 -38.477 1.00 91.94 818 GLY A CA 1
ATOM 6046 C C . GLY A 1 818 ? 8.941 18.069 -37.853 1.00 91.94 818 GLY A C 1
ATOM 6047 O O . GLY A 1 818 ? 8.892 19.296 -37.944 1.00 91.94 818 GLY A O 1
ATOM 6048 N N . CYS A 1 819 ? 9.956 17.487 -37.208 1.00 96.12 819 CYS A N 1
ATOM 6049 C CA . CYS A 1 819 ? 11.082 18.257 -36.671 1.00 96.12 819 CYS A CA 1
ATOM 6050 C C . CYS A 1 819 ? 11.892 18.924 -37.794 1.00 96.12 819 CYS A C 1
ATOM 6052 O O . CYS A 1 819 ? 12.477 18.259 -38.640 1.00 96.12 819 CYS A O 1
ATOM 6054 N N . ILE A 1 820 ? 12.036 20.248 -37.720 1.00 96.94 820 ILE A N 1
ATOM 6055 C CA . ILE A 1 820 ? 12.833 21.050 -38.668 1.00 96.94 820 ILE A CA 1
ATOM 6056 C C . ILE A 1 820 ? 14.262 21.338 -38.179 1.00 96.94 820 ILE A C 1
ATOM 6058 O O . ILE A 1 820 ? 14.918 22.262 -38.649 1.00 96.94 820 ILE A O 1
ATOM 6062 N N . MET A 1 821 ? 14.737 20.606 -37.166 1.00 96.44 821 MET A N 1
ATOM 6063 C CA . MET A 1 821 ? 16.085 20.755 -36.595 1.00 96.44 821 MET A CA 1
ATOM 6064 C C . MET A 1 821 ? 16.431 22.170 -36.093 1.00 96.44 821 MET A C 1
ATOM 6066 O O . MET A 1 821 ? 17.590 22.579 -36.108 1.00 96.44 821 MET A O 1
ATOM 6070 N N . ALA A 1 822 ? 15.452 22.890 -35.533 1.00 96.69 822 ALA A N 1
ATOM 6071 C CA . ALA A 1 822 ? 15.653 24.224 -34.950 1.00 96.69 822 ALA A CA 1
ATOM 6072 C C . ALA A 1 822 ? 16.566 24.242 -33.700 1.00 96.69 822 ALA A C 1
ATOM 6074 O O . ALA A 1 822 ? 17.015 25.303 -33.283 1.00 96.69 822 ALA A O 1
ATOM 6075 N N . ARG A 1 823 ? 16.823 23.082 -33.071 1.00 95.94 823 ARG A N 1
ATOM 6076 C CA . ARG A 1 823 ? 17.701 22.905 -31.885 1.00 95.94 823 ARG A CA 1
ATOM 6077 C C . ARG A 1 823 ? 17.325 23.741 -30.650 1.00 95.94 823 ARG A C 1
ATOM 6079 O O . ARG A 1 823 ? 18.129 23.931 -29.743 1.00 95.94 823 ARG A O 1
ATOM 6086 N N . VAL A 1 824 ? 16.061 24.142 -30.551 1.00 96.94 824 VAL A N 1
ATOM 6087 C CA . VAL A 1 824 ? 15.494 24.875 -29.405 1.00 96.94 824 VAL A CA 1
ATOM 6088 C C . VAL A 1 824 ? 14.693 23.975 -28.449 1.00 96.94 824 VAL A C 1
ATOM 6090 O O . VAL A 1 824 ? 13.870 24.462 -27.677 1.00 96.94 824 VAL A O 1
ATOM 6093 N N . CYS A 1 825 ? 14.917 22.656 -28.466 1.00 97.38 825 CYS A N 1
ATOM 6094 C CA . CYS A 1 825 ? 14.131 21.650 -27.729 1.00 97.38 825 CYS A CA 1
ATOM 6095 C C . CYS A 1 825 ? 14.060 21.904 -26.207 1.00 97.38 825 CYS A C 1
ATOM 6097 O O . CYS A 1 825 ? 13.009 21.728 -25.581 1.00 97.38 825 CYS A O 1
ATOM 6099 N N . HIS A 1 826 ? 15.168 22.370 -25.623 1.00 96.44 826 HIS A N 1
ATOM 6100 C CA . HIS A 1 826 ? 15.307 22.712 -24.203 1.00 96.44 826 HIS A CA 1
ATOM 6101 C C . HIS A 1 826 ? 14.567 24.012 -23.834 1.00 96.44 826 HIS A C 1
ATOM 6103 O O . HIS A 1 826 ? 14.269 24.274 -22.669 1.00 96.44 826 HIS A O 1
ATOM 6109 N N . THR A 1 827 ? 14.229 24.848 -24.819 1.00 96.56 827 THR A N 1
ATOM 6110 C CA . THR A 1 827 ? 13.627 26.165 -24.574 1.00 96.56 827 THR A CA 1
ATOM 6111 C C . THR A 1 827 ? 12.116 26.126 -24.360 1.00 96.56 827 THR A C 1
ATOM 6113 O O . THR A 1 827 ? 11.555 27.134 -23.936 1.00 96.56 827 THR A O 1
ATOM 6116 N N . ASN A 1 828 ? 11.476 24.983 -24.620 1.00 97.31 828 ASN A N 1
ATOM 6117 C CA . ASN A 1 828 ? 10.022 24.828 -24.708 1.00 97.31 828 ASN A CA 1
ATOM 6118 C C . ASN A 1 828 ? 9.361 25.565 -25.896 1.00 97.31 828 ASN A C 1
ATOM 6120 O O . ASN A 1 828 ? 8.140 25.557 -26.007 1.00 97.31 828 ASN A O 1
ATOM 6124 N N . ASN A 1 829 ? 10.139 26.148 -26.816 1.00 97.12 829 ASN A N 1
ATOM 6125 C CA . ASN A 1 829 ? 9.642 26.939 -27.951 1.00 97.12 829 ASN A CA 1
ATOM 6126 C C . ASN A 1 829 ? 9.794 26.205 -29.293 1.00 97.12 829 ASN A C 1
ATOM 6128 O O . ASN A 1 829 ? 10.217 26.794 -30.285 1.00 97.12 829 ASN A O 1
ATOM 6132 N N . CYS A 1 830 ? 9.505 24.901 -29.331 1.00 97.38 830 CYS A N 1
ATOM 6133 C CA . CYS A 1 830 ? 9.543 24.149 -30.586 1.00 97.38 830 CYS A CA 1
ATOM 6134 C C . CYS A 1 830 ? 8.519 24.742 -31.577 1.00 97.38 830 CYS A C 1
ATOM 6136 O O . CYS A 1 830 ? 7.330 24.739 -31.258 1.00 97.38 830 CYS A O 1
ATOM 6138 N N . PRO A 1 831 ? 8.934 25.225 -32.765 1.00 95.56 831 PRO A N 1
ATOM 6139 C CA . PRO A 1 831 ? 8.037 25.944 -33.678 1.00 95.56 831 PRO A CA 1
ATOM 6140 C C . PRO A 1 831 ? 6.947 25.056 -34.298 1.00 95.56 831 PRO A C 1
ATOM 6142 O O . PRO A 1 831 ? 5.938 25.570 -34.774 1.00 95.56 831 PRO A O 1
ATOM 6145 N N . VAL A 1 832 ? 7.157 23.738 -34.257 1.00 95.12 832 VAL A N 1
ATOM 6146 C CA . VAL A 1 832 ? 6.368 22.689 -34.924 1.00 95.12 832 VAL A CA 1
ATOM 6147 C C . VAL A 1 832 ? 5.738 21.700 -33.933 1.00 95.12 832 VAL A C 1
ATOM 6149 O O . VAL A 1 832 ? 5.316 20.619 -34.313 1.00 95.12 832 VAL A O 1
ATOM 6152 N N . GLY A 1 833 ? 5.732 22.016 -32.634 1.00 92.75 833 GLY A N 1
ATOM 6153 C CA . GLY A 1 833 ? 5.023 21.215 -31.627 1.00 92.75 833 GLY A CA 1
ATOM 6154 C C . GLY A 1 833 ? 5.669 19.892 -31.196 1.00 92.75 833 GLY A C 1
ATOM 6155 O O . GLY A 1 833 ? 5.208 19.313 -30.224 1.00 92.75 833 GLY A O 1
ATOM 6156 N N . VAL A 1 834 ? 6.768 19.451 -31.819 1.00 92.88 834 VAL A N 1
ATOM 6157 C CA . VAL A 1 834 ? 7.432 18.163 -31.508 1.00 92.88 834 VAL A CA 1
ATOM 6158 C C . VAL A 1 834 ? 7.988 18.105 -30.075 1.00 92.88 834 VAL A C 1
ATOM 6160 O O . VAL A 1 834 ? 7.725 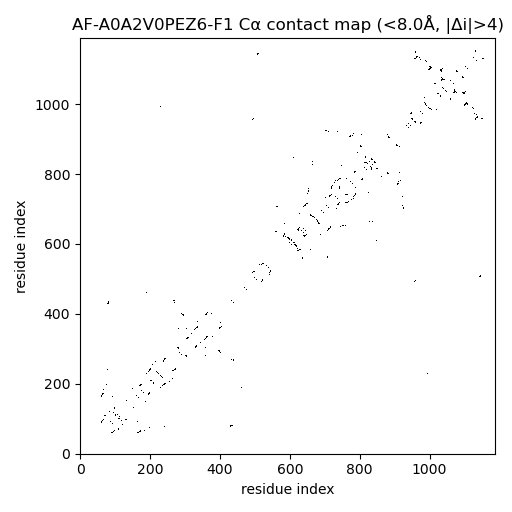17.173 -29.326 1.00 92.88 834 VAL A O 1
ATOM 6163 N N . ALA A 1 835 ? 8.789 19.097 -29.669 1.00 94.94 835 ALA A N 1
ATOM 6164 C CA . ALA A 1 835 ? 9.517 19.085 -28.392 1.00 94.94 835 ALA A CA 1
ATOM 6165 C C . ALA A 1 835 ? 9.088 20.227 -27.450 1.00 94.94 835 ALA A C 1
ATOM 6167 O O . ALA A 1 835 ? 9.935 20.852 -26.801 1.00 94.94 835 ALA A O 1
ATOM 6168 N N . SER A 1 836 ? 7.785 20.510 -27.371 1.00 95.12 836 SER A N 1
ATOM 6169 C CA . SER A 1 836 ? 7.192 21.538 -26.500 1.00 95.12 836 SER A CA 1
ATOM 6170 C C . SER A 1 836 ? 6.050 20.970 -25.652 1.00 95.12 836 SER A C 1
ATOM 6172 O O . SER A 1 836 ? 5.397 20.013 -26.043 1.00 95.12 836 SER A O 1
ATOM 6174 N N . GLN A 1 837 ? 5.828 21.566 -24.484 1.00 96.00 837 GLN A N 1
ATOM 6175 C CA . GLN A 1 837 ? 4.682 21.311 -23.607 1.00 96.00 837 GLN A CA 1
ATOM 6176 C C . GLN A 1 837 ? 3.678 22.476 -23.623 1.00 96.00 837 GLN A C 1
ATOM 6178 O O . GLN A 1 837 ? 2.661 22.414 -22.942 1.00 96.00 837 GLN A O 1
ATOM 6183 N N . ARG A 1 838 ? 3.949 23.536 -24.400 1.00 95.44 838 ARG A N 1
ATOM 6184 C CA . ARG A 1 838 ? 3.025 24.657 -24.621 1.00 95.44 838 ARG A CA 1
ATOM 6185 C C . ARG A 1 838 ? 1.905 24.206 -25.549 1.00 95.44 838 ARG A C 1
ATOM 6187 O O . ARG A 1 838 ? 2.184 23.738 -26.653 1.00 95.44 838 ARG A O 1
ATOM 6194 N N . GLU A 1 839 ? 0.662 24.324 -25.106 1.00 94.62 839 GLU A N 1
ATOM 6195 C CA . GLU A 1 839 ? -0.514 23.820 -25.824 1.00 94.62 839 GLU A CA 1
ATOM 6196 C C . GLU A 1 839 ? -0.653 24.447 -27.211 1.00 94.62 839 GLU A C 1
ATOM 6198 O O . GLU A 1 839 ? -0.809 23.736 -28.201 1.00 94.62 839 GLU A O 1
ATOM 6203 N N . GLU A 1 840 ? -0.449 25.759 -27.311 1.00 95.81 840 GLU A N 1
ATOM 6204 C CA . GLU A 1 840 ? -0.510 26.517 -28.558 1.00 95.81 840 GLU A CA 1
ATOM 6205 C C . GLU A 1 840 ? 0.579 26.123 -29.569 1.00 95.81 840 GLU A C 1
ATOM 6207 O O . GLU A 1 840 ? 0.431 26.349 -30.772 1.00 95.81 840 GLU A O 1
ATOM 6212 N N . LEU A 1 841 ? 1.686 25.537 -29.097 1.00 95.62 841 LEU A N 1
ATOM 6213 C CA . LEU A 1 841 ? 2.734 24.994 -29.960 1.00 95.62 841 LEU A CA 1
ATOM 6214 C C . LEU A 1 841 ? 2.476 23.525 -30.293 1.00 95.62 841 LEU A C 1
ATOM 6216 O O . LEU A 1 841 ? 2.693 23.138 -31.437 1.00 95.62 841 LEU A O 1
ATOM 6220 N N . ARG A 1 842 ? 1.979 22.719 -29.344 1.00 94.31 842 ARG A N 1
ATOM 6221 C CA . ARG A 1 842 ? 1.572 21.323 -29.593 1.00 94.31 842 ARG A CA 1
ATOM 6222 C C . ARG A 1 842 ? 0.456 21.233 -30.634 1.00 94.31 842 ARG A C 1
ATOM 6224 O O . ARG A 1 842 ? 0.506 20.351 -31.480 1.00 94.31 842 ARG A O 1
ATOM 6231 N N . ALA A 1 843 ? -0.465 22.197 -30.658 1.00 92.62 843 ALA A N 1
ATOM 6232 C CA . ALA A 1 843 ? -1.507 22.301 -31.684 1.00 92.62 843 ALA A CA 1
ATOM 6233 C C . ALA A 1 843 ? -0.957 22.410 -33.124 1.00 92.62 843 ALA A C 1
ATOM 6235 O O . ALA A 1 843 ? -1.671 22.132 -34.084 1.00 92.62 843 ALA A O 1
ATOM 6236 N N . ARG A 1 844 ? 0.318 22.794 -33.290 1.00 94.25 844 ARG A N 1
ATOM 6237 C CA . ARG A 1 844 ? 0.997 22.885 -34.593 1.00 94.25 844 ARG A CA 1
ATOM 6238 C C . ARG A 1 844 ? 1.633 21.571 -35.042 1.00 94.25 844 ARG A C 1
ATOM 6240 O O . ARG A 1 844 ? 2.221 21.553 -36.119 1.00 94.25 844 ARG A O 1
ATOM 6247 N N . PHE A 1 845 ? 1.573 20.512 -34.232 1.00 93.94 845 PHE A N 1
ATOM 6248 C CA . PHE A 1 845 ? 2.193 19.231 -34.555 1.00 93.94 845 PHE A CA 1
ATOM 6249 C C . PHE A 1 845 ? 1.572 18.632 -35.834 1.00 93.94 845 PHE A C 1
ATOM 6251 O O . PHE A 1 845 ? 0.350 18.411 -35.884 1.00 93.94 845 PHE A O 1
ATOM 6258 N N . PRO A 1 846 ? 2.379 18.416 -36.893 1.00 88.38 846 PRO A N 1
ATOM 6259 C CA . PRO A 1 846 ? 1.859 17.961 -38.175 1.00 88.38 846 PRO A CA 1
ATOM 6260 C C . PRO A 1 846 ? 1.825 16.433 -38.306 1.00 88.38 846 PRO A C 1
ATOM 6262 O O . PRO A 1 846 ? 1.073 15.949 -39.142 1.00 88.38 846 PRO A O 1
ATOM 6265 N N . GLY A 1 847 ? 2.616 15.702 -37.513 1.00 86.00 847 GLY A N 1
ATOM 6266 C CA . GLY A 1 847 ? 2.910 14.292 -37.760 1.00 86.00 847 GLY A CA 1
ATOM 6267 C C . GLY A 1 847 ? 1.715 13.353 -37.603 1.00 86.00 847 GLY A C 1
ATOM 6268 O O . GLY A 1 847 ? 0.932 13.480 -36.658 1.00 86.00 847 GLY A O 1
ATOM 6269 N N . ALA A 1 848 ? 1.638 12.375 -38.503 1.00 83.06 848 ALA A N 1
ATOM 6270 C CA . ALA A 1 848 ? 0.757 11.216 -38.424 1.00 83.06 848 ALA A CA 1
ATOM 6271 C C . ALA A 1 848 ? 1.584 9.918 -38.290 1.00 83.06 848 ALA A C 1
ATOM 6273 O O . ALA A 1 848 ? 2.748 9.883 -38.705 1.00 83.06 848 ALA A O 1
ATOM 6274 N N . PRO A 1 849 ? 1.018 8.824 -37.744 1.00 83.88 849 PRO A N 1
ATOM 6275 C CA . PRO A 1 849 ? 1.712 7.535 -37.663 1.00 83.88 849 PRO A CA 1
ATOM 6276 C C . PRO A 1 849 ? 2.263 7.050 -39.015 1.00 83.88 849 PRO A C 1
ATOM 6278 O O . PRO A 1 849 ? 3.396 6.567 -39.080 1.00 83.88 849 PRO A O 1
ATOM 6281 N N . ALA A 1 850 ? 1.505 7.259 -40.097 1.00 82.81 850 ALA A N 1
ATOM 6282 C CA . ALA A 1 850 ? 1.868 6.859 -41.457 1.00 82.81 850 ALA A CA 1
ATOM 6283 C C . ALA A 1 850 ? 3.189 7.477 -41.956 1.00 82.81 850 ALA A C 1
ATOM 6285 O O . ALA A 1 850 ? 3.949 6.808 -42.655 1.00 82.81 850 ALA A O 1
ATOM 6286 N N . ASP A 1 851 ? 3.513 8.716 -41.565 1.00 86.44 851 ASP A N 1
ATOM 6287 C CA . ASP A 1 851 ? 4.755 9.386 -41.980 1.00 86.44 851 ASP A CA 1
ATOM 6288 C C . ASP A 1 851 ? 5.994 8.615 -41.502 1.00 86.44 851 ASP A C 1
ATOM 6290 O O . ASP A 1 851 ? 6.981 8.456 -42.226 1.00 86.44 851 ASP A O 1
ATOM 6294 N N . LEU A 1 852 ? 5.925 8.095 -40.273 1.00 86.69 852 LEU A N 1
ATOM 6295 C CA . LEU A 1 852 ? 7.003 7.323 -39.669 1.00 86.69 852 LEU A CA 1
ATOM 6296 C C . LEU A 1 852 ? 7.096 5.911 -40.264 1.00 86.69 852 LEU A C 1
ATOM 6298 O O . LEU A 1 852 ? 8.201 5.427 -40.505 1.00 86.69 852 LEU A O 1
ATOM 6302 N N . VAL A 1 853 ? 5.954 5.271 -40.531 1.00 86.88 853 VAL A N 1
ATOM 6303 C CA . VAL A 1 853 ? 5.893 3.959 -41.199 1.00 86.88 853 VAL A CA 1
ATOM 6304 C C . VAL A 1 853 ? 6.535 4.036 -42.586 1.00 86.88 853 VAL A C 1
ATOM 6306 O O . VAL A 1 853 ? 7.418 3.240 -42.904 1.00 86.88 853 VAL A O 1
ATOM 6309 N N . ASN A 1 854 ? 6.187 5.056 -43.376 1.00 86.25 854 ASN A N 1
ATOM 6310 C CA . ASN A 1 854 ? 6.766 5.285 -44.701 1.00 86.25 854 ASN A CA 1
ATOM 6311 C C . ASN A 1 854 ? 8.288 5.475 -44.650 1.00 86.25 854 ASN A C 1
ATOM 6313 O O . ASN A 1 854 ? 9.010 4.906 -45.468 1.00 86.25 854 ASN A O 1
ATOM 6317 N N . TYR A 1 855 ? 8.794 6.231 -43.668 1.00 91.31 855 TYR A N 1
ATOM 6318 C CA . TYR A 1 855 ? 10.237 6.383 -43.474 1.00 91.31 855 TYR A CA 1
ATOM 6319 C C . TYR A 1 855 ? 10.934 5.030 -43.261 1.00 91.31 855 TYR A C 1
ATOM 6321 O O . TYR A 1 855 ? 11.939 4.748 -43.916 1.00 91.31 855 TYR A O 1
ATOM 6329 N N . PHE A 1 856 ? 10.391 4.170 -42.395 1.00 91.50 856 PHE A N 1
ATOM 6330 C CA . PHE A 1 856 ? 10.980 2.853 -42.148 1.00 91.50 856 PHE A CA 1
ATOM 6331 C C . PHE A 1 856 ? 10.866 1.905 -43.345 1.00 91.50 856 PHE A C 1
ATOM 6333 O O . PHE A 1 856 ? 11.803 1.143 -43.576 1.00 91.50 856 PHE A O 1
ATOM 6340 N N . HIS A 1 857 ? 9.805 1.996 -44.154 1.00 92.06 857 HIS A N 1
ATOM 6341 C CA . HIS A 1 857 ? 9.746 1.288 -45.436 1.00 92.06 857 HIS A CA 1
ATOM 6342 C C . HIS A 1 857 ? 10.891 1.700 -46.365 1.00 92.06 857 HIS A C 1
ATOM 6344 O O . HIS A 1 857 ? 11.555 0.833 -46.927 1.00 92.06 857 HIS A O 1
ATOM 6350 N N . PHE A 1 858 ? 11.180 2.999 -46.496 1.00 94.81 858 PHE A N 1
ATOM 6351 C CA . PHE A 1 858 ? 12.288 3.460 -47.338 1.00 94.81 858 PHE A CA 1
ATOM 6352 C C . PHE A 1 858 ? 13.650 2.974 -46.839 1.00 94.81 858 PHE A C 1
ATOM 6354 O O . PHE A 1 858 ? 14.467 2.522 -47.640 1.00 94.81 858 PHE A O 1
ATOM 6361 N N . VAL A 1 859 ? 13.884 3.015 -45.524 1.00 96.06 859 VAL A N 1
ATOM 6362 C CA . VAL A 1 859 ? 15.119 2.483 -44.928 1.00 96.06 859 VAL A CA 1
ATOM 6363 C C . VAL A 1 859 ? 15.235 0.978 -45.182 1.00 96.06 859 VAL A C 1
ATOM 6365 O O . VAL A 1 859 ? 16.294 0.515 -45.598 1.00 96.06 859 VAL A O 1
ATOM 6368 N N . ALA A 1 860 ? 14.158 0.216 -44.979 1.00 94.69 860 ALA A N 1
ATOM 6369 C CA . ALA A 1 860 ? 14.149 -1.228 -45.203 1.00 94.69 860 ALA A CA 1
ATOM 6370 C C . ALA A 1 860 ? 14.402 -1.589 -46.677 1.00 94.69 860 ALA A C 1
ATOM 6372 O O . ALA A 1 860 ? 15.174 -2.504 -46.963 1.00 94.69 860 ALA A O 1
ATOM 6373 N N . GLU A 1 861 ? 13.817 -0.850 -47.620 1.00 96.94 861 GLU A N 1
ATOM 6374 C CA . GLU A 1 861 ? 14.077 -1.036 -49.051 1.00 96.94 861 GLU A CA 1
ATOM 6375 C C . GLU A 1 861 ? 15.531 -0.729 -49.427 1.00 96.94 861 GLU A C 1
ATOM 6377 O O . GLU A 1 861 ? 16.147 -1.482 -50.182 1.00 96.94 861 GLU A O 1
ATOM 6382 N N . GLU A 1 862 ? 16.125 0.319 -48.852 1.00 98.00 862 GLU A N 1
ATOM 6383 C CA . GLU A 1 862 ? 17.546 0.622 -49.046 1.00 98.00 862 GLU A CA 1
ATOM 6384 C C . GLU A 1 862 ? 18.445 -0.500 -48.493 1.00 98.00 862 GLU A C 1
ATOM 6386 O O . GLU A 1 862 ? 19.411 -0.899 -49.148 1.00 98.00 862 GLU A O 1
ATOM 6391 N N . VAL A 1 863 ? 18.102 -1.070 -47.330 1.00 98.06 863 VAL A N 1
ATOM 6392 C CA . VAL A 1 863 ? 18.793 -2.244 -46.765 1.00 98.06 863 VAL A CA 1
ATOM 6393 C C . VAL A 1 863 ? 18.699 -3.437 -47.715 1.00 98.06 863 VAL A C 1
ATOM 6395 O O . VAL A 1 863 ? 19.722 -4.043 -48.033 1.00 98.06 863 VAL A O 1
ATOM 6398 N N . ARG A 1 864 ? 17.499 -3.760 -48.216 1.00 97.38 864 ARG A N 1
ATOM 6399 C CA . ARG A 1 864 ? 17.285 -4.869 -49.163 1.00 97.38 864 ARG A CA 1
ATOM 6400 C C . ARG A 1 864 ? 18.094 -4.689 -50.446 1.00 97.38 864 ARG A C 1
ATOM 6402 O O . ARG A 1 864 ? 18.723 -5.642 -50.906 1.00 97.38 864 ARG A O 1
ATOM 6409 N N . ALA A 1 865 ? 18.117 -3.478 -51.003 1.00 97.00 865 ALA A N 1
ATOM 6410 C CA . ALA A 1 865 ? 18.919 -3.158 -52.180 1.00 97.00 865 ALA A CA 1
ATOM 6411 C C . ALA A 1 865 ? 20.424 -3.327 -51.909 1.00 97.00 865 ALA A C 1
ATOM 6413 O O . ALA A 1 865 ? 21.146 -3.896 -52.732 1.00 97.00 865 ALA A O 1
ATOM 6414 N N . GLY A 1 866 ? 20.898 -2.889 -50.739 1.00 97.31 866 GLY A N 1
ATOM 6415 C CA . GLY A 1 866 ? 22.288 -3.066 -50.331 1.00 97.31 866 GLY A CA 1
ATOM 6416 C C . GLY A 1 866 ? 22.678 -4.534 -50.142 1.00 97.31 866 GLY A C 1
ATOM 6417 O O . GLY A 1 866 ? 23.704 -4.952 -50.676 1.00 97.31 866 GLY A O 1
ATOM 6418 N N . LEU A 1 867 ? 21.844 -5.342 -49.478 1.00 97.81 867 LEU A N 1
ATOM 6419 C CA . LEU A 1 867 ? 22.056 -6.790 -49.341 1.00 97.81 867 LEU A CA 1
ATOM 6420 C C . LEU A 1 867 ? 22.134 -7.483 -50.705 1.00 97.81 867 LEU A C 1
ATOM 6422 O O . LEU A 1 867 ? 23.089 -8.214 -50.965 1.00 97.81 867 LEU A O 1
ATOM 6426 N N . ALA A 1 868 ? 21.199 -7.176 -51.610 1.00 96.94 868 ALA A N 1
ATOM 6427 C CA . ALA A 1 868 ? 21.203 -7.718 -52.966 1.00 96.94 868 ALA A CA 1
ATOM 6428 C C . ALA A 1 868 ? 22.490 -7.357 -53.730 1.00 96.94 868 ALA A C 1
ATOM 6430 O O . ALA A 1 868 ? 23.046 -8.202 -54.429 1.00 96.94 868 ALA A O 1
ATOM 6431 N N . SER A 1 869 ? 23.010 -6.134 -53.553 1.00 96.62 869 SER A N 1
ATOM 6432 C CA . SER A 1 869 ? 24.278 -5.707 -54.167 1.00 96.62 869 SER A CA 1
ATOM 6433 C C . SER A 1 869 ? 25.506 -6.454 -53.626 1.00 96.62 869 SER A C 1
ATOM 6435 O O . SER A 1 869 ? 26.491 -6.616 -54.345 1.00 96.62 869 SER A O 1
ATOM 6437 N N . LEU A 1 870 ? 25.435 -6.936 -52.381 1.00 95.12 870 LEU A N 1
ATOM 6438 C CA . LEU A 1 870 ? 26.455 -7.773 -51.745 1.00 95.12 870 LEU A CA 1
ATOM 6439 C C . LEU A 1 870 ? 26.263 -9.271 -52.044 1.00 95.12 870 LEU A C 1
ATOM 6441 O O . LEU A 1 870 ? 27.098 -10.080 -51.647 1.00 95.12 870 LEU A O 1
ATOM 6445 N N . GLY A 1 871 ? 25.188 -9.647 -52.746 1.00 96.31 871 GLY A N 1
ATOM 6446 C CA . GLY A 1 871 ? 24.838 -11.041 -53.028 1.00 96.31 871 GLY A CA 1
ATOM 6447 C C . GLY A 1 871 ? 24.237 -11.793 -51.836 1.00 96.31 871 GLY A C 1
ATOM 6448 O O . GLY A 1 871 ? 24.210 -13.021 -51.860 1.00 96.31 871 GLY A O 1
ATOM 6449 N N . LEU A 1 872 ? 23.761 -11.073 -50.816 1.00 96.50 872 LEU A N 1
ATOM 6450 C CA . LEU A 1 872 ? 23.167 -11.627 -49.597 1.00 96.50 872 LEU A CA 1
ATOM 6451 C C . LEU A 1 872 ? 21.638 -11.568 -49.661 1.00 96.50 872 LEU A C 1
ATOM 6453 O O . LEU A 1 872 ? 21.063 -10.657 -50.264 1.00 96.50 872 LEU A O 1
ATOM 6457 N N . ARG A 1 873 ? 20.962 -12.534 -49.033 1.00 95.44 873 ARG A N 1
ATOM 6458 C CA . ARG A 1 873 ? 19.489 -12.648 -49.064 1.00 95.44 873 ARG A CA 1
ATOM 6459 C C . ARG A 1 873 ? 18.806 -12.084 -47.823 1.00 95.44 873 ARG A C 1
ATOM 6461 O O . ARG A 1 873 ? 17.616 -11.779 -47.879 1.00 95.44 873 ARG A O 1
ATOM 6468 N N . SER A 1 874 ? 19.533 -11.943 -46.719 1.00 94.88 874 SER A N 1
ATOM 6469 C CA . SER A 1 874 ? 19.001 -11.487 -45.434 1.00 94.88 874 SER A CA 1
ATOM 6470 C C . SER A 1 874 ? 20.066 -10.762 -44.607 1.00 94.88 874 SER A C 1
ATOM 6472 O O . SER A 1 874 ? 21.260 -10.846 -44.895 1.00 94.88 874 SER A O 1
ATOM 6474 N N . LEU A 1 875 ? 19.631 -10.050 -43.561 1.00 94.44 875 LEU A N 1
ATOM 6475 C CA . LEU A 1 875 ? 20.546 -9.440 -42.589 1.00 94.44 875 LEU A CA 1
ATOM 6476 C C . LEU A 1 875 ? 21.337 -10.490 -41.795 1.00 94.44 875 LEU A C 1
ATOM 6478 O O . LEU A 1 875 ? 22.496 -10.240 -41.480 1.00 94.44 875 LEU A O 1
ATOM 6482 N N . ASP A 1 876 ? 20.767 -11.671 -41.540 1.00 94.12 876 ASP A N 1
ATOM 6483 C CA . ASP A 1 876 ? 21.457 -12.778 -40.858 1.00 94.12 876 ASP A CA 1
ATOM 6484 C C . ASP A 1 876 ? 22.775 -13.164 -41.536 1.00 94.12 876 ASP A C 1
ATOM 6486 O O . ASP A 1 876 ? 23.748 -13.485 -40.861 1.00 94.12 876 ASP A O 1
ATOM 6490 N N . GLU A 1 877 ? 22.824 -13.108 -42.868 1.00 94.19 877 GLU A N 1
ATOM 6491 C CA . GLU A 1 877 ? 24.030 -13.434 -43.634 1.00 94.19 877 GLU A CA 1
ATOM 6492 C C . GLU A 1 877 ? 25.112 -12.340 -43.541 1.00 94.19 877 GLU A C 1
ATOM 6494 O O . GLU A 1 877 ? 26.278 -12.601 -43.849 1.00 94.19 877 GLU A O 1
ATOM 6499 N N . LEU A 1 878 ? 24.738 -11.120 -43.132 1.00 95.31 878 LEU A N 1
ATOM 6500 C CA . LEU A 1 878 ? 25.628 -9.964 -43.007 1.00 95.31 878 LEU A CA 1
ATOM 6501 C C . LEU A 1 878 ? 26.114 -9.732 -41.571 1.00 95.31 878 LEU A C 1
ATOM 6503 O O . LEU A 1 878 ? 27.215 -9.214 -41.383 1.00 95.31 878 LEU A O 1
ATOM 6507 N N . ILE A 1 879 ? 25.309 -10.052 -40.558 1.00 95.75 879 ILE A N 1
ATOM 6508 C CA . ILE A 1 879 ? 25.595 -9.640 -39.179 1.00 95.75 879 ILE A CA 1
ATOM 6509 C C . ILE A 1 879 ? 26.931 -10.218 -38.687 1.00 95.75 879 ILE A C 1
ATOM 6511 O O . ILE A 1 879 ? 27.161 -11.424 -38.720 1.00 95.75 879 ILE A O 1
ATOM 6515 N N . GLY A 1 880 ? 27.838 -9.338 -38.251 1.00 94.12 880 GLY A N 1
ATOM 6516 C CA . GLY A 1 880 ? 29.191 -9.696 -37.799 1.00 94.12 880 GLY A CA 1
ATOM 6517 C C . GLY A 1 880 ? 30.207 -9.985 -38.917 1.00 94.12 880 GLY A C 1
ATOM 6518 O O . GLY A 1 880 ? 31.375 -10.256 -38.626 1.00 94.12 880 GLY A O 1
ATOM 6519 N N . ARG A 1 881 ? 29.819 -9.894 -40.198 1.00 94.06 881 ARG A N 1
ATOM 6520 C CA . ARG A 1 881 ? 30.710 -10.055 -41.365 1.00 94.06 881 ARG A CA 1
ATOM 6521 C C . ARG A 1 881 ? 31.530 -8.798 -41.651 1.00 94.06 881 ARG A C 1
ATOM 6523 O O . ARG A 1 881 ? 31.487 -8.223 -42.741 1.00 94.06 881 ARG A O 1
ATOM 6530 N N . ALA A 1 882 ? 32.317 -8.384 -40.661 1.00 93.50 882 ALA A N 1
ATOM 6531 C CA . ALA A 1 882 ? 33.221 -7.241 -40.761 1.00 93.50 882 ALA A CA 1
ATOM 6532 C C . ALA A 1 882 ? 34.269 -7.401 -41.883 1.00 93.50 882 ALA A C 1
ATOM 6534 O O . ALA A 1 882 ? 34.783 -6.404 -42.384 1.00 93.50 882 ALA A O 1
ATOM 6535 N N . ASP A 1 883 ? 34.536 -8.633 -42.331 1.00 91.88 883 ASP A N 1
ATOM 6536 C CA . ASP A 1 883 ? 35.392 -8.9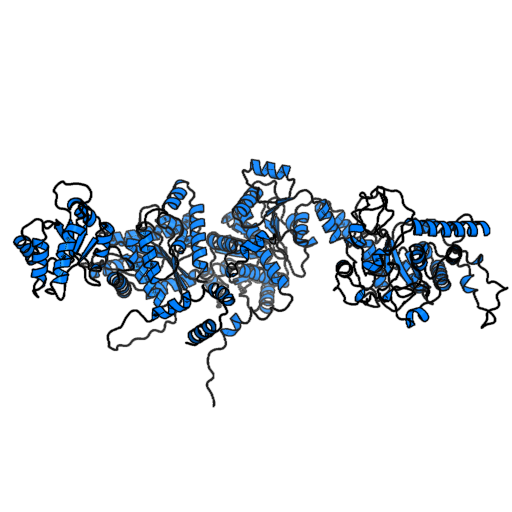51 -43.480 1.00 91.88 883 ASP A CA 1
ATOM 6537 C C . ASP A 1 883 ? 34.850 -8.434 -44.825 1.00 91.88 883 ASP A C 1
ATOM 6539 O O . ASP A 1 883 ? 35.616 -8.264 -45.774 1.00 91.88 883 ASP A O 1
ATOM 6543 N N . LEU A 1 884 ? 33.548 -8.138 -44.918 1.00 93.25 884 LEU A N 1
ATOM 6544 C CA . LEU A 1 884 ? 32.942 -7.514 -46.100 1.00 93.25 884 LEU A CA 1
ATOM 6545 C C . LEU A 1 884 ? 33.154 -5.992 -46.139 1.00 93.25 884 LEU A C 1
ATOM 6547 O O . LEU A 1 884 ? 32.876 -5.346 -47.153 1.00 93.25 884 LEU A O 1
ATOM 6551 N N . LEU A 1 885 ? 33.663 -5.403 -45.054 1.00 93.88 885 LEU A N 1
ATOM 6552 C CA . LEU A 1 885 ? 34.004 -3.990 -44.987 1.00 93.88 885 LEU A CA 1
ATOM 6553 C C . LEU A 1 885 ? 35.458 -3.773 -45.411 1.00 93.88 885 LEU A C 1
ATOM 6555 O O . LEU A 1 885 ? 36.375 -4.473 -44.992 1.00 93.88 885 LEU A O 1
ATOM 6559 N N . ARG A 1 886 ? 35.690 -2.723 -46.203 1.00 91.88 886 ARG A N 1
ATOM 6560 C CA . ARG A 1 886 ? 37.042 -2.267 -46.545 1.00 91.88 886 ARG A CA 1
ATOM 6561 C C . ARG A 1 886 ? 37.165 -0.761 -46.427 1.00 91.88 886 ARG A C 1
ATOM 6563 O O . ARG A 1 886 ? 36.256 -0.014 -46.796 1.00 91.88 886 ARG A O 1
ATOM 6570 N N . GLN A 1 887 ? 38.329 -0.308 -45.975 1.00 90.62 887 GLN A N 1
ATOM 6571 C CA . GLN A 1 887 ? 38.666 1.107 -46.016 1.00 90.62 887 GLN A CA 1
ATOM 6572 C C . GLN A 1 887 ? 38.788 1.567 -47.472 1.00 90.62 887 GLN A C 1
ATOM 6574 O O . GLN A 1 887 ? 39.428 0.926 -48.306 1.00 90.62 887 GLN A O 1
ATOM 6579 N N . ARG A 1 888 ? 38.161 2.700 -47.784 1.00 91.12 888 ARG A N 1
ATOM 6580 C CA . ARG A 1 888 ? 38.267 3.332 -49.099 1.00 91.12 888 ARG A CA 1
ATOM 6581 C C . ARG A 1 888 ? 39.678 3.872 -49.321 1.00 91.12 888 ARG A C 1
ATOM 6583 O O . ARG A 1 888 ? 40.138 4.716 -48.557 1.00 91.12 888 ARG A O 1
ATOM 6590 N N . ALA A 1 889 ? 40.332 3.408 -50.381 1.00 85.12 889 ALA A N 1
ATOM 6591 C CA . ALA A 1 889 ? 41.683 3.834 -50.752 1.00 85.12 889 ALA A CA 1
ATOM 6592 C C . ALA A 1 889 ? 41.715 5.189 -51.486 1.00 85.12 889 ALA A C 1
ATOM 6594 O O . ALA A 1 889 ? 42.765 5.814 -51.588 1.00 85.12 889 ALA A O 1
ATOM 6595 N N . ASP A 1 890 ? 40.572 5.653 -51.992 1.00 88.81 890 ASP A N 1
ATOM 6596 C CA . ASP A 1 890 ? 40.431 6.862 -52.807 1.00 88.81 890 ASP A CA 1
ATOM 6597 C C . ASP A 1 890 ? 40.133 8.135 -51.988 1.00 88.81 890 ASP A C 1
ATOM 6599 O O . ASP A 1 890 ? 39.972 9.218 -52.550 1.00 88.81 890 ASP A O 1
ATOM 6603 N N . LEU A 1 891 ? 40.061 8.032 -50.656 1.00 89.62 891 LEU A N 1
ATOM 6604 C CA . LEU A 1 891 ? 39.770 9.160 -49.770 1.00 89.62 891 LEU A CA 1
ATOM 6605 C C . LEU A 1 891 ? 41.047 9.839 -49.264 1.00 89.62 891 LEU A C 1
ATOM 6607 O O . LEU A 1 891 ? 41.817 9.260 -48.500 1.00 89.62 891 LEU A O 1
ATOM 6611 N N . LYS A 1 892 ? 41.219 11.121 -49.606 1.00 88.00 892 LYS A N 1
ATOM 6612 C CA . LYS A 1 892 ? 42.262 11.985 -49.037 1.00 88.00 892 LYS A CA 1
ATOM 6613 C C . LYS A 1 892 ? 41.713 12.764 -47.841 1.00 88.00 892 LYS A C 1
ATOM 6615 O O . LYS A 1 892 ? 40.844 13.620 -48.002 1.00 88.00 892 LYS A O 1
ATOM 6620 N N . LEU A 1 893 ? 42.224 12.485 -46.642 1.00 93.69 893 LEU A N 1
ATOM 6621 C CA . LEU A 1 893 ? 41.837 13.208 -45.428 1.00 93.69 893 LEU A CA 1
ATOM 6622 C C . LEU A 1 893 ? 42.528 14.579 -45.363 1.00 93.69 893 LEU A C 1
ATOM 6624 O O . LEU A 1 893 ? 43.679 14.734 -45.759 1.00 93.69 893 LEU A O 1
ATOM 6628 N N . ALA A 1 894 ? 41.828 15.583 -44.830 1.00 93.94 894 ALA A N 1
ATOM 6629 C CA . ALA A 1 894 ? 42.330 16.960 -44.794 1.00 93.94 894 ALA A CA 1
ATOM 6630 C C . ALA A 1 894 ? 43.463 17.193 -43.775 1.00 93.94 894 ALA A C 1
ATOM 6632 O O . ALA A 1 894 ? 44.233 18.135 -43.932 1.00 93.94 894 ALA A O 1
ATOM 6633 N N . LYS A 1 895 ? 43.541 16.381 -42.710 1.00 95.50 895 LYS A N 1
ATOM 6634 C CA . LYS A 1 895 ? 44.422 16.628 -41.549 1.00 95.50 895 LYS A CA 1
ATOM 6635 C C . LYS A 1 895 ? 45.495 15.561 -41.316 1.00 95.50 895 LYS A C 1
ATOM 6637 O O . LYS A 1 895 ? 46.434 15.817 -40.573 1.00 95.50 895 LYS A O 1
ATOM 6642 N N . THR A 1 896 ? 45.359 14.375 -41.901 1.00 93.50 896 THR A N 1
ATOM 6643 C CA . THR A 1 896 ? 46.260 13.232 -41.679 1.00 93.50 896 THR A CA 1
ATOM 6644 C C . THR A 1 896 ? 46.411 12.419 -42.963 1.00 93.50 896 THR A C 1
ATOM 6646 O O . THR A 1 896 ? 45.608 12.554 -43.883 1.00 93.50 896 THR A O 1
ATOM 6649 N N . ALA A 1 897 ? 47.436 11.565 -43.038 1.00 87.12 897 ALA A N 1
ATOM 6650 C CA . ALA A 1 897 ? 47.640 10.682 -44.190 1.00 87.12 897 ALA A CA 1
ATOM 6651 C C . ALA A 1 897 ? 46.595 9.548 -44.275 1.00 87.12 897 ALA A C 1
ATOM 6653 O O . ALA A 1 897 ? 46.320 9.046 -45.359 1.00 87.12 897 ALA A O 1
ATOM 6654 N N . GLY A 1 898 ? 46.000 9.159 -43.145 1.00 85.88 898 GLY A N 1
ATOM 6655 C CA . GLY A 1 898 ? 45.005 8.094 -43.054 1.00 85.88 898 GLY A CA 1
ATOM 6656 C C . GLY A 1 898 ? 44.607 7.811 -41.603 1.00 85.88 898 GLY A C 1
ATOM 6657 O O . GLY A 1 898 ? 45.169 8.393 -40.674 1.00 85.88 898 GLY A O 1
ATOM 6658 N N . LEU A 1 899 ? 43.634 6.919 -41.422 1.00 90.81 899 LEU A N 1
ATOM 6659 C CA . LEU A 1 899 ? 43.257 6.323 -40.136 1.00 90.81 899 LEU A CA 1
ATOM 6660 C C . LEU A 1 899 ? 43.466 4.811 -40.217 1.00 90.81 899 LEU A C 1
ATOM 6662 O O . LEU A 1 899 ? 43.253 4.232 -41.282 1.00 90.81 899 LEU A O 1
ATOM 6666 N N . ASN A 1 900 ? 43.848 4.179 -39.107 1.00 91.06 900 ASN A N 1
ATOM 6667 C CA . ASN A 1 900 ? 43.894 2.723 -39.016 1.00 91.06 900 ASN A CA 1
ATOM 6668 C C . ASN A 1 900 ? 42.509 2.189 -38.621 1.00 91.06 900 ASN A C 1
ATOM 6670 O O . ASN A 1 900 ? 42.109 2.314 -37.467 1.00 91.06 900 ASN A O 1
ATOM 6674 N N . LEU A 1 901 ? 41.791 1.600 -39.582 1.00 92.62 901 LEU A N 1
ATOM 6675 C CA . LEU A 1 901 ? 40.464 1.005 -39.375 1.00 92.62 901 LEU A CA 1
ATOM 6676 C C . LEU A 1 901 ? 40.501 -0.532 -39.309 1.00 92.62 901 LEU A C 1
ATOM 6678 O O . LEU A 1 901 ? 39.457 -1.178 -39.407 1.00 92.62 901 LEU A O 1
ATOM 6682 N N . ALA A 1 902 ? 41.685 -1.134 -39.132 1.00 91.62 902 ALA A N 1
ATOM 6683 C CA . ALA A 1 902 ? 41.835 -2.589 -39.061 1.00 91.62 902 ALA A CA 1
ATOM 6684 C C . ALA A 1 902 ? 40.957 -3.200 -37.956 1.00 91.62 902 ALA A C 1
ATOM 6686 O O . ALA A 1 902 ? 40.321 -4.228 -38.167 1.00 91.62 902 ALA A O 1
ATOM 6687 N N . PHE A 1 903 ? 40.836 -2.518 -36.813 1.00 92.19 903 PHE A N 1
ATOM 6688 C CA . PHE A 1 903 ? 39.984 -2.956 -35.705 1.00 92.19 903 PHE A CA 1
ATOM 6689 C C . PHE A 1 903 ? 38.512 -3.155 -36.110 1.00 92.19 903 PHE A C 1
ATOM 6691 O O . PHE A 1 903 ? 37.891 -4.121 -35.679 1.00 92.19 903 PHE A O 1
ATOM 6698 N N . LEU A 1 904 ? 37.972 -2.289 -36.974 1.00 94.06 904 LEU A N 1
ATOM 6699 C CA . LEU A 1 904 ? 36.576 -2.349 -37.434 1.00 94.06 904 LEU A CA 1
ATOM 6700 C C . LEU A 1 904 ? 36.344 -3.374 -38.550 1.00 94.06 904 LEU A C 1
ATOM 6702 O O . LEU A 1 904 ? 35.212 -3.757 -38.805 1.00 94.06 904 LEU A O 1
ATOM 6706 N N . THR A 1 905 ? 37.407 -3.789 -39.235 1.00 91.00 905 THR A N 1
ATOM 6707 C CA . THR A 1 905 ? 37.356 -4.738 -40.364 1.00 91.00 905 THR A CA 1
ATOM 6708 C C . THR A 1 905 ? 37.827 -6.137 -39.962 1.00 91.00 905 THR A C 1
ATOM 6710 O O . THR A 1 905 ? 37.901 -7.044 -40.787 1.00 91.00 905 THR A O 1
ATOM 6713 N N . THR A 1 906 ? 38.145 -6.335 -38.679 1.00 88.94 906 THR A N 1
ATOM 6714 C CA . THR A 1 906 ? 38.577 -7.626 -38.144 1.00 88.94 906 THR A CA 1
ATOM 6715 C C . THR A 1 906 ? 37.369 -8.527 -37.920 1.00 88.94 906 THR A C 1
ATOM 6717 O O . THR A 1 906 ? 36.495 -8.216 -37.112 1.00 88.94 906 THR A O 1
ATOM 6720 N N . PHE A 1 907 ? 37.349 -9.676 -38.593 1.00 88.62 907 PHE A N 1
ATOM 6721 C CA . PHE A 1 907 ? 36.343 -10.704 -38.358 1.00 88.62 907 PHE A CA 1
ATOM 6722 C C . PHE A 1 907 ? 36.563 -11.372 -36.993 1.00 88.62 907 PHE A C 1
ATOM 6724 O O . PHE A 1 907 ? 37.646 -11.889 -36.712 1.00 88.62 907 PHE A O 1
ATOM 6731 N N . ALA A 1 908 ? 35.540 -11.346 -36.138 1.00 86.25 908 ALA A N 1
ATOM 6732 C CA . ALA A 1 908 ? 35.618 -11.830 -34.758 1.00 86.25 908 ALA A CA 1
ATOM 6733 C C . ALA A 1 908 ? 35.465 -13.354 -34.616 1.00 86.25 908 ALA A C 1
ATOM 6735 O O . ALA A 1 908 ? 35.726 -13.886 -33.539 1.00 86.25 908 ALA A O 1
ATOM 6736 N N . GLY A 1 909 ? 35.040 -14.036 -35.683 1.00 83.00 909 GLY A N 1
ATOM 6737 C CA . GLY A 1 909 ? 34.547 -15.412 -35.654 1.00 83.00 909 GLY A CA 1
ATOM 6738 C C . GLY A 1 909 ? 33.062 -15.471 -36.016 1.00 83.00 909 GLY A C 1
ATOM 6739 O O . GLY A 1 909 ? 32.368 -14.456 -35.994 1.00 83.00 909 GLY A O 1
ATOM 6740 N N . ALA A 1 910 ? 32.577 -16.657 -36.386 1.00 77.56 910 ALA A N 1
ATOM 6741 C CA . ALA A 1 910 ? 31.158 -16.850 -36.660 1.00 77.56 910 ALA A CA 1
ATOM 6742 C C . ALA A 1 910 ? 30.358 -16.789 -35.349 1.00 77.56 910 ALA A C 1
ATOM 6744 O O . ALA A 1 910 ? 30.698 -17.473 -34.385 1.00 77.56 910 ALA A O 1
ATOM 6745 N N . ALA A 1 911 ? 29.298 -15.986 -35.339 1.00 77.94 911 ALA A N 1
ATOM 6746 C CA . ALA A 1 911 ? 28.227 -16.048 -34.351 1.00 77.94 911 ALA A CA 1
ATOM 6747 C C . ALA A 1 911 ? 27.026 -16.783 -34.972 1.00 77.94 911 ALA A C 1
ATOM 6749 O O . ALA A 1 911 ? 26.949 -16.926 -36.195 1.00 77.94 911 ALA A O 1
ATOM 6750 N N . GLY A 1 912 ? 26.085 -17.244 -34.153 1.00 78.88 912 GLY A N 1
ATOM 6751 C CA . GLY A 1 912 ? 24.807 -17.785 -34.612 1.00 78.88 912 GLY A CA 1
ATOM 6752 C C . GLY A 1 912 ? 24.003 -16.767 -35.432 1.00 78.88 912 GLY A C 1
ATOM 6753 O O . GLY A 1 912 ? 24.370 -15.592 -35.546 1.00 78.88 912 GLY A O 1
ATOM 6754 N N . GLY A 1 913 ? 22.879 -17.197 -36.005 1.00 86.31 913 GLY A N 1
ATOM 6755 C CA . GLY A 1 913 ? 21.975 -16.288 -36.720 1.00 86.31 913 GLY A CA 1
ATOM 6756 C C . GLY A 1 913 ? 21.352 -15.250 -35.781 1.00 86.31 913 GLY A C 1
ATOM 6757 O O . GLY A 1 913 ? 21.012 -15.571 -34.641 1.00 86.31 913 GLY A O 1
ATOM 6758 N N . SER A 1 914 ? 21.164 -14.017 -36.254 1.00 89.31 914 SER A N 1
ATOM 6759 C CA . SER A 1 914 ? 20.461 -12.977 -35.491 1.00 89.31 914 SER A CA 1
ATOM 6760 C C . SER A 1 914 ? 19.022 -13.386 -35.208 1.00 89.31 914 SER A C 1
ATOM 6762 O O . SER A 1 914 ? 18.569 -13.266 -34.074 1.00 89.31 914 SER A O 1
ATOM 6764 N N . SER A 1 915 ? 18.354 -14.008 -36.185 1.00 88.19 915 SER A N 1
ATOM 6765 C CA . SER A 1 915 ? 17.013 -14.580 -36.016 1.00 88.19 915 SER A CA 1
ATOM 6766 C C . SER A 1 915 ? 16.906 -15.525 -34.814 1.00 88.19 915 SER A C 1
ATOM 6768 O O . SER A 1 915 ? 15.903 -15.500 -34.107 1.00 88.19 915 SER A O 1
ATOM 6770 N N . ALA A 1 916 ? 17.940 -16.332 -34.544 1.00 89.50 916 ALA A N 1
ATOM 6771 C CA . ALA A 1 916 ? 17.948 -17.243 -33.400 1.00 89.50 916 ALA A CA 1
ATOM 6772 C C . ALA A 1 916 ? 18.048 -16.488 -32.064 1.00 89.50 916 ALA A C 1
ATOM 6774 O O . ALA A 1 916 ? 17.346 -16.831 -31.118 1.00 89.50 916 ALA A O 1
ATOM 6775 N N . ARG A 1 917 ? 18.865 -15.429 -32.001 1.00 93.06 917 ARG A N 1
ATOM 6776 C CA . ARG A 1 917 ? 18.980 -14.570 -30.809 1.00 93.06 917 ARG A CA 1
ATOM 6777 C C . ARG A 1 917 ? 17.720 -13.742 -30.564 1.00 93.06 917 ARG A C 1
ATOM 6779 O O . ARG A 1 917 ? 17.295 -13.583 -29.425 1.00 93.06 917 ARG A O 1
ATOM 6786 N N . LEU A 1 918 ? 17.092 -13.239 -31.626 1.00 88.81 918 LEU A N 1
ATOM 6787 C CA . LEU A 1 918 ? 15.832 -12.498 -31.537 1.00 88.81 918 LEU A CA 1
ATOM 6788 C C . LEU A 1 918 ? 14.687 -13.393 -31.044 1.00 88.81 918 LEU A C 1
ATOM 6790 O O . LEU A 1 918 ? 13.917 -12.971 -30.183 1.00 88.81 918 LEU A O 1
ATOM 6794 N N . ALA A 1 919 ? 14.622 -14.635 -31.534 1.00 90.31 919 ALA A N 1
ATOM 6795 C CA . ALA A 1 919 ? 13.624 -15.629 -31.139 1.00 90.31 919 ALA A CA 1
ATOM 6796 C C . ALA A 1 919 ? 13.897 -16.291 -29.779 1.00 90.31 919 ALA A C 1
ATOM 6798 O O . ALA A 1 919 ? 13.075 -17.076 -29.312 1.00 90.31 919 ALA A O 1
ATOM 6799 N N . GLN A 1 920 ? 15.041 -16.008 -29.151 1.00 90.00 920 GLN A N 1
ATOM 6800 C CA . GLN A 1 920 ? 15.369 -16.563 -27.847 1.00 90.00 920 GLN A CA 1
ATOM 6801 C C . GLN A 1 920 ? 14.334 -16.121 -26.804 1.00 90.00 920 GLN A C 1
ATOM 6803 O O . GLN A 1 920 ? 13.964 -14.940 -26.754 1.00 90.00 920 GLN A O 1
ATOM 6808 N N . GLU A 1 921 ? 13.905 -17.071 -25.972 1.00 93.00 921 GLU A N 1
ATOM 6809 C CA . GLU A 1 921 ? 13.096 -16.801 -24.784 1.00 93.00 921 GLU A CA 1
ATOM 6810 C C . GLU A 1 921 ? 13.840 -15.873 -23.815 1.00 93.00 921 GLU A C 1
ATOM 6812 O O . GLU A 1 921 ? 15.075 -15.809 -23.809 1.00 93.00 921 GLU A O 1
ATOM 6817 N N . VAL A 1 922 ? 13.067 -15.152 -23.003 1.00 96.19 922 VAL A N 1
ATOM 6818 C CA . VAL A 1 922 ? 13.590 -14.295 -21.935 1.00 96.19 922 VAL A CA 1
ATOM 6819 C C . VAL A 1 922 ? 14.431 -15.135 -20.976 1.00 96.19 922 VAL A C 1
ATOM 6821 O O . VAL A 1 922 ? 14.038 -16.243 -20.598 1.00 96.19 922 VAL A O 1
ATOM 6824 N N . HIS A 1 923 ? 15.594 -14.625 -20.569 1.00 96.56 923 HIS A N 1
ATOM 6825 C CA . HIS A 1 923 ? 16.413 -15.312 -19.573 1.00 96.56 923 HIS A CA 1
ATOM 6826 C C . HIS A 1 923 ? 15.655 -15.458 -18.250 1.00 96.56 923 HIS A C 1
ATOM 6828 O O . HIS A 1 923 ? 15.123 -14.498 -17.701 1.00 96.56 923 HIS A O 1
ATOM 6834 N N . SER A 1 924 ? 15.636 -16.671 -17.700 1.00 94.00 924 SER A N 1
ATOM 6835 C CA . SER A 1 924 ? 14.935 -16.955 -16.447 1.00 94.00 924 SER A CA 1
ATOM 6836 C C . SER A 1 924 ? 15.794 -16.624 -15.224 1.00 94.00 924 SER A C 1
ATOM 6838 O O . SER A 1 924 ? 16.996 -16.894 -15.203 1.00 94.00 924 SER A O 1
ATOM 6840 N N . ASN A 1 925 ? 15.152 -16.158 -14.149 1.00 92.75 925 ASN A N 1
ATOM 6841 C CA . ASN A 1 925 ? 15.748 -16.103 -12.809 1.00 92.75 925 ASN A CA 1
ATOM 6842 C C . ASN A 1 925 ? 15.894 -17.494 -12.155 1.00 92.75 925 ASN A C 1
ATOM 6844 O O . ASN A 1 925 ? 16.408 -17.605 -11.040 1.00 92.75 925 ASN A O 1
ATOM 6848 N N . GLY A 1 926 ? 15.432 -18.561 -12.813 1.00 91.00 926 GLY A N 1
ATOM 6849 C CA . GLY A 1 926 ? 15.315 -19.898 -12.236 1.00 91.00 926 GLY A CA 1
ATOM 6850 C C . GLY A 1 926 ? 14.199 -19.987 -11.185 1.00 91.00 926 GLY A C 1
ATOM 6851 O O . GLY A 1 926 ? 13.492 -19.007 -10.966 1.00 91.00 926 GLY A O 1
ATOM 6852 N N . PRO A 1 927 ? 14.035 -21.145 -10.517 1.00 88.81 927 PRO A N 1
ATOM 6853 C CA . PRO A 1 927 ? 12.980 -21.342 -9.527 1.00 88.81 927 PRO A CA 1
ATOM 6854 C C . PRO A 1 927 ? 13.103 -20.379 -8.346 1.00 88.81 927 PRO A C 1
ATOM 6856 O O . PRO A 1 927 ? 14.139 -20.316 -7.680 1.00 88.81 927 PRO A O 1
ATOM 6859 N N . GLN A 1 928 ? 12.022 -19.667 -8.055 1.00 86.94 928 GLN A N 1
ATOM 6860 C CA . GLN A 1 928 ? 11.928 -18.713 -6.963 1.00 86.94 928 GLN A CA 1
ATOM 6861 C C . GLN A 1 928 ? 10.917 -19.157 -5.913 1.00 86.94 928 GLN A C 1
ATOM 6863 O O . GLN A 1 928 ? 9.971 -19.893 -6.179 1.00 86.94 928 GLN A O 1
ATOM 6868 N N . LEU A 1 929 ? 11.084 -18.642 -4.693 1.00 73.94 929 LEU A N 1
ATOM 6869 C CA . LEU A 1 929 ? 10.110 -18.853 -3.620 1.00 73.94 929 LEU A CA 1
ATOM 6870 C C . LEU A 1 929 ? 8.696 -18.416 -4.038 1.00 73.94 929 LEU A C 1
ATOM 6872 O O . LEU A 1 929 ? 7.716 -19.051 -3.664 1.00 73.94 929 LEU A O 1
ATOM 6876 N N . ASP A 1 930 ? 8.583 -17.349 -4.821 1.00 72.94 930 ASP A N 1
ATOM 6877 C CA . ASP A 1 930 ? 7.289 -16.840 -5.255 1.00 72.94 930 ASP A CA 1
ATOM 6878 C C . ASP A 1 930 ? 6.594 -17.766 -6.245 1.00 72.94 930 ASP A C 1
ATOM 6880 O O . ASP A 1 930 ? 5.373 -17.805 -6.224 1.00 72.94 930 ASP A O 1
ATOM 6884 N N . ASP A 1 931 ? 7.322 -18.590 -7.002 1.00 74.12 931 ASP A N 1
ATOM 6885 C CA . ASP A 1 931 ? 6.708 -19.622 -7.843 1.00 74.12 931 ASP A CA 1
ATOM 6886 C C . ASP A 1 931 ? 5.997 -20.659 -6.967 1.00 74.12 931 ASP A C 1
ATOM 6888 O O . ASP A 1 931 ? 4.880 -21.074 -7.264 1.00 74.12 931 ASP A O 1
ATOM 6892 N N . VAL A 1 932 ? 6.608 -21.023 -5.832 1.00 71.31 932 VAL A N 1
ATOM 6893 C CA . VAL A 1 932 ? 6.004 -21.920 -4.833 1.00 71.31 932 VAL A CA 1
ATOM 6894 C C . VAL A 1 932 ? 4.775 -21.270 -4.200 1.00 71.31 932 VAL A C 1
ATOM 6896 O O . VAL A 1 932 ? 3.743 -21.919 -4.059 1.00 71.31 932 VAL A O 1
ATOM 6899 N N . ILE A 1 933 ? 4.860 -19.981 -3.856 1.00 58.56 933 ILE A N 1
ATOM 6900 C CA . ILE A 1 933 ? 3.745 -19.230 -3.261 1.00 58.56 933 ILE A CA 1
ATOM 6901 C C . ILE A 1 933 ? 2.582 -19.079 -4.254 1.00 58.56 933 ILE A C 1
ATOM 6903 O O . ILE A 1 933 ? 1.427 -19.230 -3.868 1.00 58.56 933 ILE A O 1
ATOM 6907 N N . LEU A 1 934 ? 2.867 -18.775 -5.522 1.00 57.69 934 LEU A N 1
ATOM 6908 C CA . LEU A 1 934 ? 1.863 -18.595 -6.574 1.00 57.69 934 LEU A CA 1
ATOM 6909 C C . LEU A 1 934 ? 1.256 -19.927 -7.031 1.00 57.69 934 LEU A C 1
ATOM 6911 O O . LEU A 1 934 ? 0.110 -19.952 -7.480 1.00 57.69 934 LEU A O 1
ATOM 6915 N N . ALA A 1 935 ? 1.995 -21.031 -6.917 1.00 57.78 935 ALA A N 1
ATOM 6916 C CA . ALA A 1 935 ? 1.498 -22.375 -7.196 1.00 57.78 935 ALA A CA 1
ATOM 6917 C C . ALA A 1 935 ? 0.654 -22.962 -6.050 1.00 57.78 935 ALA A C 1
ATOM 6919 O O . ALA A 1 935 ? -0.066 -23.937 -6.273 1.00 57.78 935 ALA A O 1
ATOM 6920 N N . ASP A 1 936 ? 0.714 -22.383 -4.847 1.00 55.25 936 ASP A N 1
ATOM 6921 C CA . ASP A 1 936 ? -0.024 -22.876 -3.688 1.00 55.25 936 ASP A CA 1
ATOM 6922 C C . ASP A 1 936 ? -1.539 -22.640 -3.849 1.00 55.25 936 ASP A C 1
ATOM 6924 O O . ASP A 1 936 ? -2.053 -21.516 -3.793 1.00 55.25 936 ASP A O 1
ATOM 6928 N N . SER A 1 937 ? -2.277 -23.734 -4.051 1.00 48.28 937 SER A N 1
ATOM 6929 C CA . SER A 1 937 ? -3.735 -23.723 -4.186 1.00 48.28 937 SER A CA 1
ATOM 6930 C C . SER A 1 937 ? -4.455 -23.232 -2.929 1.00 48.28 937 SER A C 1
ATOM 6932 O O . SER A 1 937 ? -5.564 -22.712 -3.051 1.00 48.28 937 SER A O 1
ATOM 6934 N N . GLU A 1 938 ? -3.843 -23.361 -1.742 1.00 49.78 938 GLU A N 1
ATOM 6935 C CA . GLU A 1 938 ? -4.400 -22.803 -0.506 1.00 49.78 938 GLU A CA 1
ATOM 6936 C C . GLU A 1 938 ? -4.387 -21.270 -0.539 1.00 49.78 938 GLU A C 1
ATOM 6938 O O . GLU A 1 938 ? -5.268 -20.664 0.050 1.00 49.78 938 GLU A O 1
ATOM 6943 N N . ILE A 1 939 ? -3.458 -20.626 -1.257 1.00 49.16 939 ILE A N 1
ATOM 6944 C CA . ILE A 1 939 ? -3.353 -19.156 -1.323 1.00 49.16 939 ILE A CA 1
ATOM 6945 C C . ILE A 1 939 ? -4.249 -18.571 -2.429 1.00 49.16 939 ILE A C 1
ATOM 6947 O O . ILE A 1 939 ? -4.844 -17.510 -2.243 1.00 49.16 939 ILE A O 1
ATOM 6951 N N . ARG A 1 940 ? -4.403 -19.255 -3.576 1.00 44.78 940 ARG A N 1
ATOM 6952 C CA . ARG A 1 940 ? -5.205 -18.754 -4.720 1.00 44.78 940 ARG A CA 1
ATOM 6953 C C . ARG A 1 940 ? -6.722 -18.763 -4.493 1.00 44.78 940 ARG A C 1
ATOM 6955 O O . ARG A 1 940 ? -7.423 -18.003 -5.156 1.00 44.78 940 ARG A O 1
ATOM 6962 N N . GLY A 1 941 ? -7.234 -19.631 -3.616 1.00 49.94 941 GLY A N 1
ATOM 6963 C CA . GLY A 1 941 ? -8.675 -19.799 -3.364 1.00 49.94 941 GLY A CA 1
ATOM 6964 C C . GLY A 1 941 ? -9.152 -19.354 -1.979 1.00 49.94 941 GLY A C 1
ATOM 6965 O O . GLY A 1 941 ? -10.344 -19.445 -1.689 1.00 49.94 941 GLY A O 1
ATOM 6966 N N . ASP A 1 942 ? -8.248 -18.904 -1.110 1.00 62.00 942 ASP A N 1
ATOM 6967 C CA . ASP A 1 942 ? -8.566 -18.595 0.281 1.00 62.00 942 ASP A CA 1
ATOM 6968 C C . ASP A 1 942 ? -9.092 -17.166 0.443 1.00 62.00 942 ASP A C 1
ATOM 6970 O O . ASP A 1 942 ? -8.415 -16.166 0.193 1.00 62.00 942 ASP A O 1
ATOM 6974 N N . CYS A 1 943 ? -10.330 -17.066 0.916 1.00 64.81 943 CYS A N 1
ATOM 6975 C CA . CYS A 1 943 ? -10.971 -15.791 1.181 1.00 64.81 943 CYS A CA 1
ATOM 6976 C C . CYS A 1 943 ? -10.225 -14.993 2.268 1.00 64.81 943 CYS A C 1
ATOM 6978 O O . CYS A 1 943 ? -10.216 -13.767 2.210 1.00 64.81 943 CYS A O 1
ATOM 6980 N N . ASN A 1 944 ? -9.524 -15.640 3.209 1.00 70.81 944 ASN A N 1
ATOM 6981 C CA . ASN A 1 944 ? -8.735 -14.913 4.210 1.00 70.81 944 ASN A CA 1
ATOM 6982 C C . ASN A 1 944 ? -7.572 -14.157 3.566 1.00 70.81 944 ASN A C 1
ATOM 6984 O O . ASN A 1 944 ? -7.356 -12.985 3.874 1.00 70.81 944 ASN A O 1
ATOM 6988 N N . SER A 1 945 ? -6.895 -14.776 2.601 1.00 66.88 945 SER A N 1
ATOM 6989 C CA . SER A 1 945 ? -5.909 -14.105 1.750 1.00 66.88 945 SER A CA 1
ATOM 6990 C C . SER A 1 945 ? -6.507 -12.882 1.038 1.00 66.88 945 SER A C 1
ATOM 6992 O O . SER A 1 945 ? -5.881 -11.822 1.011 1.00 66.88 945 SER A O 1
ATOM 6994 N N . PHE A 1 946 ? -7.758 -12.969 0.571 1.00 69.38 946 PHE A N 1
ATOM 6995 C CA . PHE A 1 946 ? -8.478 -11.844 -0.038 1.00 69.38 946 PHE A CA 1
ATOM 6996 C C . PHE A 1 946 ? -8.724 -10.669 0.921 1.00 69.38 946 PHE A C 1
ATOM 6998 O O . PHE A 1 946 ? -8.444 -9.519 0.585 1.00 69.38 946 PHE A O 1
ATOM 7005 N N . GLY A 1 947 ? -9.208 -10.930 2.133 1.00 69.62 947 GLY A N 1
ATOM 7006 C CA . GLY A 1 947 ? -9.496 -9.864 3.106 1.00 69.62 947 GLY A CA 1
ATOM 7007 C C . GLY A 1 947 ? -8.255 -9.160 3.595 1.00 69.62 947 GLY A C 1
ATOM 7008 O O . GLY A 1 947 ? -8.235 -7.937 3.722 1.00 69.62 947 GLY A O 1
ATOM 7009 N N . VAL A 1 948 ? -7.190 -9.926 3.806 1.00 71.69 948 VAL A N 1
ATOM 7010 C CA . VAL A 1 948 ? -5.897 -9.378 4.195 1.00 71.69 948 VAL A CA 1
ATOM 7011 C C . VAL A 1 948 ? -5.362 -8.437 3.114 1.00 71.69 948 VAL A C 1
ATOM 7013 O O . VAL A 1 948 ? -4.833 -7.375 3.442 1.00 71.69 948 VAL A O 1
ATOM 7016 N N . MET A 1 949 ? -5.534 -8.769 1.832 1.00 67.62 949 MET A N 1
ATOM 7017 C CA . MET A 1 949 ? -5.169 -7.864 0.740 1.00 67.62 949 MET A CA 1
ATOM 7018 C C . MET A 1 949 ? -5.990 -6.580 0.732 1.00 67.62 949 MET A C 1
ATOM 7020 O O . MET A 1 949 ? -5.415 -5.506 0.560 1.00 67.62 949 MET A O 1
ATOM 7024 N N . MET A 1 950 ? -7.308 -6.661 0.955 1.00 69.50 950 MET A N 1
ATOM 7025 C CA . MET A 1 950 ? -8.148 -5.462 1.059 1.00 69.50 950 MET A CA 1
ATOM 7026 C C . MET A 1 950 ? -7.636 -4.525 2.162 1.00 69.50 950 MET A C 1
ATOM 7028 O O . MET A 1 950 ? -7.558 -3.313 1.960 1.00 69.50 950 MET A O 1
ATOM 7032 N N . VAL A 1 951 ? -7.212 -5.087 3.299 1.00 72.38 951 VAL A N 1
ATOM 7033 C CA . VAL A 1 951 ? -6.599 -4.334 4.407 1.00 72.38 951 VAL A CA 1
ATOM 7034 C C . VAL A 1 951 ? -5.211 -3.786 4.041 1.00 72.38 951 VAL A C 1
ATOM 7036 O O . VAL A 1 951 ? -4.836 -2.670 4.423 1.00 72.38 951 VAL A O 1
ATOM 7039 N N . ALA A 1 952 ? -4.418 -4.536 3.275 1.00 65.06 952 ALA A N 1
ATOM 7040 C CA . ALA A 1 952 ? -3.105 -4.098 2.808 1.00 65.06 952 ALA A CA 1
ATOM 7041 C C . ALA A 1 952 ? -3.208 -2.875 1.879 1.00 65.06 952 ALA A C 1
ATOM 7043 O O . ALA A 1 952 ? -2.474 -1.905 2.081 1.00 65.06 952 ALA A O 1
ATOM 7044 N N . LEU A 1 953 ? -4.162 -2.909 0.943 1.00 61.94 953 LEU A N 1
ATOM 7045 C CA . LEU A 1 953 ? -4.401 -1.904 -0.100 1.00 61.94 953 LEU A CA 1
ATOM 7046 C C . LEU A 1 953 ? -5.201 -0.684 0.374 1.00 61.94 953 LEU A C 1
ATOM 7048 O O . LEU A 1 953 ? -5.242 0.325 -0.323 1.00 61.94 953 LEU A O 1
ATOM 7052 N N . GLY A 1 954 ? -5.805 -0.752 1.564 1.00 66.31 954 GLY A N 1
ATOM 7053 C CA . GLY A 1 954 ? -6.620 0.331 2.123 1.00 66.31 954 GLY A CA 1
ATOM 7054 C C . GLY A 1 954 ? -8.077 0.339 1.648 1.00 66.31 954 GLY A C 1
ATOM 7055 O O . GLY A 1 954 ? -8.793 1.300 1.918 1.00 66.31 954 GLY A O 1
ATOM 7056 N N . ASP A 1 955 ? -8.528 -0.730 0.988 1.00 66.06 955 ASP A N 1
ATOM 7057 C CA . ASP A 1 955 ? -9.935 -0.939 0.621 1.00 66.06 955 ASP A CA 1
ATOM 7058 C C . ASP A 1 955 ? -10.787 -1.403 1.814 1.00 66.06 955 ASP A C 1
ATOM 7060 O O . ASP A 1 955 ? -12.007 -1.222 1.835 1.00 66.06 955 ASP A O 1
ATOM 7064 N N . ALA A 1 956 ? -10.133 -1.981 2.821 1.00 72.00 956 ALA A N 1
ATOM 7065 C CA . ALA A 1 956 ? -10.679 -2.242 4.142 1.00 72.00 956 ALA A CA 1
ATOM 7066 C C . ALA A 1 956 ? -9.733 -1.684 5.215 1.00 72.00 956 ALA A C 1
ATOM 7068 O O . ALA A 1 956 ? -8.520 -1.610 5.032 1.00 72.00 956 ALA A O 1
ATOM 7069 N N . ASP A 1 957 ? -10.299 -1.306 6.354 1.00 72.12 957 ASP A N 1
ATOM 7070 C CA . ASP A 1 957 ? -9.560 -0.774 7.502 1.00 72.12 957 ASP A CA 1
ATOM 7071 C C . ASP A 1 957 ? -9.134 -1.875 8.480 1.00 72.12 957 ASP A C 1
ATOM 7073 O O . ASP A 1 957 ? -8.179 -1.706 9.238 1.00 72.12 957 ASP A O 1
ATOM 7077 N N . GLY A 1 958 ? -9.817 -3.017 8.432 1.00 75.75 958 GLY A N 1
ATOM 7078 C CA . GLY A 1 958 ? -9.496 -4.207 9.200 1.00 75.75 958 GLY A CA 1
ATOM 7079 C C . GLY A 1 958 ? -10.284 -5.423 8.726 1.00 75.75 958 GLY A C 1
ATOM 7080 O O . GLY A 1 958 ? -11.182 -5.313 7.887 1.00 75.75 958 GLY A O 1
ATOM 7081 N N . MET A 1 959 ? -9.937 -6.586 9.265 1.00 81.94 959 MET A N 1
ATOM 7082 C CA . MET A 1 959 ? -10.528 -7.871 8.897 1.00 81.94 959 MET A CA 1
ATOM 7083 C C . MET A 1 959 ? -10.915 -8.687 10.132 1.00 81.94 959 MET A C 1
ATOM 7085 O O . MET A 1 959 ? -10.192 -8.695 11.126 1.00 81.94 959 MET A O 1
ATOM 7089 N N . VAL A 1 960 ? -12.029 -9.412 10.042 1.00 79.88 960 VAL A N 1
ATOM 7090 C CA . VAL A 1 960 ? -12.475 -10.406 11.024 1.00 79.88 960 VAL A CA 1
ATOM 7091 C C . VAL A 1 960 ? -12.731 -11.732 10.309 1.00 79.88 960 VAL A C 1
ATOM 7093 O O . VAL A 1 960 ? -13.467 -11.767 9.332 1.00 79.88 960 VAL A O 1
ATOM 7096 N N . SER A 1 961 ? -12.120 -12.827 10.767 1.00 79.69 961 SER A N 1
ATOM 7097 C CA . SER A 1 961 ? -12.389 -14.188 10.261 1.00 79.69 961 SER A CA 1
ATOM 7098 C C . SER A 1 961 ? -12.324 -15.218 11.391 1.00 79.69 961 SER A C 1
ATOM 7100 O O . SER A 1 961 ? -12.234 -14.829 12.542 1.00 79.69 961 SER A O 1
ATOM 7102 N N . GLY A 1 962 ? -12.416 -16.521 11.105 1.00 74.25 962 GLY A N 1
ATOM 7103 C CA . GLY A 1 962 ? -12.295 -17.615 12.089 1.00 74.25 962 GLY A CA 1
ATOM 7104 C C . GLY A 1 962 ? -13.617 -18.268 12.525 1.00 74.25 962 GLY A C 1
ATOM 7105 O O . GLY A 1 962 ? -13.618 -19.368 13.076 1.00 74.25 962 GLY A O 1
ATOM 7106 N N . ALA A 1 963 ? -14.771 -17.672 12.191 1.00 74.62 963 ALA A N 1
ATOM 7107 C CA . ALA A 1 963 ? -16.089 -18.255 12.496 1.00 74.62 963 ALA A CA 1
ATOM 7108 C C . ALA A 1 963 ? -16.298 -19.629 11.827 1.00 74.62 963 ALA A C 1
ATOM 7110 O O . ALA A 1 963 ? -16.900 -20.534 12.412 1.00 74.62 963 ALA A O 1
ATOM 7111 N N . ILE A 1 964 ? -15.760 -19.782 10.611 1.00 74.00 964 ILE A N 1
ATOM 7112 C CA . ILE A 1 964 ? -15.773 -21.025 9.822 1.00 74.00 964 ILE A CA 1
ATOM 7113 C C . ILE A 1 964 ? -14.371 -21.474 9.365 1.00 74.00 964 ILE A C 1
ATOM 7115 O O . ILE A 1 964 ? -14.219 -22.585 8.861 1.00 74.00 964 ILE A O 1
ATOM 7119 N N . HIS A 1 965 ? -13.339 -20.654 9.581 1.00 73.69 965 HIS A N 1
ATOM 7120 C CA . HIS A 1 965 ? -11.947 -20.943 9.220 1.00 73.69 965 HIS A CA 1
ATOM 7121 C C . HIS A 1 965 ? -11.124 -21.335 10.453 1.00 73.69 965 HIS A C 1
ATOM 7123 O O . HIS A 1 965 ? -11.533 -21.121 11.592 1.00 73.69 965 HIS A O 1
ATOM 7129 N N . THR A 1 966 ? -9.965 -21.963 10.249 1.00 72.69 966 THR A N 1
ATOM 7130 C CA . THR A 1 966 ? -9.028 -22.202 11.357 1.00 72.69 966 THR A CA 1
ATOM 7131 C C . THR A 1 966 ? -8.217 -20.940 11.635 1.00 72.69 966 THR A C 1
ATOM 7133 O O . THR A 1 966 ? -7.910 -20.202 10.704 1.00 72.69 966 THR A O 1
ATOM 7136 N N . THR A 1 967 ? -7.768 -20.742 12.877 1.00 68.12 967 THR A N 1
ATOM 7137 C CA . THR A 1 967 ? -6.851 -19.644 13.234 1.00 68.12 967 THR A CA 1
ATOM 7138 C C . THR A 1 967 ? -5.626 -19.588 12.319 1.00 68.12 967 THR A C 1
ATOM 7140 O O . THR A 1 967 ? -5.195 -18.513 11.918 1.00 68.12 967 THR A O 1
ATOM 7143 N N . ALA A 1 968 ? -5.082 -20.746 11.927 1.00 65.38 968 ALA A N 1
ATOM 7144 C CA . ALA A 1 968 ? -3.963 -20.807 10.991 1.00 65.38 968 ALA A CA 1
ATOM 7145 C C . ALA A 1 968 ? -4.334 -20.253 9.604 1.00 65.38 968 ALA A C 1
ATOM 7147 O O . ALA A 1 968 ? -3.541 -19.515 9.029 1.00 65.38 968 ALA A O 1
ATOM 7148 N N . ALA A 1 969 ? -5.532 -20.560 9.098 1.00 69.25 969 ALA A N 1
ATOM 7149 C CA . ALA A 1 969 ? -6.038 -20.024 7.833 1.00 69.25 969 ALA A CA 1
ATOM 7150 C C . ALA A 1 969 ? -6.344 -18.515 7.910 1.00 69.25 969 ALA A C 1
ATOM 7152 O O . ALA A 1 969 ? -6.168 -17.815 6.922 1.00 69.25 969 ALA A O 1
ATOM 7153 N N . THR A 1 970 ? -6.724 -17.991 9.079 1.00 71.19 970 THR A N 1
ATOM 7154 C CA . THR A 1 970 ? -6.922 -16.546 9.291 1.00 71.19 970 THR A CA 1
ATOM 7155 C C . THR A 1 970 ? -5.591 -15.783 9.388 1.00 71.19 970 THR A C 1
ATOM 7157 O O . THR A 1 970 ? -5.417 -14.735 8.769 1.00 71.19 970 THR A O 1
ATOM 7160 N N . ILE A 1 971 ? -4.632 -16.295 10.170 1.00 70.69 971 ILE A N 1
ATOM 7161 C CA . ILE A 1 971 ? -3.413 -15.562 10.555 1.00 70.69 971 ILE A CA 1
ATOM 7162 C C . ILE A 1 971 ? -2.271 -15.733 9.545 1.00 70.69 971 ILE A C 1
ATOM 7164 O O . ILE A 1 971 ? -1.520 -14.783 9.314 1.00 70.69 971 ILE A O 1
ATOM 7168 N N . ARG A 1 972 ? -2.124 -16.909 8.915 1.00 67.69 972 ARG A N 1
ATOM 7169 C CA . ARG A 1 972 ? -1.036 -17.174 7.954 1.00 67.69 972 ARG A CA 1
ATOM 7170 C C . ARG A 1 972 ? -1.030 -16.165 6.792 1.00 67.69 972 ARG A C 1
ATOM 7172 O O . ARG A 1 972 ? 0.034 -15.583 6.566 1.00 67.69 972 ARG A O 1
ATOM 7179 N N . PRO A 1 973 ? -2.159 -15.872 6.113 1.00 66.81 973 PRO A N 1
ATOM 7180 C CA . PRO A 1 973 ? -2.172 -14.877 5.041 1.00 66.81 973 PRO A CA 1
ATOM 7181 C C . PRO A 1 973 ? -1.846 -13.475 5.555 1.00 66.81 973 PRO A C 1
ATOM 7183 O O . PRO A 1 973 ? -1.095 -12.730 4.928 1.00 66.81 973 PRO A O 1
ATOM 7186 N N . ALA A 1 974 ? -2.343 -13.139 6.747 1.00 70.56 974 ALA A N 1
ATOM 7187 C CA . ALA A 1 974 ? -2.106 -11.855 7.388 1.00 70.56 974 ALA A CA 1
ATOM 7188 C C . ALA A 1 974 ? -0.613 -11.614 7.656 1.00 70.56 974 ALA A C 1
ATOM 7190 O O . ALA A 1 974 ? -0.093 -10.547 7.331 1.00 70.56 974 ALA A O 1
ATOM 7191 N N . MET A 1 975 ? 0.108 -12.633 8.130 1.00 66.75 975 MET A N 1
ATOM 7192 C CA . MET A 1 975 ? 1.564 -12.578 8.290 1.00 66.75 975 MET A CA 1
ATOM 7193 C C . MET A 1 975 ? 2.318 -12.503 6.956 1.00 66.75 975 MET A C 1
ATOM 7195 O O . MET A 1 975 ? 3.292 -11.759 6.845 1.00 66.75 975 MET A O 1
ATOM 7199 N N . GLN A 1 976 ? 1.879 -13.255 5.943 1.00 62.50 976 GLN A N 1
ATOM 7200 C CA . GLN A 1 976 ? 2.533 -13.303 4.629 1.00 62.50 976 GLN A CA 1
ATOM 7201 C C . GLN A 1 976 ? 2.401 -11.992 3.837 1.00 62.50 976 GLN A C 1
ATOM 7203 O O . GLN A 1 976 ? 3.306 -11.654 3.067 1.00 62.50 976 GLN A O 1
ATOM 7208 N N . VAL A 1 977 ? 1.284 -11.275 4.002 1.00 61.69 977 VAL A N 1
ATOM 7209 C CA . VAL A 1 977 ? 0.946 -10.083 3.207 1.00 61.69 977 VAL A CA 1
ATOM 7210 C C . VAL A 1 977 ? 1.235 -8.784 3.956 1.00 61.69 977 VAL A C 1
ATOM 7212 O O . VAL A 1 977 ? 1.861 -7.896 3.383 1.00 61.69 977 VAL A O 1
ATOM 7215 N N . LEU A 1 978 ? 0.813 -8.649 5.220 1.00 62.88 978 LEU A N 1
ATOM 7216 C CA . LEU A 1 978 ? 0.935 -7.373 5.937 1.00 62.88 978 LEU A CA 1
ATOM 7217 C C . LEU A 1 978 ? 2.355 -7.118 6.444 1.00 62.88 978 LEU A C 1
ATOM 7219 O O . LEU A 1 978 ? 2.751 -5.956 6.493 1.00 62.88 978 LEU A O 1
ATOM 7223 N N . LYS A 1 979 ? 3.119 -8.187 6.729 1.00 55.50 979 LYS A N 1
ATOM 7224 C CA . LYS A 1 979 ? 4.476 -8.173 7.310 1.00 55.50 979 LYS A CA 1
ATOM 7225 C C . LYS A 1 979 ? 4.564 -7.355 8.616 1.00 55.50 979 LYS A C 1
ATOM 7227 O O . LYS A 1 979 ? 3.752 -6.487 8.923 1.00 55.50 979 LYS A O 1
ATOM 7232 N N . THR A 1 980 ? 5.529 -7.673 9.469 1.00 54.72 980 THR A N 1
ATOM 7233 C CA . THR A 1 980 ? 5.732 -6.922 10.715 1.00 54.72 980 THR A CA 1
ATOM 7234 C C . THR A 1 980 ? 7.180 -7.033 11.159 1.00 54.72 980 THR A C 1
ATOM 7236 O O . THR A 1 980 ? 7.754 -8.119 11.112 1.00 54.72 980 THR A O 1
ATOM 7239 N N . ASP A 1 981 ? 7.753 -5.902 11.572 1.00 42.28 981 ASP A N 1
ATOM 7240 C CA . ASP A 1 981 ? 9.138 -5.793 12.046 1.00 42.28 981 ASP A CA 1
ATOM 7241 C C . ASP A 1 981 ? 9.298 -6.266 13.507 1.00 42.28 981 ASP A C 1
ATOM 7243 O O . ASP A 1 981 ? 10.413 -6.361 14.020 1.00 42.28 981 ASP A O 1
ATOM 7247 N N . SER A 1 982 ? 8.188 -6.569 14.191 1.00 57.81 982 SER A N 1
ATOM 7248 C CA . SER A 1 982 ? 8.143 -7.040 15.577 1.00 57.81 982 SER A CA 1
ATOM 7249 C C . SER A 1 982 ? 7.432 -8.393 15.712 1.00 57.81 982 SER A C 1
ATOM 7251 O O . SER A 1 982 ? 6.716 -8.854 14.817 1.00 57.81 982 SER A O 1
ATOM 7253 N N . LEU A 1 983 ? 7.660 -9.061 16.849 1.00 70.12 983 LEU A N 1
ATOM 7254 C CA . LEU A 1 983 ? 6.998 -10.319 17.185 1.00 70.12 983 LEU A CA 1
ATOM 7255 C C . LEU A 1 983 ? 5.478 -10.115 17.257 1.00 70.12 983 LEU A C 1
ATOM 7257 O O . LEU A 1 983 ? 4.991 -9.294 18.035 1.00 70.12 983 LEU A O 1
ATOM 7261 N N . VAL A 1 984 ? 4.735 -10.914 16.493 1.00 70.06 984 VAL A N 1
ATOM 7262 C CA . VAL A 1 984 ? 3.273 -10.978 16.575 1.00 70.06 984 VAL A CA 1
ATOM 7263 C C . VAL A 1 984 ? 2.872 -11.815 17.779 1.00 70.06 984 VAL A C 1
ATOM 7265 O O . VAL A 1 984 ? 3.326 -12.949 17.917 1.00 70.06 984 VAL A O 1
ATOM 7268 N N . SER A 1 985 ? 1.982 -11.292 18.616 1.00 72.62 985 SER A N 1
ATOM 7269 C CA . SER A 1 985 ? 1.394 -12.021 19.736 1.00 72.62 985 SER A CA 1
ATOM 7270 C C . SER A 1 985 ? -0.124 -11.938 19.702 1.00 72.62 985 SER A C 1
ATOM 7272 O O . SER A 1 985 ? -0.694 -10.947 19.248 1.00 72.62 985 SER A O 1
ATOM 7274 N N . SER A 1 986 ? -0.799 -12.982 20.189 1.00 74.19 986 SER A N 1
ATOM 7275 C CA . SER A 1 986 ? -2.240 -12.880 20.410 1.00 74.19 986 SER A CA 1
ATOM 7276 C C . SER A 1 986 ? -2.559 -12.213 21.738 1.00 74.19 986 SER A C 1
ATOM 7278 O O . SER A 1 986 ? -1.917 -12.479 22.754 1.00 74.19 986 SER A O 1
ATOM 7280 N N . VAL A 1 987 ? -3.591 -11.373 21.715 1.00 76.38 987 VAL A N 1
ATOM 7281 C CA . VAL A 1 987 ? -4.159 -10.734 22.898 1.00 76.38 987 VAL A CA 1
ATOM 7282 C C . VAL A 1 987 ? -5.654 -11.017 22.900 1.00 76.38 987 VAL A C 1
ATOM 7284 O O . VAL A 1 987 ? -6.349 -10.643 21.958 1.00 76.38 987 VAL A O 1
ATOM 7287 N N . PHE A 1 988 ? -6.132 -11.688 23.945 1.00 76.56 988 PHE A N 1
ATOM 7288 C CA . PHE A 1 988 ? -7.542 -11.989 24.150 1.00 76.56 988 PHE A CA 1
ATOM 7289 C C . PHE A 1 988 ? -8.123 -11.151 25.282 1.00 76.56 988 PHE A C 1
ATOM 7291 O O . PHE A 1 988 ? -7.665 -11.243 26.421 1.00 76.56 988 PHE A O 1
ATOM 7298 N N . PHE A 1 989 ? -9.178 -10.388 25.003 1.00 78.12 989 PHE A N 1
ATOM 7299 C CA . PHE A 1 989 ? -10.025 -9.827 26.051 1.00 78.12 989 PHE A CA 1
ATOM 7300 C C . PHE A 1 989 ? -10.990 -10.902 26.539 1.00 78.12 989 PHE A C 1
ATOM 7302 O O . PHE A 1 989 ? -11.887 -11.312 25.810 1.00 78.12 989 PHE A O 1
ATOM 7309 N N . MET A 1 990 ? -10.798 -11.341 27.777 1.00 79.69 990 MET A N 1
ATOM 7310 C CA . MET A 1 990 ? -11.647 -12.288 28.486 1.00 79.69 990 MET A CA 1
ATOM 7311 C C . MET A 1 990 ? -12.674 -11.515 29.312 1.00 79.69 990 MET A C 1
ATOM 7313 O O . MET A 1 990 ? -12.404 -11.101 30.443 1.00 79.69 990 MET A O 1
ATOM 7317 N N . CYS A 1 991 ? -13.860 -11.304 28.749 1.00 72.44 991 CYS A N 1
ATOM 7318 C CA . CYS A 1 991 ? -14.982 -10.678 29.440 1.00 72.44 991 CYS A CA 1
ATOM 7319 C C . CYS A 1 991 ? -15.702 -11.713 30.305 1.00 72.44 991 CYS A C 1
ATOM 7321 O O . CYS A 1 991 ? -16.716 -12.292 29.911 1.00 72.44 991 CYS A O 1
ATOM 7323 N N . LEU A 1 992 ? -15.157 -11.944 31.496 1.00 70.19 992 LEU A N 1
ATOM 7324 C CA . LEU A 1 992 ? -15.824 -12.697 32.547 1.00 70.19 992 LEU A CA 1
ATOM 7325 C C . LEU A 1 992 ? -17.028 -11.904 33.060 1.00 70.19 992 LEU A C 1
ATOM 7327 O O . LEU A 1 992 ? -16.979 -10.676 33.087 1.00 70.19 992 LEU A O 1
ATOM 7331 N N . PRO A 1 993 ? -18.079 -12.567 33.551 1.00 56.16 993 PRO A N 1
ATOM 7332 C CA . PRO A 1 993 ? -19.285 -11.887 34.017 1.00 56.16 993 PRO A CA 1
ATOM 7333 C C . PRO A 1 993 ? -19.083 -10.728 35.017 1.00 56.16 993 PRO A C 1
ATOM 7335 O O . PRO A 1 993 ? -19.859 -9.771 35.030 1.00 56.16 993 PRO A O 1
ATOM 7338 N N . ASP A 1 994 ? -18.014 -10.771 35.815 1.00 59.25 994 ASP A N 1
ATOM 7339 C CA . ASP A 1 994 ? -17.674 -9.781 36.836 1.00 59.25 994 ASP A CA 1
ATOM 7340 C C . ASP A 1 994 ? -16.423 -8.931 36.507 1.00 59.25 994 ASP A C 1
ATOM 7342 O O . ASP A 1 994 ? -16.115 -8.000 37.249 1.00 59.25 994 ASP A O 1
ATOM 7346 N N . LYS A 1 995 ? -15.669 -9.210 35.432 1.00 69.94 995 LYS A N 1
ATOM 7347 C CA . LYS A 1 995 ? -14.450 -8.448 35.080 1.00 69.94 995 LYS A CA 1
ATOM 7348 C C . LYS A 1 995 ? -13.979 -8.679 33.642 1.00 69.94 995 LYS A C 1
ATOM 7350 O O . LYS A 1 995 ? -14.259 -9.711 33.049 1.00 69.94 995 LYS A O 1
ATOM 7355 N N . VAL A 1 996 ? -13.166 -7.768 33.114 1.00 75.50 996 VAL A N 1
ATOM 7356 C CA . VAL A 1 996 ? -12.410 -7.988 31.869 1.00 75.50 996 VAL A CA 1
ATOM 7357 C C . VAL A 1 996 ? -10.946 -8.254 32.197 1.00 75.50 996 VAL A C 1
ATOM 7359 O O . VAL A 1 996 ? -10.313 -7.449 32.879 1.00 75.50 996 VAL A O 1
ATOM 7362 N N . LEU A 1 997 ? -10.425 -9.388 31.728 1.00 86.31 997 LEU A N 1
ATOM 7363 C CA . LEU A 1 997 ? -9.004 -9.736 31.794 1.00 86.31 997 LEU A CA 1
ATOM 7364 C C . LEU A 1 997 ? -8.409 -9.735 30.387 1.00 86.31 997 LEU A C 1
ATOM 7366 O O . LEU A 1 997 ? -9.128 -9.916 29.410 1.00 86.31 997 LEU A O 1
ATOM 7370 N N . VAL A 1 998 ? -7.099 -9.567 30.286 1.00 87.00 998 VAL A N 1
ATOM 7371 C CA . VAL A 1 998 ? -6.356 -9.613 29.027 1.00 87.00 998 VAL A CA 1
ATOM 7372 C C . VAL A 1 998 ? -5.372 -10.767 29.086 1.00 87.00 998 VAL A C 1
ATOM 7374 O O . VAL A 1 998 ? -4.568 -10.839 30.009 1.00 87.00 998 VAL A O 1
ATOM 7377 N N . TYR A 1 999 ? -5.456 -11.691 28.139 1.00 89.81 999 TYR A N 1
ATOM 7378 C CA . TYR A 1 999 ? -4.644 -12.904 28.076 1.00 89.81 999 TYR A CA 1
ATOM 7379 C C . TYR A 1 999 ? -3.732 -12.845 26.848 1.00 89.81 999 TYR A C 1
ATOM 7381 O O . TYR A 1 999 ? -4.224 -12.670 25.738 1.00 89.81 999 TYR A O 1
ATOM 7389 N N . GLY A 1 1000 ? -2.425 -13.026 27.022 1.00 85.31 1000 GLY A N 1
ATOM 7390 C CA . GLY A 1 1000 ? -1.471 -13.145 25.914 1.00 85.31 1000 GLY A CA 1
ATOM 7391 C C . GLY A 1 1000 ? -0.321 -14.083 26.277 1.00 85.31 1000 GLY A C 1
ATOM 7392 O O . GLY A 1 1000 ? -0.048 -14.297 27.437 1.00 85.31 1000 GLY A O 1
ATOM 7393 N N . ASP A 1 1001 ? 0.379 -14.758 25.386 1.00 84.19 1001 ASP A N 1
ATOM 7394 C CA . ASP A 1 1001 ? -0.066 -15.212 24.080 1.00 84.19 1001 ASP A CA 1
ATOM 7395 C C . ASP A 1 1001 ? -0.850 -16.529 24.241 1.00 84.19 1001 ASP A C 1
ATOM 7397 O O . ASP A 1 1001 ? -0.510 -17.381 25.059 1.00 84.19 1001 ASP A O 1
ATOM 7401 N N . CYS A 1 1002 ? -1.928 -16.693 23.483 1.00 79.00 1002 CYS A N 1
ATOM 7402 C CA . CYS A 1 1002 ? -2.820 -17.849 23.510 1.00 79.00 1002 CYS A CA 1
ATOM 7403 C C . CYS A 1 1002 ? -3.041 -18.510 22.136 1.00 79.00 1002 CYS A C 1
ATOM 7405 O O . CYS A 1 1002 ? -3.764 -19.510 22.066 1.00 79.00 1002 CYS A O 1
ATOM 7407 N N . ALA A 1 1003 ? -2.462 -17.987 21.048 1.00 70.38 1003 ALA A N 1
ATOM 7408 C CA . ALA A 1 1003 ? -2.743 -18.459 19.688 1.00 70.38 1003 ALA A CA 1
ATOM 7409 C C . ALA A 1 1003 ? -1.546 -18.474 18.719 1.00 70.38 1003 ALA A C 1
ATOM 7411 O O . ALA A 1 1003 ? -1.623 -19.212 17.740 1.00 70.38 1003 ALA A O 1
ATOM 7412 N N . VAL A 1 1004 ? -0.469 -17.708 18.954 1.00 73.50 1004 VAL A N 1
ATOM 7413 C CA . VAL A 1 1004 ? 0.582 -17.500 17.935 1.00 73.50 1004 VAL A CA 1
ATOM 7414 C C . VAL A 1 1004 ? 1.897 -18.203 18.287 1.00 73.50 1004 VAL A C 1
ATOM 7416 O O . VAL A 1 1004 ? 2.344 -19.084 17.554 1.00 73.50 1004 VAL A O 1
ATOM 7419 N N . ASN A 1 1005 ? 2.526 -17.856 19.408 1.00 80.44 1005 ASN A N 1
ATOM 7420 C CA . ASN A 1 1005 ? 3.884 -18.293 19.732 1.00 80.44 1005 ASN A CA 1
ATOM 7421 C C . ASN A 1 1005 ? 3.890 -19.595 20.538 1.00 80.44 1005 ASN A C 1
ATOM 7423 O O . ASN A 1 1005 ? 3.594 -19.593 21.730 1.00 80.44 1005 ASN A O 1
ATOM 7427 N N . VAL A 1 1006 ? 4.282 -20.704 19.894 1.00 83.62 1006 VAL A N 1
ATOM 7428 C CA . VAL A 1 1006 ? 4.275 -22.062 20.482 1.00 83.62 1006 VAL A CA 1
ATOM 7429 C C . VAL A 1 1006 ? 5.121 -22.156 21.757 1.00 83.62 1006 VAL A C 1
ATOM 7431 O O . VAL A 1 1006 ? 4.639 -22.621 22.788 1.00 83.62 1006 VAL A O 1
ATOM 7434 N N . SER A 1 1007 ? 6.376 -21.708 21.689 1.00 87.81 1007 SER A N 1
ATOM 7435 C CA . SER A 1 1007 ? 7.336 -21.753 22.797 1.00 87.81 1007 SER A CA 1
ATOM 7436 C C . SER A 1 1007 ? 8.203 -20.485 22.788 1.00 87.81 1007 SER A C 1
ATOM 7438 O O . SER A 1 1007 ? 9.345 -20.533 22.324 1.00 87.81 1007 SER A O 1
ATOM 7440 N N . PRO A 1 1008 ? 7.666 -19.342 23.249 1.00 89.31 1008 PRO A N 1
ATOM 7441 C CA . PRO A 1 1008 ? 8.347 -18.052 23.184 1.00 89.31 1008 PRO A CA 1
ATOM 7442 C C . PRO A 1 1008 ? 9.616 -18.033 24.050 1.00 89.31 1008 PRO A C 1
ATOM 7444 O O . PRO A 1 1008 ? 9.642 -18.588 25.153 1.00 89.31 1008 PRO A O 1
ATOM 7447 N N . SER A 1 1009 ? 10.673 -17.374 23.563 1.00 92.62 1009 SER A N 1
ATOM 7448 C CA . SER A 1 1009 ? 11.879 -17.093 24.353 1.00 92.62 1009 SER A CA 1
ATOM 7449 C C . SER A 1 1009 ? 11.614 -16.030 25.432 1.00 92.62 1009 SER A C 1
ATOM 7451 O O . SER A 1 1009 ? 10.575 -15.370 25.434 1.00 92.62 1009 SER A O 1
ATOM 7453 N N . SER A 1 1010 ? 12.565 -15.796 26.344 1.00 93.12 1010 SER A N 1
ATOM 7454 C CA . SER A 1 1010 ? 12.434 -14.734 27.358 1.00 93.12 1010 SER A CA 1
ATOM 7455 C C . SER A 1 1010 ? 12.263 -13.338 26.738 1.00 93.12 1010 SER A C 1
ATOM 7457 O O . SER A 1 1010 ? 11.524 -12.513 27.272 1.00 93.12 1010 SER A O 1
ATOM 7459 N N . LYS A 1 1011 ? 12.905 -13.082 25.587 1.00 90.38 1011 LYS A N 1
ATOM 7460 C CA . LYS A 1 1011 ? 12.757 -11.829 24.828 1.00 90.38 1011 LYS A CA 1
ATOM 7461 C C . LYS A 1 1011 ? 11.370 -11.724 24.195 1.00 90.38 1011 LYS A C 1
ATOM 7463 O O . LYS A 1 1011 ? 10.753 -10.664 24.249 1.00 90.38 1011 LYS A O 1
ATOM 7468 N N . ASP A 1 1012 ? 10.866 -12.832 23.662 1.00 89.69 1012 ASP A N 1
ATOM 7469 C CA . ASP A 1 1012 ? 9.537 -12.889 23.054 1.00 89.69 1012 ASP A CA 1
ATOM 7470 C C . ASP A 1 1012 ? 8.442 -12.673 24.098 1.00 89.69 1012 ASP A C 1
ATOM 7472 O O . ASP A 1 1012 ? 7.550 -11.856 23.898 1.00 89.69 1012 ASP A O 1
ATOM 7476 N N . LEU A 1 1013 ? 8.552 -13.327 25.260 1.00 92.19 1013 LEU A N 1
ATOM 7477 C CA . LEU A 1 1013 ? 7.655 -13.117 26.399 1.00 92.19 1013 LEU A CA 1
ATOM 7478 C C . LEU A 1 1013 ? 7.651 -11.663 26.871 1.00 92.19 1013 LEU A C 1
ATOM 7480 O O . LEU A 1 1013 ? 6.595 -11.140 27.228 1.00 92.19 1013 LEU A O 1
ATOM 7484 N N . ALA A 1 1014 ? 8.808 -10.998 26.845 1.00 91.12 1014 ALA A N 1
ATOM 7485 C CA . ALA A 1 1014 ? 8.885 -9.590 27.197 1.00 91.12 1014 ALA A CA 1
ATOM 7486 C C . ALA A 1 1014 ? 8.143 -8.694 26.192 1.00 91.12 1014 ALA A C 1
ATOM 7488 O O . ALA A 1 1014 ? 7.402 -7.791 26.587 1.00 91.12 1014 ALA A O 1
ATOM 7489 N N . GLN A 1 1015 ? 8.274 -8.986 24.896 1.00 86.25 1015 GLN A N 1
ATOM 7490 C CA . GLN A 1 1015 ? 7.530 -8.287 23.852 1.00 86.25 1015 GLN A CA 1
ATOM 7491 C C . GLN A 1 1015 ? 6.020 -8.555 23.953 1.00 86.25 1015 GLN A C 1
ATOM 7493 O O . GLN A 1 1015 ? 5.229 -7.616 23.889 1.00 86.25 1015 GLN A O 1
ATOM 7498 N N . ILE A 1 1016 ? 5.615 -9.811 24.184 1.00 88.38 1016 ILE A N 1
ATOM 7499 C CA . ILE A 1 1016 ? 4.214 -10.209 24.394 1.00 88.38 1016 ILE A CA 1
ATOM 7500 C C . ILE A 1 1016 ? 3.603 -9.422 25.558 1.00 88.38 1016 ILE A C 1
ATOM 7502 O O . ILE A 1 1016 ? 2.476 -8.935 25.442 1.00 88.38 1016 ILE A O 1
ATOM 7506 N N . ALA A 1 1017 ? 4.337 -9.270 26.662 1.00 90.62 1017 ALA A N 1
ATOM 7507 C CA . ALA A 1 1017 ? 3.889 -8.527 27.834 1.00 90.62 1017 ALA A CA 1
ATOM 7508 C C . ALA A 1 1017 ? 3.641 -7.045 27.532 1.00 90.62 1017 ALA A C 1
ATOM 7510 O O . ALA A 1 1017 ? 2.588 -6.519 27.894 1.00 90.62 1017 ALA A O 1
ATOM 7511 N N . ALA A 1 1018 ? 4.572 -6.391 26.830 1.00 86.31 1018 ALA A N 1
ATOM 7512 C CA . ALA A 1 1018 ? 4.425 -4.995 26.430 1.00 86.31 1018 ALA A CA 1
ATOM 7513 C C . ALA A 1 1018 ? 3.242 -4.803 25.469 1.00 86.31 1018 ALA A C 1
ATOM 7515 O O . ALA A 1 1018 ? 2.368 -3.982 25.737 1.00 86.31 1018 ALA A O 1
ATOM 7516 N N . THR A 1 1019 ? 3.141 -5.627 24.421 1.00 82.06 1019 THR A N 1
ATOM 7517 C CA . THR A 1 1019 ? 2.035 -5.561 23.453 1.00 82.06 1019 THR A CA 1
ATOM 7518 C C . THR A 1 1019 ? 0.676 -5.817 24.117 1.00 82.06 1019 THR A C 1
ATOM 7520 O O . THR A 1 1019 ? -0.303 -5.129 23.821 1.00 82.06 1019 THR A O 1
ATOM 7523 N N . SER A 1 1020 ? 0.601 -6.764 25.059 1.00 85.75 1020 SER A N 1
ATOM 7524 C CA . SER A 1 1020 ? -0.628 -7.045 25.816 1.00 85.75 1020 SER A CA 1
ATOM 7525 C C . SER A 1 1020 ? -1.014 -5.881 26.733 1.00 85.75 1020 SER A C 1
ATOM 7527 O O . SER A 1 1020 ? -2.196 -5.563 26.857 1.00 85.75 1020 SER A O 1
ATOM 7529 N N . ALA A 1 1021 ? -0.032 -5.223 27.355 1.00 87.00 1021 ALA A N 1
ATOM 7530 C CA . ALA A 1 1021 ? -0.253 -4.057 28.204 1.00 87.00 1021 ALA A CA 1
ATOM 7531 C C . ALA A 1 1021 ? -0.721 -2.833 27.404 1.00 87.00 1021 ALA A C 1
ATOM 7533 O O . ALA A 1 1021 ? -1.683 -2.180 27.807 1.00 87.00 1021 ALA A O 1
ATOM 7534 N N . ASP A 1 1022 ? -0.098 -2.562 26.256 1.00 80.19 1022 ASP A N 1
ATOM 7535 C CA . ASP A 1 1022 ? -0.481 -1.460 25.368 1.00 80.19 1022 ASP A CA 1
ATOM 7536 C C . ASP A 1 1022 ? -1.887 -1.682 24.796 1.00 80.19 1022 ASP A C 1
ATOM 7538 O O . ASP A 1 1022 ? -2.715 -0.770 24.790 1.00 80.19 1022 ASP A O 1
ATOM 7542 N N . THR A 1 1023 ? -2.203 -2.926 24.421 1.00 75.56 1023 THR A N 1
ATOM 7543 C CA . THR A 1 1023 ? -3.554 -3.309 23.992 1.00 75.56 1023 THR A CA 1
ATOM 7544 C C . THR A 1 1023 ? -4.567 -3.126 25.123 1.00 75.56 1023 THR A C 1
ATOM 7546 O O . THR A 1 1023 ? -5.647 -2.595 24.895 1.00 75.56 1023 THR A O 1
ATOM 7549 N N . ALA A 1 1024 ? -4.242 -3.495 26.365 1.00 80.56 1024 ALA A N 1
ATOM 7550 C CA . ALA A 1 1024 ? -5.129 -3.261 27.506 1.00 80.56 1024 ALA A CA 1
ATOM 7551 C C . ALA A 1 1024 ? -5.376 -1.755 27.744 1.00 80.56 1024 ALA A C 1
ATOM 7553 O O . ALA A 1 1024 ? -6.524 -1.328 27.907 1.00 80.56 1024 ALA A O 1
ATOM 7554 N N . ALA A 1 1025 ? -4.314 -0.946 27.702 1.00 77.81 1025 ALA A N 1
ATOM 7555 C CA . ALA A 1 1025 ? -4.375 0.504 27.878 1.00 77.81 1025 ALA A CA 1
ATOM 7556 C C . ALA A 1 1025 ? -5.211 1.193 26.791 1.00 77.81 1025 ALA A C 1
ATOM 7558 O O . ALA A 1 1025 ? -6.013 2.077 27.101 1.00 77.81 1025 ALA A O 1
ATOM 7559 N N . ALA A 1 1026 ? -5.102 0.737 25.540 1.00 65.56 1026 ALA A N 1
ATOM 7560 C CA . ALA A 1 1026 ? -5.872 1.243 24.405 1.00 65.56 1026 ALA A CA 1
ATOM 7561 C C . ALA A 1 1026 ? -7.396 1.126 24.594 1.00 65.56 1026 ALA A C 1
ATOM 7563 O O . ALA A 1 1026 ? -8.147 1.924 24.031 1.00 65.56 1026 ALA A O 1
ATOM 7564 N N . PHE A 1 1027 ? -7.852 0.173 25.412 1.00 68.19 1027 PHE A N 1
ATOM 7565 C CA . PHE A 1 1027 ? -9.263 -0.020 25.753 1.00 68.19 1027 PHE A CA 1
ATOM 7566 C C . PHE A 1 1027 ? -9.621 0.500 27.161 1.00 68.19 1027 PHE A C 1
ATOM 7568 O O . PHE A 1 1027 ? -10.674 0.170 27.707 1.00 68.19 1027 PHE A O 1
ATOM 7575 N N . GLY A 1 1028 ? -8.772 1.352 27.748 1.00 66.19 1028 GLY A N 1
ATOM 7576 C CA . GLY A 1 1028 ? -9.030 2.040 29.016 1.00 66.19 1028 GLY A CA 1
ATOM 7577 C C . GLY A 1 1028 ? -8.790 1.195 30.270 1.00 66.19 1028 GLY A C 1
ATOM 7578 O O . GLY A 1 1028 ? -9.321 1.522 31.331 1.00 66.19 1028 GLY A O 1
ATOM 7579 N N . LEU A 1 1029 ? -8.016 0.110 30.173 1.00 74.06 1029 LEU A N 1
ATOM 7580 C CA . LEU A 1 1029 ? -7.573 -0.669 31.331 1.00 74.06 1029 LEU A CA 1
ATOM 7581 C C . LEU A 1 1029 ? -6.189 -0.184 31.774 1.00 74.06 1029 LEU A C 1
ATOM 7583 O O . LEU A 1 1029 ? -5.268 -0.136 30.969 1.00 74.06 1029 LEU A O 1
ATOM 7587 N N . THR A 1 1030 ? -5.994 0.112 33.059 1.00 81.00 1030 THR A N 1
ATOM 7588 C CA . THR A 1 1030 ? -4.639 0.312 33.602 1.00 81.00 1030 THR A CA 1
ATOM 7589 C C . THR A 1 1030 ? -3.940 -1.050 33.705 1.00 81.00 1030 THR A C 1
ATOM 7591 O O . THR A 1 1030 ? -4.400 -1.878 34.499 1.00 81.00 1030 THR A O 1
ATOM 7594 N N . PRO A 1 1031 ? -2.873 -1.325 32.932 1.00 87.75 1031 PRO A N 1
ATOM 7595 C CA . PRO A 1 1031 ? -2.306 -2.666 32.841 1.00 87.75 1031 PRO A CA 1
ATOM 7596 C C . PRO A 1 1031 ? -1.523 -3.043 34.106 1.00 87.75 1031 PRO A C 1
ATOM 7598 O O . PRO A 1 1031 ? -0.575 -2.365 34.495 1.00 87.75 1031 PRO A O 1
ATOM 7601 N N . ARG A 1 1032 ? -1.910 -4.157 34.732 1.00 93.12 1032 ARG A N 1
ATOM 7602 C CA . ARG A 1 1032 ? -1.201 -4.847 35.821 1.00 93.12 1032 ARG A CA 1
ATOM 7603 C C . ARG A 1 1032 ? -0.865 -6.250 35.333 1.00 93.12 1032 ARG A C 1
ATOM 7605 O O . ARG A 1 1032 ? -1.734 -7.126 35.310 1.00 93.12 1032 ARG A O 1
ATOM 7612 N N . VAL A 1 1033 ? 0.376 -6.423 34.892 1.00 95.44 1033 VAL A N 1
ATOM 7613 C CA . VAL A 1 1033 ? 0.835 -7.568 34.104 1.00 95.44 1033 VAL A CA 1
ATOM 7614 C C . VAL A 1 1033 ? 1.423 -8.652 35.002 1.00 95.44 1033 VAL A C 1
ATOM 7616 O O . VAL A 1 1033 ? 2.481 -8.470 35.602 1.00 95.44 1033 VAL A O 1
ATOM 7619 N N . ALA A 1 1034 ? 0.753 -9.799 35.062 1.00 96.12 1034 ALA A N 1
ATOM 7620 C CA . ALA A 1 1034 ? 1.241 -11.010 35.705 1.00 96.12 1034 ALA A CA 1
ATOM 7621 C C . ALA A 1 1034 ? 1.924 -11.924 34.679 1.00 96.12 1034 ALA A C 1
ATOM 7623 O O . ALA A 1 1034 ? 1.274 -12.456 33.778 1.00 96.12 1034 ALA A O 1
ATOM 7624 N N . MET A 1 1035 ? 3.227 -12.141 34.846 1.00 96.00 1035 MET A N 1
ATOM 7625 C CA . MET A 1 1035 ? 4.007 -13.099 34.061 1.00 96.00 1035 MET A CA 1
ATOM 7626 C C . MET A 1 1035 ? 3.863 -14.486 34.698 1.00 96.00 1035 MET A C 1
ATOM 7628 O O . MET A 1 1035 ? 4.463 -14.774 35.741 1.00 96.00 1035 MET A O 1
ATOM 7632 N N . LEU A 1 1036 ? 3.009 -15.324 34.107 1.00 95.31 1036 LEU A N 1
ATOM 7633 C CA . LEU A 1 1036 ? 2.541 -16.560 34.724 1.00 95.31 1036 LEU A CA 1
ATOM 7634 C C . LEU A 1 1036 ? 3.600 -17.665 34.730 1.00 95.31 1036 LEU A C 1
ATOM 7636 O O . LEU A 1 1036 ? 4.333 -17.876 33.766 1.00 95.31 1036 LEU A O 1
ATOM 7640 N N . SER A 1 1037 ? 3.643 -18.412 35.830 1.00 92.50 1037 SER A N 1
ATOM 7641 C CA . SER A 1 1037 ? 4.492 -19.588 36.011 1.00 92.50 1037 SER A CA 1
ATOM 7642 C C . SER A 1 1037 ? 3.875 -20.541 37.037 1.00 92.50 1037 SER A C 1
ATOM 7644 O O . SER A 1 1037 ? 2.987 -20.167 37.802 1.00 92.50 1037 SER A O 1
ATOM 7646 N N . TYR A 1 1038 ? 4.380 -21.773 37.115 1.00 89.69 1038 TYR A N 1
ATOM 7647 C CA . TYR A 1 1038 ? 4.071 -22.671 38.231 1.00 89.69 1038 TYR A CA 1
ATOM 7648 C C . TYR A 1 1038 ? 4.769 -22.256 39.545 1.00 89.69 1038 TYR A C 1
ATOM 7650 O O . TYR A 1 1038 ? 4.473 -22.824 40.594 1.00 89.69 1038 TYR A O 1
ATOM 7658 N N . SER A 1 1039 ? 5.671 -21.266 39.506 1.00 90.94 1039 SER A N 1
ATOM 7659 C CA . SER A 1 1039 ? 6.370 -20.682 40.660 1.00 90.94 1039 SER A CA 1
ATOM 7660 C C . SER A 1 1039 ? 5.853 -19.273 40.968 1.00 90.94 1039 SER A C 1
ATOM 7662 O O . SER A 1 1039 ? 5.555 -18.509 40.053 1.00 90.94 1039 SER A O 1
ATOM 7664 N N . THR A 1 1040 ? 5.772 -18.921 42.253 1.00 88.19 1040 THR A N 1
ATOM 7665 C CA . THR A 1 1040 ? 5.530 -17.548 42.719 1.00 88.19 1040 THR A CA 1
ATOM 7666 C C . THR A 1 1040 ? 6.776 -17.039 43.427 1.00 88.19 1040 THR A C 1
ATOM 7668 O O . THR A 1 1040 ? 7.115 -17.546 44.494 1.00 88.19 1040 THR A O 1
ATOM 7671 N N . LEU A 1 1041 ? 7.465 -16.062 42.828 1.00 84.19 1041 LEU A N 1
ATOM 7672 C CA . LEU A 1 1041 ? 8.630 -15.368 43.401 1.00 84.19 1041 LEU A CA 1
ATOM 7673 C C . LEU A 1 1041 ? 9.689 -16.309 44.020 1.00 84.19 1041 LEU A C 1
ATOM 7675 O O . LEU A 1 1041 ? 10.258 -16.016 45.069 1.00 84.19 1041 LEU A O 1
ATOM 7679 N N . GLY A 1 1042 ? 9.947 -17.452 43.372 1.00 77.12 1042 GLY A N 1
ATOM 7680 C CA . GLY A 1 1042 ? 10.965 -18.420 43.801 1.00 77.12 1042 GLY A CA 1
ATOM 7681 C C . GLY A 1 1042 ? 10.451 -19.611 44.618 1.00 77.12 1042 GLY A C 1
ATOM 7682 O O . GLY A 1 1042 ? 11.261 -20.374 45.134 1.00 77.12 1042 GLY A O 1
ATOM 7683 N N . SER A 1 1043 ? 9.132 -19.826 44.715 1.00 82.00 1043 SER A N 1
ATOM 7684 C CA . SER A 1 1043 ? 8.552 -21.015 45.374 1.00 82.00 1043 SER A CA 1
ATOM 7685 C C . SER A 1 1043 ? 8.862 -22.347 44.669 1.00 82.00 1043 SER A C 1
ATOM 7687 O O . SER A 1 1043 ? 8.667 -23.413 45.244 1.00 82.00 1043 SER A O 1
ATOM 7689 N N . GLY A 1 1044 ? 9.310 -22.292 43.417 1.00 77.88 1044 GLY A N 1
ATOM 7690 C CA . GLY A 1 1044 ? 9.790 -23.420 42.624 1.00 77.88 1044 GLY A CA 1
ATOM 7691 C C . GLY A 1 1044 ? 10.916 -22.985 41.685 1.00 77.88 1044 GLY A C 1
ATOM 7692 O O . GLY A 1 1044 ? 11.019 -21.803 41.351 1.00 77.88 1044 GLY A O 1
ATOM 7693 N N . ALA A 1 1045 ? 11.742 -23.941 41.256 1.00 83.44 1045 ALA A N 1
ATOM 7694 C CA . ALA A 1 1045 ? 12.884 -23.730 40.367 1.00 83.44 1045 ALA A CA 1
ATOM 7695 C C . ALA A 1 1045 ? 12.794 -24.640 39.130 1.00 83.44 1045 ALA A C 1
ATOM 7697 O O . ALA A 1 1045 ? 12.182 -25.708 39.177 1.00 83.44 1045 ALA A O 1
ATOM 7698 N N . GLY A 1 1046 ? 13.385 -24.208 38.018 1.00 88.19 1046 GLY A N 1
ATOM 7699 C CA . GLY A 1 1046 ? 13.442 -24.975 36.774 1.00 88.19 1046 GLY A CA 1
ATOM 7700 C C . GLY A 1 1046 ? 13.623 -24.090 35.537 1.00 88.19 1046 GLY A C 1
ATOM 7701 O O . GLY A 1 1046 ? 13.536 -22.863 35.651 1.00 88.19 1046 GLY A O 1
ATOM 7702 N N . PRO A 1 1047 ? 13.853 -24.693 34.357 1.00 85.69 1047 PRO A N 1
ATOM 7703 C CA . PRO A 1 1047 ? 14.115 -23.962 33.115 1.00 85.69 1047 PRO A CA 1
ATOM 7704 C C . PRO A 1 1047 ? 12.991 -22.986 32.734 1.00 85.69 1047 PRO A C 1
ATOM 7706 O O . PRO A 1 1047 ? 13.262 -21.839 32.388 1.00 85.69 1047 PRO A O 1
ATOM 7709 N N . ASP A 1 1048 ? 11.726 -23.391 32.883 1.00 85.25 1048 ASP A N 1
ATOM 7710 C CA . ASP A 1 1048 ? 10.575 -22.534 32.563 1.00 85.25 1048 ASP A CA 1
ATOM 7711 C C . ASP A 1 1048 ? 10.376 -21.388 33.563 1.00 85.25 1048 ASP A C 1
ATOM 7713 O O . ASP A 1 1048 ? 9.949 -20.298 33.182 1.00 85.25 1048 ASP A O 1
ATOM 7717 N N . VAL A 1 1049 ? 10.731 -21.587 34.837 1.00 91.38 1049 VAL A N 1
ATOM 7718 C CA . VAL A 1 1049 ? 10.722 -20.505 35.839 1.00 91.38 1049 VAL A CA 1
ATOM 7719 C C . VAL A 1 1049 ? 11.808 -19.487 35.514 1.00 91.38 1049 VAL A C 1
ATOM 7721 O O . VAL A 1 1049 ? 11.562 -18.284 35.602 1.00 91.38 1049 VAL A O 1
ATOM 7724 N N . GLN A 1 1050 ? 12.990 -19.955 35.104 1.00 91.62 1050 GLN A N 1
ATOM 7725 C CA . GLN A 1 1050 ? 14.098 -19.086 34.718 1.00 91.62 1050 GLN A CA 1
ATOM 7726 C C . GLN A 1 1050 ? 13.744 -18.259 33.475 1.00 91.62 1050 GLN A C 1
ATOM 7728 O O . GLN A 1 1050 ? 13.908 -17.042 33.493 1.00 91.62 1050 GLN A O 1
ATOM 7733 N N . LYS A 1 1051 ? 13.139 -18.886 32.459 1.00 93.44 1051 LYS A N 1
ATOM 7734 C CA . LYS A 1 1051 ? 12.623 -18.222 31.252 1.00 93.44 1051 LYS A CA 1
ATOM 7735 C C . LYS A 1 1051 ? 11.706 -17.038 31.586 1.00 93.44 1051 LYS A C 1
ATOM 7737 O O . LYS A 1 1051 ? 11.920 -15.926 31.107 1.00 93.44 1051 LYS A O 1
ATOM 7742 N N . VAL A 1 1052 ? 10.721 -17.250 32.463 1.00 93.44 1052 VAL A N 1
ATOM 7743 C CA . VAL A 1 1052 ? 9.790 -16.191 32.900 1.00 93.44 1052 VAL A CA 1
ATOM 7744 C C . VAL A 1 1052 ? 10.494 -15.137 33.764 1.00 93.44 1052 VAL A C 1
ATOM 7746 O O . VAL A 1 1052 ? 10.217 -13.947 33.632 1.00 93.44 1052 VAL A O 1
ATOM 7749 N N . THR A 1 1053 ? 11.438 -15.548 34.613 1.00 93.81 1053 THR A N 1
ATOM 7750 C CA . THR A 1 1053 ? 12.236 -14.632 35.449 1.00 93.81 1053 THR A CA 1
ATOM 7751 C C . THR A 1 1053 ? 13.070 -13.676 34.600 1.00 93.81 1053 THR A C 1
ATOM 7753 O O . THR A 1 1053 ? 13.107 -12.476 34.872 1.00 93.81 1053 THR A O 1
ATOM 7756 N N . ASP A 1 1054 ? 13.710 -14.186 33.550 1.00 94.19 1054 ASP A N 1
ATOM 7757 C CA . ASP A 1 1054 ? 14.508 -13.373 32.636 1.00 94.19 1054 ASP A CA 1
ATOM 7758 C C . ASP A 1 1054 ? 13.618 -12.465 31.778 1.00 94.19 1054 ASP A C 1
ATOM 7760 O O . ASP A 1 1054 ? 13.951 -11.298 31.579 1.00 94.19 1054 ASP A O 1
ATOM 7764 N N . ALA A 1 1055 ? 12.439 -12.942 31.362 1.00 94.12 1055 ALA A N 1
ATOM 7765 C CA . ALA A 1 1055 ? 11.455 -12.114 30.665 1.00 94.12 1055 ALA A CA 1
ATOM 7766 C C . ALA A 1 1055 ? 11.004 -10.913 31.514 1.00 94.12 1055 ALA A C 1
ATOM 7768 O O . ALA A 1 1055 ? 10.960 -9.792 31.017 1.00 94.12 1055 ALA A O 1
ATOM 7769 N N . VAL A 1 1056 ? 10.728 -11.108 32.810 1.00 94.38 1056 VAL A N 1
ATOM 7770 C CA . VAL A 1 1056 ? 10.332 -10.021 33.729 1.00 94.38 1056 VAL A CA 1
ATOM 7771 C C . VAL A 1 1056 ? 11.411 -8.941 33.827 1.00 94.38 1056 VAL A C 1
ATOM 7773 O O . VAL A 1 1056 ? 11.078 -7.756 33.858 1.00 94.38 1056 VAL A O 1
ATOM 7776 N N . LYS A 1 1057 ? 12.696 -9.324 33.861 1.00 93.94 1057 LYS A N 1
ATOM 7777 C CA . LYS A 1 1057 ? 13.810 -8.360 33.855 1.00 93.94 1057 LYS A CA 1
ATOM 7778 C C . LYS A 1 1057 ? 13.822 -7.546 32.563 1.00 93.94 1057 LYS A C 1
ATOM 7780 O O . LYS A 1 1057 ? 13.829 -6.322 32.626 1.00 93.94 1057 LYS A O 1
ATOM 7785 N N . LEU A 1 1058 ? 13.720 -8.223 31.418 1.00 94.44 1058 LEU A N 1
ATOM 7786 C CA . LEU A 1 1058 ? 13.707 -7.582 30.101 1.00 94.44 1058 LEU A CA 1
ATOM 7787 C C . LEU A 1 1058 ? 12.529 -6.614 29.931 1.00 94.44 1058 LEU A C 1
ATOM 7789 O O . LEU A 1 1058 ? 12.716 -5.522 29.403 1.00 94.44 1058 LEU A O 1
ATOM 7793 N N . VAL A 1 1059 ? 11.327 -6.960 30.413 1.00 92.62 1059 VAL A N 1
ATOM 7794 C CA . VAL A 1 1059 ? 10.175 -6.038 30.372 1.00 92.62 1059 VAL A CA 1
ATOM 7795 C C . VAL A 1 1059 ? 10.440 -4.791 31.203 1.00 92.62 1059 VAL A C 1
ATOM 7797 O O . VAL A 1 1059 ? 10.168 -3.692 30.736 1.00 92.62 1059 VAL A O 1
ATOM 7800 N N . LYS A 1 1060 ? 10.980 -4.941 32.418 1.00 91.38 1060 LYS A N 1
ATOM 7801 C CA . LYS A 1 1060 ? 11.268 -3.803 33.304 1.00 91.38 1060 LYS A CA 1
ATOM 7802 C C . LYS A 1 1060 ? 12.353 -2.883 32.744 1.00 91.38 1060 LYS A C 1
ATOM 7804 O O . LYS A 1 1060 ? 12.286 -1.680 32.968 1.00 91.38 1060 LYS A O 1
ATOM 7809 N N . GLU A 1 1061 ? 13.319 -3.431 32.009 1.00 91.06 1061 GLU A N 1
ATOM 7810 C CA . GLU A 1 1061 ? 14.331 -2.652 31.284 1.00 91.06 1061 GLU A CA 1
ATOM 7811 C C . GLU A 1 1061 ? 13.734 -1.931 30.065 1.00 91.06 1061 GLU A C 1
ATOM 7813 O O . GLU A 1 1061 ? 14.014 -0.756 29.841 1.00 91.06 1061 GLU A O 1
ATOM 7818 N N . MET A 1 1062 ? 12.884 -2.617 29.296 1.00 87.50 1062 MET A N 1
ATOM 7819 C CA . MET A 1 1062 ? 12.279 -2.094 28.067 1.00 87.50 1062 MET A CA 1
ATOM 7820 C C . MET A 1 1062 ? 11.161 -1.069 28.329 1.00 87.50 1062 MET A C 1
ATOM 7822 O O . MET A 1 1062 ? 11.009 -0.114 27.569 1.00 87.50 1062 MET A O 1
ATOM 7826 N N . ARG A 1 1063 ? 10.361 -1.275 29.381 1.00 86.38 1063 ARG A N 1
ATOM 7827 C CA . ARG A 1 1063 ? 9.181 -0.478 29.755 1.00 86.38 1063 ARG A CA 1
ATOM 7828 C C . ARG A 1 1063 ? 9.113 -0.275 31.278 1.00 86.38 1063 ARG A C 1
ATOM 7830 O O . ARG A 1 1063 ? 8.313 -0.929 31.952 1.00 86.38 1063 ARG A O 1
ATOM 7837 N N . PRO A 1 1064 ? 9.930 0.639 31.840 1.00 86.62 1064 PRO A N 1
ATOM 7838 C CA . PRO A 1 1064 ? 9.959 0.912 33.281 1.00 86.62 1064 PRO A CA 1
ATOM 7839 C C . PRO A 1 1064 ? 8.642 1.473 33.840 1.00 86.62 1064 PRO A C 1
ATOM 7841 O O . PRO A 1 1064 ? 8.431 1.465 35.049 1.00 86.62 1064 PRO A O 1
ATOM 7844 N N . ASP A 1 1065 ? 7.768 1.980 32.966 1.00 87.50 1065 ASP A N 1
ATOM 7845 C CA . ASP A 1 1065 ? 6.443 2.512 33.284 1.00 87.50 1065 ASP A CA 1
ATOM 7846 C C . ASP A 1 1065 ? 5.399 1.426 33.601 1.00 87.50 1065 ASP A C 1
ATOM 7848 O O . ASP A 1 1065 ? 4.385 1.720 34.237 1.00 87.50 1065 ASP A O 1
ATOM 7852 N N . LEU A 1 1066 ? 5.619 0.177 33.170 1.00 88.06 1066 LEU A N 1
ATOM 7853 C CA . LEU A 1 1066 ? 4.634 -0.894 33.304 1.00 88.06 1066 LEU A CA 1
ATOM 7854 C C . LEU A 1 1066 ? 4.683 -1.579 34.678 1.00 88.06 1066 LEU A C 1
ATOM 7856 O O . LEU A 1 1066 ? 5.724 -2.041 35.146 1.00 88.06 1066 LEU A O 1
ATOM 7860 N N . MET A 1 1067 ? 3.505 -1.754 35.286 1.00 92.62 1067 MET A N 1
ATOM 7861 C CA . MET A 1 1067 ? 3.330 -2.572 36.488 1.00 92.62 1067 MET A CA 1
ATOM 7862 C C . MET A 1 1067 ? 3.402 -4.058 36.113 1.00 92.62 1067 MET A C 1
ATOM 7864 O O . MET A 1 1067 ? 2.397 -4.654 35.726 1.00 92.62 1067 MET A O 1
ATOM 7868 N N . VAL A 1 1068 ? 4.592 -4.655 36.211 1.00 93.56 1068 VAL A N 1
ATOM 7869 C CA . VAL A 1 1068 ? 4.857 -6.053 35.825 1.00 93.56 1068 VAL A CA 1
ATOM 7870 C C . VAL A 1 1068 ? 5.422 -6.851 36.995 1.00 93.56 1068 VAL A C 1
ATOM 7872 O O . VAL A 1 1068 ? 6.404 -6.449 37.629 1.00 93.56 1068 VAL A O 1
ATOM 7875 N N . GLU A 1 1069 ? 4.852 -8.033 37.234 1.00 93.50 1069 GLU A N 1
ATOM 7876 C CA . GLU A 1 1069 ? 5.365 -8.978 38.219 1.00 93.50 1069 GLU A CA 1
ATOM 7877 C C . GLU A 1 1069 ? 5.317 -10.430 37.746 1.00 93.50 1069 GLU A C 1
ATOM 7879 O O . GLU A 1 1069 ? 4.370 -10.885 37.110 1.00 93.50 1069 GLU A O 1
ATOM 7884 N N . GLY A 1 1070 ? 6.360 -11.171 38.098 1.00 89.81 1070 GLY A N 1
ATOM 7885 C CA . GLY A 1 1070 ? 6.444 -12.613 37.967 1.00 89.81 1070 GLY A CA 1
ATOM 7886 C C . GLY A 1 1070 ? 7.872 -13.098 38.230 1.00 89.81 1070 GLY A C 1
ATOM 7887 O O . GLY A 1 1070 ? 8.741 -12.281 38.549 1.00 89.81 1070 GLY A O 1
ATOM 7888 N N . PRO A 1 1071 ? 8.142 -14.405 38.099 1.00 93.25 1071 PRO A N 1
ATOM 7889 C CA . PRO A 1 1071 ? 7.165 -15.473 37.873 1.00 93.25 1071 PRO A CA 1
ATOM 7890 C C . PRO A 1 1071 ? 6.122 -15.533 39.001 1.00 93.25 1071 PRO A C 1
ATOM 7892 O O . PRO A 1 1071 ? 6.476 -15.442 40.180 1.00 93.25 1071 PRO A O 1
ATOM 7895 N N . ILE A 1 1072 ? 4.838 -15.632 38.644 1.00 93.88 1072 ILE A N 1
ATOM 7896 C CA . ILE A 1 1072 ? 3.717 -15.684 39.596 1.00 93.88 1072 ILE A CA 1
ATOM 7897 C C . ILE A 1 1072 ? 2.683 -16.740 39.186 1.00 93.88 1072 ILE A C 1
ATOM 7899 O O . ILE A 1 1072 ? 2.375 -16.895 38.006 1.00 93.88 1072 ILE A O 1
ATOM 7903 N N . GLN A 1 1073 ? 2.127 -17.471 40.154 1.00 92.88 1073 GLN A N 1
ATOM 7904 C CA . GLN A 1 1073 ? 1.027 -18.404 39.898 1.00 92.88 1073 GLN A CA 1
ATOM 7905 C C . GLN A 1 1073 ? -0.302 -17.663 39.701 1.00 92.88 1073 GLN A C 1
ATOM 7907 O O . GLN A 1 1073 ? -0.525 -16.591 40.262 1.00 92.88 1073 GLN A O 1
ATOM 7912 N N . TYR A 1 1074 ? -1.214 -18.258 38.929 1.00 90.06 1074 TYR A N 1
ATOM 7913 C CA . TYR A 1 1074 ? -2.498 -17.635 38.590 1.00 90.06 1074 TYR A CA 1
ATOM 7914 C C . TYR A 1 1074 ? -3.344 -17.279 39.825 1.00 90.06 1074 TYR A C 1
ATOM 7916 O O . TYR A 1 1074 ? -3.924 -16.197 39.884 1.00 90.06 1074 TYR A O 1
ATOM 7924 N N . ASP A 1 1075 ? -3.368 -18.149 40.838 1.00 87.12 1075 ASP A N 1
ATOM 7925 C CA . ASP A 1 1075 ? -4.088 -17.925 42.097 1.00 87.12 1075 ASP A CA 1
ATOM 7926 C C . ASP A 1 1075 ? -3.535 -16.717 42.874 1.00 87.12 1075 ASP A C 1
ATOM 7928 O O . ASP A 1 1075 ? -4.300 -15.855 43.303 1.00 87.12 1075 ASP A O 1
ATOM 7932 N N . ALA A 1 1076 ? -2.210 -16.595 42.975 1.00 87.56 1076 ALA A N 1
ATOM 7933 C CA . ALA A 1 1076 ? -1.538 -15.446 43.580 1.00 87.56 1076 ALA A CA 1
ATOM 7934 C C . ALA A 1 1076 ? -1.705 -14.154 42.763 1.00 87.56 1076 ALA A C 1
ATOM 7936 O O . ALA A 1 1076 ? -1.712 -13.063 43.331 1.00 87.56 1076 ALA A O 1
ATOM 7937 N N . ALA A 1 1077 ? -1.844 -14.251 41.442 1.00 88.88 1077 ALA A N 1
ATOM 7938 C CA . ALA A 1 1077 ? -2.043 -13.095 40.575 1.00 88.88 1077 ALA A CA 1
ATOM 7939 C C . ALA A 1 1077 ? -3.466 -12.513 40.680 1.00 88.88 1077 ALA A C 1
ATOM 7941 O O . ALA A 1 1077 ? -3.622 -11.291 40.632 1.00 88.88 1077 ALA A O 1
ATOM 7942 N N . ILE A 1 1078 ? -4.493 -13.356 40.860 1.00 84.25 1078 ILE A N 1
ATOM 7943 C CA . ILE A 1 1078 ? -5.905 -12.936 40.807 1.00 84.25 1078 ILE A CA 1
ATOM 7944 C C . ILE A 1 1078 ? -6.592 -12.793 42.173 1.00 84.25 1078 ILE A C 1
ATOM 7946 O O . ILE A 1 1078 ? -7.501 -11.971 42.298 1.00 84.25 1078 ILE A O 1
ATOM 7950 N N . ASP A 1 1079 ? -6.198 -13.569 43.189 1.00 81.12 1079 ASP A N 1
ATOM 7951 C CA . ASP A 1 1079 ? -6.853 -13.574 44.503 1.00 81.12 1079 ASP A CA 1
ATOM 7952 C C . ASP A 1 1079 ? -6.017 -12.810 45.550 1.00 81.12 1079 ASP A C 1
ATOM 7954 O O . ASP A 1 1079 ? -4.942 -13.273 45.947 1.00 81.12 1079 ASP A O 1
ATOM 7958 N N . PRO A 1 1080 ? -6.507 -11.665 46.070 1.00 80.00 1080 PRO A N 1
ATOM 7959 C CA . PRO A 1 1080 ? -5.839 -10.923 47.136 1.00 80.00 1080 PRO A CA 1
ATOM 7960 C C . PRO A 1 1080 ? -5.549 -11.743 48.399 1.00 80.00 1080 PRO A C 1
ATOM 7962 O O . PRO A 1 1080 ? -4.581 -11.449 49.099 1.00 80.00 1080 PRO A O 1
ATOM 7965 N N . ALA A 1 1081 ? -6.385 -12.727 48.745 1.00 77.94 1081 ALA A N 1
ATOM 7966 C CA . ALA A 1 1081 ? -6.169 -13.569 49.918 1.00 77.94 1081 ALA A CA 1
ATOM 7967 C C . ALA A 1 1081 ? -4.976 -14.505 49.725 1.00 77.94 1081 ALA A C 1
ATOM 7969 O O . ALA A 1 1081 ? -4.136 -14.605 50.618 1.00 77.94 1081 ALA A O 1
ATOM 7970 N N . VAL A 1 1082 ? -4.861 -15.120 48.546 1.00 81.25 1082 VAL A N 1
ATOM 7971 C CA . VAL A 1 1082 ? -3.723 -15.978 48.194 1.00 81.25 1082 VAL A CA 1
ATOM 7972 C C . VAL A 1 1082 ? -2.451 -15.147 48.029 1.00 81.25 1082 VAL A C 1
ATOM 7974 O O . VAL A 1 1082 ? -1.398 -15.536 48.536 1.00 81.25 1082 VAL A O 1
ATOM 7977 N N . ALA A 1 1083 ? -2.551 -13.971 47.403 1.00 84.56 1083 ALA A N 1
ATOM 7978 C CA . ALA A 1 1083 ? -1.441 -13.034 47.249 1.00 84.56 1083 ALA A CA 1
ATOM 7979 C C . ALA A 1 1083 ? -0.819 -12.653 48.600 1.00 84.56 1083 ALA A C 1
ATOM 7981 O O . ALA A 1 1083 ? 0.395 -12.734 48.747 1.00 84.56 1083 ALA A O 1
ATOM 7982 N N . ARG A 1 1084 ? -1.635 -12.339 49.621 1.00 82.19 1084 ARG A N 1
ATOM 7983 C CA . ARG A 1 1084 ? -1.146 -12.021 50.981 1.00 82.19 1084 ARG A CA 1
ATOM 7984 C C . ARG A 1 1084 ? -0.339 -13.148 51.630 1.00 82.19 1084 ARG A C 1
ATOM 7986 O O . ARG A 1 1084 ? 0.481 -12.877 52.499 1.00 82.19 1084 ARG A O 1
ATOM 7993 N N . VAL A 1 1085 ? -0.598 -14.397 51.249 1.00 83.44 1085 VAL A N 1
ATOM 7994 C CA . VAL A 1 1085 ? 0.105 -15.568 51.791 1.00 83.44 1085 VAL A CA 1
ATOM 7995 C C . VAL A 1 1085 ? 1.373 -15.863 50.988 1.00 83.44 1085 VAL A C 1
ATOM 7997 O O . VAL A 1 1085 ? 2.424 -16.129 51.570 1.00 83.44 1085 VAL A O 1
ATOM 8000 N N . LYS A 1 1086 ? 1.280 -15.830 49.653 1.00 82.38 1086 LYS A N 1
ATOM 8001 C CA . LYS A 1 1086 ? 2.361 -16.248 48.747 1.00 82.38 1086 LYS A CA 1
ATOM 8002 C C . LYS A 1 1086 ? 3.360 -15.137 48.411 1.00 82.38 1086 LYS A C 1
ATOM 8004 O O . LYS A 1 1086 ? 4.508 -15.441 48.103 1.00 82.38 1086 LYS A O 1
ATOM 8009 N N . VAL A 1 1087 ? 2.958 -13.869 48.494 1.00 84.69 1087 VAL A N 1
ATOM 8010 C CA . VAL A 1 1087 ? 3.789 -12.700 48.179 1.00 84.69 1087 VAL A CA 1
ATOM 8011 C C . VAL A 1 1087 ? 4.052 -11.923 49.468 1.00 84.69 1087 VAL A C 1
ATOM 8013 O O . VAL A 1 1087 ? 3.177 -11.250 50.004 1.00 84.69 1087 VAL A O 1
ATOM 8016 N N . LYS A 1 1088 ? 5.273 -12.061 50.001 1.00 76.44 1088 LYS A N 1
ATOM 8017 C CA . LYS A 1 1088 ? 5.679 -11.472 51.295 1.00 76.44 1088 LYS A CA 1
ATOM 8018 C C . LYS A 1 1088 ? 6.086 -9.998 51.199 1.00 76.44 1088 LYS A C 1
ATOM 8020 O O . LYS A 1 1088 ? 6.235 -9.336 52.222 1.00 76.44 1088 LYS A O 1
ATOM 8025 N N . THR A 1 1089 ? 6.298 -9.497 49.988 1.00 75.31 1089 THR A N 1
ATOM 8026 C CA . THR A 1 1089 ? 6.693 -8.117 49.689 1.00 75.31 1089 THR A CA 1
ATOM 8027 C C . THR A 1 1089 ? 5.497 -7.309 49.197 1.00 75.31 1089 THR A C 1
ATOM 8029 O O . THR A 1 1089 ? 4.516 -7.868 48.713 1.00 75.31 1089 THR A O 1
ATOM 8032 N N . HIS A 1 1090 ? 5.552 -5.981 49.312 1.00 76.62 1090 HIS A N 1
ATOM 8033 C CA . HIS A 1 1090 ? 4.505 -5.143 48.733 1.00 76.62 1090 HIS A CA 1
ATOM 8034 C C . HIS A 1 1090 ? 4.509 -5.288 47.205 1.00 76.62 1090 HIS A C 1
ATOM 8036 O O . HIS A 1 1090 ? 5.555 -5.121 46.582 1.00 76.62 1090 HIS A O 1
ATOM 8042 N N . SER A 1 1091 ? 3.351 -5.603 46.623 1.00 80.94 1091 SER A N 1
ATOM 8043 C CA . SER A 1 1091 ? 3.167 -5.740 45.180 1.00 80.94 1091 SER A CA 1
ATOM 8044 C C . SER A 1 1091 ? 1.943 -4.962 44.716 1.00 80.94 1091 SER A C 1
ATOM 8046 O O . SER A 1 1091 ? 0.874 -5.018 45.329 1.00 80.94 1091 SER A O 1
ATOM 8048 N N . GLU A 1 1092 ? 2.101 -4.259 43.597 1.00 82.50 1092 GLU A N 1
ATOM 8049 C CA . GLU A 1 1092 ? 1.011 -3.567 42.912 1.00 82.50 1092 GLU A CA 1
ATOM 8050 C C . GLU A 1 1092 ? 0.260 -4.474 41.919 1.00 82.50 1092 GLU A C 1
ATOM 8052 O O . GLU A 1 1092 ? -0.795 -4.085 41.412 1.00 82.50 1092 GLU A O 1
ATOM 8057 N N . VAL A 1 1093 ? 0.766 -5.683 41.651 1.00 88.31 1093 VAL A N 1
ATOM 8058 C CA . VAL A 1 1093 ? 0.221 -6.618 40.652 1.00 88.31 1093 VAL A CA 1
ATOM 8059 C C . VAL A 1 1093 ? -0.448 -7.826 41.311 1.00 88.31 1093 VAL A C 1
ATOM 8061 O O . VAL A 1 1093 ? -1.556 -8.191 40.922 1.00 88.31 1093 VAL A O 1
ATOM 8064 N N . ALA A 1 1094 ? 0.174 -8.441 42.320 1.00 86.31 1094 ALA A N 1
ATOM 8065 C CA . ALA A 1 1094 ? -0.338 -9.652 42.957 1.00 86.31 1094 ALA A CA 1
ATOM 8066 C C . ALA A 1 1094 ? -1.729 -9.435 43.587 1.00 86.31 1094 ALA A C 1
ATOM 8068 O O . ALA A 1 1094 ? -1.996 -8.438 44.262 1.00 86.31 1094 ALA A O 1
ATOM 8069 N N . GLY A 1 1095 ? -2.646 -10.372 43.340 1.00 82.50 1095 GLY A N 1
ATOM 8070 C CA . GLY A 1 1095 ? -4.059 -10.300 43.724 1.00 82.50 1095 GLY A CA 1
ATOM 8071 C C . GLY A 1 1095 ? -4.885 -9.245 42.977 1.00 82.50 1095 GLY A C 1
ATOM 8072 O O . GLY A 1 1095 ? -6.061 -9.053 43.290 1.00 82.50 1095 GLY A O 1
ATOM 8073 N N . ARG A 1 1096 ? -4.282 -8.513 42.033 1.00 84.44 1096 ARG A N 1
ATOM 8074 C CA . ARG A 1 1096 ? -4.896 -7.391 41.305 1.00 84.44 1096 ARG A CA 1
ATOM 8075 C C . ARG A 1 1096 ? -4.603 -7.425 39.804 1.00 84.44 1096 ARG A C 1
ATOM 8077 O O . ARG A 1 1096 ? -4.936 -6.464 39.114 1.00 84.44 1096 ARG A O 1
ATOM 8084 N N . ALA A 1 1097 ? -3.982 -8.490 39.301 1.00 87.56 1097 ALA A N 1
ATOM 8085 C CA . ALA A 1 1097 ? -3.579 -8.580 37.907 1.00 87.56 1097 ALA A CA 1
ATOM 8086 C C . ALA A 1 1097 ? -4.802 -8.578 36.980 1.00 87.56 1097 ALA A C 1
ATOM 8088 O O . ALA A 1 1097 ? -5.817 -9.224 37.256 1.00 87.56 1097 ALA A O 1
ATOM 8089 N N . ASN A 1 1098 ? -4.692 -7.847 35.874 1.00 88.19 1098 ASN A N 1
ATOM 8090 C CA . ASN A 1 1098 ? -5.702 -7.806 34.816 1.00 88.19 1098 ASN A CA 1
ATOM 8091 C C . ASN A 1 1098 ? -5.126 -8.126 33.431 1.00 88.19 1098 ASN A C 1
ATOM 8093 O O . ASN A 1 1098 ? -5.904 -8.368 32.514 1.00 88.19 1098 ASN A O 1
ATOM 8097 N N . VAL A 1 1099 ? -3.801 -8.199 33.294 1.00 91.88 1099 VAL A N 1
ATOM 8098 C CA . VAL A 1 1099 ? -3.109 -8.706 32.107 1.00 91.88 1099 VAL A CA 1
ATOM 8099 C C . VAL A 1 1099 ? -2.314 -9.943 32.520 1.00 91.88 1099 VAL A C 1
ATOM 8101 O O . VAL A 1 1099 ? -1.562 -9.899 33.489 1.00 91.88 1099 VAL A O 1
ATOM 8104 N N . PHE A 1 1100 ? -2.481 -11.049 31.806 1.00 94.75 1100 PHE A N 1
ATOM 8105 C CA . PHE A 1 1100 ? -1.868 -12.338 32.106 1.00 94.75 1100 PHE A CA 1
ATOM 8106 C C . PHE A 1 1100 ? -1.041 -12.799 30.917 1.00 94.75 1100 PHE A C 1
ATOM 8108 O O . PHE A 1 1100 ? -1.580 -12.971 29.822 1.00 94.75 1100 PHE A O 1
ATOM 8115 N N . VAL A 1 1101 ? 0.255 -13.003 31.155 1.00 94.75 1101 VAL A N 1
ATOM 8116 C CA . VAL A 1 1101 ? 1.205 -13.448 30.138 1.00 94.75 1101 VAL A CA 1
ATOM 8117 C C . VAL A 1 1101 ? 1.559 -14.913 30.363 1.00 94.75 1101 VAL A C 1
ATOM 8119 O O . VAL A 1 1101 ? 2.170 -15.246 31.378 1.00 94.75 1101 VAL A O 1
ATOM 8122 N N . PHE A 1 1102 ? 1.161 -15.792 29.446 1.00 94.44 1102 PHE A N 1
ATOM 8123 C CA . PHE A 1 1102 ? 1.393 -17.232 29.528 1.00 94.44 1102 PHE A CA 1
ATOM 8124 C C . PHE A 1 1102 ? 2.801 -17.617 29.047 1.00 94.44 1102 PHE A C 1
ATOM 8126 O O . PHE A 1 1102 ? 3.309 -17.016 28.102 1.00 94.44 1102 PHE A O 1
ATOM 8133 N N . PRO A 1 1103 ? 3.435 -18.630 29.668 1.00 92.12 1103 PRO A N 1
ATOM 8134 C CA . PRO A 1 1103 ? 4.820 -19.010 29.374 1.00 92.12 1103 PRO A CA 1
ATOM 8135 C C . PRO A 1 1103 ? 4.996 -19.803 28.068 1.00 92.12 1103 PRO A C 1
ATOM 8137 O O . PRO A 1 1103 ? 6.129 -19.948 27.597 1.00 92.12 1103 PRO A O 1
ATOM 8140 N N . ASP A 1 1104 ? 3.909 -20.352 27.524 1.00 91.38 1104 ASP A N 1
ATOM 8141 C CA . ASP A 1 1104 ? 3.854 -21.144 26.296 1.00 91.38 1104 ASP A CA 1
ATOM 8142 C C . ASP A 1 1104 ? 2.411 -21.241 25.768 1.00 91.38 1104 ASP A C 1
ATOM 8144 O O . ASP A 1 1104 ? 1.438 -21.008 26.500 1.00 91.38 1104 ASP A O 1
ATOM 8148 N N . LEU A 1 1105 ? 2.275 -21.620 24.494 1.00 84.81 1105 LEU A N 1
ATOM 8149 C CA . LEU A 1 1105 ? 0.983 -21.700 23.817 1.00 84.81 1105 LEU A CA 1
ATOM 8150 C C . LEU A 1 1105 ? 0.068 -22.778 24.389 1.00 84.81 1105 LEU A C 1
ATOM 8152 O O . LEU A 1 1105 ? -1.143 -22.587 24.404 1.00 84.81 1105 LEU A O 1
ATOM 8156 N N . ASN A 1 1106 ? 0.605 -23.915 24.833 1.00 86.06 1106 ASN A N 1
ATOM 8157 C CA . ASN A 1 1106 ? -0.219 -25.008 25.340 1.00 86.06 1106 ASN A CA 1
ATOM 8158 C C . ASN A 1 1106 ? -0.922 -24.581 26.636 1.00 86.06 1106 ASN A C 1
ATOM 8160 O O . ASN A 1 1106 ? -2.124 -24.804 26.806 1.00 86.06 1106 ASN A O 1
ATOM 8164 N N . THR A 1 1107 ? -0.194 -23.887 27.512 1.00 89.25 1107 THR A N 1
ATOM 8165 C CA . THR A 1 1107 ? -0.743 -23.286 28.727 1.00 89.25 1107 THR A CA 1
ATOM 8166 C C . THR A 1 1107 ? -1.765 -22.197 28.389 1.00 89.25 1107 THR A C 1
ATOM 8168 O O . THR A 1 1107 ? -2.887 -22.240 28.898 1.00 89.25 1107 THR A O 1
ATOM 8171 N N . GLY A 1 1108 ? -1.428 -21.252 27.504 1.00 86.44 1108 GLY A N 1
ATOM 8172 C CA . GLY A 1 1108 ? -2.331 -20.158 27.126 1.00 86.44 1108 GLY A CA 1
ATOM 8173 C C . GLY A 1 1108 ? -3.611 -20.640 26.436 1.00 86.44 1108 GLY A C 1
ATOM 8174 O O . GLY A 1 1108 ? -4.717 -20.329 26.885 1.00 86.44 1108 GLY A O 1
ATOM 8175 N N . ASN A 1 1109 ? -3.477 -21.463 25.389 1.00 81.31 1109 ASN A N 1
ATOM 8176 C CA . ASN A 1 1109 ? -4.584 -21.932 24.552 1.00 81.31 1109 ASN A CA 1
ATOM 8177 C C . ASN A 1 1109 ? -5.611 -22.751 25.341 1.00 81.31 1109 ASN A C 1
ATOM 8179 O O . ASN A 1 1109 ? -6.814 -22.511 25.232 1.00 81.31 1109 ASN A O 1
ATOM 8183 N N . ASN A 1 1110 ? -5.145 -23.694 26.166 1.00 81.94 1110 ASN A N 1
ATOM 8184 C CA . ASN A 1 1110 ? -6.043 -24.503 26.986 1.00 81.94 1110 ASN A CA 1
ATOM 8185 C C . ASN A 1 1110 ? -6.702 -23.671 28.086 1.00 81.94 1110 ASN A C 1
ATOM 8187 O O . ASN A 1 1110 ? -7.894 -23.842 28.340 1.00 81.94 1110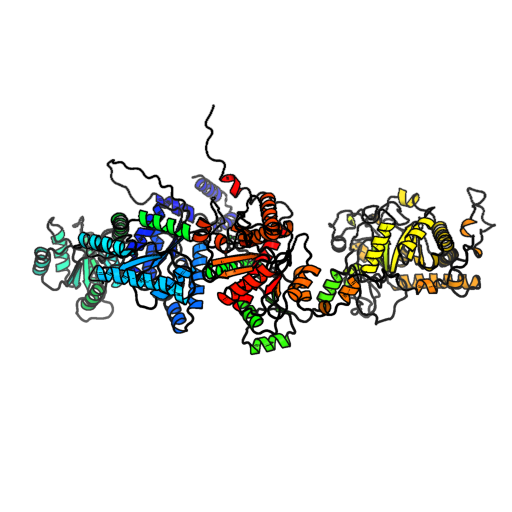 ASN A O 1
ATOM 8191 N N . THR A 1 1111 ? -5.965 -22.746 28.710 1.00 87.38 1111 THR A N 1
ATOM 8192 C CA . THR A 1 1111 ? -6.503 -21.935 29.808 1.00 87.38 1111 THR A CA 1
ATOM 8193 C C . THR A 1 1111 ? -7.620 -21.017 29.330 1.00 87.38 1111 THR A C 1
ATOM 8195 O O . THR A 1 1111 ? -8.703 -21.041 29.914 1.00 87.38 1111 THR A O 1
ATOM 8198 N N . TYR A 1 1112 ? -7.421 -20.240 28.256 1.00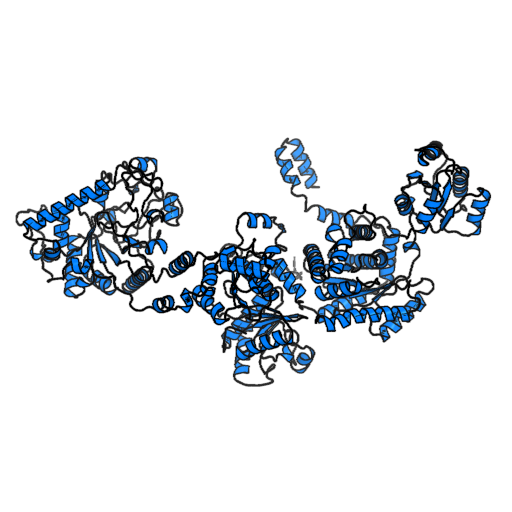 80.31 1112 TYR A N 1
ATOM 8199 C CA . TYR A 1 1112 ? -8.466 -19.309 27.813 1.00 80.31 1112 TYR A CA 1
ATOM 8200 C C . TYR A 1 1112 ? -9.730 -20.048 27.356 1.00 80.31 1112 TYR A C 1
ATOM 8202 O O . TYR A 1 1112 ? -10.832 -19.614 27.685 1.00 80.31 1112 TYR A O 1
ATOM 8210 N N . LYS A 1 1113 ? -9.591 -21.190 26.665 1.00 75.38 1113 LYS A N 1
ATOM 8211 C CA . LYS A 1 1113 ? -10.732 -22.011 26.229 1.00 75.38 1113 LYS A CA 1
ATOM 8212 C C . LYS A 1 1113 ? -11.461 -22.644 27.404 1.00 75.38 1113 LYS A C 1
ATOM 8214 O O . LYS A 1 1113 ? -12.689 -22.625 27.433 1.00 75.38 1113 LYS A O 1
ATOM 8219 N N . ALA A 1 1114 ? -10.728 -23.174 28.384 1.00 76.88 1114 ALA A N 1
ATOM 8220 C CA . ALA A 1 1114 ? -11.322 -23.730 29.595 1.00 76.88 1114 ALA A CA 1
ATOM 8221 C C . ALA A 1 1114 ? -12.100 -22.654 30.365 1.00 76.88 1114 ALA A C 1
ATOM 8223 O O . ALA A 1 1114 ? -13.246 -22.881 30.750 1.00 76.88 1114 ALA A O 1
ATOM 8224 N N . VAL A 1 1115 ? -11.519 -21.460 30.520 1.00 80.25 1115 VAL A N 1
ATOM 8225 C CA . VAL A 1 1115 ? -12.180 -20.317 31.160 1.00 80.25 1115 VAL A CA 1
ATOM 8226 C C . VAL A 1 1115 ? -13.409 -19.882 30.359 1.00 80.25 1115 VAL A C 1
ATOM 8228 O O . VAL A 1 1115 ? -14.479 -19.740 30.948 1.00 80.25 1115 VAL A O 1
ATOM 8231 N N . GLN A 1 1116 ? -13.304 -19.735 29.036 1.00 71.56 1116 GLN A N 1
ATOM 8232 C CA . GLN A 1 1116 ? -14.423 -19.391 28.151 1.00 71.56 1116 GLN A CA 1
ATOM 8233 C C . GLN A 1 1116 ? -15.594 -20.366 28.320 1.00 71.56 1116 GLN A C 1
ATOM 8235 O O . GLN A 1 1116 ? -16.710 -19.937 28.604 1.00 71.56 1116 GLN A O 1
ATOM 8240 N N . GLN A 1 1117 ? -15.343 -21.672 28.207 1.00 69.94 1117 GLN A N 1
ATOM 8241 C CA . GLN A 1 1117 ? -16.394 -22.691 28.268 1.00 69.94 1117 GLN A CA 1
ATOM 8242 C C . GLN A 1 1117 ? -16.995 -22.832 29.671 1.00 69.94 1117 GLN A C 1
ATOM 8244 O O . GLN A 1 1117 ? -18.210 -22.949 29.813 1.00 69.94 1117 GLN A O 1
ATOM 8249 N N . ALA A 1 1118 ? -16.176 -22.765 30.724 1.00 71.25 1118 ALA A N 1
ATOM 8250 C CA . ALA A 1 1118 ? -16.662 -22.891 32.097 1.00 71.25 1118 ALA A CA 1
ATOM 8251 C C . ALA A 1 1118 ? -17.476 -21.668 32.556 1.00 71.25 1118 ALA A C 1
ATOM 8253 O O . ALA A 1 1118 ? -18.404 -21.797 33.357 1.00 71.25 1118 ALA A O 1
ATOM 8254 N N . THR A 1 1119 ? -17.138 -20.472 32.065 1.00 63.69 1119 THR A N 1
ATOM 8255 C CA . THR A 1 1119 ? -17.708 -19.206 32.562 1.00 63.69 1119 THR A CA 1
ATOM 8256 C C . THR A 1 1119 ? -18.657 -18.519 31.585 1.00 63.69 1119 THR A C 1
ATOM 8258 O O . THR A 1 1119 ? -19.332 -17.566 31.981 1.00 63.69 1119 THR A O 1
ATOM 8261 N N . GLY A 1 1120 ? -18.757 -18.997 30.342 1.00 55.59 1120 GLY A N 1
ATOM 8262 C CA . GLY A 1 1120 ? -19.469 -18.299 29.270 1.00 55.59 1120 GLY A CA 1
ATOM 8263 C C . GLY A 1 1120 ? -18.847 -16.941 28.928 1.00 55.59 1120 GLY A C 1
ATOM 8264 O O . GLY A 1 1120 ? -19.549 -16.068 28.426 1.00 55.59 1120 GLY A O 1
ATOM 8265 N N . ALA A 1 1121 ? -17.570 -16.728 29.270 1.00 60.22 1121 ALA A N 1
ATOM 8266 C CA . ALA A 1 1121 ? -16.878 -15.475 28.998 1.00 60.22 1121 ALA A CA 1
ATOM 8267 C C . ALA A 1 1121 ? -16.746 -15.236 27.493 1.00 60.22 1121 ALA A C 1
ATOM 8269 O O . ALA A 1 1121 ? -16.424 -16.149 26.733 1.00 60.22 1121 ALA A O 1
ATOM 8270 N N . ILE A 1 1122 ? -16.930 -13.985 27.082 1.00 56.53 1122 ILE A N 1
ATOM 8271 C CA . ILE A 1 1122 ? -16.656 -13.561 25.707 1.00 56.53 1122 ILE A CA 1
ATOM 8272 C C . ILE A 1 1122 ? -15.140 -13.418 25.568 1.00 56.53 1122 ILE A C 1
ATOM 8274 O O . ILE A 1 1122 ? -14.512 -12.745 26.386 1.00 56.53 1122 ILE A O 1
ATOM 8278 N N . ALA A 1 1123 ? -14.564 -14.063 24.555 1.00 54.34 1123 ALA A N 1
ATOM 8279 C CA . ALA A 1 1123 ? -13.150 -13.959 24.211 1.00 54.34 1123 ALA A CA 1
ATOM 8280 C C . ALA A 1 1123 ? -13.015 -13.221 22.871 1.00 54.34 1123 ALA A C 1
ATOM 8282 O O . ALA A 1 1123 ? -13.586 -13.666 21.878 1.00 54.34 1123 ALA A O 1
ATOM 8283 N N . MET A 1 1124 ? -12.270 -12.113 22.840 1.00 62.22 1124 MET A N 1
ATOM 8284 C CA . MET A 1 1124 ? -12.021 -11.316 21.623 1.00 62.22 1124 MET A CA 1
ATOM 8285 C C . MET A 1 1124 ? -10.517 -11.224 21.346 1.00 62.22 1124 MET A C 1
ATOM 8287 O O . MET A 1 1124 ? -9.805 -10.771 22.237 1.00 62.22 1124 MET A O 1
ATOM 8291 N N . GLY A 1 1125 ? -10.028 -11.585 20.155 1.00 54.66 1125 GLY A N 1
ATOM 8292 C CA . GLY A 1 1125 ? -8.612 -11.423 19.765 1.00 54.66 1125 GLY A CA 1
ATOM 8293 C C . GLY A 1 1125 ? -8.354 -11.761 18.288 1.00 54.66 1125 GLY A C 1
ATOM 8294 O O . GLY A 1 1125 ? -9.322 -11.973 17.562 1.00 54.66 1125 GLY A O 1
ATOM 8295 N N . PRO A 1 1126 ? -7.093 -11.922 17.830 1.00 50.22 1126 PRO A N 1
ATOM 8296 C CA . PRO A 1 1126 ? -5.870 -11.183 18.163 1.00 50.22 1126 PRO A CA 1
ATOM 8297 C C . PRO A 1 1126 ? -5.547 -10.063 17.152 1.00 50.22 1126 PRO A C 1
ATOM 8299 O O . PRO A 1 1126 ? -5.911 -10.172 15.995 1.00 50.22 1126 PRO A O 1
ATOM 8302 N N . GLY A 1 1127 ? -4.809 -9.019 17.553 1.00 47.22 1127 GLY A N 1
ATOM 8303 C CA . GLY A 1 1127 ? -4.455 -7.894 16.670 1.00 47.22 1127 GLY A CA 1
ATOM 8304 C C . GLY A 1 1127 ? -3.071 -8.005 16.008 1.00 47.22 1127 GLY A C 1
ATOM 8305 O O . GLY A 1 1127 ? -2.085 -8.320 16.669 1.00 47.22 1127 GLY A O 1
ATOM 8306 N N . LEU A 1 1128 ? -3.002 -7.683 14.712 1.00 51.81 1128 LEU A N 1
ATOM 8307 C CA . LEU A 1 1128 ? -1.777 -7.430 13.932 1.00 51.81 1128 LEU A CA 1
ATOM 8308 C C . LEU A 1 1128 ? -1.523 -5.913 13.769 1.00 51.81 1128 LEU A C 1
ATOM 8310 O O . LEU A 1 1128 ? -2.355 -5.094 14.158 1.00 51.81 1128 LEU A O 1
ATOM 8314 N N . SER A 1 1129 ? -0.382 -5.528 13.174 1.00 46.34 1129 SER A N 1
ATOM 8315 C CA . SER A 1 1129 ? 0.017 -4.125 12.908 1.00 46.34 1129 SER A CA 1
ATOM 8316 C C . SER A 1 1129 ? -1.023 -3.323 12.107 1.00 46.34 1129 SER A C 1
ATOM 8318 O O . SER A 1 1129 ? -1.219 -2.133 12.357 1.00 46.34 1129 SER A O 1
ATOM 8320 N N . LYS A 1 1130 ? -1.729 -3.990 11.186 1.00 64.88 1130 LYS A N 1
ATOM 8321 C CA . LYS A 1 1130 ? -3.076 -3.613 10.738 1.00 64.88 1130 LYS A CA 1
ATOM 8322 C C . LYS A 1 1130 ? -4.067 -4.637 11.304 1.00 64.88 1130 LYS A C 1
ATOM 8324 O O . LYS A 1 1130 ? -3.739 -5.823 11.326 1.00 64.88 1130 LYS A O 1
ATOM 8329 N N . PRO A 1 1131 ? -5.256 -4.226 11.761 1.00 71.50 1131 PRO A N 1
ATOM 8330 C CA . PRO A 1 1131 ? -6.111 -5.093 12.563 1.00 71.50 1131 PRO A CA 1
ATOM 8331 C C . PRO A 1 1131 ? -6.739 -6.215 11.732 1.00 71.50 1131 PRO A C 1
ATOM 8333 O O . PRO A 1 1131 ? -7.585 -5.982 10.869 1.00 71.50 1131 PRO A O 1
ATOM 8336 N N . VAL A 1 1132 ? -6.330 -7.446 12.031 1.00 73.31 1132 VAL A N 1
ATOM 8337 C CA . VAL A 1 1132 ? -6.914 -8.688 11.517 1.00 73.31 1132 VAL A CA 1
ATOM 8338 C C . VAL A 1 1132 ? -7.173 -9.584 12.717 1.00 73.31 1132 VAL A C 1
ATOM 8340 O O . VAL A 1 1132 ? -6.209 -10.056 13.306 1.00 73.31 1132 VAL A O 1
ATOM 8343 N N . ASN A 1 1133 ? -8.438 -9.792 13.078 1.00 75.44 1133 ASN A N 1
ATOM 8344 C CA . ASN A 1 1133 ? -8.842 -10.560 14.256 1.00 75.44 1133 ASN A CA 1
ATOM 8345 C C . ASN A 1 1133 ? -9.434 -11.927 13.877 1.00 75.44 1133 ASN A C 1
ATOM 8347 O O . ASN A 1 1133 ? -10.061 -12.089 12.827 1.00 75.44 1133 ASN A O 1
ATOM 8351 N N . ASP A 1 1134 ? -9.232 -12.907 14.758 1.00 73.44 1134 ASP A N 1
ATOM 8352 C CA . ASP A 1 1134 ? -9.628 -14.306 14.595 1.00 73.44 1134 ASP A CA 1
ATOM 8353 C C . ASP A 1 1134 ? -10.682 -14.681 15.639 1.00 73.44 1134 ASP A C 1
ATOM 8355 O O . ASP A 1 1134 ? -10.516 -14.506 16.846 1.00 73.44 1134 ASP A O 1
ATOM 8359 N N . LEU A 1 1135 ? -11.776 -15.239 15.156 1.00 71.56 1135 LEU A N 1
ATOM 8360 C CA . LEU A 1 1135 ? -12.891 -15.747 15.924 1.00 71.56 1135 LEU A CA 1
ATOM 8361 C C . LEU A 1 1135 ? -12.681 -17.229 16.216 1.00 71.56 1135 LEU A C 1
ATOM 8363 O O . LEU A 1 1135 ? -12.175 -17.997 15.402 1.00 71.56 1135 LEU A O 1
ATOM 8367 N N . SER A 1 1136 ? -13.174 -17.673 17.368 1.00 68.69 1136 SER A N 1
ATOM 8368 C CA . SER A 1 1136 ? -13.357 -19.103 17.601 1.00 68.69 1136 SER A CA 1
ATOM 8369 C C . SER A 1 1136 ? -14.462 -19.641 16.691 1.00 68.69 1136 SER A C 1
ATOM 8371 O O . SER A 1 1136 ? -15.517 -19.025 16.578 1.00 68.69 1136 SER A O 1
ATOM 8373 N N . ARG A 1 1137 ? -14.307 -20.855 16.148 1.00 72.06 1137 ARG A N 1
ATOM 8374 C CA . ARG A 1 1137 ? -15.378 -21.541 15.392 1.00 72.06 1137 ARG A CA 1
ATOM 8375 C C . ARG A 1 1137 ? -16.686 -21.696 16.189 1.00 72.06 1137 ARG A C 1
ATOM 8377 O O . ARG A 1 1137 ? -17.764 -21.801 15.609 1.00 72.06 1137 ARG A O 1
ATOM 8384 N N . GLY A 1 1138 ? -16.600 -21.681 17.522 1.00 65.81 1138 GLY A N 1
ATOM 8385 C CA . GLY A 1 1138 ? -17.747 -21.690 18.435 1.00 65.81 1138 GLY A CA 1
ATOM 8386 C C . GLY A 1 1138 ? -18.332 -20.309 18.760 1.00 65.81 1138 GLY A C 1
ATOM 8387 O O . GLY A 1 1138 ? -19.111 -20.215 19.702 1.00 65.81 1138 GLY A O 1
ATOM 8388 N N . CYS A 1 1139 ? -17.943 -19.244 18.049 1.00 69.44 1139 CYS A N 1
ATOM 8389 C CA . CYS A 1 1139 ? -18.399 -17.883 18.324 1.00 69.44 1139 CYS A CA 1
ATOM 8390 C C . CYS A 1 1139 ? -19.920 -17.732 18.156 1.00 69.44 1139 CYS A C 1
ATOM 8392 O O . CYS A 1 1139 ? -20.537 -18.300 17.251 1.00 69.44 1139 CYS A O 1
ATOM 8394 N N . THR A 1 1140 ? -20.521 -16.935 19.029 1.00 76.06 1140 THR A N 1
ATOM 8395 C CA . THR A 1 1140 ? -21.909 -16.475 18.952 1.00 76.06 1140 THR A CA 1
ATOM 8396 C C . THR A 1 1140 ? -22.013 -15.202 18.105 1.00 76.06 1140 THR A C 1
ATOM 8398 O O . THR A 1 1140 ? -21.009 -14.555 17.817 1.00 76.06 1140 THR A O 1
ATOM 8401 N N . VAL A 1 1141 ? -23.231 -14.794 17.730 1.00 72.88 1141 VAL A N 1
ATOM 8402 C CA . VAL A 1 1141 ? -23.469 -13.518 17.016 1.00 72.88 1141 VAL A CA 1
ATOM 8403 C C . VAL A 1 1141 ? -22.883 -12.333 17.793 1.00 72.88 1141 VAL A C 1
ATOM 8405 O O . VAL A 1 1141 ? -22.212 -11.483 17.215 1.00 72.88 1141 VAL A O 1
ATOM 8408 N N . ALA A 1 1142 ? -23.059 -12.316 19.118 1.00 64.25 1142 ALA A N 1
ATOM 8409 C CA . ALA A 1 1142 ? -22.514 -11.269 19.976 1.00 64.25 1142 ALA A CA 1
ATOM 8410 C C . ALA A 1 1142 ? -20.975 -11.225 19.944 1.00 64.25 1142 ALA A C 1
ATOM 8412 O O . ALA A 1 1142 ? -20.398 -10.138 19.941 1.00 64.25 1142 ALA A O 1
ATOM 8413 N N . ASP A 1 1143 ? -20.309 -12.382 19.873 1.00 67.19 1143 ASP A N 1
ATOM 8414 C CA . ASP A 1 1143 ? -18.846 -12.458 19.774 1.00 67.19 1143 ASP A CA 1
ATOM 8415 C C . ASP A 1 1143 ? -18.341 -11.845 18.458 1.00 67.19 1143 ASP A C 1
ATOM 8417 O O . ASP A 1 1143 ? -17.354 -11.107 18.458 1.00 67.19 1143 ASP A O 1
ATOM 8421 N N . ILE A 1 1144 ? -19.052 -12.087 17.351 1.00 74.50 1144 ILE A N 1
ATOM 8422 C CA . ILE A 1 1144 ? -18.730 -11.529 16.029 1.00 74.50 1144 ILE A CA 1
ATOM 8423 C C . ILE A 1 1144 ? -18.911 -10.005 16.040 1.00 74.50 1144 ILE A C 1
ATOM 8425 O O . ILE A 1 1144 ? -17.976 -9.273 15.716 1.00 74.50 1144 ILE A O 1
ATOM 8429 N N . VAL A 1 1145 ? -20.066 -9.511 16.511 1.00 70.56 1145 VAL A N 1
ATOM 8430 C CA . VAL A 1 1145 ? -20.353 -8.067 16.639 1.00 70.56 1145 VAL A CA 1
ATOM 8431 C C . VAL A 1 1145 ? -19.268 -7.364 17.457 1.00 70.56 1145 VAL A C 1
ATOM 8433 O O . VAL A 1 1145 ? -18.752 -6.322 17.050 1.00 70.56 1145 VAL A O 1
ATOM 8436 N N . ASN A 1 1146 ? -18.885 -7.939 18.599 1.00 69.38 1146 ASN A N 1
ATOM 8437 C CA . ASN A 1 1146 ? -17.875 -7.352 19.472 1.00 69.38 1146 ASN A CA 1
ATOM 8438 C C . ASN A 1 1146 ? -16.485 -7.346 18.819 1.00 69.38 1146 ASN A C 1
ATOM 8440 O O . ASN A 1 1146 ? -15.780 -6.341 18.902 1.00 69.38 1146 ASN A O 1
ATOM 8444 N N . THR A 1 1147 ? -16.116 -8.415 18.111 1.00 73.00 1147 THR A N 1
ATOM 8445 C CA . THR A 1 1147 ? -14.822 -8.514 17.416 1.00 73.00 1147 THR A CA 1
ATOM 8446 C C . THR A 1 1147 ? -14.719 -7.528 16.251 1.00 73.00 1147 THR A C 1
ATOM 8448 O O . THR A 1 1147 ? -13.675 -6.897 16.075 1.00 73.00 1147 THR A O 1
ATOM 8451 N N . ILE A 1 1148 ? -15.808 -7.293 15.508 1.00 74.50 1148 ILE A N 1
ATOM 8452 C CA . ILE A 1 1148 ? -15.879 -6.233 14.486 1.00 74.50 1148 ILE A CA 1
ATOM 8453 C C . ILE A 1 1148 ? -15.659 -4.855 15.118 1.00 74.50 1148 ILE A C 1
ATOM 8455 O O . ILE A 1 1148 ? -14.888 -4.047 14.593 1.00 74.50 1148 ILE A O 1
ATOM 8459 N N . CYS A 1 1149 ? -16.282 -4.581 16.268 1.00 69.75 1149 CYS A N 1
ATOM 8460 C CA . CYS A 1 1149 ? -16.086 -3.310 16.962 1.00 69.75 1149 CYS A CA 1
ATOM 8461 C C . CYS A 1 1149 ? -14.636 -3.143 17.454 1.00 69.75 1149 CYS A C 1
ATOM 8463 O O . CYS A 1 1149 ? -14.046 -2.082 17.266 1.00 69.75 1149 CYS A O 1
ATOM 8465 N N . VAL A 1 1150 ? -14.029 -4.189 18.029 1.00 69.50 1150 VAL A N 1
ATOM 8466 C CA . VAL A 1 1150 ? -12.613 -4.182 18.450 1.00 69.50 1150 VAL A CA 1
ATOM 8467 C C . VAL A 1 1150 ? -11.693 -3.900 17.263 1.00 69.50 1150 VAL A C 1
ATOM 8469 O O . VAL A 1 1150 ? -10.844 -3.013 17.342 1.00 69.50 1150 VAL A O 1
ATOM 8472 N N . THR A 1 1151 ? -11.915 -4.593 16.145 1.00 73.44 1151 THR A N 1
ATOM 8473 C CA . THR A 1 1151 ? -11.166 -4.413 14.892 1.00 73.44 1151 THR A CA 1
ATOM 8474 C C . THR A 1 1151 ? -11.278 -2.976 14.382 1.00 73.44 1151 THR A C 1
ATOM 8476 O O . THR A 1 1151 ? -10.281 -2.376 13.984 1.00 73.44 1151 THR A O 1
ATOM 8479 N N . SER A 1 1152 ? -12.475 -2.389 14.463 1.00 71.31 1152 SER A N 1
ATOM 8480 C CA . SER A 1 1152 ? -12.733 -1.001 14.057 1.00 71.31 1152 SER A CA 1
ATOM 8481 C C . SER A 1 1152 ? -11.953 -0.001 14.917 1.00 71.31 1152 SER A C 1
ATOM 8483 O O . SER A 1 1152 ? -11.301 0.895 14.385 1.00 71.31 1152 SER A O 1
ATOM 8485 N N . VAL A 1 1153 ? -11.951 -0.177 16.244 1.00 66.19 1153 VAL A N 1
ATOM 8486 C CA . VAL A 1 1153 ? -11.189 0.682 17.171 1.00 66.19 1153 VAL A CA 1
ATOM 8487 C C . VAL A 1 1153 ? -9.684 0.572 16.918 1.00 66.19 1153 VAL A C 1
ATOM 8489 O O . VAL A 1 1153 ? -9.002 1.594 16.827 1.00 66.19 1153 VAL A O 1
ATOM 8492 N N . GLN A 1 1154 ? -9.170 -0.649 16.748 1.00 67.44 1154 GLN A N 1
ATOM 8493 C CA . GLN A 1 1154 ? -7.759 -0.877 16.425 1.00 67.44 1154 GLN A CA 1
ATOM 8494 C C . GLN A 1 1154 ? -7.369 -0.195 15.101 1.00 67.44 1154 GLN A C 1
ATOM 8496 O O . GLN A 1 1154 ? -6.303 0.417 15.013 1.00 67.44 1154 GLN A O 1
ATOM 8501 N N . ALA A 1 1155 ? -8.247 -0.216 14.092 1.00 68.19 1155 ALA A N 1
ATOM 8502 C CA . ALA A 1 1155 ? -7.986 0.413 12.796 1.00 68.19 1155 ALA A CA 1
ATOM 8503 C C . ALA A 1 1155 ? -7.893 1.938 12.901 1.00 68.19 1155 ALA A C 1
ATOM 8505 O O . ALA A 1 1155 ? -7.006 2.568 12.318 1.00 68.19 1155 ALA A O 1
ATOM 8506 N N . MET A 1 1156 ? -8.792 2.538 13.686 1.00 64.56 1156 MET A N 1
ATOM 8507 C CA . MET A 1 1156 ? -8.800 3.978 13.943 1.00 64.56 1156 MET A CA 1
ATOM 8508 C C . MET A 1 1156 ? -7.517 4.433 14.655 1.00 64.56 1156 MET A C 1
ATOM 8510 O O . MET A 1 1156 ? -6.966 5.483 14.319 1.00 64.56 1156 MET A O 1
ATOM 8514 N N . GLN A 1 1157 ? -7.009 3.637 15.599 1.00 61.66 1157 GLN A N 1
ATOM 8515 C CA . GLN A 1 1157 ? -5.763 3.931 16.315 1.00 61.66 1157 GLN A CA 1
ATOM 8516 C C . GLN A 1 1157 ? -4.526 3.795 15.420 1.00 61.66 1157 GLN A C 1
ATOM 8518 O O . GLN A 1 1157 ? -3.677 4.690 15.421 1.00 61.66 1157 GLN A O 1
ATOM 8523 N N . ALA A 1 1158 ? -4.453 2.744 14.596 1.00 60.78 1158 ALA A N 1
ATOM 8524 C CA . ALA A 1 1158 ? -3.361 2.557 13.639 1.00 60.78 1158 ALA A CA 1
ATOM 8525 C C . ALA A 1 1158 ? -3.235 3.753 12.672 1.00 60.78 1158 ALA A C 1
ATOM 8527 O O . ALA A 1 1158 ? -2.134 4.252 12.428 1.00 60.78 1158 ALA A O 1
ATOM 8528 N N . LYS A 1 1159 ? -4.367 4.296 12.196 1.00 59.88 1159 LYS A N 1
ATOM 8529 C CA . LYS A 1 1159 ? -4.396 5.522 11.375 1.00 59.88 1159 LYS A CA 1
ATOM 8530 C C . LYS A 1 1159 ? -3.921 6.766 12.135 1.00 59.88 1159 LYS A C 1
ATOM 8532 O O . LYS A 1 1159 ? -3.198 7.583 11.566 1.00 59.88 1159 LYS A O 1
ATOM 8537 N N . ALA A 1 1160 ? -4.290 6.911 13.410 1.00 51.53 1160 ALA A N 1
ATOM 8538 C CA . ALA A 1 1160 ? -3.851 8.035 14.240 1.00 51.53 1160 ALA A CA 1
ATOM 8539 C C . ALA A 1 1160 ? -2.329 8.033 14.480 1.00 51.53 1160 ALA A C 1
ATOM 8541 O O . ALA A 1 1160 ? -1.721 9.098 14.545 1.00 51.53 1160 ALA A O 1
ATOM 8542 N N . HIS A 1 1161 ? -1.704 6.855 14.576 1.00 45.16 1161 HIS A N 1
ATOM 8543 C CA . HIS A 1 1161 ? -0.248 6.720 14.704 1.00 45.16 1161 HIS A CA 1
ATOM 8544 C C . HIS A 1 1161 ? 0.491 6.937 13.370 1.00 45.16 1161 HIS A C 1
ATOM 8546 O O . HIS A 1 1161 ? 1.544 7.571 13.358 1.00 45.16 1161 HIS A O 1
ATOM 8552 N N . ALA A 1 1162 ? -0.077 6.504 12.237 1.00 40.38 1162 ALA A N 1
ATOM 8553 C CA . ALA A 1 1162 ? 0.515 6.708 10.908 1.00 40.38 1162 ALA A CA 1
ATOM 8554 C C . ALA A 1 1162 ? 0.477 8.178 10.427 1.00 40.38 1162 ALA A C 1
ATOM 8556 O O . ALA A 1 1162 ? 1.363 8.616 9.697 1.00 40.38 1162 ALA A O 1
ATOM 8557 N N . GLY A 1 1163 ? -0.515 8.966 10.862 1.00 32.22 1163 GLY A N 1
ATOM 8558 C CA . GLY A 1 1163 ? -0.645 10.392 10.522 1.00 32.22 1163 GLY A CA 1
ATOM 8559 C C . GLY A 1 1163 ? 0.286 11.346 11.290 1.00 32.22 1163 GLY A C 1
ATOM 8560 O O . GLY A 1 1163 ? 0.297 12.540 11.003 1.00 32.22 1163 GLY A O 1
ATOM 8561 N N . GLY A 1 1164 ? 1.065 10.848 12.260 1.00 27.98 1164 GLY A N 1
ATOM 8562 C CA . GLY A 1 1164 ? 1.931 11.649 13.140 1.00 27.98 1164 GLY A CA 1
ATOM 8563 C C . GLY A 1 1164 ? 3.342 11.942 12.611 1.00 27.98 1164 GLY A C 1
ATOM 8564 O O . GLY A 1 1164 ? 4.148 12.553 13.316 1.00 27.98 1164 GLY A O 1
ATOM 8565 N N . GLY A 1 1165 ? 3.664 11.529 11.383 1.00 28.58 1165 GLY A N 1
ATOM 8566 C CA . GLY A 1 1165 ? 4.958 11.762 10.736 1.00 28.58 1165 GLY A CA 1
ATOM 8567 C C . GLY A 1 1165 ? 5.104 13.175 10.165 1.00 28.58 1165 GLY A C 1
ATOM 8568 O O . GLY A 1 1165 ? 5.204 13.343 8.956 1.00 28.58 1165 GLY A O 1
ATOM 8569 N N . GLY A 1 1166 ? 5.100 14.197 11.023 1.00 29.91 1166 GLY A N 1
ATOM 8570 C CA . GLY A 1 1166 ? 5.365 15.582 10.623 1.00 29.91 1166 GLY A CA 1
ATOM 8571 C C . GLY A 1 1166 ? 4.684 16.603 11.528 1.00 29.91 1166 GLY A C 1
ATOM 8572 O O . GLY A 1 1166 ? 3.508 16.890 11.361 1.00 29.91 1166 GLY A O 1
ATOM 8573 N N . ALA A 1 1167 ? 5.451 17.176 12.461 1.00 31.25 1167 ALA A N 1
ATOM 8574 C CA . ALA A 1 1167 ? 5.061 18.284 13.342 1.00 31.25 1167 ALA A CA 1
ATOM 8575 C C . ALA A 1 1167 ? 3.858 18.013 14.279 1.00 31.25 1167 ALA A C 1
ATOM 8577 O O . ALA A 1 1167 ? 2.775 18.564 14.114 1.00 31.25 1167 ALA A O 1
ATOM 8578 N N . GLY A 1 1168 ? 4.075 17.218 15.334 1.00 27.36 1168 GLY A N 1
ATOM 8579 C CA . GLY A 1 1168 ? 3.077 17.040 16.403 1.00 27.36 1168 GLY A CA 1
ATOM 8580 C C . GLY A 1 1168 ? 3.577 16.464 17.733 1.00 27.36 1168 GLY A C 1
ATOM 8581 O O . GLY A 1 1168 ? 2.777 16.249 18.637 1.00 27.36 1168 GLY A O 1
ATOM 8582 N N . GLY A 1 1169 ? 4.886 16.248 17.902 1.00 24.06 1169 GLY A N 1
ATOM 8583 C CA . GLY A 1 1169 ? 5.482 15.633 19.099 1.00 24.06 1169 GLY A CA 1
ATOM 8584 C C . GLY A 1 1169 ? 5.490 16.484 20.380 1.00 24.06 1169 GLY A C 1
ATOM 8585 O O . GLY A 1 1169 ? 6.204 16.142 21.311 1.00 24.06 1169 GLY A O 1
ATOM 8586 N N . ALA A 1 1170 ? 4.731 17.581 20.457 1.00 26.81 1170 ALA A N 1
ATOM 8587 C CA . ALA A 1 1170 ? 4.738 18.486 21.615 1.00 26.81 1170 ALA A CA 1
ATOM 8588 C C . ALA A 1 1170 ? 3.407 18.553 22.396 1.00 26.81 1170 ALA A C 1
ATOM 8590 O O . ALA A 1 1170 ? 3.360 19.182 23.448 1.00 26.81 1170 ALA A O 1
ATOM 8591 N N . GLY A 1 1171 ? 2.329 17.904 21.935 1.00 26.77 1171 GLY A N 1
ATOM 8592 C CA . GLY A 1 1171 ? 0.992 18.072 22.534 1.00 26.77 1171 GLY A CA 1
ATOM 8593 C C . GLY A 1 1171 ? 0.629 17.105 23.669 1.00 26.77 1171 GLY A C 1
ATOM 8594 O O . GLY A 1 1171 ? -0.131 17.473 24.560 1.00 26.77 1171 GLY A O 1
ATOM 8595 N N . ALA A 1 1172 ? 1.168 15.881 23.674 1.00 25.77 1172 ALA A N 1
ATOM 8596 C CA . ALA A 1 1172 ? 0.751 14.836 24.622 1.00 25.77 1172 ALA A CA 1
ATOM 8597 C C . ALA A 1 1172 ? 1.673 14.690 25.851 1.00 25.77 1172 ALA A C 1
ATOM 8599 O O . ALA A 1 1172 ? 1.242 14.191 26.885 1.00 25.77 1172 ALA A O 1
ATOM 8600 N N . GLN A 1 1173 ? 2.913 15.190 25.786 1.00 25.19 1173 GLN A N 1
ATOM 8601 C CA . GLN A 1 1173 ? 3.840 15.215 26.930 1.00 25.19 1173 GLN A CA 1
ATOM 8602 C C . GLN A 1 1173 ? 3.734 16.495 27.785 1.00 25.19 1173 GLN A C 1
ATOM 8604 O O . GLN A 1 1173 ? 4.221 16.516 28.914 1.00 25.19 1173 GLN A O 1
ATOM 8609 N N . GLN A 1 1174 ? 3.043 17.543 27.315 1.00 25.86 1174 GLN A N 1
ATOM 8610 C CA . GLN A 1 1174 ? 2.876 18.795 28.073 1.00 25.86 1174 GLN A CA 1
ATOM 8611 C C . GLN A 1 1174 ? 1.770 18.758 29.140 1.00 25.86 1174 GLN A C 1
ATOM 8613 O O . GLN A 1 1174 ? 1.789 19.580 30.052 1.00 25.86 1174 GLN A O 1
ATOM 8618 N N . VAL A 1 1175 ? 0.847 17.791 29.097 1.00 26.80 1175 VAL A N 1
ATOM 8619 C CA . VAL A 1 1175 ? -0.232 17.685 30.101 1.00 26.80 1175 VAL A CA 1
ATOM 8620 C C . VAL A 1 1175 ? 0.223 16.928 31.359 1.00 26.80 1175 VAL A C 1
ATOM 8622 O O . VAL A 1 1175 ? -0.286 17.180 32.445 1.00 26.80 1175 VAL A O 1
ATOM 8625 N N . VAL A 1 1176 ? 1.248 16.075 31.251 1.00 25.39 1176 VAL A N 1
ATOM 8626 C CA . VAL A 1 1176 ? 1.800 15.318 32.393 1.00 25.39 1176 VAL A CA 1
ATOM 8627 C C . VAL A 1 1176 ? 2.961 16.065 33.072 1.00 25.39 1176 VAL A C 1
ATOM 8629 O O . VAL A 1 1176 ? 3.130 15.971 34.285 1.00 25.39 1176 VAL A O 1
ATOM 8632 N N . ALA A 1 1177 ? 3.711 16.895 32.337 1.00 24.59 1177 ALA A N 1
ATOM 8633 C CA . ALA A 1 1177 ? 4.823 17.676 32.892 1.00 24.59 1177 ALA A CA 1
ATOM 8634 C C . ALA A 1 1177 ? 4.385 18.903 33.726 1.00 24.59 1177 ALA A C 1
ATOM 8636 O O . ALA A 1 1177 ? 5.145 19.376 34.570 1.00 24.59 1177 ALA A O 1
ATOM 8637 N N . ALA A 1 1178 ? 3.156 19.401 33.548 1.00 25.67 1178 ALA A N 1
ATOM 8638 C CA . ALA A 1 1178 ? 2.647 20.566 34.280 1.00 25.67 1178 ALA A CA 1
ATOM 8639 C C . ALA A 1 1178 ? 2.161 20.252 35.714 1.00 25.67 1178 ALA A C 1
ATOM 8641 O O . ALA A 1 1178 ? 1.878 21.174 36.476 1.00 25.67 1178 ALA A O 1
ATOM 8642 N N . ALA A 1 1179 ? 2.091 18.974 36.106 1.00 25.00 1179 ALA A N 1
ATOM 8643 C CA . ALA A 1 1179 ? 1.601 18.544 37.421 1.00 25.00 1179 ALA A CA 1
ATOM 8644 C C . ALA A 1 1179 ? 2.711 18.251 38.455 1.00 25.00 1179 ALA A C 1
ATOM 8646 O O . ALA A 1 1179 ? 2.400 17.956 39.606 1.00 25.00 1179 ALA A O 1
ATOM 8647 N N . VAL A 1 1180 ? 3.996 18.349 38.082 1.00 26.39 1180 VAL A N 1
ATOM 8648 C CA . VAL A 1 1180 ? 5.136 18.014 38.971 1.00 26.39 1180 VAL A CA 1
ATOM 8649 C C . VAL A 1 1180 ? 5.975 19.244 39.370 1.00 26.39 1180 VAL A C 1
ATOM 8651 O O . VAL A 1 1180 ? 6.833 19.156 40.242 1.00 26.39 1180 VAL A O 1
ATOM 8654 N N . ALA A 1 1181 ? 5.694 20.430 38.822 1.00 26.44 1181 ALA A N 1
ATOM 8655 C CA . ALA A 1 1181 ? 6.477 21.645 39.073 1.00 26.44 1181 ALA A CA 1
ATOM 8656 C C . ALA A 1 1181 ? 5.687 22.728 39.834 1.00 26.44 1181 ALA A C 1
ATOM 8658 O O . ALA A 1 1181 ? 5.480 23.822 39.318 1.00 26.44 1181 ALA A O 1
ATOM 8659 N N . ALA A 1 1182 ? 5.231 22.442 41.059 1.00 25.31 1182 ALA A N 1
ATOM 8660 C CA . ALA A 1 1182 ? 4.715 23.479 41.963 1.00 25.31 1182 ALA A CA 1
ATOM 8661 C C . ALA A 1 1182 ? 4.768 23.068 43.450 1.00 25.31 1182 ALA A C 1
ATOM 8663 O O . ALA A 1 1182 ? 3.751 22.733 44.049 1.00 25.31 1182 ALA A O 1
ATOM 8664 N N . ALA A 1 1183 ? 5.956 23.135 44.057 1.00 22.66 1183 ALA A N 1
ATOM 8665 C CA . ALA A 1 1183 ? 6.153 23.423 45.485 1.00 22.66 1183 ALA A CA 1
ATOM 8666 C C . ALA A 1 1183 ? 7.589 23.961 45.701 1.00 22.66 1183 ALA A C 1
ATOM 8668 O O . ALA A 1 1183 ? 8.477 23.636 44.915 1.00 22.66 1183 ALA A O 1
ATOM 8669 N N . PRO A 1 1184 ? 7.817 24.851 46.684 1.00 29.44 1184 PRO A N 1
ATOM 8670 C CA . PRO A 1 1184 ? 8.517 26.110 46.445 1.00 29.44 1184 PRO A CA 1
ATOM 8671 C C . PRO A 1 1184 ? 9.970 26.116 46.933 1.00 29.44 1184 PRO A C 1
ATOM 8673 O O . PRO A 1 1184 ? 10.283 25.580 47.991 1.00 29.44 1184 PRO A O 1
ATOM 8676 N N . ALA A 1 1185 ? 10.829 26.851 46.227 1.00 22.19 1185 ALA A N 1
ATOM 8677 C CA . ALA A 1 1185 ? 12.058 27.391 46.795 1.00 22.19 1185 ALA A CA 1
ATOM 8678 C C . ALA A 1 1185 ? 11.925 28.916 46.861 1.00 22.19 1185 ALA A C 1
ATOM 8680 O O . ALA A 1 1185 ? 12.234 29.638 45.917 1.00 22.19 1185 ALA A O 1
ATOM 8681 N N . ALA A 1 1186 ? 11.414 29.394 47.994 1.00 24.33 1186 ALA A N 1
ATOM 8682 C CA . ALA A 1 1186 ? 11.697 30.739 48.455 1.00 24.33 1186 ALA A CA 1
ATOM 8683 C C . ALA A 1 1186 ? 13.150 30.766 48.947 1.00 24.33 1186 ALA A C 1
ATOM 8685 O O . ALA A 1 1186 ? 13.453 30.124 49.949 1.00 24.33 1186 ALA A O 1
ATOM 8686 N N . ALA A 1 1187 ? 14.028 31.495 48.257 1.00 24.17 1187 ALA A N 1
ATOM 8687 C CA . ALA A 1 1187 ? 15.203 32.127 48.852 1.00 24.17 1187 ALA A CA 1
ATOM 8688 C C . ALA A 1 1187 ? 15.835 33.134 47.874 1.00 24.17 1187 ALA A C 1
ATOM 8690 O O . ALA A 1 1187 ? 16.332 32.750 46.821 1.00 24.17 1187 ALA A O 1
ATOM 8691 N N . ALA A 1 1188 ? 15.887 34.384 48.343 1.00 24.50 1188 ALA A N 1
ATOM 8692 C CA . ALA A 1 1188 ? 16.767 35.487 47.951 1.00 24.50 1188 ALA A CA 1
ATOM 8693 C C . ALA A 1 1188 ? 16.347 36.428 46.796 1.00 24.50 1188 ALA A C 1
ATOM 8695 O O . ALA A 1 1188 ? 16.413 36.071 45.625 1.00 24.50 1188 ALA A O 1
ATOM 8696 N N . ALA A 1 1189 ? 16.102 37.676 47.235 1.00 27.14 1189 ALA A N 1
ATOM 8697 C CA . ALA A 1 1189 ? 16.049 38.971 46.539 1.00 27.14 1189 ALA A CA 1
ATOM 8698 C C . ALA A 1 1189 ? 14.790 39.302 45.725 1.00 27.14 1189 ALA A C 1
ATOM 8700 O O . ALA A 1 1189 ? 14.655 38.832 44.576 1.00 27.14 1189 ALA A O 1
#

pLDDT: mean 74.66, std 20.52, range [22.19, 98.75]

Mean predicted aligned error: 21.51 Å

Solvent-accessible surface area (backbone atoms only — not comparable to full-atom values): 65102 Å² total; per-residue (Å²): 111,76,72,62,59,57,54,58,58,51,67,77,65,74,62,73,82,63,63,72,65,65,71,76,66,72,78,69,60,60,64,59,52,58,63,61,56,75,76,74,80,77,91,78,86,84,86,84,91,82,91,81,89,81,91,71,87,73,97,60,64,26,42,30,44,31,45,54,55,49,90,56,50,80,78,50,42,46,59,51,54,16,50,51,57,52,44,53,75,74,28,88,37,60,48,66,38,23,52,33,30,53,59,94,82,64,83,86,69,45,71,41,55,42,48,40,52,28,49,31,72,72,63,55,78,60,60,83,54,31,31,34,39,39,46,68,57,51,53,52,33,52,76,67,71,36,55,70,60,52,49,54,48,28,50,51,31,48,50,64,42,46,68,76,67,59,84,55,48,55,38,34,42,41,75,76,86,67,92,73,51,68,62,52,41,44,52,50,30,39,50,70,67,20,37,33,36,39,43,39,70,35,68,86,39,93,43,63,66,52,48,50,48,54,53,48,54,51,56,43,54,50,53,49,48,35,75,79,65,48,37,47,76,52,43,74,50,25,32,34,35,34,40,26,56,56,94,50,31,73,62,51,42,53,54,37,47,54,53,27,58,80,64,76,44,52,69,36,27,55,30,60,41,56,68,72,64,55,38,40,37,46,52,57,51,30,62,78,62,65,36,46,80,72,42,69,52,96,71,45,48,72,36,52,36,73,44,78,42,80,56,83,71,58,60,70,61,52,51,49,52,51,65,74,67,70,61,68,19,35,28,36,36,33,38,62,85,46,52,68,45,56,50,51,54,57,58,40,49,74,41,99,82,34,69,61,58,29,28,38,39,33,14,47,58,96,68,94,69,69,95,81,72,51,45,51,63,75,48,39,62,56,52,51,51,54,65,71,64,67,82,73,92,82,89,66,58,26,32,33,26,25,87,45,52,59,70,61,50,50,55,51,60,72,69,61,71,30,73,78,48,73,82,37,61,67,47,56,50,47,25,38,50,47,34,72,74,33,34,46,62,65,59,46,51,51,36,51,54,55,46,39,78,78,46,70,86,64,42,34,42,62,46,48,54,50,49,46,49,38,67,49,50,63,62,90,68,55,90,73,71,49,72,75,57,39,67,76,66,68,72,70,58,22,38,31,41,48,42,36,80,38,56,50,48,36,42,18,49,18,54,32,37,78,69,59,48,51,50,40,32,35,46,45,52,56,68,58,29,54,51,40,22,62,74,60,71,30,63,52,87,76,43,48,67,51,63,86,42,67,65,65,47,49,49,46,49,47,47,74,44,17,58,58,38,87,85,93,78,93,81,81,89,84,84,74,81,91,73,80,42,67,33,54,69,56,33,76,68,73,81,28,71,50,68,35,80,59,40,42,98,86,12,41,23,82,92,48,69,89,52,49,69,44,52,62,64,43,62,69,53,36,38,27,34,41,49,34,48,63,48,28,32,71,42,53,74,55,58,58,65,23,58,24,39,30,39,44,68,31,39,11,24,34,42,90,42,39,61,51,46,54,15,91,53,23,41,66,69,53,11,59,53,35,75,51,60,59,53,48,62,45,71,30,48,47,57,42,92,72,42,91,50,71,68,32,44,22,49,49,44,46,48,48,33,28,23,20,55,80,21,34,37,31,42,29,39,44,10,40,96,65,45,19,60,54,48,46,50,44,50,73,33,59,32,36,26,42,31,33,21,3,21,61,28,73,75,60,46,69,59,67,64,31,50,75,71,32,62,28,57,33,68,58,26,40,25,40,30,40,39,40,17,48,74,66,75,44,45,76,65,35,37,34,30,36,28,39,69,49,82,48,18,68,50,50,53,53,43,18,18,33,37,29,69,42,80,49,68,61,63,54,51,45,35,55,36,51,48,81,78,80,84,40,40,60,72,41,65,23,88,39,13,77,50,31,70,43,64,84,31,37,74,49,47,72,46,39,66,65,46,44,53,53,51,52,51,54,31,51,49,44,33,52,54,51,34,52,75,74,74,38,92,51,67,56,79,36,46,35,41,10,65,80,51,75,84,72,86,88,67,82,58,94,88,48,94,74,80,90,58,61,80,61,34,52,62,60,64,91,73,77,52,45,68,57,40,70,68,48,75,54,68,75,88,65,95,49,74,62,57,57,55,72,65,32,66,72,60,79,72,33,65,45,41,52,41,40,46,32,38,68,74,60,72,14,44,14,28,38,31,9,50,82,46,50,62,64,57,42,47,51,38,39,54,74,69,64,58,72,99,62,90,77,45,23,38,30,42,36,30,32,57,51,29,54,34,37,41,19,31,39,77,62,49,64,73,51,52,34,68,49,47,20,51,38,45,51,54,41,34,52,54,37,42,76,74,75,36,83,50,15,31,31,35,36,34,98,20,40,82,71,76,47,85,53,73,70,45,49,38,39,40,52,10,47,53,51,31,47,72,76,41,73,87,59,48,69,45,47,24,26,26,68,60,32,25,55,34,54,72,47,14,66,70,68,44,91,62,97,63,89,23,56,21,57,34,39,26,40,31,42,68,25,21,70,63,20,36,52,47,55,51,50,48,27,70,76,62,72,25,49,70,39,36,30,61,49,91,64,17,45,30,45,40,54,63,85,59,50,40,68,50,52,40,51,42,51,40,51,27,51,48,47,25,56,49,47,50,59,62,66,70,54,85,69,91,62,94,67,69,80,65,55,72,67,60,69,77,76,76,83,81,85,84,87,79,87,137

Secondary structure (DSSP, 8-state):
-HHHHHHHHHHTTT-GGGHHHHTT-TTSHHHHHHHHHTTSS-PPPP--------------SEEEEEE--SS-HHHHHHHHHHHHHHHHHH-SEEEEEEEEE--TTS-S--HHHHHHHHHHHHH-S-GGGSEEEEHHHHHHHHHTT-HHHHHHHHHHHHHHHHTTTSS-EEEEEE----TTHHHHHHHHHHHHT--EEEEEESSS--SHHHHHHHHHHHHHHHHHHHHHH-PPPPPEEEEEEEEEEGGGHHHHHHHHHHHHHHTT--EEEEEEE-HHHH-EEHHHHHHHHT-EEEE--TTGGGPEESEEEE--S-HHHHHHHHHHS--SSEEEEEETT-HHHHHHHHHHHTSTTS----EEEEE--S----S---HHHHHHHHHHHHHHT----S----EEE-SS-HHHHHHHHHT------TT-HHHHHHHHHHHHHHB-HHHHHHHHHHHHHHHTT---HHHHHHHHHHHHTTSSSGGGS-HHHHHTTT-PPEEEEE-TTSHHHHHHHHHHHHTTS--EEEES-HHHHHHHHHHHT---TTSEEE-S-HHHHHHHHHHHSGGG-----------S--PPPEE-TT---GGGGSBP----TTS--SSSTT--S--TT-B---SEEEE-TT-TT--HHHHHS-SEEEEE---TT-TTS--EE-GGG--HHHHHHHT--TT--EE--SS-TT-SSHHHHHHHHHHHHHH-TTSEEEEEEE--TTHHHHHHHHHHTT-SEEEEE-TT---SS--HHHHHHS---HHHHHHHHHHHHHHTT-GGG-EEEEESS--SHHHHHHHHHHT-SEEE-SHHHHHHTT------GGGT--TTSTT---HHHHTT----HHHHHHHHHHHHHHHHHHHHHTT-SSGGGTTT-GGG----TT---SSSS----HHHH----PPPPHHHHHTPPPPP--S-HHHHHHH-HHHHS-HHHHHHHHHHHTSEEEEEE-SSS-HHHHHHHHHHHH--SS----EEEEEETTEEEEEESSSS-SS--HHHHHHHHHHHHHHHHHTT---EEEEE-SSSTTSS-SHHHHHHHHHHHHHHHH-TTSEEEEEE-HHHHH-HHHHHHH--S--SSTTT--EEE-SSHHHHHHHHHHHHHHHT-EEE----SS-EEE--TT--HHHHHHHHHHHHHHHHHHHHHHTTSSS-TTSSSHHHHTTS--S------

Radius of gyration: 46.32 Å; Cα contacts (8 Å, |Δi|>4): 2071; chains: 1; bounding box: 126×80×124 Å

InterPro domains:
  IPR002505 Phosphate acetyl/butaryl transferase [PF01515] (500-574)
  IPR002505 Phosphate acetyl/butaryl transferase [PF01515] (936-1151)
  IPR002932 Glutamate synthase domain [PF01645] (579-872)
  IPR002932 Glutamate synthase domain [cd02808] (584-887)
  IPR013785 Aldolase-type TIM barrel [G3DSA:3.20.20.70] (579-922)
  IPR027417 P-loop containing nucleoside triphosphate hydrolase [SSF52540] (107-290)
  IPR028979 HPr(Ser) kinase/phosphorylase-like, N-terminal domain superfamily [G3DSA:3.40.1390.20] (275-437)
  IPR042112 Phosphate acetyltransferase, domain 2 [G3DSA:3.40.50.10750] (980-1128)
  IPR042113 Phosphate acetyltransferase, domain 1 [G3DSA:3.40.50.10950] (497-578)
  IPR042113 Phosphate acetyltransferase, domain 1 [G3DSA:3.40.50.10950] (945-1151)
  IPR050500 Phosphate Acetyltransferase/Butyryltransferase [PTHR43356] (939-1161)